Protein 4QYS (pdb70)

Foldseek 3Di:
DWKFADDLVRQDFKFFFCQLLAPDHFDDFDDLCCLFFQPVLVVCLPDNDGIDGHDPLLSVVCVVFQPPAIWGWQVLVCVVLPVLATEIELQQLRGNLFFLQLLLLLVRLVSQVVVVFQAEEEEDELQSNLLSNLQSCLSVVGAYEYEYQQLNVPVQPPSVVSSVVSPYHYAHPPHPLAPLSVVVCVVPVSPRGDSLRSRVNRSRNCSVPRHHYRDDFLRSSSLRSSLSSQVVVVVRCVVVPHDAQEEEFECLQCSLRCSNCVVVVSVQSVVVHQRHAAEYEFAPLQPLQPPFDFQWAQRAPNSPDTTGGWGFPHRPDAGDPLDLLPSGGGTYRSSVRSCVVVVNHHYYHYHLLVLLVQQVVCCVRRVFRAASRGSRGRVVVSVVSVVSVVVVHHGYYYYHRGGGHPSSVVSSCSNPVD/DQKFADDLVRQDFKFFFCQQLAPDHFDDFADDVPQFPVLQCQFAQPVLVVCLNPNDGIGGDDPLLSVVCVVQPPPAIKGWQVLVCVVLPVLATEIELQQLRGNLFFLQLLCLLVRVVSQVVVVFQAEEEEDELLSNVLSNLQSCLSVVHAYEYEYQQVNVVLQVVSVVSSVVSPYHYAYPVGVLNLSRRVSRSSPCVPDVHHYGDRDQTSSNLRSSLSSQVVVVVRCVVVPHDAQEEEFEFLQCSLSCSNCVVVQSVQSVVPHDRHAYEYEYAPQLPLQPPFDQQWAAQGNVRSHTTGGFSFDHSPDDGDPLDLQPSNRGTHRSSVRSCCVVVRHPYYHYHLLVLLVLQVVSCVRRVFGAASRGSRRRVVVSVVSVVSVVVVHHGYYYYHRGGGCPSSVSSSCSRPVD

CATH classification: 3.40.50.1100 (+1 more: 3.40.50.1100)

Radius of gyration: 26.66 Å; Cα contacts (8 Å, |Δi|>4): 1950; chains: 2; bounding box: 66×71×75 Å

Organism: Saccharolobus solfataricus (strain ATCC 35092 / DSM 1617 / JCM 11322 / P2) (NCBI:txid273057)

InterPro domains:
  IPR001926 Tryptophan synthase beta chain-like, PALP domain [PF00291] (75-413)
  IPR006316 Tryptophan synthase, beta chain-like [PIRSF500824] (4-428)
  IPR006316 Tryptophan synthase, beta chain-like [TIGR01415] (14-426)
  IPR006653 Tryptophan synthase, beta chain, conserved site [PS00168] (104-118)
  IPR006654 Tryptophan synthase, beta chain [cd06446] (47-422)
  IPR023026 Tryptophan synthase beta chain/beta chain-like [MF_00133] (22-426)
  IPR023026 Tryptophan synthase beta chain/beta chain-like [PIRSF001413] (11-426)
  IPR023026 Tryptophan synthase beta chain/beta chain-like [PTHR48077] (57-426)
  IPR036052 Tryptophan synthase beta chain-like, PALP domain superfamily [G3DSA:3.40.50.1100] (29-237)
  IPR036052 Tryptophan synthase beta chain-like, PALP domain superfamily [G3DSA:3.40.50.1100] (77-419)
  IPR036052 Tryptophan synthase beta chain-like, PALP domain superfamily [SSF53686] (45-424)

Secondary structure (DSSP, 8-state):
--EEPPPGGG---EEE--GGGSSSPPPPPB-SSTTTTHHHHHHS-HHHHHHTT--SSEEEPPHHHHHHHHHTTPSPPEEE-HHHHHHTTT-EEEEEEEGGGSTTSBTTHHHHHHHHHHHHTTT-S-EEEEESSSHHHHHHHHHHHHTT--EEEEE-SHHHHH-HHHHHHHHHTT-EEEESS-----HHHHHHHHHHBTTB-EE---SSSHHHHHHHTHHHHHHHHHHHHTT---SEEEEE-SSSHHHHHHHHHHHHHHHHHS---SEEEEEEETTS-HHHH-EEEEE-SSTTS-S-BEEEEES-TT----TT--S----SB--HHHHHHHHTTSEEEEEE-HHHHHHHHHHHHHHHS--B-TTGGGGHHHHHHHHHHHHHH---EEEEEEE-BB-TT-HHHHHHHH--/--EE---GGG---EEE--GGGSSS--------TTTSS-HHHHHHHT--SSEEEPPHHHHHHHHHTTPSPPEEE-HHHHHHTTSSEEEEEEEGGGSTTSBTTHHHHHHHHHHHHHTT-S-EEEEESSSHHHHHHHHHHHHTT--EEEEEEHHHHHHSHHHHHHHHHTT-EEEEES-TTSHHHHHHHTT-TT----HHHHHHHHHHHHHHHT-EE---SS-HHHHHHHTHHHHHHHHHHHHTT---SEEEEE-SSSHHHHHHHHHHHHHHHHHT---SEEEEEEETTS-HHHH-EEEEE-SSTT--SPPEEEEES-TT----TT--SS----B--HHHHHHHHTTSEEEEEE-HHHHHHHHHHHHHHT---B-HHHHTTHHHHHHHHHHHHTTSS-EEEEEEE-BB-GGGHHHHHHHH--

Nearest PDB structures (foldseek):
  4qys-assembly1_B  TM=1.002E+00  e=3.780E-90  Saccharolobus solfataricus P2
  6hte-assembly1_D  TM=1.001E+00  e=3.797E-85  Saccharolobus solfataricus
  6hte-assembly1_B  TM=9.957E-01  e=2.259E-80  Saccharolobus solfataricus
  4qys-assembly1_A  TM=9.626E-01  e=3.650E-77  Saccharolobus solfataricus P2
  6hul-assembly1_B  TM=9.329E-01  e=7.144E-54  Saccharolobus solfataricus

Sequence (826 aa):
RIRIDLPQDEIPAQWYNILPDLPEELPPPQELLKEVLPSKVLELEFAKERYVKIPDEVLERYLQVGRPTPIIRAKRLEEYLGNNIKIYLKMESYTYTGSHKINSALAHVYYAKLDNAKFVTTETGAGQWGSSVALASALFRMKAHIFMVRTSYYAKPYRKYMMQMYGAEVHPSPSDLTEFGRQLLAKDSNHPGSLGIAISDAVEYAHKNGGKYVVGSVVNSDIMFKTIAGMEAKKQMELIGEDPDYIIGVVGGGSNYAALAYPFLGDELRSGKVRRKYIASGSSEVPKMTKGVYKYDYPDTAKLLPMLKMYTIGSDFVPPPVYAGGLRYHGVAPTLSLLISKGIVQARDYSQEESFKWAKLFSELEGYIPAPETSHALPILAEIAEEAKKSGERKTVLVSFSGHGLLDLGNYASVLFKRIRIDLPQDEIPAQWYNILPDLPEELPPPQDPTGKSLELLKEVLPSKVLELEFAKERYVKIPDEVLERYLQVGRPTPIIRAKRLEEYLGNNIKIYLKMESYTYTGSHKINSALAHVYYAKLDNAKFVTTETGAGQWGSSVALASALFRMKAHIFMVRTSYYAKPYRKYMMQMYGAEVHPSPSDLLGIAISDAVEYAHKNGGKYVVGSVVNSDIMFKTIAGMEAKKQMELIGEDPDYIIGVVGGGSNYAALAYPFLGDELRSGKVRRKYIASGSSEVPKMTKGVYKYDYPDTAKLLPMLKMYTIGSDFVPPPVYAGGLRYHGVAPTLSLLISKGIVQARDYSQEESFKWAKLFSELEGYIPAPETSHALPILAEIAEEAKKSGERKTVLVSFSGHGLLDLGNYASVLFK

B-factor: mean 34.58, std 10.53, range [14.91, 83.0]

Structure (mmCIF, N/CA/C/O backbone):
data_4QYS
#
_entry.id   4QYS
#
_cell.length_a   55.564
_cell.length_b   61.903
_cell.length_c   109.574
_cell.angle_alpha   90.00
_cell.angle_beta   98.23
_cell.angle_gamma   90.00
#
_symmetry.space_group_name_H-M   'P 1 21 1'
#
loop_
_entity.id
_entity.type
_entity.pdbx_description
1 polymer 'Tryptophan synthase beta chain 2'
2 non-polymer '(5-HYDROXY-4,6-DIMETHYLPYRIDIN-3-YL)METHYL DIHYDROGEN PHOSPHATE'
3 non-polymer "PYRIDOXAL-5'-PHOSPHATE"
4 non-polymer PHOSPHOSERINE
5 water water
#
loop_
_atom_site.group_PDB
_atom_site.id
_atom_site.type_symbol
_atom_site.label_atom_id
_atom_site.label_alt_id
_atom_site.label_comp_id
_atom_site.label_asym_id
_atom_site.label_entity_id
_atom_site.label_seq_id
_atom_site.pdbx_PDB_ins_code
_atom_site.Cartn_x
_atom_site.Cartn_y
_atom_site.Cartn_z
_atom_site.occupancy
_atom_site.B_iso_or_equiv
_atom_site.auth_seq_id
_atom_site.auth_comp_id
_atom_site.auth_asym_id
_atom_site.auth_atom_id
_atom_site.pdbx_PDB_model_num
ATOM 1 N N . ARG A 1 4 ? 13.015 10.359 -40.510 1.00 50.87 4 ARG B N 1
ATOM 2 C CA . ARG A 1 4 ? 12.474 10.086 -41.835 1.00 53.17 4 ARG B CA 1
ATOM 3 C C . ARG A 1 4 ? 11.772 8.744 -42.041 1.00 38.02 4 ARG B C 1
ATOM 4 O O . ARG A 1 4 ? 11.623 8.341 -43.137 1.00 46.58 4 ARG B O 1
ATOM 6 N N . ILE A 1 5 ? 11.375 8.043 -41.003 1.00 37.79 5 ILE B N 1
ATOM 7 C CA . ILE A 1 5 ? 10.990 6.650 -41.196 1.00 35.38 5 ILE B CA 1
ATOM 8 C C . ILE A 1 5 ? 9.491 6.334 -41.058 1.00 30.53 5 ILE B C 1
ATOM 9 O O . ILE A 1 5 ? 9.081 5.239 -41.408 1.00 30.34 5 ILE B O 1
ATOM 14 N N . ARG A 1 6 ? 8.679 7.268 -40.574 1.00 32.32 6 ARG B N 1
ATOM 15 C CA . ARG A 1 6 ? 7.249 7.010 -40.492 1.00 27.46 6 ARG B CA 1
ATOM 16 C C . ARG A 1 6 ? 6.464 7.943 -41.389 1.00 29.21 6 ARG B C 1
ATOM 17 O O . ARG A 1 6 ? 6.652 9.150 -41.354 1.00 32.90 6 ARG B O 1
ATOM 25 N N . ILE A 1 7 ? 5.565 7.369 -42.180 1.00 28.19 7 ILE B N 1
ATOM 26 C CA . ILE A 1 7 ? 4.710 8.121 -43.082 1.00 26.67 7 ILE B CA 1
ATOM 27 C C . ILE A 1 7 ? 3.271 8.069 -42.568 1.00 29.85 7 ILE B C 1
ATOM 28 O O . ILE A 1 7 ? 2.625 7.019 -42.605 1.00 24.05 7 ILE B O 1
ATOM 33 N N . ASP A 1 8 ? 2.798 9.206 -42.060 1.00 25.91 8 ASP B N 1
ATOM 34 C CA . ASP A 1 8 ? 1.461 9.332 -41.490 1.00 31.58 8 ASP B CA 1
ATOM 35 C C . ASP A 1 8 ? 0.494 9.880 -42.532 1.00 34.28 8 ASP B C 1
ATOM 36 O O . ASP A 1 8 ? 0.820 10.791 -43.285 1.00 34.81 8 ASP B O 1
ATOM 41 N N . LEU A 1 9 ? -0.699 9.320 -42.574 1.00 31.34 9 LEU B N 1
ATOM 42 C CA . LEU A 1 9 ? -1.753 9.884 -43.398 1.00 28.41 9 LEU B CA 1
ATOM 43 C C . LEU A 1 9 ? -2.717 10.566 -42.447 1.00 28.55 9 LEU B C 1
ATOM 44 O O . LEU A 1 9 ? -3.294 9.899 -41.582 1.00 24.77 9 LEU B O 1
ATOM 49 N N . PRO A 1 10 ? -2.861 11.898 -42.562 1.00 28.61 10 PRO B N 1
ATOM 50 C CA . PRO A 1 10 ? -3.783 12.637 -41.686 1.00 31.34 10 PRO B CA 1
ATOM 51 C C . PRO A 1 10 ? -5.157 11.998 -41.665 1.00 30.56 10 PRO B C 1
ATOM 52 O O . PRO A 1 10 ? -5.561 11.416 -42.674 1.00 29.61 10 PRO B O 1
ATOM 56 N N . GLN A 1 11 ? -5.860 12.090 -40.541 1.00 29.07 11 GLN B N 1
ATOM 57 C CA . GLN A 1 11 ? -7.156 11.450 -40.435 1.00 30.26 11 GLN B CA 1
ATOM 58 C C . GLN A 1 11 ? -8.173 12.103 -41.376 1.00 34.92 11 GLN B C 1
ATOM 59 O O . GLN A 1 11 ? -9.116 11.455 -41.830 1.00 29.50 11 GLN B O 1
ATOM 65 N N . ASP A 1 12 ? -7.977 13.380 -41.687 1.00 33.40 12 ASP B N 1
ATOM 66 C CA . ASP A 1 12 ? -8.891 14.055 -42.602 1.00 36.57 12 ASP B CA 1
ATOM 67 C C . ASP A 1 12 ? -8.664 13.616 -44.058 1.00 39.86 12 ASP B C 1
ATOM 68 O O . ASP A 1 12 ? -9.363 14.075 -44.961 1.00 42.84 12 ASP B O 1
ATOM 73 N N . GLU A 1 13 ? -7.698 12.726 -44.279 1.00 31.13 13 GLU B N 1
ATOM 74 C CA . GLU A 1 13 ? -7.394 12.244 -45.631 1.00 31.80 13 GLU B CA 1
ATOM 75 C C . GLU A 1 13 ? -7.575 10.730 -45.785 1.00 29.03 13 GLU B C 1
ATOM 76 O O . GLU A 1 13 ? -7.149 10.160 -46.768 1.00 29.09 13 GLU B O 1
ATOM 82 N N . ILE A 1 14 ? -8.199 10.088 -44.802 1.00 26.20 14 ILE B N 1
ATOM 83 C CA . ILE A 1 14 ? -8.509 8.665 -44.884 1.00 23.47 14 ILE B CA 1
ATOM 84 C C . ILE A 1 14 ? -9.418 8.388 -46.086 1.00 28.58 14 ILE B C 1
ATOM 85 O O . ILE A 1 14 ? -10.359 9.147 -46.335 1.00 24.58 14 ILE B O 1
ATOM 90 N N . PRO A 1 15 ? -9.143 7.301 -46.828 1.00 25.20 15 PRO B N 1
ATOM 91 C CA . PRO A 1 15 ? -9.999 6.884 -47.950 1.00 27.55 15 PRO B CA 1
ATOM 92 C C . PRO A 1 15 ? -11.450 6.681 -47.514 1.00 25.39 15 PRO B C 1
ATOM 93 O O . PRO A 1 15 ? -11.685 6.336 -46.355 1.00 27.41 15 PRO B O 1
ATOM 97 N N . ALA A 1 16 ? -12.395 6.857 -48.429 1.00 28.53 16 ALA B N 1
ATOM 98 C CA . ALA A 1 16 ? -13.813 6.783 -48.063 1.00 27.39 16 ALA B CA 1
ATOM 99 C C . ALA A 1 16 ? -14.577 5.682 -48.807 1.00 27.41 16 ALA B C 1
ATOM 100 O O . ALA A 1 16 ? -15.828 5.617 -48.753 1.00 28.79 16 ALA B O 1
ATOM 102 N N . GLN A 1 17 ? -13.844 4.819 -49.501 1.00 23.58 17 GLN B N 1
ATOM 103 C CA . GLN A 1 17 ? -14.466 3.651 -50.104 1.00 24.75 17 GLN B CA 1
ATOM 104 C C . GLN A 1 17 ? -13.564 2.424 -50.006 1.00 26.18 17 GLN B C 1
ATOM 105 O O . GLN A 1 17 ? -12.343 2.536 -49.921 1.00 22.66 17 GLN B O 1
ATOM 111 N N . TRP A 1 18 ? -14.211 1.266 -49.989 1.00 23.14 18 TRP B N 1
ATOM 112 C CA . TRP A 1 18 ? -13.583 -0.047 -50.007 1.00 22.82 18 TRP B CA 1
ATOM 113 C C . TRP A 1 18 ? -13.433 -0.489 -51.450 1.00 25.32 18 TRP B C 1
ATOM 114 O O . TRP A 1 18 ? -14.183 -0.042 -52.313 1.00 26.06 18 TRP B O 1
ATOM 125 N N . TYR A 1 19 ? -12.501 -1.396 -51.694 1.00 25.92 19 TYR B N 1
ATOM 126 C CA . TYR A 1 19 ? -12.234 -1.892 -53.041 1.00 28.37 19 TYR B CA 1
ATOM 127 C C . TYR A 1 19 ? -12.712 -3.329 -53.205 1.00 29.73 19 TYR B C 1
ATOM 128 O O . TYR A 1 19 ? -12.426 -4.200 -52.382 1.00 27.73 19 TYR B O 1
ATOM 137 N N . ASN A 1 20 ? -13.434 -3.551 -54.295 1.00 29.49 20 ASN B N 1
ATOM 138 C CA . ASN A 1 20 ? -13.955 -4.852 -54.661 1.00 26.77 20 ASN B CA 1
ATOM 139 C C . ASN A 1 20 ? -13.281 -5.313 -55.945 1.00 29.06 20 ASN B C 1
ATOM 140 O O . ASN A 1 20 ? -13.550 -4.789 -57.020 1.00 28.74 20 ASN B O 1
ATOM 145 N N . ILE A 1 21 ? -12.385 -6.282 -55.829 1.00 29.83 21 ILE B N 1
ATOM 146 C CA . ILE A 1 21 ? -11.589 -6.721 -56.967 1.00 27.41 21 ILE B CA 1
ATOM 147 C C . ILE A 1 21 ? -12.409 -7.538 -57.977 1.00 30.14 21 ILE B C 1
ATOM 148 O O . ILE A 1 21 ? -11.995 -7.708 -59.115 1.00 28.00 21 ILE B O 1
ATOM 153 N N . LEU A 1 22 ? -13.561 -8.052 -57.552 1.00 32.08 22 LEU B N 1
ATOM 154 C CA . LEU A 1 22 ? -14.344 -8.979 -58.380 1.00 33.72 22 LEU B CA 1
ATOM 155 C C . LEU A 1 22 ? -14.463 -8.528 -59.840 1.00 30.16 22 LEU B C 1
ATOM 156 O O . LEU A 1 22 ? -14.049 -9.252 -60.749 1.00 29.35 22 LEU B O 1
ATOM 161 N N . PRO A 1 23 ? -14.981 -7.313 -60.080 1.00 32.63 23 PRO B N 1
ATOM 162 C CA . PRO A 1 23 ? -15.051 -6.845 -61.476 1.00 34.49 23 PRO B CA 1
ATOM 163 C C . PRO A 1 23 ? -13.701 -6.789 -62.212 1.00 38.80 23 PRO B C 1
ATOM 164 O O . PRO A 1 23 ? -13.676 -6.757 -63.449 1.00 39.84 23 PRO B O 1
ATOM 168 N N . ASP A 1 24 ? -12.589 -6.790 -61.482 1.00 33.70 24 ASP B N 1
ATOM 169 C CA . ASP A 1 24 ? -11.299 -6.628 -62.140 1.00 32.77 24 ASP B CA 1
ATOM 170 C C . ASP A 1 24 ? -10.503 -7.929 -62.247 1.00 35.09 24 ASP B C 1
ATOM 171 O O . ASP A 1 24 ? -9.432 -7.946 -62.839 1.00 34.36 24 ASP B O 1
ATOM 176 N N . LEU A 1 25 ? -11.022 -9.021 -61.699 1.00 31.81 25 LEU B N 1
ATOM 177 C CA . LEU A 1 25 ? -10.336 -10.307 -61.829 1.00 36.45 25 LEU B CA 1
ATOM 178 C C . LEU A 1 25 ? -10.193 -10.689 -63.305 1.00 43.20 25 LEU B C 1
ATOM 179 O O . LEU A 1 25 ? -11.036 -10.319 -64.129 1.00 38.79 25 LEU B O 1
ATOM 184 N N . PRO A 1 26 ? -9.120 -11.427 -63.639 1.00 42.10 26 PRO B N 1
ATOM 185 C CA . PRO A 1 26 ? -8.815 -11.848 -65.012 1.00 44.28 26 PRO B CA 1
ATOM 186 C C . PRO A 1 26 ? -9.960 -12.654 -65.620 1.00 48.68 26 PRO B C 1
ATOM 187 O O . PRO A 1 26 ? -10.371 -12.416 -66.763 1.00 50.04 26 PRO B O 1
ATOM 191 N N . GLU A 1 27 ? -10.462 -13.617 -64.859 1.00 46.00 27 GLU B N 1
ATOM 192 C CA . GLU A 1 27 ? -11.684 -14.309 -65.240 1.00 50.95 27 GLU B CA 1
ATOM 193 C C . GLU A 1 27 ? -12.643 -14.246 -64.066 1.00 48.30 27 GLU B C 1
ATOM 194 O O . GLU A 1 27 ? -12.249 -13.860 -62.966 1.00 45.49 27 GLU B O 1
ATOM 200 N N . GLU A 1 28 ? -13.901 -14.608 -64.296 1.00 48.16 28 GLU B N 1
ATOM 201 C CA . GLU A 1 28 ? -14.898 -14.521 -63.243 1.00 47.29 28 GLU B CA 1
ATOM 202 C C . GLU A 1 28 ? -14.532 -15.446 -62.092 1.00 46.24 28 GLU B C 1
ATOM 203 O O . GLU A 1 28 ? -13.944 -16.506 -62.294 1.00 47.24 28 GLU B O 1
ATOM 209 N N . LEU A 1 29 ? -14.864 -15.018 -60.883 1.00 46.12 29 LEU B N 1
ATOM 210 C CA . LEU A 1 29 ? -14.679 -15.841 -59.697 1.00 44.37 29 LEU B CA 1
ATOM 211 C C . LEU A 1 29 ? -15.622 -17.034 -59.728 1.00 44.75 29 LEU B C 1
ATOM 212 O O . LEU A 1 29 ? -16.826 -16.858 -59.899 1.00 43.13 29 LEU B O 1
ATOM 217 N N . PRO A 1 30 ? -15.082 -18.253 -59.561 1.00 42.61 30 PRO B N 1
ATOM 218 C CA . PRO A 1 30 ? -15.923 -19.453 -59.449 1.00 46.09 30 PRO B CA 1
ATOM 219 C C . PRO A 1 30 ? -16.960 -19.300 -58.352 1.00 41.08 30 PRO B C 1
ATOM 220 O O . PRO A 1 30 ? -16.599 -19.346 -57.180 1.00 45.64 30 PRO B O 1
ATOM 224 N N . PRO A 1 31 ? -18.234 -19.113 -58.733 1.00 44.84 31 PRO B N 1
ATOM 225 C CA . PRO A 1 31 ? -19.326 -18.848 -57.789 1.00 42.29 31 PRO B CA 1
ATOM 226 C C . PRO A 1 31 ? -19.326 -19.796 -56.599 1.00 36.72 31 PRO B C 1
ATOM 227 O O . PRO A 1 31 ? -18.992 -20.971 -56.760 1.00 38.66 31 PRO B O 1
ATOM 231 N N . PRO A 1 32 ? -19.693 -19.288 -55.413 1.00 38.70 32 PRO B N 1
ATOM 232 C CA . PRO A 1 32 ? -19.928 -20.168 -54.261 1.00 37.72 32 PRO B CA 1
ATOM 233 C C . PRO A 1 32 ? -21.077 -21.123 -54.542 1.00 35.55 32 PRO B C 1
ATOM 234 O O . PRO A 1 32 ? -21.913 -20.827 -55.391 1.00 39.68 32 PRO B O 1
ATOM 238 N N . GLN A 1 33 ? -21.117 -22.253 -53.852 1.00 34.32 33 GLN B N 1
ATOM 239 C CA . GLN A 1 33 ? -22.283 -23.127 -53.922 1.00 34.19 33 GLN B CA 1
ATOM 240 C C . GLN A 1 33 ? -23.448 -22.498 -53.168 1.00 39.70 33 GLN B C 1
ATOM 241 O O . GLN A 1 33 ? -23.324 -21.380 -52.655 1.00 37.62 33 GLN B O 1
ATOM 247 N N . GLU A 1 41 ? -29.733 -21.349 -44.482 1.00 43.75 41 GLU B N 1
ATOM 248 C CA . GLU A 1 41 ? -30.469 -20.199 -44.977 1.00 51.39 41 GLU B CA 1
ATOM 249 C C . GLU A 1 41 ? -31.837 -19.792 -44.333 1.00 54.64 41 GLU B C 1
ATOM 250 O O . GLU A 1 41 ? -32.777 -19.710 -45.098 1.00 53.22 41 GLU B O 1
ATOM 252 N N . LEU A 1 42 ? -32.034 -19.505 -43.017 1.00 45.77 42 LEU B N 1
ATOM 253 C CA . LEU A 1 42 ? -31.142 -19.484 -41.824 1.00 45.55 42 LEU B CA 1
ATOM 254 C C . LEU A 1 42 ? -29.997 -18.481 -41.836 1.00 44.27 42 LEU B C 1
ATOM 255 O O . LEU A 1 42 ? -29.880 -17.608 -41.002 1.00 38.59 42 LEU B O 1
ATOM 260 N N . LEU A 1 43 ? -29.145 -18.749 -42.787 1.00 39.75 43 LEU B N 1
ATOM 261 C CA . LEU A 1 43 ? -28.021 -17.952 -43.249 1.00 41.09 43 LEU B CA 1
ATOM 262 C C . LEU A 1 43 ? -28.515 -16.724 -43.961 1.00 47.68 43 LEU B C 1
ATOM 263 O O . LEU A 1 43 ? -28.246 -16.541 -45.150 1.00 56.58 43 LEU B O 1
ATOM 268 N N . LYS A 1 44 ? -29.224 -15.878 -43.235 1.00 45.65 44 LYS B N 1
ATOM 269 C CA . LYS A 1 44 ? -30.075 -14.871 -43.838 1.00 44.11 44 LYS B CA 1
ATOM 270 C C . LYS A 1 44 ? -30.927 -14.294 -42.724 1.00 44.30 44 LYS B C 1
ATOM 271 O O . LYS A 1 44 ? -31.209 -13.096 -42.691 1.00 44.73 44 LYS B O 1
ATOM 277 N N . GLU A 1 45 ? -31.326 -15.164 -41.800 1.00 40.75 45 GLU B N 1
ATOM 278 C CA . GLU A 1 45 ? -31.899 -14.729 -40.535 1.00 39.83 45 GLU B CA 1
ATOM 279 C C . GLU A 1 45 ? -30.803 -14.207 -39.606 1.00 41.61 45 GLU B C 1
ATOM 280 O O . GLU A 1 45 ? -30.979 -13.194 -38.935 1.00 43.88 45 GLU B O 1
ATOM 286 N N . VAL A 1 46 ? -29.674 -14.910 -39.563 1.00 35.16 46 VAL B N 1
ATOM 287 C CA . VAL A 1 46 ? -28.634 -14.586 -38.597 1.00 33.08 46 VAL B CA 1
ATOM 288 C C . VAL A 1 46 ? -27.567 -13.653 -39.155 1.00 34.11 46 VAL B C 1
ATOM 289 O O . VAL A 1 46 ? -26.881 -12.994 -38.379 1.00 35.76 46 VAL B O 1
ATOM 293 N N . LEU A 1 47 ? -27.426 -13.594 -40.482 1.00 32.55 47 LEU B N 1
ATOM 294 C CA . LEU A 1 47 ? -26.434 -12.715 -41.127 1.00 34.62 47 LEU B CA 1
ATOM 295 C C . LEU A 1 47 ? -26.982 -11.336 -41.471 1.00 37.37 47 LEU B C 1
ATOM 296 O O . LEU A 1 47 ? -28.135 -11.215 -41.894 1.00 36.36 47 LEU B O 1
ATOM 301 N N . PRO A 1 48 ? -26.149 -10.291 -41.308 1.00 34.24 48 PRO B N 1
ATOM 302 C CA . PRO A 1 48 ? -26.604 -8.943 -41.673 1.00 38.89 48 PRO B CA 1
ATOM 303 C C . PRO A 1 48 ? -26.998 -8.888 -43.150 1.00 37.61 48 PRO B C 1
ATOM 304 O O . PRO A 1 48 ? -26.268 -9.413 -43.986 1.00 36.82 48 PRO B O 1
ATOM 308 N N . SER A 1 49 ? -28.141 -8.276 -43.450 1.00 38.07 49 SER B N 1
ATOM 309 C CA . SER A 1 49 ? -28.647 -8.206 -44.819 1.00 40.24 49 SER B CA 1
ATOM 310 C C . SER A 1 49 ? -27.643 -7.611 -45.811 1.00 39.77 49 SER B C 1
ATOM 311 O O . SER A 1 49 ? -27.456 -8.147 -46.893 1.00 39.92 49 SER B O 1
ATOM 314 N N . LYS A 1 50 ? -26.993 -6.508 -45.450 1.00 41.72 50 LYS B N 1
ATOM 315 C CA . LYS A 1 50 ? -26.057 -5.881 -46.379 1.00 39.03 50 LYS B CA 1
ATOM 316 C C . LYS A 1 50 ? -24.809 -6.733 -46.563 1.00 41.03 50 LYS B C 1
ATOM 317 O O . LYS A 1 50 ? -24.199 -6.732 -47.629 1.00 43.74 50 LYS B O 1
ATOM 323 N N . VAL A 1 51 ? -24.433 -7.469 -45.527 1.00 40.40 51 VAL B N 1
ATOM 324 C CA . VAL A 1 51 ? -23.285 -8.356 -45.633 1.00 37.08 51 VAL B CA 1
ATOM 325 C C . VAL A 1 51 ? -23.540 -9.404 -46.720 1.00 41.24 51 VAL B C 1
ATOM 326 O O . VAL A 1 51 ? -22.668 -9.672 -47.553 1.00 40.80 51 VAL B O 1
ATOM 330 N N . LEU A 1 52 ? -24.748 -9.963 -46.736 1.00 42.38 52 LEU B N 1
ATOM 331 C CA . LEU A 1 52 ? -25.152 -10.898 -47.786 1.00 42.19 52 LEU B CA 1
ATOM 332 C C . LEU A 1 52 ? -25.121 -10.245 -49.169 1.00 44.72 52 LEU B C 1
ATOM 333 O O . LEU A 1 52 ? -24.668 -10.847 -50.142 1.00 45.07 52 LEU B O 1
ATOM 338 N N . GLU A 1 53 ? -25.615 -9.013 -49.248 1.00 49.19 53 GLU B N 1
ATOM 339 C CA . GLU A 1 53 ? -25.669 -8.287 -50.514 1.00 47.23 53 GLU B CA 1
ATOM 340 C C . GLU A 1 53 ? -24.292 -8.038 -51.109 1.00 48.37 53 GLU B C 1
ATOM 341 O O . GLU A 1 53 ? -24.112 -8.136 -52.320 1.00 49.89 53 GLU B O 1
ATOM 347 N N . LEU A 1 54 ? -23.327 -7.706 -50.255 1.00 48.14 54 LEU B N 1
ATOM 348 C CA . LEU A 1 54 ? -22.015 -7.268 -50.719 1.00 45.06 54 LEU B CA 1
ATOM 349 C C . LEU A 1 54 ? -21.147 -8.409 -51.227 1.00 47.77 54 LEU B C 1
ATOM 350 O O . LEU A 1 54 ? -20.118 -8.182 -51.860 1.00 46.16 54 LEU B O 1
ATOM 355 N N . GLU A 1 55 ? -21.563 -9.638 -50.960 1.00 47.09 55 GLU B N 1
ATOM 356 C CA . GLU A 1 55 ? -20.809 -10.789 -51.433 1.00 52.04 55 GLU B CA 1
ATOM 357 C C . GLU A 1 55 ? -20.774 -10.822 -52.953 1.00 51.41 55 GLU B C 1
ATOM 358 O O . GLU A 1 55 ? -19.708 -10.954 -53.553 1.00 57.06 55 GLU B O 1
ATOM 364 N N . PHE A 1 56 ? -21.948 -10.692 -53.568 1.00 56.77 56 PHE B N 1
ATOM 365 C CA . PHE A 1 56 ? -22.083 -10.754 -55.023 1.00 56.84 56 PHE B CA 1
ATOM 366 C C . PHE A 1 56 ? -21.818 -9.413 -55.694 1.00 52.97 56 PHE B C 1
ATOM 367 O O . PHE A 1 56 ? -22.048 -9.273 -56.890 1.00 55.80 56 PHE B O 1
ATOM 375 N N . ALA A 1 57 ? -21.352 -8.434 -54.924 1.00 49.81 57 ALA B N 1
ATOM 376 C CA . ALA A 1 57 ? -21.233 -7.058 -55.402 1.00 48.05 57 ALA B CA 1
ATOM 377 C C . ALA A 1 57 ? -20.488 -6.978 -56.725 1.00 50.76 57 ALA B C 1
ATOM 378 O O . ALA A 1 57 ? -19.475 -7.643 -56.918 1.00 42.91 57 ALA B O 1
ATOM 380 N N . LYS A 1 58 ? -21.009 -6.169 -57.640 1.00 49.09 58 LYS B N 1
ATOM 381 C CA . LYS A 1 58 ? -20.422 -6.048 -58.965 1.00 47.44 58 LYS B CA 1
ATOM 382 C C . LYS A 1 58 ? -19.785 -4.680 -59.147 1.00 41.92 58 LYS B C 1
ATOM 383 O O . LYS A 1 58 ? -19.059 -4.454 -60.101 1.00 39.21 58 LYS B O 1
ATOM 389 N N . GLU A 1 59 ? -20.060 -3.769 -58.222 1.00 39.91 59 GLU B N 1
ATOM 390 C CA . GLU A 1 59 ? -19.435 -2.457 -58.252 1.00 42.94 59 GLU B CA 1
ATOM 391 C C . GLU A 1 59 ? -17.992 -2.542 -57.780 1.00 37.86 59 GLU B C 1
ATOM 392 O O . GLU A 1 59 ? -17.684 -3.269 -56.833 1.00 34.88 59 GLU B O 1
ATOM 398 N N . ARG A 1 60 ? -17.128 -1.772 -58.425 1.00 30.09 60 ARG B N 1
ATOM 399 C CA . ARG A 1 60 ? -15.713 -1.719 -58.065 1.00 34.87 60 ARG B CA 1
ATOM 400 C C . ARG A 1 60 ? -15.454 -1.160 -56.661 1.00 31.82 60 ARG B C 1
ATOM 401 O O . ARG A 1 60 ? -14.496 -1.578 -55.995 1.00 27.69 60 ARG B O 1
ATOM 409 N N . TYR A 1 61 ? -16.294 -0.220 -56.220 1.00 33.86 61 TYR B N 1
ATOM 410 C CA . TYR A 1 61 ? -16.151 0.381 -54.891 1.00 28.64 61 TYR B CA 1
ATOM 411 C C . TYR A 1 61 ? -17.447 0.442 -54.110 1.00 37.31 61 TYR B C 1
ATOM 412 O O . TYR A 1 61 ? -18.529 0.640 -54.674 1.00 36.53 61 TYR B O 1
ATOM 421 N N . VAL A 1 62 ? -17.314 0.291 -52.799 1.00 25.69 62 VAL B N 1
ATOM 422 C CA . VAL A 1 62 ? -18.415 0.460 -51.884 1.00 30.33 62 VAL B CA 1
ATOM 423 C C . VAL A 1 62 ? -18.053 1.618 -50.970 1.00 29.68 62 VAL B C 1
ATOM 424 O O . VAL A 1 62 ? -16.999 1.597 -50.322 1.00 25.05 62 VAL B O 1
ATOM 428 N N . LYS A 1 63 ? -18.898 2.649 -50.964 1.00 24.71 63 LYS B N 1
ATOM 429 C CA . LYS A 1 63 ? -18.707 3.783 -50.077 1.00 23.90 63 LYS B CA 1
ATOM 430 C C . LYS A 1 63 ? -18.707 3.273 -48.649 1.00 27.34 63 LYS B C 1
ATOM 431 O O . LYS A 1 63 ? -19.566 2.490 -48.267 1.00 21.55 63 LYS B O 1
ATOM 437 N N . ILE A 1 64 ? -17.720 3.692 -47.873 1.00 25.74 64 ILE B N 1
ATOM 438 C CA . ILE A 1 64 ? -17.701 3.405 -46.453 1.00 21.92 64 ILE B CA 1
ATOM 439 C C . ILE A 1 64 ? -18.692 4.328 -45.738 1.00 26.41 64 ILE B C 1
ATOM 440 O O . ILE A 1 64 ? -18.609 5.545 -45.869 1.00 30.01 64 ILE B O 1
ATOM 445 N N . PRO A 1 65 ? -19.641 3.752 -44.991 1.00 25.79 65 PRO B N 1
ATOM 446 C CA . PRO A 1 65 ? -20.598 4.576 -44.245 1.00 29.31 65 PRO B CA 1
ATOM 447 C C . PRO A 1 65 ? -19.896 5.560 -43.318 1.00 32.64 65 PRO B C 1
ATOM 448 O O . PRO A 1 65 ? -18.828 5.245 -42.768 1.00 28.21 65 PRO B O 1
ATOM 452 N N . ASP A 1 66 ? -20.473 6.746 -43.161 1.00 28.69 66 ASP B N 1
ATOM 453 C CA . ASP A 1 66 ? -19.848 7.770 -42.340 1.00 29.88 66 ASP B CA 1
ATOM 454 C C . ASP A 1 66 ? -19.714 7.291 -40.889 1.00 34.28 66 ASP B C 1
ATOM 455 O O . ASP A 1 66 ? -18.742 7.633 -40.207 1.00 28.08 66 ASP B O 1
ATOM 460 N N . GLU A 1 67 ? -20.673 6.485 -40.427 1.00 28.07 67 GLU B N 1
ATOM 461 C CA . GLU A 1 67 ? -20.618 5.915 -39.074 1.00 31.53 67 GLU B CA 1
ATOM 462 C C . GLU A 1 67 ? -19.404 4.986 -38.900 1.00 28.79 67 GLU B C 1
ATOM 463 O O . GLU A 1 67 ? -18.757 4.986 -37.850 1.00 26.10 67 GLU B O 1
ATOM 469 N N . VAL A 1 68 ? -19.109 4.213 -39.946 1.00 22.48 68 VAL B N 1
ATOM 470 C CA . VAL A 1 68 ? -17.989 3.262 -39.954 1.00 23.14 68 VAL B CA 1
ATOM 471 C C . VAL A 1 68 ? -16.690 4.047 -40.000 1.00 23.21 68 VAL B C 1
ATOM 472 O O . VAL A 1 68 ? -15.744 3.748 -39.270 1.00 25.14 68 VAL B O 1
ATOM 476 N N . LEU A 1 69 ? -16.651 5.051 -40.877 1.00 23.83 69 LEU B N 1
ATOM 477 C CA . LEU A 1 69 ? -15.448 5.859 -41.076 1.00 25.21 69 LEU B CA 1
ATOM 478 C C . LEU A 1 69 ? -15.040 6.519 -39.770 1.00 24.57 69 LEU B C 1
ATOM 479 O O . LEU A 1 69 ? -13.859 6.534 -39.419 1.00 21.81 69 LEU B O 1
ATOM 484 N N . GLU A 1 70 ? -16.033 7.025 -39.033 1.00 24.53 70 GLU B N 1
ATOM 485 C CA . GLU A 1 70 ? -15.816 7.622 -37.719 1.00 28.92 70 GLU B CA 1
ATOM 486 C C . GLU A 1 70 ? -15.177 6.654 -36.695 1.00 26.33 70 GLU B C 1
ATOM 487 O O . GLU A 1 70 ? -14.326 7.061 -35.889 1.00 25.05 70 GLU B O 1
ATOM 493 N N . ARG A 1 71 ? -15.571 5.385 -36.719 1.00 22.04 71 ARG B N 1
ATOM 494 C CA . ARG A 1 71 ? -14.965 4.404 -35.807 1.00 23.92 71 ARG B CA 1
ATOM 495 C C . ARG A 1 71 ? -13.586 3.959 -36.297 1.00 20.26 71 ARG B C 1
ATOM 496 O O . ARG A 1 71 ? -12.723 3.620 -35.497 1.00 22.16 71 ARG B O 1
ATOM 504 N N . TYR A 1 72 ? -13.390 3.940 -37.614 1.00 19.71 72 TYR B N 1
ATOM 505 C CA . TYR A 1 72 ? -12.052 3.702 -38.162 1.00 20.99 72 TYR B CA 1
ATOM 506 C C . TYR A 1 72 ? -11.073 4.702 -37.541 1.00 22.22 72 TYR B C 1
ATOM 507 O O . TYR A 1 72 ? -10.025 4.310 -37.065 1.00 18.25 72 TYR B O 1
ATOM 516 N N . LEU A 1 73 ? -11.456 5.978 -37.502 1.00 21.55 73 LEU B N 1
ATOM 517 C CA . LEU A 1 73 ? -10.643 7.022 -36.861 1.00 23.66 73 LEU B CA 1
ATOM 518 C C . LEU A 1 73 ? -10.510 6.776 -35.365 1.00 23.81 73 LEU B C 1
ATOM 519 O O . LEU A 1 73 ? -9.433 6.962 -34.778 1.00 23.51 73 LEU B O 1
ATOM 524 N N . GLN A 1 74 ? -11.610 6.372 -34.738 1.00 19.69 74 GLN B N 1
ATOM 525 C CA . GLN A 1 74 ? -11.587 6.084 -33.305 1.00 21.91 74 GLN B CA 1
ATOM 526 C C . GLN A 1 74 ? -10.550 5.030 -32.913 1.00 24.77 74 GLN B C 1
ATOM 527 O O . GLN A 1 74 ? -9.926 5.163 -31.869 1.00 28.94 74 GLN B O 1
ATOM 533 N N . VAL A 1 75 ? -10.354 4.001 -33.750 1.00 21.91 75 VAL B N 1
ATOM 534 C CA . VAL A 1 75 ? -9.489 2.878 -33.391 1.00 25.10 75 VAL B CA 1
ATOM 535 C C . VAL A 1 75 ? -8.065 2.995 -33.937 1.00 25.32 75 VAL B C 1
ATOM 536 O O . VAL A 1 75 ? -7.307 2.046 -33.889 1.00 24.04 75 VAL B O 1
ATOM 540 N N . GLY A 1 76 ? -7.713 4.153 -34.465 1.00 25.52 76 GLY B N 1
ATOM 541 C CA . GLY A 1 76 ? -6.324 4.442 -34.730 1.00 27.44 76 GLY B CA 1
ATOM 542 C C . GLY A 1 76 ? -5.990 4.620 -36.197 1.00 27.02 76 GLY B C 1
ATOM 543 O O . GLY A 1 76 ? -4.852 4.884 -36.516 1.00 25.15 76 GLY B O 1
ATOM 544 N N . ARG A 1 77 ? -6.975 4.477 -37.083 1.00 22.37 77 ARG B N 1
ATOM 545 C CA . ARG A 1 77 ? -6.730 4.692 -38.507 1.00 17.24 77 ARG B CA 1
ATOM 546 C C . ARG A 1 77 ? -6.630 6.182 -38.847 1.00 22.09 77 ARG B C 1
ATOM 547 O O . ARG A 1 77 ? -7.154 7.035 -38.124 1.00 26.15 77 ARG B O 1
ATOM 555 N N . PRO A 1 78 ? -5.933 6.511 -39.942 1.00 20.29 78 PRO B N 1
ATOM 556 C CA . PRO A 1 78 ? -5.136 5.575 -40.732 1.00 16.94 78 PRO B CA 1
ATOM 557 C C . PRO A 1 78 ? -3.869 5.184 -39.966 1.00 24.01 78 PRO B C 1
ATOM 558 O O . PRO A 1 78 ? -3.303 6.019 -39.251 1.00 22.63 78 PRO B O 1
ATOM 562 N N . THR A 1 79 ? -3.454 3.935 -40.112 1.00 18.78 79 THR B N 1
ATOM 563 C CA . THR A 1 79 ? -2.215 3.423 -39.532 1.00 22.31 79 THR B CA 1
ATOM 564 C C . THR A 1 79 ? -0.996 3.902 -40.335 1.00 21.71 79 THR B C 1
ATOM 565 O O . THR A 1 79 ? -1.061 4.052 -41.541 1.00 21.86 79 THR B O 1
ATOM 569 N N . PRO A 1 80 ? 0.135 4.111 -39.664 1.00 21.08 80 PRO B N 1
ATOM 570 C CA . PRO A 1 80 ? 1.295 4.588 -40.405 1.00 19.07 80 PRO B CA 1
ATOM 571 C C . PRO A 1 80 ? 1.961 3.511 -41.278 1.00 22.56 80 PRO B C 1
ATOM 572 O O . PRO A 1 80 ? 1.770 2.306 -41.100 1.00 19.45 80 PRO B O 1
ATOM 576 N N . ILE A 1 81 ? 2.731 3.969 -42.251 1.00 17.69 81 ILE B N 1
ATOM 577 C CA . ILE A 1 81 ? 3.705 3.101 -42.892 1.00 19.40 81 ILE B CA 1
ATOM 578 C C . ILE A 1 81 ? 5.025 3.400 -42.179 1.00 20.79 81 ILE B C 1
ATOM 579 O O . ILE A 1 81 ? 5.341 4.548 -41.961 1.00 19.96 81 ILE B O 1
ATOM 584 N N . ILE A 1 82 ? 5.758 2.370 -41.772 1.00 20.13 82 ILE B N 1
ATOM 585 C CA . ILE A 1 82 ? 7.081 2.577 -41.183 1.00 18.56 82 ILE B CA 1
ATOM 586 C C . ILE A 1 82 ? 8.145 1.990 -42.107 1.00 24.61 82 ILE B C 1
ATOM 587 O O . ILE A 1 82 ? 7.962 0.903 -42.685 1.00 16.86 82 ILE B O 1
ATOM 592 N N . ARG A 1 83 ? 9.251 2.713 -42.278 1.00 20.08 83 ARG B N 1
ATOM 593 C CA . ARG A 1 83 ? 10.358 2.181 -43.034 1.00 21.59 83 ARG B CA 1
ATOM 594 C C . ARG A 1 83 ? 11.330 1.505 -42.096 1.00 25.22 83 ARG B C 1
ATOM 595 O O . ARG A 1 83 ? 11.802 2.120 -41.142 1.00 28.45 83 ARG B O 1
ATOM 603 N N . ALA A 1 84 ? 11.648 0.251 -42.371 1.00 20.62 84 ALA B N 1
ATOM 604 C CA . ALA A 1 84 ? 12.522 -0.490 -41.479 1.00 24.93 84 ALA B CA 1
ATOM 605 C C . ALA A 1 84 ? 13.974 -0.353 -41.938 1.00 25.83 84 ALA B C 1
ATOM 606 O O . ALA A 1 84 ? 14.552 -1.284 -42.498 1.00 24.35 84 ALA B O 1
ATOM 608 N N . LYS A 1 85 ? 14.552 0.818 -41.692 1.00 27.16 85 LYS B N 1
ATOM 609 C CA . LYS A 1 85 ? 15.908 1.137 -42.141 1.00 27.99 85 LYS B CA 1
ATOM 610 C C . LYS A 1 85 ? 16.990 0.256 -41.523 1.00 29.46 85 LYS B C 1
ATOM 611 O O . LYS A 1 85 ? 18.020 0.000 -42.143 1.00 32.40 85 LYS B O 1
ATOM 617 N N . ARG A 1 86 ? 16.781 -0.199 -40.300 1.00 30.21 86 ARG B N 1
ATOM 618 C CA . ARG A 1 86 ? 17.800 -1.023 -39.648 1.00 29.80 86 ARG B CA 1
ATOM 619 C C . ARG A 1 86 ? 17.773 -2.427 -40.238 1.00 34.34 86 ARG B C 1
ATOM 620 O O . ARG A 1 86 ? 18.805 -3.091 -40.337 1.00 31.08 86 ARG B O 1
ATOM 628 N N . LEU A 1 87 ? 16.593 -2.864 -40.670 1.00 26.63 87 LEU B N 1
ATOM 629 C CA . LEU A 1 87 ? 16.469 -4.176 -41.280 1.00 29.15 87 LEU B CA 1
ATOM 630 C C . LEU A 1 87 ? 17.085 -4.138 -42.679 1.00 26.83 87 LEU B C 1
ATOM 631 O O . LEU A 1 87 ? 17.771 -5.077 -43.091 1.00 30.42 87 LEU B O 1
ATOM 636 N N . GLU A 1 88 ? 16.838 -3.044 -43.391 1.00 28.73 88 GLU B N 1
ATOM 637 C CA . GLU A 1 88 ? 17.451 -2.781 -44.699 1.00 26.96 88 GLU B CA 1
ATOM 638 C C . GLU A 1 88 ? 18.977 -2.895 -44.648 1.00 32.90 88 GLU B C 1
ATOM 639 O O . GLU A 1 88 ? 19.589 -3.484 -45.538 1.00 28.15 88 GLU B O 1
ATOM 645 N N . GLU A 1 89 ? 19.580 -2.306 -43.617 1.00 33.60 89 GLU B N 1
ATOM 646 C CA . GLU A 1 89 ? 21.039 -2.294 -43.478 1.00 37.00 89 GLU B CA 1
ATOM 647 C C . GLU A 1 89 ? 21.538 -3.713 -43.237 1.00 34.94 89 GLU B C 1
ATOM 648 O O . GLU A 1 89 ? 22.521 -4.150 -43.836 1.00 34.85 89 GLU B O 1
ATOM 654 N N . TYR A 1 90 ? 20.844 -4.427 -42.358 1.00 31.25 90 TYR B N 1
ATOM 655 C CA . TYR A 1 90 ? 21.146 -5.820 -42.073 1.00 34.47 90 TYR B CA 1
ATOM 656 C C . TYR A 1 90 ? 21.136 -6.674 -43.348 1.00 32.84 90 TYR B C 1
ATOM 657 O O . TYR A 1 90 ? 21.919 -7.616 -43.487 1.00 33.91 90 TYR B O 1
ATOM 666 N N . LEU A 1 91 ? 20.257 -6.312 -44.276 1.00 26.45 91 LEU B N 1
ATOM 667 C CA . LEU A 1 91 ? 20.022 -7.059 -45.498 1.00 30.03 91 LEU B CA 1
ATOM 668 C C . LEU A 1 91 ? 20.872 -6.526 -46.658 1.00 33.54 91 LEU B C 1
ATOM 669 O O . LEU A 1 91 ? 20.744 -6.981 -47.793 1.00 35.57 91 LEU B O 1
ATOM 674 N N . GLY A 1 92 ? 21.725 -5.550 -46.361 1.00 32.86 92 GLY B N 1
ATOM 675 C CA . GLY A 1 92 ? 22.690 -5.055 -47.315 1.00 35.79 92 GLY B CA 1
ATOM 676 C C . GLY A 1 92 ? 22.264 -3.843 -48.116 1.00 39.20 92 GLY B C 1
ATOM 677 O O . GLY A 1 92 ? 22.867 -3.551 -49.136 1.00 43.26 92 GLY B O 1
ATOM 678 N N . ASN A 1 93 ? 21.234 -3.134 -47.665 1.00 36.08 93 ASN B N 1
ATOM 679 C CA . ASN A 1 93 ? 20.772 -1.951 -48.380 1.00 37.47 93 ASN B CA 1
ATOM 680 C C . ASN A 1 93 ? 20.553 -2.242 -49.865 1.00 41.93 93 ASN B C 1
ATOM 681 O O . ASN A 1 93 ? 20.884 -1.433 -50.728 1.00 45.31 93 ASN B O 1
ATOM 686 N N . ASN A 1 94 ? 20.018 -3.419 -50.155 1.00 41.27 94 ASN B N 1
ATOM 687 C CA . ASN A 1 94 ? 19.711 -3.802 -51.523 1.00 34.63 94 ASN B CA 1
ATOM 688 C C . ASN A 1 94 ? 18.228 -3.538 -51.839 1.00 31.61 94 ASN B C 1
ATOM 689 O O . ASN A 1 94 ? 17.813 -3.465 -52.990 1.00 27.29 94 ASN B O 1
ATOM 694 N N . ILE A 1 95 ? 17.430 -3.396 -50.794 1.00 26.72 95 ILE B N 1
ATOM 695 C CA . ILE A 1 95 ? 16.008 -3.097 -50.973 1.00 25.61 95 ILE B CA 1
ATOM 696 C C . ILE A 1 95 ? 15.605 -2.006 -49.984 1.00 28.09 95 ILE B C 1
ATOM 697 O O . ILE A 1 95 ? 16.372 -1.680 -49.072 1.00 27.38 95 ILE B O 1
ATOM 702 N N . LYS A 1 96 ? 14.423 -1.429 -50.198 1.00 24.05 96 LYS B N 1
ATOM 703 C CA . LYS A 1 96 ? 13.764 -0.577 -49.220 1.00 24.67 96 LYS B CA 1
ATOM 704 C C . LYS A 1 96 ? 12.532 -1.299 -48.702 1.00 23.42 96 LYS B C 1
ATOM 705 O O . LYS A 1 96 ? 11.774 -1.873 -49.484 1.00 22.41 96 LYS B O 1
ATOM 711 N N . ILE A 1 97 ? 12.326 -1.238 -47.393 1.00 22.24 97 ILE B N 1
ATOM 712 C CA . ILE A 1 97 ? 11.284 -2.026 -46.743 1.00 20.02 97 ILE B CA 1
ATOM 713 C C . ILE A 1 97 ? 10.269 -1.096 -46.085 1.00 21.64 97 ILE B C 1
ATOM 714 O O . ILE A 1 97 ? 10.598 -0.365 -45.156 1.00 21.80 97 ILE B O 1
ATOM 719 N N . TYR A 1 98 ? 9.049 -1.096 -46.596 1.00 16.65 98 TYR B N 1
ATOM 720 C CA . TYR A 1 98 ? 7.982 -0.292 -45.998 1.00 20.03 98 TYR B CA 1
ATOM 721 C C . TYR A 1 98 ? 6.948 -1.189 -45.334 1.00 20.12 98 TYR B C 1
ATOM 722 O O . TYR A 1 98 ? 6.420 -2.128 -45.959 1.00 18.66 98 TYR B O 1
ATOM 731 N N . LEU A 1 99 ? 6.670 -0.905 -44.063 1.00 19.56 99 LEU B N 1
ATOM 732 C CA . LEU A 1 99 ? 5.753 -1.717 -43.278 1.00 18.47 99 LEU B CA 1
ATOM 733 C C . LEU A 1 99 ? 4.409 -1.021 -43.105 1.00 17.25 99 LEU B C 1
ATOM 734 O O . LEU A 1 99 ? 4.315 0.018 -42.465 1.00 17.01 99 LEU B O 1
ATOM 739 N N . LYS A 1 100 ? 3.361 -1.591 -43.665 1.00 18.02 100 LYS B N 1
ATOM 740 C CA . LYS A 1 100 ? 2.049 -1.041 -43.414 1.00 16.52 100 LYS B CA 1
ATOM 741 C C . LYS A 1 100 ? 1.624 -1.552 -42.036 1.00 19.23 100 LYS B C 1
ATOM 742 O O . LYS A 1 100 ? 1.348 -2.737 -41.882 1.00 19.50 100 LYS B O 1
ATOM 748 N N . MET A 1 101 ? 1.616 -0.668 -41.033 1.00 17.10 101 MET B N 1
ATOM 749 C CA . MET A 1 101 ? 1.406 -1.083 -39.638 1.00 24.64 101 MET B CA 1
ATOM 750 C C . MET A 1 101 ? -0.058 -1.211 -39.193 1.00 25.90 101 MET B C 1
ATOM 751 O O . MET A 1 101 ? -0.583 -0.370 -38.467 1.00 21.18 101 MET B O 1
ATOM 756 N N . GLU A 1 102 ? -0.691 -2.295 -39.611 1.00 26.41 102 GLU B N 1
ATOM 757 C CA . GLU A 1 102 ? -2.022 -2.625 -39.145 1.00 24.86 102 GLU B CA 1
ATOM 758 C C . GLU A 1 102 ? -2.013 -2.992 -37.666 1.00 25.89 102 GLU B C 1
ATOM 759 O O . GLU A 1 102 ? -3.035 -2.916 -36.997 1.00 22.82 102 GLU B O 1
ATOM 765 N N . SER A 1 103 ? -0.850 -3.361 -37.148 1.00 22.40 103 SER B N 1
ATOM 766 C CA . SER A 1 103 ? -0.703 -3.563 -35.706 1.00 26.10 103 SER B CA 1
ATOM 767 C C . SER A 1 103 ? -1.000 -2.318 -34.860 1.00 25.81 103 SER B C 1
ATOM 768 O O . SER A 1 103 ? -1.101 -2.410 -33.636 1.00 24.19 103 SER B O 1
ATOM 771 N N . TYR A 1 104 ? -1.087 -1.155 -35.498 1.00 21.87 104 TYR B N 1
ATOM 772 C CA . TYR A 1 104 ? -1.250 0.111 -34.778 1.00 20.28 104 TYR B CA 1
ATOM 773 C C . TYR A 1 104 ? -2.708 0.399 -34.402 1.00 25.23 104 TYR B C 1
ATOM 774 O O . TYR A 1 104 ? -2.982 1.308 -33.628 1.00 26.21 104 TYR B O 1
ATOM 783 N N . THR A 1 105 ? -3.648 -0.369 -34.936 1.00 22.92 105 THR B N 1
ATOM 784 C CA . THR A 1 105 ? -5.015 -0.249 -34.469 1.00 25.13 105 THR B CA 1
ATOM 785 C C . THR A 1 105 ? -5.027 -0.639 -32.992 1.00 27.10 105 THR B C 1
ATOM 786 O O . THR A 1 105 ? -4.098 -1.273 -32.491 1.00 23.60 105 THR B O 1
ATOM 790 N N . TYR A 1 106 ? -6.073 -0.234 -32.299 1.00 22.12 106 TYR B N 1
ATOM 791 C CA . TYR A 1 106 ? -6.173 -0.460 -30.860 1.00 25.08 106 TYR B CA 1
ATOM 792 C C . TYR A 1 106 ? -6.235 -1.945 -30.465 1.00 24.39 106 TYR B C 1
ATOM 793 O O . TYR A 1 106 ? -5.745 -2.310 -29.408 1.00 30.76 106 TYR B O 1
ATOM 802 N N . THR A 1 107 ? -6.792 -2.814 -31.302 1.00 22.65 107 THR B N 1
ATOM 803 C CA . THR A 1 107 ? -6.771 -4.237 -30.969 1.00 23.43 107 THR B CA 1
ATOM 804 C C . THR A 1 107 ? -5.515 -4.953 -31.487 1.00 31.30 107 THR B C 1
ATOM 805 O O . THR A 1 107 ? -5.346 -6.151 -31.265 1.00 26.65 107 THR B O 1
ATOM 809 N N . GLY A 1 108 ? -4.649 -4.206 -32.167 1.00 24.31 108 GLY B N 1
ATOM 810 C CA . GLY A 1 108 ? -3.339 -4.693 -32.583 1.00 26.48 108 GLY B CA 1
ATOM 811 C C . GLY A 1 108 ? -3.333 -5.565 -33.820 1.00 20.45 108 GLY B C 1
ATOM 812 O O . GLY A 1 108 ? -2.449 -6.407 -33.995 1.00 23.06 108 GLY B O 1
ATOM 813 N N . SER A 1 109 ? -4.328 -5.392 -34.677 1.00 23.44 109 SER B N 1
ATOM 814 C CA . SER A 1 109 ? -4.383 -6.186 -35.885 1.00 23.23 109 SER B CA 1
ATOM 815 C C . SER A 1 109 ? -5.410 -5.640 -36.863 1.00 23.23 109 SER B C 1
ATOM 816 O O . SER A 1 109 ? -6.218 -4.784 -36.529 1.00 22.12 109 SER B O 1
ATOM 819 N N . HIS A 1 110 ? -5.342 -6.143 -38.087 1.00 20.76 110 HIS B N 1
ATOM 820 C CA . HIS A 1 110 ? -6.198 -5.708 -39.177 1.00 20.25 110 HIS B CA 1
ATOM 821 C C . HIS A 1 110 ? -7.655 -6.153 -39.040 1.00 21.05 110 HIS B C 1
ATOM 822 O O . HIS A 1 110 ? -8.501 -5.700 -39.797 1.00 24.90 110 HIS B O 1
ATOM 829 N N . LYS A 1 111 ? -7.945 -7.063 -38.115 1.00 22.37 111 LYS B N 1
ATOM 830 C CA . LYS A 1 111 ? -9.275 -7.688 -38.054 1.00 22.73 111 LYS B CA 1
ATOM 831 C C . LYS A 1 111 ? -10.393 -6.707 -37.679 1.00 22.09 111 LYS B C 1
ATOM 832 O O . LYS A 1 111 ? -11.526 -6.881 -38.102 1.00 22.07 111 LYS B O 1
ATOM 838 N N . ILE A 1 112 ? -10.057 -5.673 -36.920 1.00 19.62 112 ILE B N 1
ATOM 839 C CA . ILE A 1 112 ? -11.044 -4.657 -36.539 1.00 21.73 112 ILE B CA 1
ATOM 840 C C . ILE A 1 112 ? -11.606 -3.959 -37.780 1.00 22.66 112 ILE B C 1
ATOM 841 O O . ILE A 1 112 ? -12.741 -3.498 -37.757 1.00 21.67 112 ILE B O 1
ATOM 846 N N . ASN A 1 113 ? -10.826 -3.892 -38.864 1.00 20.12 113 ASN B N 1
ATOM 847 C CA . ASN A 1 113 ? -11.294 -3.259 -40.096 1.00 21.18 113 ASN B CA 1
ATOM 848 C C . ASN A 1 113 ? -12.576 -3.888 -40.641 1.00 21.99 113 ASN B C 1
ATOM 849 O O . ASN A 1 113 ? -13.469 -3.176 -41.100 1.00 25.35 113 ASN B O 1
ATOM 854 N N . SER A 1 114 ? -12.698 -5.209 -40.586 1.00 19.62 114 SER B N 1
ATOM 855 C CA . SER A 1 114 ? -13.978 -5.803 -41.001 1.00 23.69 114 SER B CA 1
ATOM 856 C C . SER A 1 114 ? -14.971 -5.966 -39.844 1.00 23.52 114 SER B C 1
ATOM 857 O O . SER A 1 114 ? -16.173 -5.884 -40.075 1.00 22.55 114 SER B O 1
ATOM 860 N N . ALA A 1 115 ? -14.490 -6.200 -38.621 1.00 18.79 115 ALA B N 1
ATOM 861 C CA . ALA A 1 115 ? -15.378 -6.269 -37.450 1.00 20.52 115 ALA B CA 1
ATOM 862 C C . ALA A 1 115 ? -16.269 -5.030 -37.316 1.00 21.11 115 ALA B C 1
ATOM 863 O O . ALA A 1 115 ? -17.461 -5.150 -37.026 1.00 21.29 115 ALA B O 1
ATOM 865 N N . LEU A 1 116 ? -15.703 -3.844 -37.531 1.00 17.98 116 LEU B N 1
ATOM 866 C CA . LEU A 1 116 ? -16.492 -2.624 -37.434 1.00 17.90 116 LEU B CA 1
ATOM 867 C C . LEU A 1 116 ? -17.618 -2.607 -38.450 1.00 20.49 116 LEU B C 1
ATOM 868 O O . LEU A 1 116 ? -18.737 -2.230 -38.131 1.00 23.21 116 LEU B O 1
ATOM 873 N N . ALA A 1 117 ? -17.310 -2.999 -39.678 1.00 20.64 117 ALA B N 1
ATOM 874 C CA . ALA A 1 117 ? -18.313 -3.026 -40.724 1.00 23.91 117 ALA B CA 1
ATOM 875 C C . ALA A 1 117 ? -19.403 -4.070 -40.462 1.00 23.73 117 ALA B C 1
ATOM 876 O O . ALA A 1 117 ? -20.583 -3.787 -40.668 1.00 22.84 117 ALA B O 1
ATOM 878 N N . HIS A 1 118 ? -19.021 -5.276 -40.044 1.00 19.39 118 HIS B N 1
ATOM 879 C CA . HIS A 1 118 ? -20.025 -6.299 -39.752 1.00 23.90 118 HIS B CA 1
ATOM 880 C C . HIS A 1 118 ? -20.972 -5.847 -38.640 1.00 26.21 118 HIS B C 1
ATOM 881 O O . HIS A 1 118 ? -22.178 -6.060 -38.753 1.00 21.06 118 HIS B O 1
ATOM 888 N N . VAL A 1 119 ? -20.431 -5.254 -37.571 1.00 18.59 119 VAL B N 1
ATOM 889 C CA . VAL A 1 119 ? -21.264 -4.806 -36.468 1.00 23.43 119 VAL B CA 1
ATOM 890 C C . VAL A 1 119 ? -22.172 -3.665 -36.931 1.00 25.31 119 VAL B C 1
ATOM 891 O O . VAL A 1 119 ? -23.360 -3.681 -36.646 1.00 25.77 119 VAL B O 1
ATOM 895 N N . TYR A 1 120 ? -21.607 -2.693 -37.648 1.00 26.33 120 TYR B N 1
ATOM 896 C CA . TYR A 1 120 ? -22.399 -1.600 -38.201 1.00 23.06 120 TYR B CA 1
ATOM 897 C C . TYR A 1 120 ? -23.627 -2.127 -38.931 1.00 26.05 120 TYR B C 1
ATOM 898 O O . TYR A 1 120 ? -24.742 -1.690 -38.657 1.00 29.16 120 TYR B O 1
ATOM 907 N N . TYR A 1 121 ? -23.415 -3.083 -39.836 1.00 25.21 121 TYR B N 1
ATOM 908 C CA . TYR A 1 121 ? -24.490 -3.566 -40.679 1.00 28.71 121 TYR B CA 1
ATOM 909 C C . TYR A 1 121 ? -25.450 -4.441 -39.877 1.00 31.39 121 TYR B C 1
ATOM 910 O O . TYR A 1 121 ? -26.630 -4.509 -40.202 1.00 33.36 121 TYR B O 1
ATOM 919 N N . ALA A 1 122 ? -24.961 -5.084 -38.820 1.00 26.49 122 ALA B N 1
ATOM 920 C CA . ALA A 1 122 ? -25.861 -5.737 -37.873 1.00 30.22 122 ALA B CA 1
ATOM 921 C C . ALA A 1 122 ? -26.782 -4.717 -37.216 1.00 35.30 122 ALA B C 1
ATOM 922 O O . ALA A 1 122 ? -27.995 -4.930 -37.120 1.00 33.10 122 ALA B O 1
ATOM 924 N N . LYS A 1 123 ? -26.198 -3.623 -36.742 1.00 29.67 123 LYS B N 1
ATOM 925 C CA . LYS A 1 123 ? -26.966 -2.577 -36.063 1.00 31.58 123 LYS B CA 1
ATOM 926 C C . LYS A 1 123 ? -28.007 -1.969 -37.012 1.00 34.43 123 LYS B C 1
ATOM 927 O O . LYS A 1 123 ? -29.113 -1.619 -36.588 1.00 32.41 123 LYS B O 1
ATOM 933 N N . LEU A 1 124 ? -27.649 -1.844 -38.285 1.00 29.32 124 LEU B N 1
ATOM 934 C CA . LEU A 1 124 ? -28.588 -1.377 -39.314 1.00 34.83 124 LEU B CA 1
ATOM 935 C C . LEU A 1 124 ? -29.765 -2.330 -39.456 1.00 39.48 124 LEU B C 1
ATOM 936 O O . LEU A 1 124 ? -30.887 -1.905 -39.749 1.00 43.72 124 LEU B O 1
ATOM 941 N N . ASP A 1 125 ? -29.498 -3.622 -39.280 1.00 37.80 125 ASP B N 1
ATOM 942 C CA . ASP A 1 125 ? -30.547 -4.632 -39.363 1.00 39.98 125 ASP B CA 1
ATOM 943 C C . ASP A 1 125 ? -31.371 -4.642 -38.104 1.00 41.83 125 ASP B C 1
ATOM 944 O O . ASP A 1 125 ? -32.282 -5.455 -37.968 1.00 47.79 125 ASP B O 1
ATOM 949 N N . ASN A 1 126 ? -31.030 -3.749 -37.178 1.00 38.91 126 ASN B N 1
ATOM 950 C CA . ASN A 1 126 ? -31.772 -3.592 -35.944 1.00 37.30 126 ASN B CA 1
ATOM 951 C C . ASN A 1 126 ? -31.550 -4.778 -35.012 1.00 43.35 126 ASN B C 1
ATOM 952 O O . ASN A 1 126 ? -32.445 -5.160 -34.270 1.00 39.03 126 ASN B O 1
ATOM 957 N N . ALA A 1 127 ? -30.346 -5.348 -35.046 1.00 38.30 127 ALA B N 1
ATOM 958 C CA . ALA A 1 127 ? -30.015 -6.517 -34.229 1.00 32.87 127 ALA B CA 1
ATOM 959 C C . ALA A 1 127 ? -29.945 -6.215 -32.730 1.00 35.84 127 ALA B C 1
ATOM 960 O O . ALA A 1 127 ? -29.308 -5.246 -32.300 1.00 36.43 127 ALA B O 1
ATOM 962 N N . LYS A 1 128 ? -30.579 -7.069 -31.931 1.00 32.03 128 LYS B N 1
ATOM 963 C CA . LYS A 1 128 ? -30.566 -6.918 -30.484 1.00 32.27 128 LYS B CA 1
ATOM 964 C C . LYS A 1 128 ? -29.179 -7.108 -29.873 1.00 32.57 128 LYS B C 1
ATOM 965 O O . LYS A 1 128 ? -28.892 -6.580 -28.800 1.00 29.54 128 LYS B O 1
ATOM 971 N N . PHE A 1 129 ? -28.351 -7.897 -30.551 1.00 29.53 129 PHE B N 1
ATOM 972 C CA . PHE A 1 129 ? -26.970 -8.154 -30.155 1.00 30.19 129 PHE B CA 1
ATOM 973 C C . PHE A 1 129 ? -26.240 -8.832 -31.311 1.00 28.97 129 PHE B C 1
ATOM 974 O O . PHE A 1 129 ? -26.866 -9.220 -32.302 1.00 25.76 129 PHE B O 1
ATOM 982 N N . VAL A 1 130 ? -24.920 -8.974 -31.202 1.00 28.72 130 VAL B N 1
ATOM 983 C CA . VAL A 1 130 ? -24.191 -9.773 -32.187 1.00 25.65 130 VAL B CA 1
ATOM 984 C C . VAL A 1 130 ? -23.476 -10.926 -31.492 1.00 26.67 130 VAL B C 1
ATOM 985 O O . VAL A 1 130 ? -23.165 -10.859 -30.307 1.00 22.02 130 VAL B O 1
ATOM 989 N N . THR A 1 131 ? -23.275 -12.017 -32.220 1.00 25.76 131 THR B N 1
ATOM 990 C CA . THR A 1 131 ? -22.532 -13.134 -31.675 1.00 26.61 131 THR B CA 1
ATOM 991 C C . THR A 1 131 ? -21.431 -13.475 -32.654 1.00 22.39 131 THR B C 1
ATOM 992 O O . THR A 1 131 ? -21.507 -13.136 -33.828 1.00 25.37 131 THR B O 1
ATOM 996 N N . THR A 1 132 ? -20.414 -14.156 -32.165 1.00 24.66 132 THR B N 1
ATOM 997 C CA . THR A 1 132 ? -19.357 -14.648 -33.038 1.00 25.14 132 THR B CA 1
ATOM 998 C C . THR A 1 132 ? -18.624 -15.733 -32.293 1.00 24.19 132 THR B C 1
ATOM 999 O O . THR A 1 132 ? -18.752 -15.845 -31.075 1.00 24.65 132 THR B O 1
ATOM 1003 N N . GLU A 1 133 ? -17.894 -16.548 -33.037 1.00 28.18 133 GLU B N 1
ATOM 1004 C CA . GLU A 1 133 ? -17.075 -17.603 -32.472 1.00 29.54 133 GLU B CA 1
ATOM 1005 C C . GLU A 1 133 ? -15.645 -17.097 -32.390 1.00 28.86 133 GLU B C 1
ATOM 1006 O O . GLU A 1 133 ? -15.256 -16.216 -33.146 1.00 31.53 133 GLU B O 1
ATOM 1012 N N . THR A 1 134 ? -14.856 -17.664 -31.491 1.00 26.66 134 THR B N 1
ATOM 1013 C CA . THR A 1 134 ? -13.436 -17.344 -31.449 1.00 28.43 134 THR B CA 1
ATOM 1014 C C . THR A 1 134 ? -12.707 -18.486 -30.772 1.00 29.24 134 THR B C 1
ATOM 1015 O O . THR A 1 134 ? -13.277 -19.181 -29.936 1.00 30.13 134 THR B O 1
ATOM 1019 N N . GLY A 1 135 ? -11.453 -18.686 -31.156 1.00 33.72 135 GLY B N 1
ATOM 1020 C CA . GLY A 1 135 ? -10.624 -19.712 -30.555 1.00 37.33 135 GLY B CA 1
ATOM 1021 C C . GLY A 1 135 ? -9.475 -19.082 -29.788 1.00 36.63 135 GLY B C 1
ATOM 1022 O O . GLY A 1 135 ? -9.506 -19.020 -28.567 1.00 40.15 135 GLY B O 1
ATOM 1023 N N . ALA A 1 136 ? -8.473 -18.588 -30.505 1.00 33.09 136 ALA B N 1
ATOM 1024 C CA . ALA A 1 136 ? -7.332 -17.925 -29.868 1.00 33.83 136 ALA B CA 1
ATOM 1025 C C . ALA A 1 136 ? -7.726 -16.540 -29.333 1.00 36.37 136 ALA B C 1
ATOM 1026 O O . ALA A 1 136 ? -7.100 -16.009 -28.412 1.00 33.62 136 ALA B O 1
ATOM 1028 N N . GLY A 1 137 ? -8.782 -15.965 -29.904 1.00 33.26 137 GLY B N 1
ATOM 1029 C CA . GLY A 1 137 ? -9.346 -14.735 -29.382 1.00 27.75 137 GLY B CA 1
ATOM 1030 C C . GLY A 1 137 ? -9.087 -13.479 -30.197 1.00 26.47 137 GLY B C 1
ATOM 1031 O O . GLY A 1 137 ? -9.551 -12.414 -29.818 1.00 26.56 137 GLY B O 1
ATOM 1032 N N . GLN A 1 138 ? -8.356 -13.595 -31.306 1.00 26.48 138 GLN B N 1
ATOM 1033 C CA . GLN A 1 138 ? -8.084 -12.445 -32.190 1.00 26.90 138 GLN B CA 1
ATOM 1034 C C . GLN A 1 138 ? -9.351 -11.830 -32.745 1.00 26.95 138 GLN B C 1
ATOM 1035 O O . GLN A 1 138 ? -9.515 -10.612 -32.778 1.00 26.21 138 GLN B O 1
ATOM 1041 N N . TRP A 1 139 ? -10.228 -12.693 -33.234 1.00 24.42 139 TRP B N 1
ATOM 1042 C CA . TRP A 1 139 ? -11.463 -12.232 -33.843 1.00 27.50 139 TRP B CA 1
ATOM 1043 C C . TRP A 1 139 ? -12.418 -11.747 -32.754 1.00 22.53 139 TRP B C 1
ATOM 1044 O O . TRP A 1 139 ? -13.021 -10.687 -32.873 1.00 21.30 139 TRP B O 1
ATOM 1055 N N . GLY A 1 140 ? -12.531 -12.531 -31.691 1.00 24.26 140 GLY B N 1
ATOM 1056 C CA . GLY A 1 140 ? -13.341 -12.178 -30.541 1.00 23.85 140 GLY B CA 1
ATOM 1057 C C . GLY A 1 140 ? -13.055 -10.800 -29.959 1.00 23.88 140 GLY B C 1
ATOM 1058 O O . GLY A 1 140 ? -13.974 -10.017 -29.721 1.00 20.43 140 GLY B O 1
ATOM 1059 N N . SER A 1 141 ? -11.784 -10.505 -29.707 1.00 21.04 141 SER B N 1
ATOM 1060 C CA . SER A 1 141 ? -11.418 -9.210 -29.162 1.00 17.37 141 SER B CA 1
ATOM 1061 C C . SER A 1 141 ? -11.715 -8.067 -30.152 1.00 19.53 141 SER B C 1
ATOM 1062 O O . SER A 1 141 ? -12.122 -6.991 -29.744 1.00 18.55 141 SER B O 1
ATOM 1065 N N . SER A 1 142 ? -11.520 -8.294 -31.454 1.00 19.24 142 SER B N 1
ATOM 1066 C CA . SER A 1 142 ? -11.881 -7.283 -32.450 1.00 21.77 142 SER B CA 1
ATOM 1067 C C . SER A 1 142 ? -13.396 -7.006 -32.540 1.00 19.66 142 SER B C 1
ATOM 1068 O O . SER A 1 142 ? -13.819 -5.865 -32.703 1.00 16.77 142 SER B O 1
ATOM 1071 N N . VAL A 1 143 ? -14.203 -8.057 -32.482 1.00 17.61 143 VAL B N 1
ATOM 1072 C CA . VAL A 1 143 ? -15.657 -7.878 -32.513 1.00 18.16 143 VAL B CA 1
ATOM 1073 C C . VAL A 1 143 ? -16.113 -7.192 -31.209 1.00 20.31 143 VAL B C 1
ATOM 1074 O O . VAL A 1 143 ? -17.056 -6.388 -31.194 1.00 19.61 143 VAL B O 1
ATOM 1078 N N . ALA A 1 144 ? -15.410 -7.485 -30.125 1.00 18.39 144 ALA B N 1
ATOM 1079 C CA . ALA A 1 144 ? -15.728 -6.902 -28.821 1.00 20.08 144 ALA B CA 1
ATOM 1080 C C . ALA A 1 144 ? -15.541 -5.382 -28.826 1.00 21.10 144 ALA B C 1
ATOM 1081 O O . ALA A 1 144 ? -16.396 -4.641 -28.347 1.00 19.74 144 ALA B O 1
ATOM 1083 N N . LEU A 1 145 ? -14.424 -4.930 -29.385 1.00 23.20 145 LEU B N 1
ATOM 1084 C CA . LEU A 1 145 ? -14.172 -3.505 -29.534 1.00 22.11 145 LEU B CA 1
ATOM 1085 C C . LEU A 1 145 ? -15.194 -2.847 -30.461 1.00 19.45 145 LEU B C 1
ATOM 1086 O O . LEU A 1 145 ? -15.736 -1.799 -30.145 1.00 18.89 145 LEU B O 1
ATOM 1091 N N . ALA A 1 146 ? -15.417 -3.448 -31.619 1.00 21.39 146 ALA B N 1
ATOM 1092 C CA . ALA A 1 146 ? -16.370 -2.895 -32.586 1.00 20.69 146 ALA B CA 1
ATOM 1093 C C . ALA A 1 146 ? -17.766 -2.806 -31.972 1.00 18.32 146 ALA B C 1
ATOM 1094 O O . ALA A 1 146 ? -18.508 -1.861 -32.224 1.00 19.54 146 ALA B O 1
ATOM 1096 N N . SER A 1 147 ? -18.112 -3.801 -31.177 1.00 23.53 147 SER B N 1
ATOM 1097 C CA . SER A 1 147 ? -19.415 -3.838 -30.527 1.00 21.94 147 SER B CA 1
ATOM 1098 C C . SER A 1 147 ? -19.521 -2.712 -29.519 1.00 23.79 147 SER B C 1
ATOM 1099 O O . SER A 1 147 ? -20.531 -2.024 -29.472 1.00 20.74 147 SER B O 1
ATOM 1102 N N . ALA A 1 148 ? -18.477 -2.528 -28.714 1.00 19.86 148 ALA B N 1
ATOM 1103 C CA . ALA A 1 148 ? -18.469 -1.452 -27.734 1.00 21.69 148 ALA B CA 1
ATOM 1104 C C . ALA A 1 148 ? -18.605 -0.085 -28.394 1.00 23.05 148 ALA B C 1
ATOM 1105 O O . ALA A 1 148 ? -19.313 0.783 -27.885 1.00 23.17 148 ALA B O 1
ATOM 1107 N N . LEU A 1 149 ? -17.969 0.097 -29.550 1.00 21.37 149 LEU B N 1
ATOM 1108 C CA . LEU A 1 149 ? -17.944 1.408 -30.161 1.00 18.87 149 LEU B CA 1
ATOM 1109 C C . LEU A 1 149 ? -19.285 1.716 -30.826 1.00 22.41 149 LEU B C 1
ATOM 1110 O O . LEU A 1 149 ? -19.577 2.871 -31.144 1.00 20.44 149 LEU B O 1
ATOM 1115 N N . PHE A 1 150 ? -20.094 0.682 -31.044 1.00 21.78 150 PHE B N 1
ATOM 1116 C CA . PHE A 1 150 ? -21.430 0.889 -31.609 1.00 25.90 150 PHE B CA 1
ATOM 1117 C C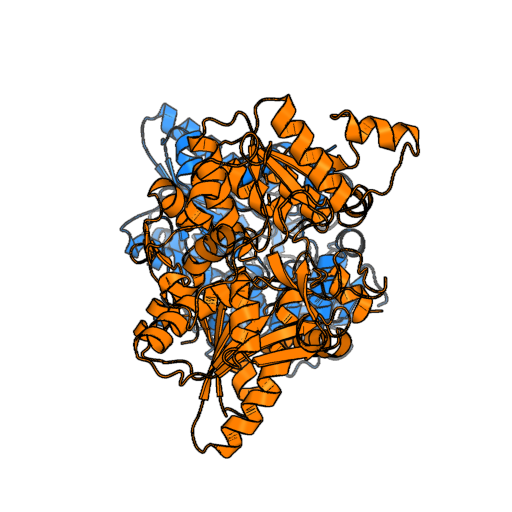 . PHE A 1 150 ? -22.518 0.713 -30.558 1.00 24.60 150 PHE B C 1
ATOM 1118 O O . PHE A 1 150 ? -23.724 0.700 -30.874 1.00 27.38 150 PHE B O 1
ATOM 1126 N N . ARG A 1 151 ? -22.082 0.570 -29.313 1.00 21.72 151 ARG B N 1
ATOM 1127 C CA . ARG A 1 151 ? -22.986 0.309 -28.197 1.00 28.41 151 ARG B CA 1
ATOM 1128 C C . ARG A 1 151 ? -23.851 -0.890 -28.514 1.00 32.38 151 ARG B C 1
ATOM 1129 O O . ARG A 1 151 ? -25.072 -0.873 -28.313 1.00 27.19 151 ARG B O 1
ATOM 1137 N N . MET A 1 152 ? -23.216 -1.924 -29.040 1.00 24.22 152 MET B N 1
ATOM 1138 C CA . MET A 1 152 ? -23.921 -3.147 -29.378 1.00 25.59 152 MET B CA 1
ATOM 1139 C C . MET A 1 152 ? -23.535 -4.247 -28.385 1.00 29.87 152 MET B C 1
ATOM 1140 O O . MET A 1 152 ? -22.358 -4.469 -28.089 1.00 24.46 152 MET B O 1
ATOM 1145 N N . LYS A 1 153 ? -24.540 -4.910 -27.833 1.00 26.43 153 LYS B N 1
ATOM 1146 C CA . LYS A 1 153 ? -24.316 -6.072 -26.986 1.00 25.99 153 LYS B CA 1
ATOM 1147 C C . LYS A 1 153 ? -23.577 -7.164 -27.799 1.00 25.75 153 LYS B C 1
ATOM 1148 O O . LYS A 1 153 ? -23.983 -7.499 -28.904 1.00 25.43 153 LYS B O 1
ATOM 1154 N N . ALA A 1 154 ? -22.463 -7.670 -27.275 1.00 26.05 154 ALA B N 1
ATOM 1155 C CA . ALA A 1 154 ? -21.759 -8.768 -27.943 1.00 28.60 154 ALA B CA 1
ATOM 1156 C C . ALA A 1 154 ? -21.722 -10.019 -27.075 1.00 29.62 154 ALA B C 1
ATOM 1157 O O . ALA A 1 154 ? -21.328 -9.951 -25.914 1.00 27.69 154 ALA B O 1
ATOM 1159 N N . HIS A 1 155 ? -22.142 -11.151 -27.650 1.00 26.47 155 HIS B N 1
ATOM 1160 C CA . HIS A 1 155 ? -22.001 -12.455 -27.017 1.00 25.52 155 HIS B CA 1
ATOM 1161 C C . HIS A 1 155 ? -20.965 -13.250 -27.788 1.00 25.79 155 HIS B C 1
ATOM 1162 O O . HIS A 1 155 ? -21.200 -13.633 -28.926 1.00 26.26 155 HIS B O 1
ATOM 1169 N N . ILE A 1 156 ? -19.811 -13.487 -27.175 1.00 25.02 156 ILE B N 1
ATOM 1170 C CA . ILE A 1 156 ? -18.729 -14.175 -27.868 1.00 26.45 156 ILE B CA 1
ATOM 1171 C C . ILE A 1 156 ? -18.607 -15.618 -27.361 1.00 26.25 156 ILE B C 1
ATOM 1172 O O . ILE A 1 156 ? -18.529 -15.875 -26.156 1.00 25.14 156 ILE B O 1
ATOM 1177 N N . PHE A 1 157 ? -18.643 -16.560 -28.293 1.00 25.07 157 PHE B N 1
ATOM 1178 C CA . PHE A 1 157 ? -18.580 -17.967 -27.945 1.00 24.11 157 PHE B CA 1
ATOM 1179 C C . PHE A 1 157 ? -17.171 -18.484 -28.179 1.00 25.89 157 PHE B C 1
ATOM 1180 O O . PHE A 1 157 ? -16.728 -18.619 -29.307 1.00 24.06 157 PHE B O 1
ATOM 1188 N N . MET A 1 158 ? -16.467 -18.739 -27.088 1.00 25.14 158 MET B N 1
ATOM 1189 C CA . MET A 1 158 ? -15.044 -19.065 -27.154 1.00 25.36 158 MET B CA 1
ATOM 1190 C C . MET A 1 158 ? -14.814 -20.546 -26.850 1.00 24.90 158 MET B C 1
ATOM 1191 O O . MET A 1 158 ? -15.275 -21.041 -25.824 1.00 29.68 158 MET B O 1
ATOM 1196 N N . VAL A 1 159 ? -14.118 -21.248 -27.748 1.00 32.48 159 VAL B N 1
ATOM 1197 C CA . VAL A 1 159 ? -13.762 -22.648 -27.513 1.00 31.62 159 VAL B CA 1
ATOM 1198 C C . VAL A 1 159 ? -13.278 -22.828 -26.087 1.00 31.57 159 VAL B C 1
ATOM 1199 O O . VAL A 1 159 ? -12.287 -22.213 -25.692 1.00 31.62 159 VAL B O 1
ATOM 1203 N N . ARG A 1 160 ? -13.988 -23.658 -25.325 1.00 32.19 160 ARG B N 1
ATOM 1204 C CA . ARG A 1 160 ? -13.769 -23.779 -23.880 1.00 33.13 160 ARG B CA 1
ATOM 1205 C C . ARG A 1 160 ? -12.304 -24.004 -23.523 1.00 35.82 160 ARG B C 1
ATOM 1206 O O . ARG A 1 160 ? -11.790 -23.405 -22.579 1.00 37.22 160 ARG B O 1
ATOM 1214 N N . THR A 1 161 ? -11.637 -24.867 -24.279 1.00 33.46 161 THR B N 1
ATOM 1215 C CA . THR A 1 161 ? -10.213 -25.098 -24.094 1.00 36.56 161 THR B CA 1
ATOM 1216 C C . THR A 1 161 ? -9.429 -23.774 -24.100 1.00 40.45 161 THR B C 1
ATOM 1217 O O . THR A 1 161 ? -8.749 -23.452 -23.129 1.00 41.07 161 THR B O 1
ATOM 1221 N N . SER A 1 162 ? -9.548 -23.008 -25.187 1.00 34.97 162 SER B N 1
ATOM 1222 C CA . SER A 1 162 ? -8.883 -21.708 -25.319 1.00 37.36 162 SER B CA 1
ATOM 1223 C C . SER A 1 162 ? -9.320 -20.697 -24.259 1.00 38.03 162 SER B C 1
ATOM 1224 O O . SER A 1 162 ? -8.518 -19.877 -23.791 1.00 33.55 162 SER B O 1
ATOM 1227 N N . TYR A 1 163 ? -10.599 -20.760 -23.901 1.00 32.34 163 TYR B N 1
ATOM 1228 C CA . TYR A 1 163 ? -11.175 -19.919 -22.856 1.00 33.65 163 TYR B CA 1
ATOM 1229 C C . TYR A 1 163 ? -10.303 -19.920 -21.593 1.00 38.69 163 TYR B C 1
ATOM 1230 O O . TYR A 1 163 ? -10.088 -18.881 -20.974 1.00 38.35 163 TYR B O 1
ATOM 1239 N N . TYR A 1 164 ? -9.775 -21.085 -21.232 1.00 42.81 164 TYR B N 1
ATOM 1240 C CA . TYR A 1 164 ? -8.940 -21.201 -20.036 1.00 42.05 164 TYR B CA 1
ATOM 1241 C C . TYR A 1 164 ? -7.466 -21.098 -20.363 1.00 39.19 164 TYR B C 1
ATOM 1242 O O . TYR A 1 164 ? -6.693 -20.532 -19.596 1.00 46.73 164 TYR B O 1
ATOM 1251 N N . ALA A 1 165 ? -7.093 -21.652 -21.510 1.00 39.78 165 ALA B N 1
ATOM 1252 C CA . ALA A 1 165 ? -5.709 -21.716 -21.956 1.00 40.72 165 ALA B CA 1
ATOM 1253 C C . ALA A 1 165 ? -5.125 -20.352 -22.331 1.00 43.53 165 ALA B C 1
ATOM 1254 O O . ALA A 1 165 ? -3.995 -20.039 -21.956 1.00 46.68 165 ALA B O 1
ATOM 1256 N N . LYS A 1 166 ? -5.886 -19.549 -23.076 1.00 40.62 166 LYS B N 1
ATOM 1257 C CA . LYS A 1 166 ? -5.396 -18.260 -23.573 1.00 40.33 166 LYS B CA 1
ATOM 1258 C C . LYS A 1 166 ? -6.235 -17.100 -23.054 1.00 39.28 166 LYS B C 1
ATOM 1259 O O . LYS A 1 166 ? -6.904 -16.412 -23.834 1.00 38.45 166 LYS B O 1
ATOM 1265 N N . PRO A 1 167 ? -6.173 -16.862 -21.734 1.00 37.33 167 PRO B N 1
ATOM 1266 C CA . PRO A 1 167 ? -7.029 -15.946 -20.966 1.00 34.75 167 PRO B CA 1
ATOM 1267 C C . PRO A 1 167 ? -6.902 -14.446 -21.281 1.00 34.42 167 PRO B C 1
ATOM 1268 O O . PRO A 1 167 ? -7.899 -13.725 -21.163 1.00 30.31 167 PRO B O 1
ATOM 1272 N N . TYR A 1 168 ? -5.717 -13.967 -21.650 1.00 31.92 168 TYR B N 1
ATOM 1273 C CA . TYR A 1 168 ? -5.533 -12.517 -21.772 1.00 33.50 168 TYR B CA 1
ATOM 1274 C C . TYR A 1 168 ? -6.467 -11.898 -22.801 1.00 29.33 168 TYR B C 1
ATOM 1275 O O . TYR A 1 168 ? -6.991 -10.797 -22.600 1.00 20.89 168 TYR B O 1
ATOM 1284 N N . ARG A 1 169 ? -6.692 -12.605 -23.900 1.00 28.28 169 ARG B N 1
ATOM 1285 C CA . ARG A 1 169 ? -7.586 -12.070 -24.913 1.00 32.18 169 ARG B CA 1
ATOM 1286 C C . ARG A 1 169 ? -9.039 -12.193 -24.467 1.00 24.83 169 ARG B C 1
ATOM 1287 O O . ARG A 1 169 ? -9.879 -11.360 -24.837 1.00 27.47 169 ARG B O 1
ATOM 1295 N N . LYS A 1 170 ? -9.338 -13.209 -23.665 1.00 25.62 170 LYS B N 1
ATOM 1296 C CA . LYS A 1 170 ? -10.644 -13.233 -22.993 1.00 27.82 170 LYS B CA 1
ATOM 1297 C C . LYS A 1 170 ? -10.787 -11.985 -22.123 1.00 25.15 170 LYS B C 1
ATOM 1298 O O . LYS A 1 170 ? -11.809 -11.301 -22.172 1.00 26.85 170 LYS B O 1
ATOM 1304 N N . TYR A 1 171 ? -9.756 -11.675 -21.339 1.00 23.06 171 TYR B N 1
ATOM 1305 C CA . TYR A 1 171 ? -9.779 -10.490 -20.478 1.00 25.10 171 TYR B CA 1
ATOM 1306 C C . TYR A 1 171 ? -9.956 -9.220 -21.300 1.00 21.83 171 TYR B C 1
ATOM 1307 O O . TYR A 1 171 ? -10.602 -8.280 -20.879 1.00 19.44 171 TYR B O 1
ATOM 1316 N N . MET A 1 172 ? -9.348 -9.186 -22.479 1.00 24.71 172 MET B N 1
ATOM 1317 C CA . MET A 1 172 ? -9.461 -8.021 -23.337 1.00 20.10 172 MET B CA 1
ATOM 1318 C C . MET A 1 172 ? -10.909 -7.836 -23.803 1.00 21.79 172 MET B C 1
ATOM 1319 O O . MET A 1 172 ? -11.420 -6.725 -23.801 1.00 23.23 172 MET B O 1
ATOM 1324 N N . MET A 1 173 ? -11.533 -8.922 -24.249 1.00 18.44 173 MET B N 1
ATOM 1325 C CA . MET A 1 173 ? -12.942 -8.919 -24.650 1.00 22.56 173 MET B CA 1
ATOM 1326 C C . MET A 1 173 ? -13.828 -8.425 -23.514 1.00 21.01 173 MET B C 1
ATOM 1327 O O . MET A 1 173 ? -1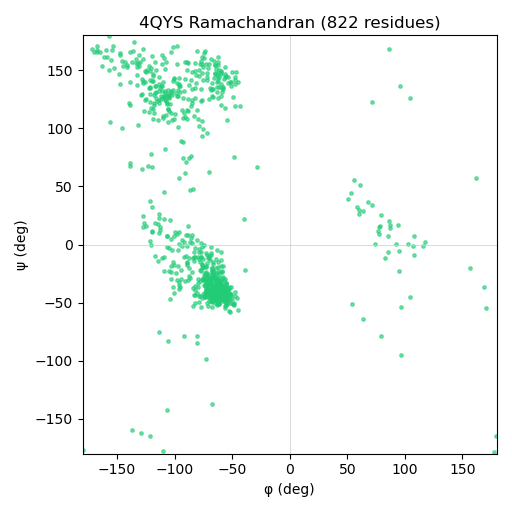4.782 -7.668 -23.728 1.00 21.29 173 MET B O 1
ATOM 1332 N N . GLN A 1 174 ? -13.494 -8.844 -22.299 1.00 21.16 174 GLN B N 1
ATOM 1333 C CA . GLN A 1 174 ? -14.263 -8.453 -21.125 1.00 27.24 174 GLN B CA 1
ATOM 1334 C C . GLN A 1 174 ? -14.063 -6.980 -20.755 1.00 24.07 174 GLN B C 1
ATOM 1335 O O . GLN A 1 174 ? -15.012 -6.336 -20.310 1.00 27.28 174 GLN B O 1
ATOM 1341 N N . MET A 1 175 ? -12.860 -6.430 -20.951 1.00 25.78 175 MET B N 1
ATOM 1342 C CA . MET A 1 175 ? -12.652 -4.990 -20.735 1.00 26.03 175 MET B CA 1
ATOM 1343 C C . MET A 1 175 ? -13.491 -4.166 -21.697 1.00 21.62 175 MET B C 1
ATOM 1344 O O . MET A 1 175 ? -13.957 -3.072 -21.364 1.00 24.98 175 MET B O 1
ATOM 1349 N N . TYR A 1 176 ? -13.686 -4.695 -22.894 1.00 20.37 176 TYR B N 1
ATOM 1350 C CA . TYR A 1 176 ? -14.506 -4.033 -23.900 1.00 24.09 176 TYR B CA 1
ATOM 1351 C C . TYR A 1 176 ? -15.992 -4.240 -23.639 1.00 25.77 176 TYR B C 1
ATOM 1352 O O . TYR A 1 176 ? -16.843 -3.706 -24.353 1.00 25.94 176 TYR B O 1
ATOM 1361 N N . GLY A 1 177 ? -16.301 -5.025 -22.616 1.00 28.62 177 GLY B N 1
ATOM 1362 C CA . GLY A 1 177 ? -17.675 -5.196 -22.188 1.00 25.04 177 GLY B CA 1
ATOM 1363 C C . GLY A 1 177 ? -18.466 -6.290 -22.881 1.00 29.31 177 GLY B C 1
ATOM 1364 O O . GLY A 1 177 ? -19.702 -6.326 -22.777 1.00 25.26 177 GLY B O 1
ATOM 1365 N N . ALA A 1 178 ? -17.772 -7.177 -23.592 1.00 25.23 178 ALA B N 1
ATOM 1366 C CA . ALA A 1 178 ? -18.412 -8.304 -24.272 1.00 23.99 178 ALA B CA 1
ATOM 1367 C C . ALA A 1 178 ? -18.731 -9.421 -23.283 1.00 30.93 178 ALA B C 1
ATOM 1368 O O . ALA A 1 178 ? -17.972 -9.640 -22.347 1.00 28.17 178 ALA B O 1
ATOM 1370 N N . GLU A 1 179 ? -19.837 -10.138 -23.477 1.00 24.75 179 GLU B N 1
ATOM 1371 C CA . GLU A 1 179 ? -20.058 -11.341 -22.688 1.00 27.70 179 GLU B CA 1
ATOM 1372 C C . GLU A 1 179 ? -19.326 -12.507 -23.380 1.00 28.49 179 GLU B C 1
ATOM 1373 O O . GLU A 1 179 ? -19.541 -12.764 -24.557 1.00 30.92 179 GLU B O 1
ATOM 1379 N N . VAL A 1 180 ? -18.441 -13.184 -22.656 1.00 23.83 180 VAL B N 1
ATOM 1380 C CA . VAL A 1 180 ? -17.688 -14.312 -23.220 1.00 25.80 180 VAL B CA 1
ATOM 1381 C C . VAL A 1 180 ? -18.187 -15.652 -22.663 1.00 28.50 180 VAL B C 1
ATOM 1382 O O . VAL A 1 180 ? -18.206 -15.860 -21.452 1.00 29.49 180 VAL B O 1
ATOM 1386 N N . HIS A 1 181 ? -18.590 -16.551 -23.554 1.00 28.82 181 HIS B N 1
ATOM 1387 C CA . HIS A 1 181 ? -19.161 -17.846 -23.167 1.00 30.36 181 HIS B CA 1
ATOM 1388 C C . HIS A 1 181 ? -18.261 -19.012 -23.578 1.00 26.60 181 HIS B C 1
ATOM 1389 O O . HIS A 1 181 ? -17.967 -19.173 -24.755 1.00 27.77 181 HIS B O 1
ATOM 1396 N N . PRO A 1 182 ? -17.832 -19.831 -22.609 1.00 30.60 182 PRO B N 1
ATOM 1397 C CA . PRO A 1 182 ? -17.118 -21.061 -22.980 1.00 32.09 182 PRO B CA 1
ATOM 1398 C C . PRO A 1 182 ? -18.049 -21.974 -23.774 1.00 32.14 182 PRO B C 1
ATOM 1399 O O . PRO A 1 182 ? -19.224 -22.110 -23.424 1.00 33.39 182 PRO B O 1
ATOM 1403 N N . SER A 1 183 ? -17.536 -22.549 -24.857 1.00 31.88 183 SER B N 1
ATOM 1404 C CA . SER A 1 183 ? -18.344 -23.332 -25.784 1.00 31.73 183 SER B CA 1
ATOM 1405 C C . SER A 1 183 ? -17.791 -24.751 -25.888 1.00 34.72 183 SER B C 1
ATOM 1406 O O . SER A 1 183 ? -16.569 -24.936 -25.913 1.00 33.96 183 SER B O 1
ATOM 1409 N N . PRO A 1 184 ? -18.683 -25.759 -25.975 1.00 32.02 184 PRO B N 1
ATOM 1410 C CA . PRO A 1 184 ? -20.149 -25.654 -26.039 1.00 31.44 184 PRO B CA 1
ATOM 1411 C C . PRO A 1 184 ? -20.773 -25.033 -24.798 1.00 32.88 184 PRO B C 1
ATOM 1412 O O . PRO A 1 184 ? -20.346 -25.342 -23.689 1.00 30.77 184 PRO B O 1
ATOM 1416 N N . SER A 1 185 ? -21.778 -24.180 -24.982 1.00 34.07 185 SER B N 1
ATOM 1417 C CA . SER A 1 185 ? -22.378 -23.467 -23.855 1.00 36.18 185 SER B CA 1
ATOM 1418 C C . SER A 1 185 ? -23.767 -24.010 -23.515 1.00 41.36 185 SER B C 1
ATOM 1419 O O . SER A 1 185 ? -24.436 -24.591 -24.362 1.00 43.35 185 SER B O 1
ATOM 1422 N N . ASP A 1 186 ? -24.200 -23.799 -22.275 1.00 36.66 186 ASP B N 1
ATOM 1423 C CA . ASP A 1 186 ? -25.521 -24.241 -21.864 1.00 44.40 186 ASP B CA 1
ATOM 1424 C C . ASP A 1 186 ? -26.597 -23.259 -22.321 1.00 47.75 186 ASP B C 1
ATOM 1425 O O . ASP A 1 186 ? -27.767 -23.441 -22.013 1.00 42.05 186 ASP B O 1
ATOM 1430 N N . LEU A 1 187 ? -26.201 -22.226 -23.066 1.00 43.19 187 LEU B N 1
ATOM 1431 C CA . LEU A 1 187 ? -27.153 -21.208 -23.506 1.00 42.97 187 LEU B CA 1
ATOM 1432 C C . LEU A 1 187 ? -27.917 -21.608 -24.767 1.00 42.16 187 LEU B C 1
ATOM 1433 O O . LEU A 1 187 ? -28.833 -20.903 -25.198 1.00 42.32 187 LEU B O 1
ATOM 1438 N N . THR A 1 188 ? -27.536 -22.734 -25.361 1.00 40.33 188 THR B N 1
ATOM 1439 C CA . THR A 1 188 ? -28.183 -23.213 -26.581 1.00 42.76 188 THR B CA 1
ATOM 1440 C C . THR A 1 188 ? -28.506 -24.705 -26.491 1.00 43.60 188 THR B C 1
ATOM 1441 O O . THR A 1 188 ? -27.861 -25.439 -25.742 1.00 43.23 188 THR B O 1
ATOM 1445 N N . GLU A 1 189 ? -29.490 -25.156 -27.266 1.00 45.23 189 GLU B N 1
ATOM 1446 C CA . GLU A 1 189 ? -29.832 -26.580 -27.309 1.00 47.71 189 GLU B CA 1
ATOM 1447 C C . GLU A 1 189 ? -28.668 -27.421 -27.818 1.00 45.33 189 GLU B C 1
ATOM 1448 O O . GLU A 1 189 ? -28.368 -28.477 -27.266 1.00 47.04 189 GLU B O 1
ATOM 1454 N N . PHE A 1 190 ? -28.007 -26.948 -28.869 1.00 45.72 190 PHE B N 1
ATOM 1455 C CA . PHE A 1 190 ? -26.899 -27.689 -29.458 1.00 44.82 190 PHE B CA 1
ATOM 1456 C C . PHE A 1 190 ? -25.744 -27.793 -28.475 1.00 47.45 190 PHE B C 1
ATOM 1457 O O . PHE A 1 190 ? -24.955 -28.748 -28.520 1.00 43.07 190 PHE B O 1
ATOM 1465 N N . GLY A 1 191 ? -25.648 -26.798 -27.595 1.00 45.02 191 GLY B N 1
ATOM 1466 C CA . GLY A 1 191 ? -24.568 -26.732 -26.627 1.00 43.69 191 GLY B CA 1
ATOM 1467 C C . GLY A 1 191 ? -24.880 -27.604 -25.430 1.00 40.21 191 GLY B C 1
ATOM 1468 O O . GLY A 1 191 ? -24.028 -28.338 -24.938 1.00 41.34 191 GLY B O 1
ATOM 1469 N N . ARG A 1 192 ? -26.116 -27.527 -24.964 1.00 42.88 192 ARG B N 1
ATOM 1470 C CA . ARG A 1 192 ? -26.533 -28.343 -23.833 1.00 47.41 192 ARG B CA 1
ATOM 1471 C C . ARG A 1 192 ? -26.443 -29.829 -24.180 1.00 46.91 192 ARG B C 1
ATOM 1472 O O . ARG A 1 192 ? -26.080 -30.646 -23.337 1.00 45.77 192 ARG B O 1
ATOM 1480 N N . GLN A 1 193 ? -26.747 -30.173 -25.427 1.00 45.60 193 GLN B N 1
ATOM 1481 C CA . GLN A 1 193 ? -26.707 -31.566 -25.849 1.00 45.75 193 GLN B CA 1
ATOM 1482 C C . GLN A 1 193 ? -25.283 -32.124 -25.827 1.00 47.82 193 GLN B C 1
ATOM 1483 O O . GLN A 1 193 ? -25.087 -33.323 -25.640 1.00 48.06 193 GLN B O 1
ATOM 1489 N N . LEU A 1 194 ? -24.285 -31.266 -26.014 1.00 46.69 194 LEU B N 1
ATOM 1490 C CA . LEU A 1 194 ? -22.893 -31.717 -25.952 1.00 44.11 194 LEU B CA 1
ATOM 1491 C C . LEU A 1 194 ? -22.412 -31.789 -24.508 1.00 42.16 194 LEU B C 1
ATOM 1492 O O . LEU A 1 194 ? -21.623 -32.666 -24.149 1.00 43.98 194 LEU B O 1
ATOM 1497 N N . LEU A 1 195 ? -22.881 -30.855 -23.684 1.00 42.52 195 LEU B N 1
ATOM 1498 C CA . LEU A 1 195 ? -22.509 -30.811 -22.271 1.00 45.00 195 LEU B CA 1
ATOM 1499 C C . LEU A 1 195 ? -23.070 -32.008 -21.495 1.00 48.54 195 LEU B C 1
ATOM 1500 O O . LEU A 1 195 ? -22.528 -32.398 -20.458 1.00 45.83 195 LEU B O 1
ATOM 1505 N N . ALA A 1 196 ? -24.158 -32.575 -22.006 1.00 42.21 196 ALA B N 1
ATOM 1506 C CA . ALA A 1 196 ? -24.719 -33.807 -21.464 1.00 44.87 196 ALA B CA 1
ATOM 1507 C C . ALA A 1 196 ? -23.850 -35.027 -21.810 1.00 42.31 196 ALA B C 1
ATOM 1508 O O . ALA A 1 196 ? -23.961 -36.068 -21.171 1.00 41.79 196 ALA B O 1
ATOM 1510 N N . LYS A 1 197 ? -23.000 -34.890 -22.830 1.00 45.76 197 LYS B N 1
ATOM 1511 C CA . LYS A 1 197 ? -21.991 -35.899 -23.168 1.00 45.11 197 LYS B CA 1
ATOM 1512 C C . LYS A 1 197 ? -20.719 -35.722 -22.331 1.00 50.03 197 LYS B C 1
ATOM 1513 O O . LYS A 1 197 ? -20.067 -36.698 -21.944 1.00 47.62 197 LYS B O 1
ATOM 1519 N N . ASP A 1 198 ? -20.358 -34.463 -22.090 1.00 47.55 198 ASP B N 1
ATOM 1520 C CA . ASP A 1 198 ? -19.142 -34.101 -21.363 1.00 43.11 198 ASP B CA 1
ATOM 1521 C C . ASP A 1 198 ? -19.336 -32.714 -20.764 1.00 44.93 198 ASP B C 1
ATOM 1522 O O . ASP A 1 198 ? -19.296 -31.709 -21.478 1.00 44.67 198 ASP B O 1
ATOM 1527 N N . SER A 1 199 ? -19.553 -32.674 -19.452 1.00 46.66 199 SER B N 1
ATOM 1528 C CA . SER A 1 199 ? -19.827 -31.435 -18.730 1.00 46.00 199 SER B CA 1
ATOM 1529 C C . SER A 1 199 ? -18.693 -30.418 -18.860 1.00 50.51 199 SER B C 1
ATOM 1530 O O . SER A 1 199 ? -18.886 -29.225 -18.612 1.00 45.23 199 SER B O 1
ATOM 1533 N N . ASN A 1 200 ? -17.513 -30.898 -19.244 1.00 46.99 200 ASN B N 1
ATOM 1534 C CA . ASN A 1 200 ? -16.380 -30.023 -19.498 1.00 46.18 200 ASN B CA 1
ATOM 1535 C C . ASN A 1 200 ? -15.888 -30.188 -20.922 1.00 42.90 200 ASN B C 1
ATOM 1536 O O . ASN A 1 200 ? -14.688 -30.160 -21.176 1.00 44.10 200 ASN B O 1
ATOM 1541 N N . HIS A 1 201 ? -16.828 -30.373 -21.842 1.00 44.57 201 HIS B N 1
ATOM 1542 C CA . HIS A 1 201 ? -16.530 -30.577 -23.254 1.00 39.78 201 HIS B CA 1
ATOM 1543 C C . HIS A 1 201 ? -15.520 -29.545 -23.777 1.00 39.62 201 HIS B C 1
ATOM 1544 O O . HIS A 1 201 ? -15.787 -28.348 -23.753 1.00 38.41 201 HIS B O 1
ATOM 1551 N N . PRO A 1 202 ? -14.358 -30.019 -24.252 1.00 40.58 202 PRO B N 1
ATOM 1552 C CA . PRO A 1 202 ? -13.241 -29.165 -24.684 1.00 41.05 202 PRO B CA 1
ATOM 1553 C C . PRO A 1 202 ? -13.649 -28.146 -25.741 1.00 39.97 202 PRO B C 1
ATOM 1554 O O . PRO A 1 202 ? -13.131 -27.032 -25.756 1.00 38.26 202 PRO B O 1
ATOM 1558 N N . GLY A 1 203 ? -14.559 -28.544 -26.622 1.00 38.41 203 GLY B N 1
ATOM 1559 C CA . GLY A 1 203 ? -15.073 -27.661 -27.647 1.00 34.71 203 GLY B CA 1
ATOM 1560 C C . GLY A 1 203 ? -14.212 -27.639 -28.887 1.00 38.12 203 GLY B C 1
ATOM 1561 O O . GLY A 1 203 ? -13.078 -28.133 -28.897 1.00 35.32 203 GLY B O 1
ATOM 1562 N N . SER A 1 204 ? -14.768 -27.050 -29.939 1.00 37.89 204 SER B N 1
ATOM 1563 C CA . SER A 1 204 ? -14.055 -26.820 -31.185 1.00 38.96 204 SER B CA 1
ATOM 1564 C C . SER A 1 204 ? -14.553 -25.535 -31.834 1.00 35.89 204 SER B C 1
ATOM 1565 O O . SER A 1 204 ? -15.621 -25.024 -31.481 1.00 35.89 204 SER B O 1
ATOM 1568 N N . LEU A 1 205 ? -13.788 -25.038 -32.798 1.00 35.92 205 LEU B N 1
ATOM 1569 C CA . LEU A 1 205 ? -14.153 -23.856 -33.560 1.00 35.78 205 LEU B CA 1
ATOM 1570 C C . LEU A 1 205 ? -15.499 -24.086 -34.254 1.00 36.81 205 LEU B C 1
ATOM 1571 O O . LEU A 1 205 ? -16.382 -23.219 -34.232 1.00 35.05 205 LEU B O 1
ATOM 1576 N N . GLY A 1 206 ? -15.663 -25.267 -34.841 1.00 34.93 206 GLY B N 1
ATOM 1577 C CA . GLY A 1 206 ? -16.932 -25.656 -35.435 1.00 37.05 206 GLY B CA 1
ATOM 1578 C C . GLY A 1 206 ? -18.076 -25.611 -34.435 1.00 35.24 206 GLY B C 1
ATOM 1579 O O . GLY A 1 206 ? -19.141 -25.053 -34.709 1.00 39.52 206 GLY B O 1
ATOM 1580 N N . 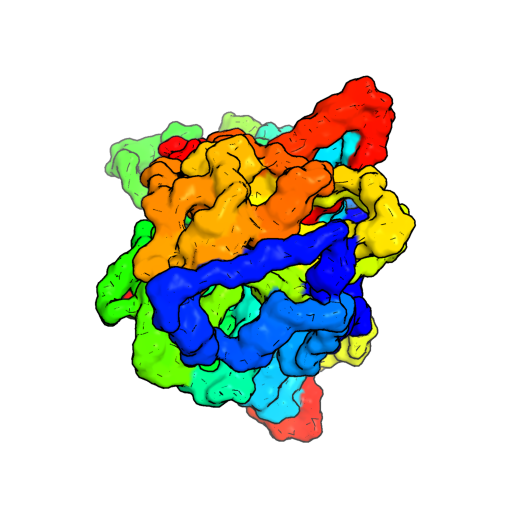ILE A 1 207 ? -17.861 -26.200 -33.269 1.00 32.26 207 ILE B N 1
ATOM 1581 C CA . ILE A 1 207 ? -18.879 -26.194 -32.212 1.00 34.45 207 ILE B CA 1
ATOM 1582 C C . ILE A 1 207 ? -19.255 -24.765 -31.799 1.00 34.23 207 ILE B C 1
ATOM 1583 O O . ILE A 1 207 ? -20.432 -24.468 -31.567 1.00 35.45 207 ILE B O 1
ATOM 1588 N N . ALA A 1 208 ? -18.267 -23.879 -31.723 1.00 30.27 208 ALA B N 1
ATOM 1589 C CA . ALA A 1 208 ? -18.524 -22.497 -31.313 1.00 31.98 208 ALA B CA 1
ATOM 1590 C C . ALA A 1 208 ? -19.269 -21.714 -32.395 1.00 28.59 208 ALA B C 1
ATOM 1591 O O . ALA A 1 208 ? -20.026 -20.803 -32.095 1.00 31.32 208 ALA B O 1
ATOM 1593 N N . ILE A 1 209 ? -19.062 -22.066 -33.653 1.00 32.26 209 ILE B N 1
ATOM 1594 C CA . ILE A 1 209 ? -19.809 -21.427 -34.721 1.00 31.93 209 ILE B CA 1
ATOM 1595 C C . ILE A 1 209 ? -21.275 -21.815 -34.592 1.00 33.63 209 ILE B C 1
ATOM 1596 O O . ILE A 1 209 ? -22.179 -20.962 -34.665 1.00 32.49 209 ILE B O 1
ATOM 1601 N N . SER A 1 210 ? -21.511 -23.104 -34.371 1.00 31.19 210 SER B N 1
ATOM 1602 C CA . SER A 1 210 ? -22.871 -23.592 -34.210 1.00 35.06 210 SER B CA 1
ATOM 1603 C C . SER A 1 210 ? -23.531 -22.961 -32.992 1.00 35.34 210 SER B C 1
ATOM 1604 O O . SER A 1 210 ? -24.685 -22.555 -33.061 1.00 31.27 210 SER B O 1
ATOM 1607 N N . ASP A 1 211 ? -22.790 -22.882 -31.888 1.00 28.69 211 ASP B N 1
ATOM 1608 C CA . ASP A 1 211 ? -23.259 -22.202 -30.687 1.00 34.85 211 ASP B CA 1
ATOM 1609 C C . ASP A 1 211 ? -23.674 -20.752 -30.956 1.00 31.42 211 ASP B C 1
ATOM 1610 O O . ASP A 1 211 ? -24.777 -20.339 -30.595 1.00 32.11 211 ASP B O 1
ATOM 1615 N N . ALA A 1 212 ? -22.794 -19.987 -31.596 1.00 27.03 212 ALA B N 1
ATOM 1616 C CA . ALA A 1 212 ? -23.040 -18.555 -31.786 1.00 29.45 212 ALA B CA 1
ATOM 1617 C C . ALA A 1 212 ? -24.226 -18.315 -32.720 1.00 30.13 212 ALA B C 1
ATOM 1618 O O . ALA A 1 212 ? -25.026 -17.394 -32.527 1.00 28.32 212 ALA B O 1
ATOM 1620 N N . VAL A 1 213 ? -24.324 -19.166 -33.730 1.00 31.49 213 VAL B N 1
ATOM 1621 C CA . VAL A 1 213 ? -25.371 -19.083 -34.731 1.00 32.90 213 VAL B CA 1
ATOM 1622 C C . VAL A 1 213 ? -26.732 -19.387 -34.127 1.00 34.31 213 VAL B C 1
ATOM 1623 O O . VAL A 1 213 ? -27.681 -18.629 -34.329 1.00 34.96 213 VAL B O 1
ATOM 1627 N N . GLU A 1 214 ? -26.818 -20.483 -33.373 1.00 34.30 214 GLU B N 1
ATOM 1628 C CA . GLU A 1 214 ? -28.075 -20.868 -32.737 1.00 38.13 214 GLU B CA 1
ATOM 1629 C C . GLU A 1 214 ? -28.563 -19.786 -31.781 1.00 37.59 214 GLU B C 1
ATOM 1630 O O . GLU A 1 214 ? -29.773 -19.538 -31.676 1.00 34.24 214 GLU B O 1
ATOM 1636 N N . TYR A 1 215 ? -27.622 -19.143 -31.089 1.00 29.48 215 TYR B N 1
ATOM 1637 C CA . TYR A 1 215 ? -27.986 -18.169 -30.071 1.00 34.69 215 TYR B CA 1
ATOM 1638 C C . TYR A 1 215 ? -28.548 -16.894 -30.715 1.00 35.19 215 TYR B C 1
ATOM 1639 O O . TYR A 1 215 ? -29.494 -16.298 -30.195 1.00 34.77 215 TYR B O 1
ATOM 1648 N N . ALA A 1 216 ? -27.974 -16.484 -31.842 1.00 33.25 216 ALA B N 1
ATOM 1649 C CA . ALA A 1 216 ? -28.476 -15.334 -32.596 1.00 34.78 216 ALA B CA 1
ATOM 1650 C C . ALA A 1 216 ? -29.853 -15.638 -33.203 1.00 38.68 216 ALA B C 1
ATOM 1651 O O . ALA A 1 216 ? -30.818 -14.893 -33.015 1.00 37.62 216 ALA B O 1
ATOM 1653 N N . HIS A 1 217 ? -29.908 -16.745 -33.934 1.00 34.16 217 HIS B N 1
ATOM 1654 C CA . HIS A 1 217 ? -31.130 -17.302 -34.512 1.00 38.54 217 HIS B CA 1
ATOM 1655 C C . HIS A 1 217 ? -32.311 -17.345 -33.531 1.00 41.46 217 HIS B C 1
ATOM 1656 O O . HIS A 1 217 ? -33.425 -16.940 -33.875 1.00 43.17 217 HIS B O 1
ATOM 1663 N N . LYS A 1 218 ? -32.059 -17.817 -32.310 1.00 40.58 218 LYS B N 1
ATOM 1664 C CA . LYS A 1 218 ? -33.115 -18.056 -31.318 1.00 42.06 218 LYS B CA 1
ATOM 1665 C C . LYS A 1 218 ? -33.468 -16.845 -30.463 1.00 44.08 218 LYS B C 1
ATOM 1666 O O . LYS A 1 218 ? -34.463 -16.861 -29.734 1.00 38.46 218 LYS B O 1
ATOM 1672 N N . ASN A 1 219 ? -32.649 -15.803 -30.522 1.00 39.24 219 ASN B N 1
ATOM 1673 C CA . ASN A 1 219 ? -32.836 -14.691 -29.610 1.00 37.23 219 ASN B CA 1
ATOM 1674 C C . ASN A 1 219 ? -32.915 -13.345 -30.316 1.00 39.83 219 ASN B C 1
ATOM 1675 O O . ASN A 1 219 ? -32.802 -12.300 -29.681 1.00 40.03 219 ASN B O 1
ATOM 1680 N N . GLY A 1 220 ? -33.110 -13.376 -31.632 1.00 40.44 220 GLY B N 1
ATOM 1681 C CA . GLY A 1 220 ? -33.222 -12.159 -32.414 1.00 42.10 220 GLY B CA 1
ATOM 1682 C C . GLY A 1 220 ? -31.928 -11.369 -32.497 1.00 41.32 220 GLY B C 1
ATOM 1683 O O . GLY A 1 220 ? -31.933 -10.135 -32.475 1.00 38.29 220 GLY B O 1
ATOM 1684 N N . GLY A 1 221 ? -30.810 -12.077 -32.583 1.00 37.67 221 GLY B N 1
ATOM 1685 C CA . GLY A 1 221 ? -29.523 -11.423 -32.731 1.00 30.87 221 GLY B CA 1
ATOM 1686 C C . GLY A 1 221 ? -28.975 -11.674 -34.119 1.00 32.86 221 GLY B C 1
ATOM 1687 O O . GLY A 1 221 ? -29.635 -12.304 -34.944 1.00 31.14 221 GLY B O 1
ATOM 1688 N N . LYS A 1 222 ? -27.772 -11.168 -34.390 1.00 28.85 222 LYS B N 1
ATOM 1689 C CA . LYS A 1 222 ? -27.118 -11.417 -35.666 1.00 25.36 222 LYS B CA 1
ATOM 1690 C C . LYS A 1 222 ? -25.748 -12.028 -35.420 1.00 31.57 222 LYS B C 1
ATOM 1691 O O . LYS A 1 222 ? -25.123 -11.764 -34.390 1.00 29.48 222 LYS B O 1
ATOM 1697 N N . TYR A 1 223 ? -25.311 -12.848 -36.371 1.00 31.01 223 TYR B N 1
ATOM 1698 C CA . TYR A 1 223 ? -24.012 -13.506 -36.329 1.00 30.17 223 TYR B CA 1
ATOM 1699 C C . TYR A 1 223 ? -22.992 -12.754 -37.178 1.00 29.35 223 TYR B C 1
ATOM 1700 O O . TYR A 1 223 ? -23.259 -12.406 -38.321 1.00 28.75 223 TYR B O 1
ATOM 1709 N N . VAL A 1 224 ? -21.831 -12.489 -36.598 1.00 24.61 224 VAL B N 1
ATOM 1710 C CA . VAL A 1 224 ? -20.783 -11.745 -37.273 1.00 29.99 224 VAL B CA 1
ATOM 1711 C C . VAL A 1 224 ? -19.781 -12.749 -37.809 1.00 30.76 224 VAL B C 1
ATOM 1712 O O . VAL A 1 224 ? -19.094 -13.405 -37.031 1.00 30.81 224 VAL B O 1
ATOM 1716 N N . VAL A 1 225 ? -19.705 -12.876 -39.130 1.00 37.69 225 VAL B N 1
ATOM 1717 C CA . VAL A 1 225 ? -18.827 -13.870 -39.751 1.00 37.85 225 VAL B CA 1
ATOM 1718 C C . VAL A 1 225 ? -17.396 -13.365 -39.926 1.00 36.81 225 VAL B C 1
ATOM 1719 O O . VAL A 1 225 ? -17.139 -12.351 -40.585 1.00 38.05 225 VAL B O 1
ATOM 1723 N N . GLY A 1 226 ? -16.460 -14.093 -39.333 1.00 42.65 226 GLY B N 1
ATOM 1724 C CA . GLY A 1 226 ? -15.055 -13.815 -39.524 1.00 37.36 226 GLY B CA 1
ATOM 1725 C C . GLY A 1 226 ? -14.455 -14.914 -40.384 1.00 51.27 226 GLY B C 1
ATOM 1726 O O . GLY A 1 226 ? -13.859 -15.861 -39.865 1.00 58.05 226 GLY B O 1
ATOM 1727 N N . SER A 1 227 ? -14.622 -14.795 -41.698 1.00 44.86 227 SER B N 1
ATOM 1728 C CA . SER A 1 227 ? -14.183 -15.832 -42.624 1.00 47.75 227 SER B CA 1
ATOM 1729 C C . SER A 1 227 ? -13.498 -15.244 -43.856 1.00 50.80 227 SER B C 1
ATOM 1730 O O . SER A 1 227 ? 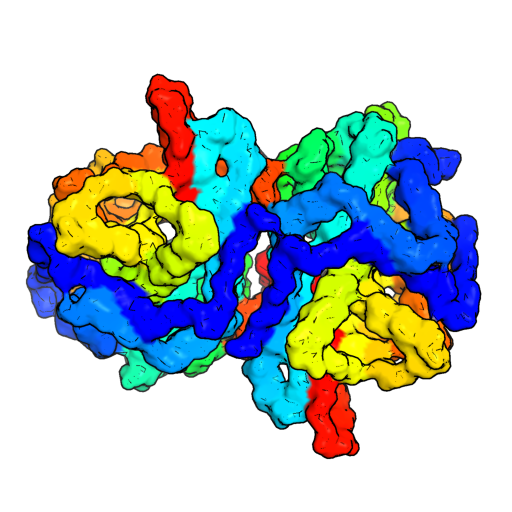-13.022 -14.102 -43.843 1.00 52.13 227 SER B O 1
ATOM 1733 N N . VAL A 1 228 ? -13.450 -16.032 -44.924 1.00 44.93 228 VAL B N 1
ATOM 1734 C CA . VAL A 1 228 ? -12.754 -15.618 -46.130 1.00 39.76 228 VAL B CA 1
ATOM 1735 C C . VAL A 1 228 ? -13.755 -15.199 -47.189 1.00 45.20 228 VAL B C 1
ATOM 1736 O O . VAL A 1 228 ? -13.444 -15.181 -48.388 1.00 46.97 228 VAL B O 1
ATOM 1740 N N . VAL A 1 229 ? -14.964 -14.863 -46.743 1.00 42.16 229 VAL B N 1
ATOM 1741 C CA . VAL A 1 229 ? -15.998 -14.387 -47.648 1.00 42.75 229 VAL B CA 1
ATOM 1742 C C . VAL A 1 229 ? -15.575 -13.052 -48.245 1.00 42.53 229 VAL B C 1
ATOM 1743 O O . VAL A 1 229 ? -14.781 -12.321 -47.649 1.00 37.57 229 VAL B O 1
ATOM 1747 N N . ASN A 1 230 ? -16.098 -12.750 -49.429 1.00 42.65 230 ASN B N 1
ATOM 1748 C CA . ASN A 1 230 ? -15.621 -11.619 -50.220 1.00 43.25 230 ASN B CA 1
ATOM 1749 C C . ASN A 1 230 ? -15.893 -10.284 -49.528 1.00 38.30 230 ASN B C 1
ATOM 1750 O O . ASN A 1 230 ? -15.146 -9.327 -49.714 1.00 36.71 230 ASN B O 1
ATOM 1755 N N . SER A 1 231 ? -16.958 -10.223 -48.730 1.00 36.34 231 SER B N 1
ATOM 1756 C CA . SER A 1 231 ? -17.297 -8.990 -48.014 1.00 35.98 231 SER B CA 1
ATOM 1757 C C . SER A 1 231 ? -16.209 -8.638 -46.994 1.00 36.49 231 SER B C 1
ATOM 1758 O O . SER A 1 231 ? -15.784 -7.487 -46.878 1.00 26.75 231 SER B O 1
ATOM 1761 N N . ASP A 1 232 ? -15.754 -9.654 -46.271 1.00 41.07 232 ASP B N 1
ATOM 1762 C CA . ASP A 1 232 ? -14.773 -9.468 -45.212 1.00 40.06 232 ASP B CA 1
ATOM 1763 C C . ASP A 1 232 ? -13.482 -8.893 -45.790 1.00 31.48 232 ASP B C 1
ATOM 1764 O O . ASP A 1 232 ? -12.962 -7.898 -45.294 1.00 30.71 232 ASP B O 1
ATOM 1769 N N . ILE A 1 233 ? -12.973 -9.513 -46.848 1.00 29.50 233 ILE B N 1
ATOM 1770 C CA . ILE A 1 233 ? -11.812 -8.979 -47.544 1.00 28.99 233 ILE B CA 1
ATOM 1771 C C . ILE A 1 233 ? -12.045 -7.549 -48.033 1.00 26.62 233 ILE B C 1
ATOM 1772 O O . ILE A 1 233 ? -11.162 -6.701 -47.926 1.00 20.28 233 ILE B O 1
ATOM 1777 N N . MET A 1 234 ? -13.220 -7.286 -48.597 1.00 20.27 234 MET B N 1
ATOM 1778 C CA . MET A 1 234 ? -13.519 -5.938 -49.048 1.00 21.90 234 MET B CA 1
ATOM 1779 C C . MET A 1 234 ? -13.407 -4.913 -47.921 1.00 22.72 234 MET B C 1
ATOM 1780 O O . MET A 1 234 ? -12.811 -3.852 -48.121 1.00 23.57 234 MET B O 1
ATOM 1785 N N . PHE A 1 235 ? -13.954 -5.224 -46.739 1.00 19.73 235 PHE B N 1
ATOM 1786 C CA . PHE A 1 235 ? -13.920 -4.274 -45.633 1.00 22.06 235 PHE B CA 1
ATOM 1787 C C . PHE A 1 235 ? -12.482 -3.983 -45.195 1.00 23.86 235 PHE B C 1
ATOM 1788 O O . PHE A 1 235 ? -12.167 -2.866 -44.789 1.00 22.61 235 PHE B O 1
ATOM 1796 N N . LYS A 1 236 ? -11.602 -4.973 -45.307 1.00 19.68 236 LYS B N 1
ATOM 1797 C CA . LYS A 1 236 ? -10.236 -4.786 -44.816 1.00 21.73 236 LYS B CA 1
ATOM 1798 C C . LYS A 1 236 ? -9.366 -3.973 -45.779 1.00 20.11 236 LYS B C 1
ATOM 1799 O O . LYS A 1 236 ? -8.305 -3.487 -45.402 1.00 20.67 236 LYS B O 1
ATOM 1805 N N . THR A 1 237 ? -9.850 -3.779 -47.004 1.00 24.27 237 THR B N 1
ATOM 1806 C CA . THR A 1 237 ? -9.057 -3.098 -48.030 1.00 18.28 237 THR B CA 1
ATOM 1807 C C . THR A 1 237 ? -8.844 -1.630 -47.716 1.00 18.33 237 THR B C 1
ATOM 1808 O O . THR A 1 237 ? -8.167 -0.938 -48.466 1.00 19.48 237 THR B O 1
ATOM 1812 N N . ILE A 1 238 ? -9.423 -1.142 -46.614 1.00 18.16 238 ILE B N 1
ATOM 1813 C CA . ILE A 1 238 ? -9.126 0.210 -46.174 1.00 19.96 238 ILE B CA 1
ATOM 1814 C C . ILE A 1 238 ? -7.612 0.347 -45.905 1.00 21.94 238 ILE B C 1
ATOM 1815 O O . ILE A 1 238 ? -7.029 1.419 -46.061 1.00 20.62 238 ILE B O 1
ATOM 1820 N N . ALA A 1 239 ? -6.983 -0.759 -45.535 1.00 19.57 239 ALA B N 1
ATOM 1821 C CA . ALA A 1 239 ? -5.539 -0.764 -45.314 1.00 20.69 239 ALA B CA 1
ATOM 1822 C C . ALA A 1 239 ? -4.821 -0.499 -46.634 1.00 19.70 239 ALA B C 1
ATOM 1823 O O . ALA A 1 239 ? -3.901 0.312 -46.694 1.00 24.06 239 ALA B O 1
ATOM 1825 N N . GLY A 1 240 ? -5.263 -1.160 -47.698 1.00 17.65 240 GLY B N 1
ATOM 1826 C CA . GLY A 1 240 ? -4.612 -0.996 -48.997 1.00 19.53 240 GLY B CA 1
ATOM 1827 C C . GLY A 1 240 ? -4.915 0.356 -49.621 1.00 20.05 240 GLY B C 1
ATOM 1828 O O . GLY A 1 240 ? -4.059 0.974 -50.270 1.00 21.33 240 GLY B O 1
ATOM 1829 N N . MET A 1 241 ? -6.153 0.816 -49.450 1.00 22.94 241 MET B N 1
ATOM 1830 C CA . MET A 1 241 ? -6.527 2.150 -49.906 1.00 20.69 241 MET B CA 1
ATOM 1831 C C . MET A 1 241 ? -5.631 3.213 -49.246 1.00 20.24 241 MET B C 1
ATOM 1832 O O . MET A 1 241 ? -5.105 4.107 -49.910 1.00 23.02 241 MET B O 1
ATOM 1837 N N . GLU A 1 242 ? -5.443 3.110 -47.939 1.00 17.30 242 GLU B N 1
ATOM 1838 C CA . GLU A 1 242 ? -4.574 4.045 -47.236 1.00 19.84 242 GLU B CA 1
ATOM 1839 C C . GLU A 1 242 ? -3.140 3.938 -47.770 1.00 18.52 242 GLU B C 1
ATOM 1840 O O . GLU A 1 242 ? -2.506 4.947 -48.057 1.00 23.02 242 GLU B O 1
ATOM 1846 N N . ALA A 1 243 ? -2.649 2.707 -47.881 1.00 18.33 243 ALA B N 1
ATOM 1847 C CA . ALA A 1 243 ? -1.240 2.459 -48.203 1.00 19.07 243 ALA B CA 1
ATOM 1848 C C . ALA A 1 243 ? -0.887 2.990 -49.610 1.00 22.75 243 ALA B C 1
ATOM 1849 O O . ALA A 1 243 ? 0.220 3.482 -49.865 1.00 18.41 243 ALA B O 1
ATOM 1851 N N . LYS A 1 244 ? -1.855 2.901 -50.508 1.00 21.93 244 LYS B N 1
ATOM 1852 C CA . LYS A 1 244 ? -1.669 3.387 -51.857 1.00 26.16 244 LYS B CA 1
ATOM 1853 C C . LYS A 1 244 ? -1.432 4.882 -51.811 1.00 27.43 244 LYS B C 1
ATOM 1854 O O . LYS A 1 244 ? -0.502 5.390 -52.419 1.00 26.51 244 LYS B O 1
ATOM 1860 N N . LYS A 1 245 ? -2.260 5.572 -51.036 1.00 23.28 245 LYS B N 1
ATOM 1861 C CA . LYS A 1 245 ? -2.154 7.007 -50.830 1.00 23.14 245 LYS B CA 1
ATOM 1862 C C . LYS A 1 245 ? -0.833 7.405 -50.148 1.00 24.69 245 LYS B C 1
ATOM 1863 O O . LYS A 1 245 ? -0.185 8.358 -50.562 1.00 24.90 245 LYS B O 1
ATOM 1869 N N . GLN A 1 246 ? -0.453 6.697 -49.088 1.00 23.34 246 GLN B N 1
ATOM 1870 C CA . GLN A 1 246 ? 0.825 6.964 -48.415 1.00 22.97 246 GLN B CA 1
ATOM 1871 C C . GLN A 1 246 ? 2.044 6.812 -49.324 1.00 27.51 246 GLN B C 1
ATOM 1872 O O . GLN A 1 246 ? 2.933 7.661 -49.317 1.00 28.18 246 GLN B O 1
ATOM 1878 N N . MET A 1 247 ? 2.085 5.731 -50.093 1.00 26.50 247 MET B N 1
ATOM 1879 C CA . MET A 1 247 ? 3.225 5.463 -50.936 1.00 25.44 247 MET B CA 1
ATOM 1880 C C . MET A 1 247 ? 3.296 6.522 -52.039 1.00 28.75 247 MET B C 1
ATOM 1881 O O . MET A 1 247 ? 4.363 7.032 -52.338 1.00 28.98 247 MET B O 1
ATOM 1886 N N . GLU A 1 248 ? 2.152 6.878 -52.620 1.00 31.44 248 GLU B N 1
ATOM 1887 C CA . GLU A 1 248 ? 2.142 7.890 -53.679 1.00 38.35 248 GLU B CA 1
ATOM 1888 C C . GLU A 1 248 ? 2.534 9.247 -53.099 1.00 37.30 248 GLU B C 1
ATOM 1889 O O . GLU A 1 248 ? 3.092 10.085 -53.797 1.00 42.43 248 GLU B O 1
ATOM 1895 N N . LEU A 1 249 ? 2.254 9.443 -51.812 1.00 33.82 249 LEU B N 1
ATOM 1896 C CA . LEU A 1 249 ? 2.681 10.637 -51.088 1.00 34.30 249 LEU B CA 1
ATOM 1897 C C . LEU A 1 249 ? 4.207 10.845 -51.050 1.00 35.21 249 LEU B C 1
ATOM 1898 O O . LEU A 1 249 ? 4.686 11.969 -51.176 1.00 37.32 249 LEU B O 1
ATOM 1903 N N . ILE A 1 250 ? 4.962 9.772 -50.840 1.00 29.09 250 ILE B N 1
ATOM 1904 C CA . ILE A 1 250 ? 6.430 9.852 -50.780 1.00 29.90 250 ILE B CA 1
ATOM 1905 C C . ILE A 1 250 ? 7.035 9.418 -52.112 1.00 33.24 250 ILE B C 1
ATOM 1906 O O . ILE A 1 250 ? 8.258 9.188 -52.229 1.00 31.09 250 ILE B O 1
ATOM 1911 N N . GLY A 1 251 ? 6.161 9.284 -53.107 1.00 29.28 251 GLY B N 1
ATOM 1912 C CA . GLY A 1 251 ? 6.551 8.926 -54.461 1.00 31.68 251 GLY B CA 1
ATOM 1913 C C . GLY A 1 251 ? 7.256 7.588 -54.627 1.00 37.95 251 GLY B C 1
ATOM 1914 O O . GLY A 1 251 ? 8.060 7.440 -55.542 1.00 33.13 251 GLY B O 1
ATOM 1915 N N . GLU A 1 252 ? 6.967 6.613 -53.764 1.00 32.35 252 GLU B N 1
ATOM 1916 C CA . GLU A 1 252 ? 7.545 5.289 -53.943 1.00 29.52 252 GLU B CA 1
ATOM 1917 C C . GLU A 1 252 ? 6.522 4.294 -54.466 1.00 34.78 252 GLU B C 1
ATOM 1918 O O . GLU A 1 252 ? 5.438 4.151 -53.908 1.00 37.46 252 GLU B O 1
ATOM 1924 N N . ASP A 1 253 ? 6.863 3.612 -55.552 1.00 35.70 253 ASP B N 1
ATOM 1925 C CA . ASP A 1 253 ? 6.019 2.547 -56.091 1.00 30.64 253 ASP B CA 1
ATOM 1926 C C . ASP A 1 253 ? 6.655 1.201 -55.767 1.00 31.86 253 ASP B C 1
ATOM 1927 O O . ASP A 1 253 ? 7.760 0.915 -56.235 1.00 29.56 253 ASP B O 1
ATOM 1932 N N . PRO A 1 254 ? 5.963 0.369 -54.965 1.00 26.64 254 PRO B N 1
ATOM 1933 C CA . PRO A 1 254 ? 6.541 -0.923 -54.561 1.00 23.22 254 PRO B CA 1
ATOM 1934 C C . PRO A 1 254 ? 6.717 -1.869 -55.750 1.00 26.31 254 PRO B C 1
ATOM 1935 O O . PRO A 1 254 ? 5.914 -1.887 -56.686 1.00 25.99 254 PRO B O 1
ATOM 1939 N N . ASP A 1 255 ? 7.803 -2.627 -55.702 1.00 24.99 255 ASP B N 1
ATOM 1940 C CA . ASP A 1 255 ? 8.127 -3.629 -56.697 1.00 27.74 255 ASP B CA 1
ATOM 1941 C C . ASP A 1 255 ? 7.611 -4.992 -56.226 1.00 25.32 255 ASP B C 1
ATOM 1942 O O . ASP A 1 255 ? 7.248 -5.857 -57.035 1.00 23.13 255 ASP B O 1
ATOM 1947 N N . TYR A 1 256 ? 7.572 -5.150 -54.905 1.00 23.12 256 TYR B N 1
ATOM 1948 C CA . TYR A 1 256 ? 7.021 -6.334 -54.247 1.00 19.29 256 TYR B CA 1
ATOM 1949 C C . TYR A 1 256 ? 5.977 -5.918 -53.243 1.00 25.61 256 TYR B C 1
ATOM 1950 O O . TYR A 1 256 ? 6.155 -4.926 -52.521 1.00 23.87 256 TYR B O 1
ATOM 1959 N N . ILE A 1 257 ? 4.895 -6.684 -53.186 1.00 16.78 257 ILE B N 1
ATOM 1960 C CA . ILE A 1 257 ? 3.994 -6.601 -52.054 1.00 18.93 257 ILE B CA 1
ATOM 1961 C C . ILE A 1 257 ? 3.827 -7.980 -51.442 1.00 19.67 257 ILE B C 1
ATOM 1962 O O . ILE A 1 257 ? 3.435 -8.933 -52.124 1.00 18.90 257 ILE B O 1
ATOM 1967 N N . ILE A 1 258 ? 4.102 -8.077 -50.145 1.00 18.76 258 ILE B N 1
ATOM 1968 C CA . ILE A 1 258 ? 4.148 -9.356 -49.477 1.00 17.92 258 ILE B CA 1
ATOM 1969 C C . ILE A 1 258 ? 3.373 -9.348 -48.152 1.00 17.25 258 ILE B C 1
ATOM 1970 O O . ILE A 1 258 ? 3.103 -8.295 -47.566 1.00 18.84 258 ILE B O 1
ATOM 1975 N N . GLY A 1 259 ? 3.012 -10.537 -47.695 1.00 18.39 259 GLY B N 1
ATOM 1976 C CA . GLY A 1 259 ? 2.306 -10.666 -46.434 1.00 17.06 259 GLY B CA 1
ATOM 1977 C C . GLY A 1 259 ? 2.029 -12.122 -46.156 1.00 18.97 259 GLY B C 1
ATOM 1978 O O . GLY A 1 259 ? 2.454 -12.985 -46.909 1.00 20.68 259 GLY B O 1
ATOM 1979 N N . VAL A 1 260 ? 1.326 -12.408 -45.068 1.00 18.01 260 VAL B N 1
ATOM 1980 C CA . VAL A 1 260 ? 1.029 -13.787 -44.732 1.00 19.59 260 VAL B CA 1
ATOM 1981 C C . VAL A 1 260 ? -0.449 -14.145 -44.930 1.00 21.60 260 VAL B C 1
ATOM 1982 O O . VAL A 1 260 ? -1.323 -13.271 -44.975 1.00 22.86 260 VAL B O 1
ATOM 1986 N N . VAL A 1 261 ? -0.716 -15.443 -45.037 1.00 24.19 261 VAL B N 1
ATOM 1987 C CA . VAL A 1 261 ? -2.069 -15.940 -45.262 1.00 23.49 261 VAL B CA 1
ATOM 1988 C C . VAL A 1 261 ? -2.543 -16.844 -44.127 1.00 26.49 261 VAL B C 1
ATOM 1989 O O . VAL A 1 261 ? -2.058 -17.976 -43.969 1.00 27.37 261 VAL B O 1
ATOM 1993 N N . GLY A 1 262 ? -3.464 -16.325 -43.319 1.00 23.60 262 GLY B N 1
ATOM 1994 C CA . GLY A 1 262 ? -4.249 -17.162 -42.433 1.00 22.79 262 GLY B CA 1
ATOM 1995 C C . GLY A 1 262 ? -5.315 -17.704 -43.361 1.00 25.75 262 GLY B C 1
ATOM 1996 O O . GLY A 1 262 ? -5.224 -18.835 -43.828 1.00 29.35 262 GLY B O 1
ATOM 1997 N N . GLY A 1 263 ? -6.310 -16.874 -43.641 1.00 25.92 263 GLY B N 1
ATOM 1998 C CA . GLY A 1 263 ? -7.265 -17.119 -44.709 1.00 25.91 263 GLY B CA 1
ATOM 1999 C C . GLY A 1 263 ? -6.894 -16.256 -45.910 1.00 27.83 263 GLY B C 1
ATOM 2000 O O . GLY A 1 263 ? -7.363 -16.480 -47.024 1.00 28.75 263 GLY B O 1
ATOM 2001 N N . GLY A 1 264 ? -6.034 -15.261 -45.691 1.00 21.90 264 GLY B N 1
ATOM 2002 C CA . GLY A 1 264 ? -5.606 -14.411 -46.787 1.00 22.22 264 GLY B CA 1
ATOM 2003 C C . GLY A 1 264 ? -6.159 -12.985 -46.778 1.00 24.20 264 GLY B C 1
ATOM 2004 O O . GLY A 1 264 ? -5.703 -12.141 -47.545 1.00 24.93 264 GLY B O 1
ATOM 2005 N N . SER A 1 265 ? -7.105 -12.705 -45.887 1.00 24.68 265 SER B N 1
ATOM 2006 C CA . SER A 1 265 ? -7.782 -11.403 -45.872 1.00 25.24 265 SER B CA 1
ATOM 2007 C C . SER A 1 265 ? -6.833 -10.228 -45.616 1.00 25.32 265 SER B C 1
ATOM 2008 O O . SER A 1 265 ? -6.970 -9.173 -46.245 1.00 22.42 265 SER B O 1
ATOM 2011 N N . ASN A 1 266 ? -5.878 -10.383 -44.706 1.00 22.44 266 ASN B N 1
ATOM 2012 C CA . ASN A 1 266 ? -4.974 -9.268 -44.454 1.00 25.92 266 ASN B CA 1
ATOM 2013 C C . ASN A 1 266 ? -4.096 -8.972 -45.646 1.00 21.82 266 ASN B C 1
ATOM 2014 O O . ASN A 1 266 ? -3.787 -7.803 -45.911 1.00 26.24 266 ASN B O 1
ATOM 2019 N N . TYR A 1 267 ? -3.640 -10.018 -46.340 1.00 20.42 267 TYR B N 1
ATOM 2020 C CA . TYR A 1 267 ? -2.761 -9.814 -47.490 1.00 19.19 267 TYR B CA 1
ATOM 2021 C C . TYR A 1 267 ? -3.523 -9.204 -48.657 1.00 18.23 267 TYR B C 1
ATOM 2022 O O . TYR A 1 267 ? -3.112 -8.212 -49.245 1.00 20.59 267 TYR B O 1
ATOM 2031 N N . ALA A 1 268 ? -4.622 -9.838 -49.020 1.00 16.66 268 ALA B N 1
ATOM 2032 C CA . ALA A 1 268 ? -5.462 -9.294 -50.061 1.00 21.24 268 ALA B CA 1
ATOM 2033 C C . ALA A 1 268 ? -5.777 -7.837 -49.751 1.00 21.37 268 ALA B C 1
ATOM 2034 O O . ALA A 1 268 ? -5.667 -6.972 -50.617 1.00 25.25 268 ALA B O 1
ATOM 2036 N N . ALA A 1 269 ? -6.107 -7.561 -48.492 1.00 18.60 269 ALA B N 1
ATOM 2037 C CA . ALA A 1 269 ? -6.537 -6.228 -48.102 1.00 21.86 269 ALA B CA 1
ATOM 2038 C C . ALA A 1 269 ? -5.510 -5.179 -48.450 1.00 22.43 269 ALA B C 1
ATOM 2039 O O . ALA A 1 269 ? -5.868 -4.069 -48.821 1.00 18.92 269 ALA B O 1
ATOM 2041 N N . LEU A 1 270 ? -4.234 -5.537 -48.321 1.00 19.29 270 LEU B N 1
ATOM 2042 C CA . LEU A 1 270 ? -3.153 -4.638 -48.661 1.00 19.85 270 LEU B CA 1
ATOM 2043 C C . LEU A 1 270 ? -2.942 -4.597 -50.162 1.00 16.93 270 LEU B C 1
ATOM 2044 O O . LEU A 1 270 ? -2.829 -3.523 -50.775 1.00 20.69 270 LEU B O 1
ATOM 2049 N N . ALA A 1 271 ? -2.857 -5.784 -50.755 1.00 19.36 271 ALA B N 1
ATOM 2050 C CA . ALA A 1 271 ? -2.399 -5.910 -52.126 1.00 18.00 271 ALA B CA 1
ATOM 2051 C C . ALA A 1 271 ? -3.460 -5.596 -53.175 1.00 20.50 271 ALA B C 1
ATOM 2052 O O . ALA A 1 271 ? -3.130 -5.108 -54.256 1.00 22.15 271 ALA B O 1
ATOM 2054 N N . TYR A 1 272 ? -4.718 -5.894 -52.893 1.00 20.29 272 TYR B N 1
ATOM 2055 C CA . TYR A 1 272 ? -5.693 -5.821 -53.975 1.00 25.29 272 TYR B CA 1
ATOM 2056 C C . TYR A 1 272 ? -5.820 -4.438 -54.628 1.00 21.83 272 TYR B C 1
ATOM 2057 O O . TYR A 1 272 ? -5.933 -4.365 -55.840 1.00 22.96 272 TYR B O 1
ATOM 2066 N N . PRO A 1 273 ? -5.822 -3.346 -53.836 1.00 25.62 273 PRO B N 1
ATOM 2067 C CA . PRO A 1 273 ? -5.948 -2.033 -54.482 1.00 27.55 273 PRO B CA 1
ATOM 2068 C C . PRO A 1 273 ? -4.791 -1.734 -55.428 1.00 26.44 273 PRO B C 1
ATOM 2069 O O . PRO A 1 273 ? -4.972 -1.053 -56.438 1.00 31.03 273 PRO B O 1
ATOM 2073 N N . PHE A 1 274 ? -3.611 -2.255 -55.109 1.00 22.10 274 PHE B N 1
ATOM 2074 C CA . PHE A 1 274 ? -2.480 -2.113 -56.012 1.00 25.13 274 PHE B CA 1
ATOM 2075 C C . PHE A 1 274 ? -2.670 -3.027 -57.212 1.00 24.22 274 PHE B C 1
ATOM 2076 O O . PHE A 1 274 ? -2.434 -2.633 -58.351 1.00 27.19 274 PHE B O 1
ATOM 2084 N N . LEU A 1 275 ? -3.103 -4.255 -56.953 1.00 27.03 275 LEU B N 1
ATOM 2085 C CA . LEU A 1 275 ? -3.231 -5.245 -58.015 1.00 27.36 275 LEU B CA 1
ATOM 2086 C C . LEU A 1 275 ? -4.351 -4.850 -58.974 1.00 29.03 275 LEU B C 1
ATOM 2087 O O . LEU A 1 275 ? -4.258 -5.058 -60.194 1.00 31.09 275 LEU B O 1
ATOM 2092 N N . GLY A 1 276 ? -5.383 -4.236 -58.425 1.00 27.40 276 GLY B N 1
ATOM 2093 C CA . GLY A 1 276 ? -6.492 -3.742 -59.224 1.00 27.97 276 GLY B CA 1
ATOM 2094 C C . GLY A 1 276 ? -6.051 -2.774 -60.312 1.00 32.96 276 GLY B C 1
ATOM 2095 O O . GLY A 1 276 ? -6.468 -2.916 -61.459 1.00 32.52 276 GLY B O 1
ATOM 2096 N N . ASP A 1 277 ? -5.208 -1.802 -59.958 1.00 33.71 277 ASP B N 1
ATOM 2097 C CA . ASP A 1 277 ? -4.697 -0.843 -60.930 1.00 33.93 277 ASP B CA 1
ATOM 2098 C C . ASP A 1 277 ? -4.058 -1.589 -62.088 1.00 37.35 277 ASP B C 1
ATOM 2099 O O . ASP A 1 277 ? -4.337 -1.300 -63.253 1.00 37.44 277 ASP B O 1
ATOM 2104 N N . GLU A 1 278 ? -3.212 -2.563 -61.753 1.00 35.17 278 GLU B N 1
ATOM 2105 C CA . GLU A 1 278 ? -2.439 -3.300 -62.750 1.00 35.46 278 GLU B CA 1
ATOM 2106 C C . GLU A 1 278 ? -3.333 -4.122 -63.668 1.00 36.38 278 GLU B C 1
ATOM 2107 O O . GLU A 1 278 ? -3.203 -4.053 -64.888 1.00 37.81 278 GLU B O 1
ATOM 2113 N N . LEU A 1 279 ? -4.230 -4.902 -63.076 1.00 31.25 279 LEU B N 1
ATOM 2114 C CA . LEU A 1 279 ? -5.155 -5.727 -63.848 1.00 37.50 279 LEU B CA 1
ATOM 2115 C C . LEU A 1 279 ? -5.965 -4.880 -64.827 1.00 37.40 279 LEU B C 1
ATOM 2116 O O . LEU A 1 279 ? -6.201 -5.305 -65.955 1.00 43.15 279 LEU B O 1
ATOM 2121 N N . ARG A 1 280 ? -6.372 -3.683 -64.407 1.00 34.69 280 ARG B N 1
ATOM 2122 C CA . ARG A 1 280 ? -7.123 -2.796 -65.294 1.00 37.96 280 ARG B CA 1
ATOM 2123 C C . ARG A 1 280 ? -6.233 -2.232 -66.420 1.00 37.35 280 ARG B C 1
ATOM 2124 O O . ARG A 1 280 ? -6.728 -1.948 -67.509 1.00 40.85 280 ARG B O 1
ATOM 2132 N N . SER A 1 281 ? -4.932 -2.078 -66.173 1.00 38.41 281 SER B N 1
ATOM 2133 C CA . SER A 1 281 ? -4.002 -1.683 -67.239 1.00 39.30 281 SER B CA 1
ATOM 2134 C C . SER A 1 281 ? -3.654 -2.863 -68.162 1.00 41.95 281 SER B C 1
ATOM 2135 O O . SER A 1 281 ? -3.127 -2.670 -69.256 1.00 46.02 281 SER B O 1
ATOM 2138 N N . GLY A 1 282 ? -3.960 -4.083 -67.725 1.00 42.57 282 GLY B N 1
ATOM 2139 C CA . GLY A 1 282 ? -3.778 -5.262 -68.555 1.00 43.36 282 GLY B CA 1
ATOM 2140 C C . GLY A 1 282 ? -2.469 -6.001 -68.363 1.00 48.34 282 GLY B C 1
ATOM 2141 O O . GLY A 1 282 ? -2.262 -7.074 -68.930 1.00 43.70 282 GLY B O 1
ATOM 2142 N N . LYS A 1 283 ? -1.587 -5.434 -67.547 1.00 45.16 283 LYS B N 1
ATOM 2143 C CA . LYS A 1 283 ? -0.228 -5.949 -67.409 1.00 44.51 283 LYS B CA 1
ATOM 2144 C C . LYS A 1 283 ? 0.218 -5.927 -65.950 1.00 40.92 283 LYS B C 1
ATOM 2145 O O . LYS A 1 283 ? 0.275 -4.863 -65.342 1.00 43.21 283 LYS B O 1
ATOM 2151 N N . VAL A 1 284 ? 0.540 -7.091 -65.397 1.00 39.37 284 VAL B N 1
ATOM 2152 C CA . VAL A 1 284 ? 0.989 -7.169 -64.012 1.00 35.49 284 VAL B CA 1
ATOM 2153 C C . VAL A 1 284 ? 2.506 -7.086 -63.922 1.00 40.28 284 VAL B C 1
ATOM 2154 O O . VAL A 1 284 ? 3.215 -8.023 -64.291 1.00 36.77 284 VAL B O 1
ATOM 2158 N N . ARG A 1 285 ? 2.986 -5.952 -63.417 1.00 37.49 285 ARG B N 1
ATOM 2159 C CA . ARG A 1 285 ? 4.411 -5.661 -63.310 1.00 37.99 285 ARG B CA 1
ATOM 2160 C C . ARG A 1 285 ? 5.014 -5.984 -61.937 1.00 37.82 285 ARG B C 1
ATOM 2161 O O . ARG A 1 285 ? 6.152 -6.453 -61.845 1.00 34.68 285 ARG B O 1
ATOM 2169 N N . ARG A 1 286 ? 4.264 -5.714 -60.873 1.00 29.26 286 ARG B N 1
ATOM 2170 C CA . ARG A 1 286 ? 4.736 -6.010 -59.516 1.00 28.18 286 ARG B CA 1
ATOM 2171 C C . ARG A 1 286 ? 4.798 -7.499 -59.229 1.00 25.32 286 ARG B C 1
ATOM 2172 O O . ARG A 1 286 ? 4.100 -8.289 -59.847 1.00 24.79 286 ARG B O 1
ATOM 2180 N N . LYS A 1 287 ? 5.653 -7.867 -58.282 1.00 23.80 287 LYS B N 1
ATOM 2181 C CA . LYS A 1 287 ? 5.707 -9.221 -57.767 1.00 21.99 287 LYS B CA 1
ATOM 2182 C C . LYS A 1 287 ? 4.878 -9.246 -56.473 1.00 24.22 287 LYS B C 1
ATOM 2183 O O . LYS A 1 287 ? 5.062 -8.392 -55.620 1.00 20.07 287 LYS B O 1
ATOM 2189 N N . TYR A 1 288 ? 3.944 -10.195 -56.392 1.00 22.93 288 TYR B N 1
ATOM 2190 C CA . TYR A 1 288 ? 3.071 -10.407 -55.258 1.00 20.32 288 TYR B CA 1
ATOM 2191 C C . TYR A 1 288 ? 3.435 -11.762 -54.633 1.00 23.68 288 TYR B C 1
ATOM 2192 O O . TYR A 1 288 ? 3.460 -12.794 -55.314 1.00 22.10 288 TYR B O 1
ATOM 2201 N N . ILE A 1 289 ? 3.753 -11.757 -53.346 1.00 18.73 289 ILE B N 1
ATOM 2202 C CA . ILE A 1 289 ? 4.231 -12.968 -52.691 1.00 21.48 289 ILE B CA 1
ATOM 2203 C C . ILE A 1 289 ? 3.604 -13.053 -51.309 1.00 20.96 289 ILE B C 1
ATOM 2204 O O . ILE A 1 289 ? 3.716 -12.135 -50.513 1.00 20.41 289 ILE B O 1
ATOM 2209 N N . ALA A 1 290 ? 2.892 -14.139 -51.067 1.00 21.18 290 ALA B N 1
ATOM 2210 C CA . ALA A 1 290 ? 2.265 -14.362 -49.771 1.00 25.92 290 ALA B CA 1
ATOM 2211 C C . ALA A 1 290 ? 2.719 -15.697 -49.210 1.00 23.58 290 ALA B C 1
ATOM 2212 O O . ALA A 1 290 ? 2.961 -16.634 -49.962 1.00 24.61 290 ALA B O 1
ATOM 2214 N N . SER A 1 291 ? 2.817 -15.808 -47.890 1.00 21.07 291 SER B N 1
ATOM 2215 C CA . SER A 1 291 ? 3.342 -17.039 -47.319 1.00 23.01 291 SER B CA 1
ATOM 2216 C C . SER A 1 291 ? 2.443 -17.517 -46.210 1.00 23.32 291 SER B C 1
ATOM 2217 O O . SER A 1 291 ? 1.730 -16.722 -45.624 1.00 25.44 291 SER B O 1
ATOM 2220 N N . GLY A 1 292 ? 2.498 -18.812 -45.926 1.00 27.70 292 GLY B N 1
ATOM 2221 C CA . GLY A 1 292 ? 1.851 -19.385 -44.752 1.00 27.12 292 GLY B CA 1
ATOM 2222 C C . GLY A 1 292 ? 2.872 -20.233 -44.017 1.00 32.14 292 GLY B C 1
ATOM 2223 O O . GLY A 1 292 ? 4.088 -20.100 -44.239 1.00 27.58 292 GLY B O 1
ATOM 2224 N N . SER A 1 293 ? 2.380 -21.109 -43.149 1.00 28.14 293 SER B N 1
ATOM 2225 C CA . SER A 1 293 ? 3.228 -22.022 -42.407 1.00 27.54 293 SER B CA 1
ATOM 2226 C C . SER A 1 293 ? 3.301 -23.390 -43.087 1.00 28.98 293 SER B C 1
ATOM 2227 O O . SER A 1 293 ? 2.287 -23.935 -43.553 1.00 25.65 293 SER B O 1
ATOM 2230 N N . SER A 1 294 ? 4.502 -23.948 -43.169 1.00 27.09 294 SER B N 1
ATOM 2231 C CA . SER A 1 294 ? 4.656 -25.270 -43.771 1.00 26.03 294 SER B CA 1
ATOM 2232 C C . SER A 1 294 ? 4.030 -26.345 -42.875 1.00 29.18 294 SER B C 1
ATOM 2233 O O . SER A 1 294 ? 3.801 -27.474 -43.315 1.00 30.20 294 SER B O 1
ATOM 2236 N N . GLU A 1 295 ? 3.716 -25.994 -41.628 1.00 27.70 295 GLU B N 1
ATOM 2237 C CA . GLU A 1 295 ? 3.020 -26.929 -40.738 1.00 30.97 295 GLU B CA 1
ATOM 2238 C C . GLU A 1 295 ? 1.542 -27.024 -41.123 1.00 30.69 295 GLU B C 1
ATOM 2239 O O . GLU A 1 295 ? 0.847 -27.986 -40.765 1.00 26.88 295 GLU B O 1
ATOM 2245 N N . VAL A 1 296 ? 1.073 -26.023 -41.861 1.00 26.77 296 VAL B N 1
ATOM 2246 C CA . VAL A 1 296 ? -0.311 -25.989 -42.346 1.00 29.50 296 VAL B CA 1
ATOM 2247 C C . VAL A 1 296 ? -0.291 -25.486 -43.794 1.00 27.86 296 VAL B C 1
ATOM 2248 O O . VAL A 1 296 ? -0.725 -24.374 -44.071 1.00 30.54 296 VAL B O 1
ATOM 2252 N N . PRO A 1 297 ? 0.221 -26.319 -44.722 1.00 28.13 297 PRO B N 1
ATOM 2253 C CA . PRO A 1 297 ? 0.699 -25.878 -46.032 1.00 26.73 297 PRO B CA 1
ATOM 2254 C C . PRO A 1 297 ? -0.362 -25.733 -47.120 1.00 27.06 297 PRO B C 1
ATOM 2255 O O . PRO A 1 297 ? -0.113 -26.199 -48.234 1.00 30.40 297 PRO B O 1
ATOM 2259 N N . LYS A 1 298 ? -1.487 -25.076 -46.838 1.00 27.48 298 LYS B N 1
ATOM 2260 C CA . LYS A 1 298 ? -2.504 -24.911 -47.875 1.00 26.76 298 LYS B CA 1
ATOM 2261 C C . LYS A 1 298 ? -1.989 -24.021 -48.998 1.00 31.82 298 LYS B C 1
ATOM 2262 O O . LYS A 1 298 ? -2.484 -24.104 -50.111 1.00 32.13 298 LYS B O 1
ATOM 2268 N N . MET A 1 299 ? -0.995 -23.174 -48.716 1.00 27.51 299 MET B N 1
ATOM 2269 C CA . MET A 1 299 ? -0.471 -22.266 -49.738 1.00 29.86 299 MET B CA 1
ATOM 2270 C C . MET A 1 299 ? 0.290 -23.021 -50.835 1.00 27.77 299 MET B C 1
ATOM 2271 O O . MET A 1 299 ? 0.088 -22.795 -52.040 1.00 25.23 299 MET B O 1
ATOM 2276 N N . THR A 1 300 ? 1.149 -23.937 -50.410 1.00 28.17 300 THR B N 1
ATOM 2277 C CA . THR A 1 300 ? 2.051 -24.602 -51.328 1.00 29.99 300 THR B CA 1
ATOM 2278 C C . THR A 1 300 ? 1.606 -26.030 -51.628 1.00 34.37 300 THR B C 1
ATOM 2279 O O . THR A 1 300 ? 1.965 -26.597 -52.663 1.00 39.21 300 THR B O 1
ATOM 2283 N N . LYS A 1 301 ? 0.816 -26.606 -50.732 1.00 28.48 301 LYS B N 1
ATOM 2284 C CA . LYS A 1 301 ? 0.374 -27.982 -50.895 1.00 31.67 301 LYS B CA 1
ATOM 2285 C C . LYS A 1 301 ? -1.151 -28.120 -50.784 1.00 31.31 301 LYS B C 1
ATOM 2286 O O . LYS A 1 301 ? -1.670 -29.196 -50.474 1.00 30.79 301 LYS B O 1
ATOM 2292 N N . GLY A 1 302 ? -1.862 -27.030 -51.066 1.00 29.18 302 GLY B N 1
ATOM 2293 C CA . GLY A 1 302 ? -3.314 -27.060 -51.093 1.00 26.66 302 GLY B CA 1
ATOM 2294 C C . GLY A 1 302 ? -3.892 -27.654 -52.366 1.00 30.76 302 GLY B C 1
ATOM 2295 O O . GLY A 1 302 ? -3.299 -27.569 -53.447 1.00 30.22 302 GLY B O 1
ATOM 2296 N N . VAL A 1 303 ? -5.062 -28.268 -52.231 1.00 32.86 303 VAL B N 1
ATOM 2297 C CA . VAL A 1 303 ? -5.817 -28.741 -53.382 1.00 32.98 303 VAL B CA 1
ATOM 2298 C C . VAL A 1 303 ? -6.764 -27.616 -53.769 1.00 28.34 303 VAL B C 1
ATOM 2299 O O . VAL A 1 303 ? -7.416 -27.043 -52.913 1.00 29.80 303 VAL B O 1
ATOM 2303 N N . TYR A 1 304 ? -6.826 -27.267 -55.044 1.00 29.27 304 TYR B N 1
ATOM 2304 C CA . TYR A 1 304 ? -7.726 -26.206 -55.451 1.00 29.26 304 TYR B CA 1
ATOM 2305 C C . TYR A 1 304 ? -9.088 -26.809 -55.785 1.00 32.85 304 TYR B C 1
ATOM 2306 O O . TYR A 1 304 ? -9.236 -27.499 -56.791 1.00 31.48 304 TYR B O 1
ATOM 2315 N N . LYS A 1 305 ? -10.070 -26.572 -54.926 1.00 29.45 305 LYS B N 1
ATOM 2316 C CA . LYS A 1 305 ? -11.375 -27.212 -55.074 1.00 30.36 305 LYS B CA 1
ATOM 2317 C C . LYS A 1 305 ? -12.424 -26.577 -54.188 1.00 28.14 305 LYS B C 1
ATOM 2318 O O . LYS A 1 305 ? -12.099 -25.802 -53.271 1.00 22.87 305 LYS B O 1
ATOM 2324 N N . TYR A 1 306 ? -13.691 -26.895 -54.464 1.00 29.07 306 TYR B N 1
ATOM 2325 C CA . TYR A 1 306 ? -14.775 -26.461 -53.596 1.00 29.05 306 TYR B CA 1
ATOM 2326 C C . TYR A 1 306 ? -14.630 -27.158 -52.261 1.00 28.34 306 TYR B C 1
ATOM 2327 O O . TYR A 1 306 ? -14.389 -28.366 -52.198 1.00 27.40 306 TYR B O 1
ATOM 2336 N N . ASP A 1 307 ? -14.770 -26.377 -51.195 1.00 28.96 307 ASP B N 1
ATOM 2337 C CA . ASP A 1 307 ? -14.631 -26.886 -49.843 1.00 30.28 307 ASP B CA 1
ATOM 2338 C C . ASP A 1 307 ? -15.330 -25.962 -48.844 1.00 30.57 307 ASP B C 1
ATOM 2339 O O . ASP A 1 307 ? -15.622 -24.803 -49.152 1.00 28.94 307 ASP B O 1
ATOM 2344 N N . TYR A 1 308 ? -15.609 -26.489 -47.654 1.00 28.94 308 TYR B N 1
ATOM 2345 C CA . TYR A 1 308 ? -16.260 -25.697 -46.613 1.00 32.65 308 TYR B CA 1
ATOM 2346 C C . TYR A 1 308 ? -15.342 -24.623 -46.062 1.00 33.71 308 TYR B C 1
ATOM 2347 O O . TYR A 1 308 ? -14.244 -24.924 -45.590 1.00 30.56 308 TYR B O 1
ATOM 2356 N N . PRO A 1 309 ? -15.804 -23.369 -46.085 1.00 35.75 309 PRO B N 1
ATOM 2357 C CA . PRO A 1 309 ? -15.011 -22.289 -45.494 1.00 41.20 309 PRO B CA 1
ATOM 2358 C C . PRO A 1 309 ? -14.981 -22.349 -43.964 1.00 38.78 309 PRO B C 1
ATOM 2359 O O . PRO A 1 309 ? -14.115 -21.712 -43.362 1.00 39.97 309 PRO B O 1
ATOM 2363 N N . ASP A 1 310 ? -15.886 -23.110 -43.348 1.00 40.81 310 ASP B N 1
ATOM 2364 C CA . ASP A 1 310 ? -15.862 -23.264 -41.891 1.00 42.65 310 ASP B CA 1
ATOM 2365 C C . ASP A 1 310 ? -16.100 -24.703 -41.451 1.00 44.97 310 ASP B C 1
ATOM 2366 O O . ASP A 1 310 ? -16.686 -25.501 -42.180 1.00 44.52 310 ASP B O 1
ATOM 2371 N N . THR A 1 311 ? -15.636 -25.012 -40.243 1.00 43.56 311 THR B N 1
ATOM 2372 C CA . THR A 1 311 ? -15.751 -26.339 -39.643 1.00 45.19 311 THR B CA 1
ATOM 2373 C C . THR A 1 311 ? -17.189 -26.733 -39.299 1.00 45.96 311 THR B C 1
ATOM 2374 O O . THR A 1 311 ? -17.508 -27.917 -39.185 1.00 48.27 311 THR B O 1
ATOM 2378 N N . ALA A 1 312 ? -18.053 -25.739 -39.128 1.00 43.50 312 ALA B N 1
ATOM 2379 C CA . ALA A 1 312 ? -19.447 -25.990 -38.778 1.00 39.69 312 ALA B CA 1
ATOM 2380 C C . ALA A 1 312 ? -20.239 -26.457 -39.984 1.00 42.68 312 ALA B C 1
ATOM 2381 O O . ALA A 1 312 ? -21.378 -26.906 -39.851 1.00 42.21 312 ALA B O 1
ATOM 2383 N N . LYS A 1 313 ? -19.629 -26.343 -41.161 1.00 43.16 313 LYS B N 1
ATOM 2384 C CA . LYS A 1 313 ? -20.315 -26.588 -42.424 1.00 42.77 313 LYS B CA 1
ATOM 2385 C C . LYS A 1 313 ? -21.507 -25.651 -42.537 1.00 44.42 313 LYS B C 1
ATOM 2386 O O . LYS A 1 313 ? -22.533 -25.992 -43.128 1.00 47.83 313 LYS B O 1
ATOM 2392 N N . LEU A 1 314 ? -21.359 -24.464 -41.958 1.00 41.30 314 LEU B N 1
ATOM 2393 C CA . LEU A 1 314 ? -22.440 -23.484 -41.909 1.00 42.66 314 LEU B CA 1
ATOM 2394 C C . LEU A 1 314 ? -22.614 -22.777 -43.241 1.00 43.54 314 LEU B C 1
ATOM 2395 O O . LEU A 1 314 ? -23.717 -22.722 -43.796 1.00 40.02 314 LEU B O 1
ATOM 2400 N N . LEU A 1 315 ? -21.518 -22.211 -43.737 1.00 37.39 315 LEU B N 1
ATOM 2401 C CA . LEU A 1 315 ? -21.537 -21.512 -45.009 1.00 40.93 315 LEU B CA 1
ATOM 2402 C C . LEU A 1 315 ? -21.416 -22.519 -46.136 1.00 36.69 315 LEU B C 1
ATOM 2403 O O . LEU A 1 315 ? -20.907 -23.628 -45.937 1.00 37.69 315 LEU B O 1
ATOM 2408 N N . PRO A 1 316 ? -21.901 -22.142 -47.322 1.00 37.33 316 PRO B N 1
ATOM 2409 C CA . PRO A 1 316 ? -21.802 -22.983 -48.518 1.00 32.37 316 PRO B CA 1
ATOM 2410 C C . PRO A 1 316 ? -20.345 -23.140 -48.933 1.00 35.71 316 PRO B C 1
ATOM 2411 O O . PRO A 1 316 ? -19.530 -22.294 -48.567 1.00 33.58 316 PRO B O 1
ATOM 2415 N N . MET A 1 317 ? -20.024 -24.191 -49.684 1.00 35.97 317 MET B N 1
ATOM 2416 C CA . MET A 1 317 ? -18.649 -24.407 -50.125 1.00 33.02 317 MET B CA 1
ATOM 2417 C C . MET A 1 317 ? -18.170 -23.295 -51.068 1.00 33.40 317 MET B C 1
ATOM 2418 O O . MET A 1 317 ? -18.949 -22.739 -51.847 1.00 30.96 317 MET B O 1
ATOM 2423 N N . LEU A 1 318 ? -16.876 -22.988 -50.982 1.00 29.94 318 LEU B N 1
ATOM 2424 C CA . LEU A 1 318 ? -16.218 -22.002 -51.844 1.00 30.95 318 LEU B CA 1
ATOM 2425 C C . LEU A 1 318 ? -15.066 -22.683 -52.571 1.00 26.34 318 LEU B C 1
ATOM 2426 O O . LEU A 1 318 ? -14.514 -23.667 -52.078 1.00 25.33 318 LEU B O 1
ATOM 2431 N N . LYS A 1 319 ? -14.693 -22.187 -53.742 1.00 27.16 319 LYS B N 1
ATOM 2432 C CA . LYS A 1 319 ? -13.589 -22.829 -54.436 1.00 25.89 319 LYS B CA 1
ATOM 2433 C C . LYS A 1 319 ? -12.267 -22.198 -54.002 1.00 26.55 319 LYS B C 1
ATOM 2434 O O . LYS A 1 319 ? -12.016 -21.024 -54.233 1.00 25.28 319 LYS B O 1
ATOM 2440 N N . MET A 1 320 ? -11.429 -22.992 -53.364 1.00 25.54 320 MET B N 1
ATOM 2441 C CA . MET A 1 320 ? -10.262 -22.440 -52.701 1.00 24.71 320 MET B CA 1
ATOM 2442 C C . MET A 1 320 ? -9.199 -23.482 -52.577 1.00 24.33 320 MET B C 1
ATOM 2443 O O . MET A 1 320 ? -9.491 -24.672 -52.635 1.00 21.65 320 MET B O 1
ATOM 2448 N N . TYR A 1 321 ? -7.963 -23.025 -52.410 1.00 21.55 321 TYR B N 1
ATOM 2449 C CA . TYR A 1 321 ? -6.885 -23.903 -51.987 1.00 25.58 321 TYR B CA 1
ATOM 2450 C C . TYR A 1 321 ? -7.159 -24.350 -50.569 1.00 25.55 321 TYR B C 1
ATOM 2451 O O . TYR A 1 321 ? -7.365 -23.520 -49.678 1.00 25.33 321 TYR B O 1
ATOM 2460 N N . THR A 1 322 ? -7.142 -25.660 -50.357 1.00 20.51 322 THR B N 1
ATOM 2461 C CA . THR A 1 322 ? -7.496 -26.230 -49.062 1.00 21.46 322 THR B CA 1
ATOM 2462 C C . THR A 1 322 ? -6.730 -27.505 -48.796 1.00 23.11 322 THR B C 1
ATOM 2463 O O . THR A 1 322 ? -6.423 -28.267 -49.713 1.00 27.17 322 THR B O 1
ATOM 2467 N N . ILE A 1 323 ? -6.419 -27.737 -47.533 1.00 25.10 323 ILE B N 1
ATOM 2468 C CA . ILE A 1 323 ? -5.914 -29.030 -47.111 1.00 27.46 323 ILE B CA 1
ATOM 2469 C C . ILE A 1 323 ? -6.993 -29.735 -46.266 1.00 32.44 323 ILE B C 1
ATOM 2470 O O . ILE A 1 323 ? -6.722 -30.639 -45.477 1.00 29.38 323 ILE B O 1
ATOM 2475 N N . GLY A 1 324 ? -8.233 -29.302 -46.454 1.00 27.97 324 GLY B N 1
ATOM 2476 C CA . GLY A 1 324 ? -9.363 -29.978 -45.848 1.00 31.47 324 GLY B CA 1
ATOM 2477 C C . GLY A 1 324 ? -9.792 -29.334 -44.549 1.00 36.92 324 GLY B C 1
ATOM 2478 O O . GLY A 1 324 ? -8.952 -28.998 -43.703 1.00 33.32 324 GLY B O 1
ATOM 2479 N N . SER A 1 325 ? -11.104 -29.177 -44.379 1.00 33.06 325 SER B N 1
ATOM 2480 C CA . SER A 1 325 ? -11.634 -28.479 -43.220 1.00 35.58 325 SER B CA 1
ATOM 2481 C C . SER A 1 325 ? -11.427 -29.249 -41.913 1.00 38.09 325 SER B C 1
ATOM 2482 O O . SER A 1 325 ? -11.653 -28.698 -40.837 1.00 39.73 325 SER B O 1
ATOM 2485 N N . ASP A 1 326 ? -10.973 -30.500 -41.995 1.00 39.64 326 ASP B N 1
ATOM 2486 C CA . ASP A 1 326 ? -10.748 -31.301 -40.786 1.00 45.07 326 ASP B CA 1
ATOM 2487 C C . ASP A 1 326 ? -9.274 -31.387 -40.390 1.00 49.63 326 ASP B C 1
ATOM 2488 O O . ASP A 1 326 ? -8.937 -31.968 -39.346 1.00 42.97 326 ASP B O 1
ATOM 2493 N N . PHE A 1 327 ? -8.405 -30.813 -41.227 1.00 42.93 327 PHE B N 1
ATOM 2494 C CA . PHE A 1 327 ? -6.987 -30.675 -40.912 1.00 40.66 327 PHE B CA 1
ATOM 2495 C C . PHE A 1 327 ? -6.769 -30.081 -39.521 1.00 41.97 327 PHE B C 1
ATOM 2496 O O . PHE A 1 327 ? -7.299 -29.021 -39.204 1.00 41.96 327 PHE B O 1
ATOM 2504 N N . VAL A 1 328 ? -5.983 -30.759 -38.696 1.00 45.01 328 VAL B N 1
ATOM 2505 C CA . VAL A 1 328 ? -5.547 -30.164 -37.439 1.00 48.45 328 VAL B CA 1
ATOM 2506 C C . VAL A 1 328 ? -4.022 -30.134 -37.403 1.00 46.40 328 VAL B C 1
ATOM 2507 O O . VAL A 1 328 ? -3.372 -31.113 -37.772 1.00 51.72 328 VAL B O 1
ATOM 2511 N N . PRO A 1 329 ? -3.442 -28.998 -36.984 1.00 46.42 329 PRO B N 1
ATOM 2512 C CA . PRO A 1 329 ? -1.981 -28.870 -36.884 1.00 48.15 329 PRO B CA 1
ATOM 2513 C C . PRO A 1 329 ? -1.401 -29.665 -35.712 1.00 48.31 329 PRO B C 1
ATOM 2514 O O . PRO A 1 329 ? -2.114 -29.942 -34.750 1.00 47.98 329 PRO B O 1
ATOM 2518 N N . PRO A 1 330 ? -0.116 -30.042 -35.802 1.00 51.20 330 PRO B N 1
ATOM 2519 C CA . PRO A 1 330 ? 0.584 -30.656 -34.668 1.00 50.45 330 PRO B CA 1
ATOM 2520 C C . PRO A 1 330 ? 0.507 -29.745 -33.454 1.00 51.18 330 PRO B C 1
ATOM 2521 O O . PRO A 1 330 ? 0.527 -28.530 -33.634 1.00 52.15 330 PRO B O 1
ATOM 2525 N N . PRO A 1 331 ? 0.398 -30.315 -32.241 1.00 56.12 331 PRO B N 1
ATOM 2526 C CA . PRO A 1 331 ? 0.266 -29.513 -31.014 1.00 50.78 331 PRO B CA 1
ATOM 2527 C C . PRO A 1 331 ? 1.490 -28.640 -30.720 1.00 50.07 331 PRO B C 1
ATOM 2528 O O . PRO A 1 331 ? 1.411 -27.751 -29.869 1.00 48.69 331 PRO B O 1
ATOM 2532 N N . VAL A 1 332 ? 2.597 -28.885 -31.415 1.00 46.10 332 VAL B N 1
ATOM 2533 C CA . VAL A 1 332 ? 3.781 -28.044 -31.274 1.00 48.63 332 VAL B CA 1
ATOM 2534 C C . VAL A 1 332 ? 3.587 -26.706 -31.982 1.00 46.42 332 VAL B C 1
ATOM 2535 O O . VAL A 1 332 ? 4.196 -25.704 -31.604 1.00 42.92 332 VAL B O 1
ATOM 2539 N N . TYR A 1 333 ? 2.731 -26.695 -33.003 1.00 43.39 333 TYR B N 1
ATOM 2540 C CA . TYR A 1 333 ? 2.526 -25.494 -33.805 1.00 41.74 333 TYR B CA 1
ATOM 2541 C C . TYR A 1 333 ? 2.019 -24.324 -32.978 1.00 40.10 333 TYR B C 1
ATOM 2542 O O . TYR A 1 333 ? 0.959 -24.397 -32.365 1.00 41.29 333 TYR B O 1
ATOM 2551 N N . ALA A 1 334 ? 2.792 -23.246 -32.972 1.00 37.12 334 ALA B N 1
ATOM 2552 C CA . ALA A 1 334 ? 2.437 -22.028 -32.255 1.00 36.04 334 ALA B CA 1
ATOM 2553 C C . ALA A 1 334 ? 2.454 -20.846 -33.217 1.00 37.56 334 ALA B C 1
ATOM 2554 O O . ALA A 1 334 ? 2.477 -19.689 -32.795 1.00 35.24 334 ALA B O 1
ATOM 2556 N N . GLY A 1 335 ? 2.453 -21.154 -34.514 1.00 36.47 335 GLY B N 1
ATOM 2557 C CA . GLY A 1 335 ? 2.650 -20.161 -35.552 1.00 32.08 335 GLY B CA 1
ATOM 2558 C C . GLY A 1 335 ? 1.416 -19.334 -35.835 1.00 31.57 335 GLY B C 1
ATOM 2559 O O . GLY A 1 335 ? 1.514 -18.247 -36.392 1.00 28.33 335 GLY B O 1
ATOM 2560 N N . GLY A 1 336 ? 0.251 -19.860 -35.476 1.00 30.86 336 GLY B N 1
ATOM 2561 C CA . GLY A 1 336 ? -0.977 -19.092 -35.544 1.00 30.86 336 GLY B CA 1
ATOM 2562 C C . GLY A 1 336 ? -1.710 -19.054 -36.879 1.00 33.39 336 GLY B C 1
ATOM 2563 O O . GLY A 1 336 ? -2.824 -18.519 -36.955 1.00 34.13 336 GLY B O 1
ATOM 2564 N N . LEU A 1 337 ? -1.117 -19.606 -37.936 1.00 26.62 337 LEU B N 1
ATOM 2565 C CA . LEU A 1 337 ? -1.799 -19.597 -39.231 1.00 27.97 337 LEU B CA 1
ATOM 2566 C C . LEU A 1 337 ? -2.544 -20.919 -39.477 1.00 29.41 337 LEU B C 1
ATOM 2567 O O . LEU A 1 337 ? -2.336 -21.587 -40.485 1.00 29.68 337 LEU B O 1
ATOM 2572 N N . ARG A 1 338 ? -3.448 -21.255 -38.559 1.00 24.38 338 ARG B N 1
ATOM 2573 C CA . ARG A 1 338 ? -4.019 -22.598 -38.471 1.00 28.02 338 ARG B CA 1
ATOM 2574 C C . ARG A 1 338 ? -5.073 -22.907 -39.525 1.00 28.01 338 ARG B C 1
ATOM 2575 O O . ARG A 1 338 ? -5.364 -24.071 -39.787 1.00 28.44 338 ARG B O 1
ATOM 2583 N N . TYR A 1 339 ? -5.660 -21.870 -40.111 1.00 26.56 339 TYR B N 1
ATOM 2584 C CA . TYR A 1 339 ? -6.786 -22.044 -41.023 1.00 29.43 339 TYR B CA 1
ATOM 2585 C C . TYR A 1 339 ? -6.442 -22.933 -42.255 1.00 28.36 339 TYR B C 1
ATOM 2586 O O . TYR A 1 339 ? -5.308 -22.928 -42.733 1.00 28.59 339 TYR B O 1
ATOM 2595 N N . HIS A 1 340 ? -7.421 -23.703 -42.754 1.00 28.61 340 HIS B N 1
ATOM 2596 C CA . HIS A 1 340 ? -7.158 -24.763 -43.746 1.00 26.93 340 HIS B CA 1
ATOM 2597 C C . HIS A 1 340 ? -7.243 -24.310 -45.190 1.00 30.72 340 HIS B C 1
ATOM 2598 O O . HIS A 1 340 ? -6.906 -25.060 -46.108 1.00 27.31 340 HIS B O 1
ATOM 2605 N N . GLY A 1 341 ? -7.731 -23.103 -45.415 1.00 31.31 341 GLY B N 1
ATOM 2606 C CA . GLY A 1 341 ? -7.975 -22.692 -46.781 1.00 28.35 341 GLY B CA 1
ATOM 2607 C C . GLY A 1 341 ? -7.506 -21.299 -47.105 1.00 28.55 341 GLY B C 1
ATOM 2608 O O . GLY A 1 341 ? -7.050 -20.559 -46.236 1.00 30.46 341 GLY B O 1
ATOM 2609 N N . VAL A 1 342 ? -7.615 -20.951 -48.381 1.00 25.69 342 VAL B N 1
ATOM 2610 C CA . VAL A 1 342 ? -7.285 -19.624 -48.845 1.00 24.85 342 VAL B CA 1
ATOM 2611 C C . VAL A 1 342 ? -8.534 -19.001 -49.446 1.00 30.03 342 VAL B C 1
ATOM 2612 O O . VAL A 1 342 ? -9.301 -19.687 -50.118 1.00 27.89 342 VAL B O 1
ATOM 2616 N N . ALA A 1 343 ? -8.736 -17.712 -49.201 1.00 26.16 343 ALA B N 1
ATOM 2617 C CA . ALA A 1 343 ? -9.848 -16.988 -49.813 1.00 27.53 343 ALA B CA 1
ATOM 2618 C C . ALA A 1 343 ? -9.924 -17.256 -51.311 1.00 27.03 343 ALA B C 1
ATOM 2619 O O . ALA A 1 343 ? -8.900 -17.254 -52.006 1.00 22.34 343 ALA B O 1
ATOM 2621 N N . PRO A 1 344 ? -11.147 -17.458 -51.821 1.00 24.55 344 PRO B N 1
ATOM 2622 C CA . PRO A 1 344 ? -11.405 -17.790 -53.223 1.00 25.70 344 PRO B CA 1
ATOM 2623 C C . PRO A 1 344 ? -10.770 -16.830 -54.229 1.00 22.36 344 PRO B C 1
ATOM 2624 O O . PRO A 1 344 ? -10.289 -17.285 -55.268 1.00 22.15 344 PRO B O 1
ATOM 2628 N N . THR A 1 345 ? -10.755 -15.532 -53.944 1.00 25.81 345 THR B N 1
ATOM 2629 C CA . THR A 1 345 ? -10.190 -14.603 -54.914 1.00 24.97 345 THR B CA 1
ATOM 2630 C C . THR A 1 345 ? -8.687 -14.758 -54.951 1.00 25.72 345 THR B C 1
ATOM 2631 O O . THR A 1 345 ? -8.056 -14.646 -56.019 1.00 22.22 345 THR B O 1
ATOM 2635 N N . LEU A 1 346 ? -8.110 -14.975 -53.777 1.00 21.95 346 LEU B N 1
ATOM 2636 C CA . LEU A 1 346 ? -6.650 -15.106 -53.683 1.00 24.93 346 LEU B CA 1
ATOM 2637 C C . LEU A 1 346 ? -6.225 -16.424 -54.320 1.00 22.67 346 LEU B C 1
ATOM 2638 O O . LEU A 1 346 ? -5.250 -16.480 -55.061 1.00 26.27 346 LEU B O 1
ATOM 2643 N N . SER A 1 347 ? -7.001 -17.476 -54.063 1.00 26.04 347 SER B N 1
ATOM 2644 C CA . SER A 1 347 ? -6.763 -18.776 -54.684 1.00 24.33 347 SER B CA 1
ATOM 2645 C C . SER A 1 347 ? -6.801 -18.701 -56.196 1.00 23.14 347 SER B C 1
ATOM 2646 O O . SER A 1 347 ? -6.017 -19.341 -56.869 1.00 24.10 347 SER B O 1
ATOM 2649 N N . LEU A 1 348 ? -7.735 -17.934 -56.734 1.00 26.17 348 LEU B N 1
ATOM 2650 C CA . LEU A 1 348 ? -7.816 -17.747 -58.176 1.00 27.51 348 LEU B CA 1
ATOM 2651 C C . LEU A 1 348 ? -6.560 -17.066 -58.692 1.00 29.79 348 LEU B C 1
ATOM 2652 O O . LEU A 1 348 ? -5.949 -17.491 -59.678 1.00 28.50 348 LEU B O 1
ATOM 2657 N N . LEU A 1 349 ? -6.172 -16.001 -58.007 1.00 26.98 349 LEU B N 1
ATOM 2658 C CA . LEU A 1 349 ? -4.950 -15.297 -58.340 1.00 25.10 349 LEU B CA 1
ATOM 2659 C C . LEU A 1 349 ? -3.706 -16.208 -58.260 1.00 25.32 349 LEU B C 1
ATOM 2660 O O . LEU A 1 349 ? -2.843 -16.170 -59.131 1.00 25.98 349 LEU B O 1
ATOM 2665 N N . ILE A 1 350 ? -3.611 -17.030 -57.230 1.00 23.49 350 ILE B N 1
ATOM 2666 C CA . ILE A 1 350 ? -2.472 -17.946 -57.137 1.00 22.51 350 ILE B CA 1
ATOM 2667 C C . ILE A 1 350 ? -2.443 -18.979 -58.289 1.00 27.94 350 ILE B C 1
ATOM 2668 O O . ILE A 1 350 ? -1.368 -19.319 -58.799 1.00 26.23 350 ILE B O 1
ATOM 2673 N N . SER A 1 351 ? -3.617 -19.451 -58.711 1.00 21.95 351 SER B N 1
ATOM 2674 C CA . SER A 1 351 ? -3.695 -20.475 -59.752 1.00 29.09 351 SER B CA 1
ATOM 2675 C C . SER A 1 351 ? -3.334 -19.887 -61.115 1.00 32.76 351 SER B C 1
ATOM 2676 O O . SER A 1 351 ? -2.858 -20.599 -61.992 1.00 32.23 351 SER B O 1
ATOM 2679 N N . LYS A 1 352 ? -3.554 -18.584 -61.277 1.00 31.13 352 LYS B N 1
ATOM 2680 C CA . LYS A 1 352 ? -3.176 -17.880 -62.494 1.00 31.46 352 LYS B CA 1
ATOM 2681 C C . LYS A 1 352 ? -1.714 -17.415 -62.498 1.00 33.41 352 LYS B C 1
ATOM 2682 O O . LYS A 1 352 ? -1.274 -16.770 -63.449 1.00 34.07 352 LYS B O 1
ATOM 2688 N N . GLY A 1 353 ? -0.967 -17.723 -61.443 1.00 31.86 353 GLY B N 1
ATOM 2689 C CA . GLY A 1 353 ? 0.435 -17.320 -61.362 1.00 30.12 353 GLY B CA 1
ATOM 2690 C C . GLY A 1 353 ? 0.647 -15.852 -61.005 1.00 31.80 353 GLY B C 1
ATOM 2691 O O . GLY A 1 353 ? 1.769 -15.339 -61.055 1.00 26.61 353 GLY B O 1
ATOM 2692 N N . ILE A 1 354 ? -0.424 -15.165 -60.623 1.00 27.06 354 ILE B N 1
ATOM 2693 C CA . ILE A 1 354 ? -0.337 -13.727 -60.365 1.00 25.65 354 ILE B CA 1
ATOM 2694 C C . ILE A 1 354 ? 0.228 -13.428 -58.980 1.00 24.33 354 ILE B C 1
ATOM 2695 O O . ILE A 1 354 ? 1.038 -12.516 -58.814 1.00 28.11 354 ILE B O 1
ATOM 2700 N N . VAL A 1 355 ? -0.218 -14.192 -57.988 1.00 21.52 355 VAL B N 1
ATOM 2701 C CA . VAL A 1 355 ? 0.359 -14.158 -56.655 1.00 21.47 355 VAL B CA 1
ATOM 2702 C C . VAL A 1 355 ? 1.180 -15.436 -56.449 1.00 23.99 355 VAL B C 1
ATOM 2703 O O . VAL A 1 355 ? 0.678 -16.540 -56.694 1.00 24.28 355 VAL B O 1
ATOM 2707 N N . GLN A 1 356 ? 2.434 -15.279 -56.013 1.00 22.13 356 GLN B N 1
ATOM 2708 C CA . GLN A 1 356 ? 3.325 -16.410 -55.721 1.00 20.15 356 GLN B CA 1
ATOM 2709 C C . GLN A 1 356 ? 3.173 -16.924 -54.283 1.00 23.71 356 GLN B C 1
ATOM 2710 O O . GLN A 1 356 ? 3.069 -16.139 -53.340 1.00 27.25 356 GLN B O 1
ATOM 2716 N N . ALA A 1 357 ? 3.153 -18.244 -54.107 1.00 28.35 357 ALA B N 1
ATOM 2717 C CA . ALA A 1 357 ? 3.000 -18.827 -52.778 1.00 27.78 357 ALA B CA 1
ATOM 2718 C C . ALA A 1 357 ? 4.316 -19.311 -52.142 1.00 26.92 357 ALA B C 1
ATOM 2719 O O . ALA A 1 357 ? 5.191 -19.843 -52.807 1.00 26.80 357 ALA B O 1
ATOM 2721 N N . ARG A 1 358 ? 4.434 -19.129 -50.830 1.00 22.85 358 ARG B N 1
ATOM 2722 C CA . ARG A 1 358 ? 5.598 -19.589 -50.084 1.00 25.82 358 ARG B CA 1
ATOM 2723 C C . ARG A 1 358 ? 5.120 -20.124 -48.735 1.00 28.19 358 ARG B C 1
ATOM 2724 O O . ARG A 1 358 ? 4.052 -19.739 -48.267 1.00 25.46 358 ARG B O 1
ATOM 2732 N N . ASP A 1 359 ? 5.884 -21.033 -48.134 1.00 24.05 359 ASP B N 1
ATOM 2733 C CA . ASP A 1 359 ? 5.562 -21.549 -46.808 1.00 25.69 359 ASP B CA 1
ATOM 2734 C C . ASP A 1 359 ? 6.856 -21.649 -46.015 1.00 26.26 359 ASP B C 1
ATOM 2735 O O . ASP A 1 359 ? 7.872 -22.059 -46.559 1.00 27.71 359 ASP B O 1
ATOM 2740 N N . TYR A 1 360 ? 6.821 -21.296 -44.736 1.00 22.46 360 TYR B N 1
ATOM 2741 C CA . TYR A 1 360 ? 7.998 -21.459 -43.895 1.00 28.11 360 TYR B CA 1
ATOM 2742 C C . TYR A 1 360 ? 7.639 -22.115 -42.574 1.00 27.14 360 TYR B C 1
ATOM 2743 O O . TYR A 1 360 ? 6.513 -21.993 -42.087 1.00 28.31 360 TYR B O 1
ATOM 2752 N N . SER A 1 361 ? 8.621 -22.809 -42.006 1.00 31.43 361 SER B N 1
ATOM 2753 C CA . SER A 1 361 ? 8.494 -23.448 -40.703 1.00 33.20 361 SER B CA 1
ATOM 2754 C C . SER A 1 361 ? 8.399 -22.402 -39.610 1.00 32.01 361 SER B C 1
ATOM 2755 O O . SER A 1 361 ? 8.825 -21.265 -39.806 1.00 30.18 361 SER B O 1
ATOM 2758 N N . GLN A 1 362 ? 7.870 -22.774 -38.450 1.00 28.40 362 GLN B N 1
ATOM 2759 C CA . GLN A 1 362 ? 7.783 -21.801 -37.372 1.00 30.94 362 GLN B CA 1
ATOM 2760 C C . GLN A 1 362 ? 9.161 -21.514 -36.769 1.00 30.15 362 GLN B C 1
ATOM 2761 O O . GLN A 1 362 ? 9.417 -20.404 -36.324 1.00 28.72 362 GLN B O 1
ATOM 2767 N N . GLU A 1 363 ? 10.049 -22.501 -36.776 1.00 31.76 363 GLU B N 1
ATOM 2768 C CA . GLU A 1 363 ? 11.426 -22.275 -36.341 1.00 33.09 363 GLU B CA 1
ATOM 2769 C C . GLU A 1 363 ? 12.099 -21.200 -37.200 1.00 34.01 363 GLU B C 1
ATOM 2770 O O . GLU A 1 363 ? 12.755 -20.295 -36.680 1.00 34.17 363 GLU B O 1
ATOM 2776 N N . GLU A 1 364 ? 11.943 -21.298 -38.518 1.00 29.30 364 GLU B N 1
ATOM 2777 C CA . GLU A 1 364 ? 12.507 -20.288 -39.408 1.00 31.71 364 GLU B CA 1
ATOM 2778 C C . GLU A 1 364 ? 11.849 -18.924 -39.191 1.00 29.18 364 GLU B C 1
ATOM 2779 O O . GLU A 1 364 ? 12.530 -17.916 -39.077 1.00 25.75 364 GLU B O 1
ATOM 2785 N N . SER A 1 365 ? 10.524 -18.899 -39.130 1.00 23.88 365 SER B N 1
ATOM 2786 C CA . SER A 1 365 ? 9.812 -17.631 -38.994 1.00 26.61 365 SER B CA 1
ATOM 2787 C C . SER A 1 365 ? 10.102 -16.933 -37.664 1.00 20.84 365 SER B C 1
ATOM 2788 O O . SER A 1 365 ? 10.310 -15.718 -37.631 1.00 21.08 365 SER B O 1
ATOM 2791 N N . PHE A 1 366 ? 10.125 -17.704 -36.580 1.00 24.67 366 PHE B N 1
ATOM 2792 C CA . PHE A 1 366 ? 10.336 -17.135 -35.247 1.00 27.68 366 PHE B CA 1
ATOM 2793 C C . PHE A 1 366 ? 11.766 -16.612 -35.088 1.00 29.92 366 PHE B C 1
ATOM 2794 O O . PHE A 1 366 ? 12.008 -15.652 -34.349 1.00 27.89 366 PHE B O 1
ATOM 2802 N N . LYS A 1 367 ? 12.711 -17.262 -35.759 1.00 26.80 367 LYS B N 1
ATOM 2803 C CA . LYS A 1 367 ? 14.081 -16.758 -35.790 1.00 32.75 367 LYS B CA 1
ATOM 2804 C C . LYS A 1 367 ? 14.062 -15.351 -36.369 1.00 29.11 367 LYS B C 1
ATOM 2805 O O . LYS A 1 367 ? 14.700 -14.447 -35.841 1.00 26.52 367 LYS B O 1
ATOM 2811 N N . TRP A 1 368 ? 13.331 -15.167 -37.466 1.00 25.37 368 TRP B N 1
ATOM 2812 C CA . TRP A 1 368 ? 13.238 -13.841 -38.070 1.00 26.95 368 TRP B CA 1
ATOM 2813 C C . TRP A 1 368 ? 12.495 -12.859 -37.158 1.00 26.57 368 TRP B C 1
ATOM 2814 O O . TRP A 1 368 ? 12.857 -11.683 -37.084 1.00 24.91 368 TRP B O 1
ATOM 2825 N N . ALA A 1 369 ? 11.456 -13.333 -36.473 1.00 23.37 369 ALA B N 1
ATOM 2826 C CA . ALA A 1 369 ? 10.751 -12.485 -35.500 1.00 23.07 369 ALA B CA 1
ATOM 2827 C C . ALA A 1 369 ? 11.724 -11.915 -34.465 1.00 26.58 369 ALA B C 1
ATOM 2828 O O . ALA A 1 369 ? 11.744 -10.717 -34.195 1.00 25.37 369 ALA B O 1
ATOM 2830 N N . LYS A 1 370 ? 12.515 -12.802 -33.875 1.00 26.44 370 LYS B N 1
ATOM 2831 C CA . LYS A 1 370 ? 13.510 -12.418 -32.887 1.00 27.14 370 LYS B CA 1
ATOM 2832 C C . LYS A 1 370 ? 14.479 -11.379 -33.459 1.00 24.31 370 LYS B C 1
ATOM 2833 O O . LYS A 1 370 ? 14.746 -10.360 -32.831 1.00 25.09 370 LYS B O 1
ATOM 2839 N N . LEU A 1 371 ? 14.994 -11.651 -34.656 1.00 23.79 371 LEU B N 1
ATOM 2840 C CA . LEU A 1 371 ? 15.891 -10.736 -35.344 1.00 27.10 371 LEU B CA 1
ATOM 2841 C C . LEU A 1 371 ? 15.223 -9.380 -35.526 1.00 25.84 371 LEU B C 1
ATOM 2842 O O . LEU A 1 371 ? 15.817 -8.346 -35.238 1.00 23.48 371 LEU B O 1
ATOM 2847 N N . PHE A 1 372 ? 13.975 -9.389 -35.982 1.00 21.46 372 PHE B N 1
ATOM 2848 C CA . PHE A 1 372 ? 13.255 -8.153 -36.214 1.00 21.96 372 PHE B CA 1
ATOM 2849 C C . PHE A 1 372 ? 13.049 -7.343 -34.908 1.00 21.95 372 PHE B C 1
ATOM 2850 O O . PHE A 1 372 ? 13.212 -6.119 -34.901 1.00 24.73 372 PHE B O 1
ATOM 2858 N N . SER A 1 373 ? 12.686 -8.026 -33.827 1.00 23.38 373 SER B N 1
ATOM 2859 C CA . SER A 1 373 ? 12.457 -7.375 -32.527 1.00 19.93 373 SER B CA 1
ATOM 2860 C C . SER A 1 373 ? 13.706 -6.642 -32.011 1.00 22.37 373 SER B C 1
ATOM 2861 O O . SER A 1 373 ? 13.595 -5.546 -31.471 1.00 27.62 373 SER B O 1
ATOM 2864 N N . GLU A 1 374 ? 14.880 -7.258 -32.167 1.00 21.62 374 GLU B N 1
ATOM 2865 C CA . GLU A 1 374 ? 16.148 -6.671 -31.707 1.00 28.02 374 GLU B CA 1
ATOM 2866 C C . GLU A 1 374 ? 16.659 -5.564 -32.626 1.00 27.99 374 GLU B C 1
ATOM 2867 O O . GLU A 1 374 ? 17.368 -4.653 -32.189 1.00 28.49 374 GLU B O 1
ATOM 2873 N N . LEU A 1 375 ? 16.333 -5.669 -33.908 1.00 24.20 375 LEU B N 1
ATOM 2874 C CA . LEU A 1 375 ? 16.793 -4.692 -34.888 1.00 25.78 375 LEU B CA 1
ATOM 2875 C C . LEU A 1 375 ? 15.910 -3.461 -34.961 1.00 29.38 375 LEU B C 1
ATOM 2876 O O . LEU A 1 375 ? 16.398 -2.336 -34.890 1.00 24.13 375 LEU B O 1
ATOM 2881 N N . GLU A 1 376 ? 14.611 -3.682 -35.142 1.00 24.03 376 GLU B N 1
ATOM 2882 C CA . GLU A 1 376 ? 13.682 -2.591 -35.402 1.00 25.18 376 GLU B CA 1
ATOM 2883 C C . GLU A 1 376 ? 12.963 -2.167 -34.111 1.00 29.70 376 GLU B C 1
ATOM 2884 O O . GLU A 1 376 ? 12.594 -1.004 -33.935 1.00 33.93 376 GLU B O 1
ATOM 2890 N N . GLY A 1 377 ? 12.776 -3.121 -33.207 1.00 28.81 377 GLY B N 1
ATOM 2891 C CA . GLY A 1 377 ? 12.325 -2.832 -31.857 1.00 27.07 377 GLY B CA 1
ATOM 2892 C C . GLY A 1 377 ? 10.871 -3.133 -31.592 1.00 25.02 377 GLY B C 1
ATOM 2893 O O . GLY A 1 377 ? 10.391 -2.911 -30.490 1.00 29.19 377 GLY B O 1
ATOM 2894 N N . TYR A 1 378 ? 10.178 -3.637 -32.604 1.00 24.78 378 TYR B N 1
ATOM 2895 C CA . TYR A 1 378 ? 8.746 -3.901 -32.521 1.00 26.90 378 TYR B CA 1
ATOM 2896 C C . TYR A 1 378 ? 8.480 -5.403 -32.631 1.00 22.62 378 TYR B C 1
ATOM 2897 O O . TYR A 1 378 ? 8.899 -6.043 -33.595 1.00 23.32 378 TYR B O 1
ATOM 2906 N N . ILE A 1 379 ? 7.802 -5.985 -31.651 1.00 22.43 379 ILE B N 1
ATOM 2907 C CA . ILE A 1 379 ? 7.576 -7.425 -31.693 1.00 23.79 379 ILE B CA 1
ATOM 2908 C C . ILE A 1 379 ? 6.404 -7.777 -32.624 1.00 21.28 379 ILE B C 1
ATOM 2909 O O . ILE A 1 379 ? 5.277 -7.363 -32.412 1.00 20.95 379 ILE B O 1
ATOM 2914 N N . PRO A 1 380 ? 6.691 -8.499 -33.705 1.00 21.24 380 PRO B N 1
ATOM 2915 C CA . PRO A 1 380 ? 5.598 -8.845 -34.628 1.00 21.60 380 PRO B CA 1
ATOM 2916 C C . PRO A 1 380 ? 4.752 -9.985 -34.102 1.00 19.19 380 PRO B C 1
ATOM 2917 O O . PRO A 1 380 ? 5.250 -10.783 -33.335 1.00 17.48 380 PRO B O 1
ATOM 2921 N N . ALA A 1 381 ? 3.500 -10.065 -34.539 1.00 16.56 381 ALA B N 1
ATOM 2922 C CA . ALA A 1 381 ? 2.694 -11.242 -34.274 1.00 18.96 381 ALA B CA 1
ATOM 2923 C C . ALA A 1 381 ? 3.371 -12.467 -34.881 1.00 20.24 381 ALA B C 1
ATOM 2924 O O . ALA A 1 381 ? 4.056 -12.361 -35.898 1.00 21.09 381 ALA B O 1
ATOM 2926 N N . PRO A 1 382 ? 3.197 -13.638 -34.253 1.00 19.65 382 PRO B N 1
ATOM 2927 C CA . PRO A 1 382 ? 3.745 -14.862 -34.832 1.00 21.51 382 PRO B CA 1
ATOM 2928 C C . PRO A 1 382 ? 3.192 -15.099 -36.228 1.00 27.60 382 PRO B C 1
ATOM 2929 O O . PRO A 1 382 ? 3.914 -15.579 -37.100 1.00 21.65 382 PRO B O 1
ATOM 2933 N N . GLU A 1 383 ? 1.921 -14.763 -36.447 1.00 20.23 383 GLU B N 1
ATOM 2934 C CA . GLU A 1 383 ? 1.370 -14.850 -37.789 1.00 23.19 383 GLU B CA 1
ATOM 2935 C C . GLU A 1 383 ? 2.207 -14.002 -38.754 1.00 22.42 383 GLU B C 1
ATOM 2936 O O . GLU A 1 383 ? 2.697 -14.492 -39.775 1.00 23.72 383 GLU B O 1
ATOM 2942 N N . THR A 1 384 ? 2.376 -12.732 -38.411 1.00 19.33 384 THR B N 1
ATOM 2943 C CA . THR A 1 384 ? 3.144 -11.792 -39.254 1.00 21.71 384 THR B CA 1
ATOM 2944 C C . THR A 1 384 ? 4.586 -12.257 -39.523 1.00 24.48 384 THR B C 1
ATOM 2945 O O . THR A 1 384 ? 5.156 -11.968 -40.577 1.00 20.21 384 THR B O 1
ATOM 2949 N N . SER A 1 385 ? 5.167 -12.988 -38.581 1.00 22.52 385 SER B N 1
ATOM 2950 C CA . SER A 1 385 ? 6.566 -13.368 -38.702 1.00 23.43 385 SER B CA 1
ATOM 2951 C C . SER A 1 385 ? 6.829 -14.213 -39.955 1.00 24.77 385 SER B C 1
ATOM 2952 O O . SER A 1 385 ? 7.944 -14.238 -40.494 1.00 20.98 385 SER B O 1
ATOM 2955 N N . HIS A 1 386 ? 5.798 -14.885 -40.448 1.00 23.11 386 HIS B N 1
ATOM 2956 C CA . HIS A 1 386 ? 5.969 -15.743 -41.621 1.00 21.17 386 HIS B CA 1
ATOM 2957 C C . HIS A 1 386 ? 6.220 -14.958 -42.914 1.00 21.14 386 HIS B C 1
ATOM 2958 O O . HIS A 1 386 ? 6.594 -15.545 -43.939 1.00 22.76 386 HIS B O 1
ATOM 2965 N N . ALA A 1 387 ? 6.024 -13.645 -42.899 1.00 18.08 387 ALA B N 1
ATOM 2966 C CA . ALA A 1 387 ? 6.362 -12.859 -44.095 1.00 20.99 387 ALA B CA 1
ATOM 2967 C C . ALA A 1 387 ? 7.870 -12.571 -44.197 1.00 25.69 387 ALA B C 1
ATOM 2968 O O . ALA A 1 387 ? 8.416 -12.417 -45.295 1.00 24.25 387 ALA B O 1
ATOM 2970 N N . LEU A 1 388 ? 8.527 -12.487 -43.046 1.00 24.67 388 LEU B N 1
ATOM 2971 C CA . LEU A 1 388 ? 9.917 -12.005 -42.977 1.00 23.52 388 LEU B CA 1
ATOM 2972 C C . LEU A 1 388 ? 10.923 -12.831 -43.783 1.00 24.64 388 LEU B C 1
ATOM 2973 O O . LEU A 1 388 ? 11.855 -12.260 -44.370 1.00 26.68 388 LEU B O 1
ATOM 2978 N N . PRO A 1 389 ? 10.765 -14.168 -43.803 1.00 23.97 389 PRO B N 1
ATOM 2979 C CA . PRO A 1 389 ? 11.712 -14.971 -44.600 1.00 26.13 389 PRO B CA 1
ATOM 2980 C C . PRO A 1 389 ? 11.679 -14.638 -46.098 1.00 26.70 389 PRO B C 1
ATOM 2981 O O . PRO A 1 389 ? 12.658 -14.869 -46.807 1.00 26.30 389 PRO B O 1
ATOM 2985 N N . ILE A 1 390 ? 10.574 -14.071 -46.573 1.00 26.22 390 ILE B N 1
ATOM 2986 C CA . ILE A 1 390 ? 10.474 -13.663 -47.968 1.00 20.79 390 ILE B CA 1
ATOM 2987 C C . ILE A 1 390 ? 11.505 -12.568 -48.292 1.00 28.35 390 ILE B C 1
ATOM 2988 O O . ILE A 1 390 ? 12.067 -12.519 -49.396 1.00 28.55 390 ILE B O 1
ATOM 2993 N N . LEU A 1 391 ? 11.778 -11.704 -47.326 1.00 25.01 391 LEU B N 1
ATOM 2994 C CA . LEU A 1 391 ? 12.704 -10.593 -47.549 1.00 29.82 391 LEU B CA 1
ATOM 2995 C C . LEU A 1 391 ? 14.119 -11.040 -47.938 1.00 31.70 391 LEU B C 1
ATOM 2996 O O . LEU A 1 391 ? 14.787 -10.380 -48.745 1.00 28.95 391 LEU B O 1
ATOM 3001 N N . ALA A 1 392 ? 14.577 -12.156 -47.379 1.00 34.23 392 ALA B N 1
ATOM 3002 C CA . ALA A 1 392 ? 15.880 -12.711 -47.758 1.00 36.55 392 ALA B CA 1
ATOM 3003 C C . ALA A 1 392 ? 15.903 -13.086 -49.237 1.00 36.12 392 ALA B C 1
ATOM 3004 O O . ALA A 1 392 ? 16.825 -12.736 -49.969 1.00 35.97 392 ALA B O 1
ATOM 3006 N N . GLU A 1 393 ? 14.865 -13.785 -49.679 1.00 32.14 393 GLU B N 1
ATOM 3007 C CA . GLU A 1 393 ? 14.716 -14.133 -51.083 1.00 31.42 393 GLU B CA 1
ATOM 3008 C C . GLU A 1 393 ? 14.689 -12.901 -51.998 1.00 36.94 393 GLU B C 1
ATOM 3009 O O . GLU A 1 393 ? 15.251 -12.907 -53.099 1.00 33.27 393 GLU B O 1
ATOM 3015 N N . ILE A 1 394 ? 14.022 -11.845 -51.553 1.00 28.59 394 ILE B N 1
ATOM 3016 C CA . ILE A 1 394 ? 13.907 -10.636 -52.362 1.00 33.32 394 ILE B CA 1
ATOM 3017 C C . ILE A 1 394 ? 15.250 -9.898 -52.425 1.00 31.58 394 ILE B C 1
ATOM 3018 O O . ILE A 1 394 ? 15.681 -9.466 -53.500 1.00 30.42 394 ILE B O 1
ATOM 3023 N N . ALA A 1 395 ? 15.917 -9.778 -51.282 1.00 30.97 395 ALA B N 1
ATOM 3024 C CA . ALA A 1 395 ? 17.251 -9.171 -51.235 1.00 36.70 395 ALA B CA 1
ATOM 3025 C C . ALA A 1 395 ? 18.199 -9.718 -52.317 1.00 38.76 395 ALA B C 1
ATOM 3026 O O . ALA A 1 395 ? 18.911 -8.954 -52.977 1.00 39.33 395 ALA B O 1
ATOM 3028 N N . GLU A 1 396 ? 18.200 -11.036 -52.503 1.00 42.39 396 GLU B N 1
ATOM 3029 C CA . GLU A 1 396 ? 19.081 -11.667 -53.489 1.00 40.65 396 GLU B CA 1
ATOM 3030 C C . GLU A 1 396 ? 18.691 -11.285 -54.919 1.00 42.10 396 GLU B C 1
ATOM 3031 O O . GLU A 1 396 ? 19.539 -10.891 -55.723 1.00 43.16 396 GLU B O 1
ATOM 3037 N N . GLU A 1 397 ? 17.430 -11.396 -55.262 1.00 39.92 397 GLU B N 1
ATOM 3038 C CA . GLU A 1 397 ? 17.019 -11.023 -56.582 1.00 42.55 397 GLU B CA 1
ATOM 3039 C C . GLU A 1 397 ? 17.295 -9.558 -56.879 1.00 43.65 397 GLU B C 1
ATOM 3040 O O . GLU A 1 397 ? 17.682 -9.217 -57.952 1.00 41.95 397 GLU B O 1
ATOM 3046 N N . ALA A 1 398 ? 17.087 -8.697 -55.905 1.00 38.04 398 ALA B N 1
ATOM 3047 C CA . ALA A 1 398 ? 17.369 -7.269 -56.058 1.00 41.52 398 ALA B CA 1
ATOM 3048 C C . ALA A 1 398 ? 18.846 -7.028 -56.326 1.00 37.24 398 ALA B C 1
ATOM 3049 O O . ALA A 1 398 ? 19.224 -6.146 -57.096 1.00 39.57 398 ALA B O 1
ATOM 3051 N N . LYS A 1 399 ? 19.671 -7.814 -55.652 1.00 40.31 399 LYS B N 1
ATOM 3052 C CA . LYS A 1 399 ? 21.116 -7.718 -55.757 1.00 42.43 399 LYS B CA 1
ATOM 3053 C C . LYS A 1 399 ? 21.545 -7.928 -57.206 1.00 43.76 399 LYS B C 1
ATOM 3054 O O . LYS A 1 399 ? 22.482 -7.298 -57.698 1.00 45.52 399 LYS B O 1
ATOM 3060 N N . LYS A 1 400 ? 20.822 -8.805 -57.888 1.00 44.11 400 LYS B N 1
ATOM 3061 C CA . LYS A 1 400 ? 21.102 -9.143 -59.267 1.00 42.47 400 LYS B CA 1
ATOM 3062 C C . LYS A 1 400 ? 20.371 -8.196 -60.224 1.00 43.69 400 LYS B C 1
ATOM 3063 O O . LYS A 1 400 ? 20.371 -8.391 -61.435 1.00 44.73 400 LYS B O 1
ATOM 3069 N N . SER A 1 401 ? 19.768 -7.151 -59.673 1.00 38.99 401 SER B N 1
ATOM 3070 C CA . SER A 1 401 ? 19.033 -6.182 -60.481 1.00 39.14 401 SER B CA 1
ATOM 3071 C C . SER A 1 401 ? 19.867 -4.957 -60.829 1.00 38.76 401 SER B C 1
ATOM 3072 O O . SER A 1 401 ? 19.682 -4.353 -61.881 1.00 42.04 401 SER B O 1
ATOM 3075 N N . GLY A 1 402 ? 20.770 -4.573 -59.937 1.00 36.34 402 GLY B N 1
ATOM 3076 C CA . GLY A 1 402 ? 21.498 -3.325 -60.113 1.00 35.60 402 GLY B CA 1
ATOM 3077 C C . GLY A 1 402 ? 20.669 -2.154 -59.619 1.00 39.99 402 GLY B C 1
ATOM 3078 O O . GLY A 1 402 ? 21.158 -1.032 -59.472 1.00 37.24 402 GLY B O 1
ATOM 3079 N N . GLU A 1 403 ? 19.396 -2.432 -59.353 1.00 36.69 403 GLU B N 1
ATOM 3080 C CA . GLU A 1 403 ? 18.472 -1.446 -58.841 1.00 34.37 403 GLU B CA 1
ATOM 3081 C C . GLU A 1 403 ? 18.085 -1.773 -57.394 1.00 33.89 403 GLU B C 1
ATOM 3082 O O . GLU A 1 403 ? 18.147 -2.929 -56.977 1.00 32.67 403 GLU B O 1
ATOM 3088 N N . ARG A 1 404 ? 17.682 -0.755 -56.639 1.00 30.17 404 ARG B N 1
ATOM 3089 C CA . ARG A 1 404 ? 17.135 -0.966 -55.300 1.00 31.24 404 ARG B CA 1
ATOM 3090 C C . ARG A 1 404 ? 15.631 -1.185 -55.429 1.00 32.35 404 ARG B C 1
ATOM 3091 O O . ARG A 1 404 ? 14.915 -0.287 -55.868 1.00 32.77 404 ARG B O 1
ATOM 3099 N N . LYS A 1 405 ? 15.168 -2.383 -55.079 1.00 29.39 405 LYS B N 1
ATOM 3100 C CA . LYS A 1 405 ? 13.745 -2.718 -55.145 1.00 26.12 405 LYS B CA 1
ATOM 3101 C C . LYS A 1 405 ? 12.973 -2.302 -53.876 1.00 24.42 405 LYS B C 1
ATOM 3102 O O . LYS A 1 405 ? 13.465 -2.434 -52.768 1.00 24.43 405 LYS B O 1
ATOM 3108 N N . THR A 1 406 ? 11.748 -1.828 -54.049 1.00 22.25 406 THR B N 1
ATOM 3109 C CA . THR A 1 406 ? 10.949 -1.435 -52.897 1.00 26.33 406 THR B CA 1
ATOM 3110 C C . THR A 1 406 ? 9.971 -2.543 -52.468 1.00 21.54 406 THR B C 1
ATOM 3111 O O . THR A 1 406 ? 9.217 -3.063 -53.291 1.00 22.86 406 THR B O 1
ATOM 3115 N N . VAL A 1 407 ? 9.994 -2.907 -51.192 1.00 20.56 407 VAL B N 1
ATOM 3116 C CA . VAL A 1 407 ? 9.067 -3.915 -50.672 1.00 18.36 407 VAL B CA 1
ATOM 3117 C C . VAL A 1 407 ? 8.060 -3.278 -49.715 1.00 19.66 407 VAL B C 1
ATOM 3118 O O . VAL A 1 407 ? 8.430 -2.562 -48.783 1.00 16.88 407 VAL B O 1
ATOM 3122 N N . LEU A 1 408 ? 6.785 -3.532 -49.991 1.00 20.14 408 LEU B N 1
ATOM 3123 C CA . LEU A 1 408 ? 5.701 -3.134 -49.122 1.00 15.35 408 LEU B CA 1
ATOM 3124 C C . LEU A 1 408 ? 5.142 -4.378 -48.412 1.00 15.80 408 LEU B C 1
ATOM 3125 O O . LEU A 1 408 ? 4.684 -5.300 -49.068 1.00 20.09 408 LEU B O 1
ATOM 3130 N N . VAL A 1 409 ? 5.157 -4.375 -47.082 1.00 16.81 409 VAL B N 1
ATOM 3131 C CA . VAL A 1 409 ? 4.762 -5.525 -46.262 1.00 20.78 409 VAL B CA 1
ATOM 3132 C C . VAL A 1 409 ? 3.498 -5.258 -45.474 1.00 18.89 409 VAL B C 1
ATOM 3133 O O . VAL A 1 409 ? 3.344 -4.192 -44.876 1.00 20.82 409 VAL B O 1
ATOM 3137 N N . SER A 1 410 ? 2.590 -6.225 -45.481 1.00 17.52 410 SER B N 1
ATOM 3138 C CA . SER A 1 410 ? 1.457 -6.184 -44.586 1.00 23.76 410 SER B CA 1
ATOM 3139 C C . SER A 1 410 ? 1.862 -6.619 -43.185 1.00 23.37 410 SER B C 1
ATOM 3140 O O . SER A 1 410 ? 1.999 -7.805 -42.913 1.00 23.61 410 SER B O 1
ATOM 3143 N N . PHE A 1 411 ? 2.045 -5.654 -42.293 1.00 20.22 411 PHE B N 1
ATOM 3144 C CA . PHE A 1 411 ? 2.508 -5.960 -40.957 1.00 20.48 411 PHE B CA 1
ATOM 3145 C C . PHE A 1 411 ? 1.244 -6.095 -40.101 1.00 20.21 411 PHE B C 1
ATOM 3146 O O . PHE A 1 411 ? 0.724 -5.121 -39.544 1.00 21.48 411 PHE B O 1
ATOM 3154 N N . SER A 1 412 ? 0.725 -7.313 -40.062 1.00 17.77 412 SER B N 1
ATOM 3155 C CA . SER A 1 412 ? -0.690 -7.526 -39.793 1.00 22.44 412 SER B CA 1
ATOM 3156 C C . SER A 1 412 ? -1.023 -7.365 -38.317 1.00 21.26 412 SER B C 1
ATOM 3157 O O . SER A 1 412 ? -2.144 -7.045 -37.971 1.00 22.29 412 SER B O 1
ATOM 3160 N N . GLY A 1 413 ? -0.033 -7.518 -37.447 1.00 18.99 413 GLY B N 1
ATOM 3161 C CA . GLY A 1 413 ? -0.289 -7.365 -36.022 1.00 17.79 413 GLY B CA 1
ATOM 3162 C C . GLY A 1 413 ? 0.965 -7.376 -35.160 1.00 20.80 413 GLY B C 1
ATOM 3163 O O . GLY A 1 413 ? 2.062 -7.732 -35.616 1.00 17.72 413 GLY B O 1
ATOM 3164 N N . HIS A 1 414 ? 0.823 -7.003 -33.893 1.00 19.89 414 HIS B N 1
ATOM 3165 C CA . HIS A 1 414 ? 1.969 -7.132 -33.003 1.00 23.34 414 HIS B CA 1
ATOM 3166 C C . HIS A 1 414 ? 1.790 -8.378 -32.164 1.00 22.01 414 HIS B C 1
ATOM 3167 O O . HIS A 1 414 ? 0.711 -8.989 -32.158 1.00 21.34 414 HIS B O 1
ATOM 3174 N N . GLY A 1 415 ? 2.838 -8.763 -31.448 1.00 16.26 415 GLY B N 1
ATOM 3175 C CA . GLY A 1 415 ? 2.816 -10.055 -30.793 1.00 19.12 415 GLY B CA 1
ATOM 3176 C C . GLY A 1 415 ? 2.792 -10.022 -29.277 1.00 27.87 415 GLY B C 1
ATOM 3177 O O . GLY A 1 415 ? 3.043 -11.038 -28.634 1.00 28.81 415 GLY B O 1
ATOM 3178 N N . LEU A 1 416 ? 2.487 -8.865 -28.706 1.00 24.65 416 LEU B N 1
ATOM 3179 C CA . LEU A 1 416 ? 2.465 -8.720 -27.242 1.00 27.78 416 LEU B CA 1
ATOM 3180 C C . LEU A 1 416 ? 1.566 -9.749 -26.545 1.00 31.74 416 LEU B C 1
ATOM 3181 O O . LEU A 1 416 ? 1.925 -10.281 -25.497 1.00 30.07 416 LEU B O 1
ATOM 3186 N N . LEU A 1 417 ? 0.404 -10.035 -27.121 1.00 26.94 417 LEU B N 1
ATOM 3187 C CA . LEU A 1 417 ? -0.477 -11.030 -26.535 1.00 30.59 417 LEU B CA 1
ATOM 3188 C C . LEU A 1 417 ? -0.147 -12.456 -27.014 1.00 32.08 417 LEU B C 1
ATOM 3189 O O . LEU A 1 417 ? -0.820 -13.421 -26.642 1.00 31.58 417 LEU B O 1
ATOM 3194 N N . ASP A 1 418 ? 0.885 -12.589 -27.838 1.00 28.43 418 ASP B N 1
ATOM 3195 C CA . ASP A 1 418 ? 1.323 -13.901 -28.314 1.00 31.75 418 ASP B CA 1
ATOM 3196 C C . ASP A 1 418 ? 2.719 -14.260 -27.803 1.00 31.09 418 ASP B C 1
ATOM 3197 O O . ASP A 1 418 ? 3.385 -15.143 -28.343 1.00 30.66 418 ASP B O 1
ATOM 3202 N N . LEU A 1 419 ? 3.166 -13.571 -26.765 1.00 28.98 419 LEU B N 1
ATOM 3203 C CA . LEU A 1 419 ? 4.528 -13.780 -26.282 1.00 33.40 419 LEU B CA 1
ATOM 3204 C C . LEU A 1 419 ? 4.706 -15.168 -25.702 1.00 34.17 419 LEU B C 1
ATOM 3205 O O . LEU A 1 419 ? 5.818 -15.668 -25.626 1.00 32.37 419 LEU B O 1
ATOM 3210 N N . GLY A 1 420 ? 3.601 -15.775 -25.281 1.00 33.95 420 GLY B N 1
ATOM 3211 C CA . GLY A 1 420 ? 3.626 -17.127 -24.767 1.00 33.82 420 GLY B CA 1
ATOM 3212 C C . GLY A 1 420 ? 3.921 -18.109 -25.879 1.00 38.26 420 GLY B C 1
ATOM 3213 O O . GLY A 1 420 ? 4.674 -19.067 -25.680 1.00 36.09 420 GLY B O 1
ATOM 3214 N N . ASN A 1 421 ? 3.332 -17.867 -27.053 1.00 36.03 421 ASN B N 1
ATOM 3215 C CA . ASN A 1 421 ? 3.647 -18.650 -28.245 1.00 36.57 421 ASN B CA 1
ATOM 3216 C C . ASN A 1 421 ? 5.127 -18.624 -28.590 1.00 33.95 421 ASN B C 1
ATOM 3217 O O . ASN A 1 421 ? 5.717 -19.666 -28.876 1.00 38.34 421 ASN B O 1
ATOM 3222 N N . TYR A 1 422 ? 5.717 -17.429 -28.602 1.00 29.72 422 TYR B N 1
ATOM 3223 C CA . TYR A 1 422 ? 7.139 -17.292 -28.923 1.00 30.84 422 TYR B CA 1
ATOM 3224 C C . TYR A 1 422 ? 7.965 -18.037 -27.894 1.00 32.74 422 TYR B C 1
ATOM 3225 O O . TYR A 1 422 ? 8.939 -18.712 -28.231 1.00 35.05 422 TYR B O 1
ATOM 3234 N N . ALA A 1 423 ? 7.582 -17.881 -26.631 1.00 30.41 423 ALA B N 1
ATOM 3235 C CA . ALA A 1 423 ? 8.288 -18.514 -25.529 1.00 37.69 423 ALA B CA 1
ATOM 3236 C C . ALA A 1 423 ? 8.338 -20.036 -25.707 1.00 38.48 423 ALA B C 1
ATOM 3237 O O . ALA A 1 423 ? 9.378 -20.661 -25.487 1.00 41.41 423 ALA B O 1
ATOM 3239 N N . SER A 1 424 ? 7.225 -20.624 -26.138 1.00 33.74 424 SER B N 1
ATOM 3240 C CA . SER A 1 424 ? 7.141 -22.077 -26.268 1.00 39.69 424 SER B CA 1
ATOM 3241 C C . SER A 1 424 ? 8.103 -22.624 -27.321 1.00 41.88 424 SER B C 1
ATOM 3242 O O . SER A 1 424 ? 8.431 -23.808 -27.321 1.00 46.56 424 SER B O 1
ATOM 3245 N N . VAL A 1 425 ? 8.545 -21.767 -28.228 1.00 39.10 425 VAL B N 1
ATOM 3246 C CA . VAL A 1 425 ? 9.486 -22.191 -29.256 1.00 40.20 425 VAL B CA 1
ATOM 3247 C C . VAL A 1 425 ? 10.883 -21.681 -28.929 1.00 38.54 425 VAL B C 1
ATOM 3248 O O . VAL A 1 425 ? 11.852 -22.432 -28.977 1.00 44.48 425 VAL B O 1
ATOM 3252 N N . LEU A 1 426 ? 10.971 -20.405 -28.567 1.00 38.79 426 LEU B N 1
ATOM 3253 C CA . LEU A 1 426 ? 12.253 -19.701 -28.479 1.00 39.24 426 LEU B CA 1
ATOM 3254 C C . LEU A 1 426 ? 12.957 -19.805 -27.137 1.00 42.20 426 LEU B C 1
ATOM 3255 O O . LEU A 1 426 ? 14.185 -19.738 -27.065 1.00 40.51 426 LEU B O 1
ATOM 3260 N N . PHE A 1 427 ? 12.171 -19.929 -26.075 1.00 43.89 427 PHE B N 1
ATOM 3261 C CA . PHE A 1 427 ? 12.695 -19.958 -24.721 1.00 43.76 427 PHE B CA 1
ATOM 3262 C C . PHE A 1 427 ? 12.314 -21.294 -24.085 1.00 50.38 427 PHE B C 1
ATOM 3263 O O . PHE A 1 427 ? 12.081 -21.386 -22.880 1.00 53.49 427 PHE B O 1
ATOM 3271 N N . LYS A 1 428 ? 12.248 -22.320 -24.935 1.00 56.89 428 LYS B N 1
ATOM 3272 C CA . LYS A 1 428 ? 11.974 -23.700 -24.531 1.00 57.78 428 LYS B CA 1
ATOM 3273 C C . LYS A 1 428 ? 10.804 -23.813 -23.547 1.00 60.66 428 LYS B C 1
ATOM 3274 O O . LYS A 1 428 ? 9.772 -24.421 -23.850 1.00 60.36 428 LYS B O 1
ATOM 3280 N N . ARG B 1 4 ? -10.266 14.281 -37.276 1.00 48.30 4 ARG A N 1
ATOM 3281 C CA . ARG B 1 4 ? -9.649 15.231 -36.357 1.00 51.68 4 ARG A CA 1
ATOM 3282 C C . ARG B 1 4 ? -9.912 14.807 -34.911 1.00 43.87 4 ARG A C 1
ATOM 3283 O O . ARG B 1 4 ? -10.444 15.570 -34.108 1.00 42.58 4 ARG A O 1
ATOM 3291 N N . ILE B 1 5 ? -9.552 13.576 -34.572 1.00 33.60 5 ILE A N 1
ATOM 3292 C CA . ILE B 1 5 ? -9.455 13.266 -33.155 1.00 33.06 5 ILE A CA 1
ATOM 3293 C C . ILE B 1 5 ? -7.989 13.103 -32.770 1.00 32.57 5 ILE A C 1
ATOM 3294 O O . ILE B 1 5 ? -7.636 13.292 -31.618 1.00 28.03 5 ILE A O 1
ATOM 3299 N N . ARG B 1 6 ? -7.140 12.799 -33.754 1.00 29.81 6 ARG A N 1
ATOM 3300 C CA . ARG B 1 6 ? -5.708 12.630 -33.510 1.00 28.84 6 ARG A CA 1
ATOM 3301 C C . ARG B 1 6 ? -4.887 13.824 -34.007 1.00 30.75 6 ARG A C 1
ATOM 3302 O O . ARG B 1 6 ? -5.043 14.269 -35.146 1.00 31.02 6 ARG A O 1
ATOM 3310 N N . ILE B 1 7 ? -4.022 14.345 -33.141 1.00 30.69 7 ILE A N 1
ATOM 3311 C CA . ILE B 1 7 ? -3.043 15.351 -33.548 1.00 29.36 7 ILE A CA 1
ATOM 3312 C C . ILE B 1 7 ? -1.686 14.695 -33.683 1.00 30.64 7 ILE A C 1
ATOM 3313 O O . ILE B 1 7 ? -1.101 14.273 -32.694 1.00 26.56 7 ILE A O 1
ATOM 3318 N N . ASP B 1 8 ? -1.176 14.629 -34.905 1.00 27.64 8 ASP A N 1
ATOM 3319 C CA . ASP B 1 8 ? 0.129 14.038 -35.138 1.00 32.73 8 ASP A CA 1
ATOM 3320 C C . ASP B 1 8 ? 1.168 15.141 -35.226 1.00 32.41 8 ASP A C 1
ATOM 3321 O O . ASP B 1 8 ? 0.914 16.194 -35.810 1.00 36.39 8 ASP A O 1
ATOM 3326 N N . LEU B 1 9 ? 2.330 14.913 -34.628 1.00 31.49 9 LEU A N 1
ATOM 3327 C CA . LEU B 1 9 ? 3.470 15.795 -34.837 1.00 27.00 9 LEU A CA 1
ATOM 3328 C C . LEU B 1 9 ? 4.446 15.099 -35.785 1.00 30.66 9 LEU A C 1
ATOM 3329 O O . LEU B 1 9 ? 4.929 13.999 -35.492 1.00 32.68 9 LEU A O 1
ATOM 3334 N N . PRO B 1 10 ? 4.734 15.724 -36.937 1.00 34.21 10 PRO A N 1
ATOM 3335 C CA . PRO B 1 10 ? 5.597 15.042 -37.908 1.00 31.78 10 PRO A CA 1
ATOM 3336 C C . PRO B 1 10 ? 6.979 14.791 -37.299 1.00 32.45 10 PRO A C 1
ATOM 3337 O O . PRO B 1 10 ? 7.456 15.624 -36.531 1.00 26.57 10 PRO A O 1
ATOM 3341 N N . GLN B 1 11 ? 7.596 13.657 -37.616 1.00 32.97 11 GLN A N 1
ATOM 3342 C CA . GLN B 1 11 ? 8.889 13.322 -37.032 1.00 33.16 11 GLN A CA 1
ATOM 3343 C C . GLN B 1 11 ? 9.955 14.401 -37.262 1.00 34.47 11 GLN A C 1
ATOM 3344 O O . GLN B 1 11 ? 10.810 14.621 -36.408 1.00 35.09 11 GLN A O 1
ATOM 3350 N N . ASP B 1 12 ? 9.895 15.086 -38.400 1.00 35.04 12 ASP A N 1
ATOM 3351 C CA . ASP B 1 12 ? 10.883 16.123 -38.692 1.00 42.00 12 ASP A CA 1
ATOM 3352 C C . ASP B 1 12 ? 10.599 17.391 -37.894 1.00 42.39 12 ASP A C 1
ATOM 3353 O O . ASP B 1 12 ? 11.358 18.361 -37.966 1.00 42.43 12 ASP A O 1
ATOM 3358 N N . GLU B 1 13 ? 9.509 17.367 -37.128 1.00 36.90 13 GLU A N 1
ATOM 3359 C CA . GLU B 1 13 ? 9.157 18.449 -36.221 1.00 36.56 13 GLU A CA 1
ATOM 3360 C C . GLU B 1 13 ? 9.476 18.110 -34.771 1.00 33.95 13 GLU A C 1
ATOM 3361 O O . GLU B 1 13 ? 9.128 18.866 -33.868 1.00 35.18 13 GLU A O 1
ATOM 3367 N N . ILE B 1 14 ? 10.104 16.965 -34.536 1.00 30.55 14 ILE A N 1
ATOM 3368 C CA . ILE B 1 14 ? 10.392 16.559 -33.167 1.00 32.08 14 ILE A CA 1
ATOM 3369 C C . ILE B 1 14 ? 11.328 17.573 -32.518 1.00 30.27 14 ILE A C 1
ATOM 3370 O O . ILE B 1 14 ? 12.222 18.092 -33.173 1.00 30.33 14 ILE A O 1
ATOM 3375 N N . PRO B 1 15 ? 11.091 17.887 -31.236 1.00 31.41 15 PRO A N 1
ATOM 3376 C CA . PRO B 1 15 ? 11.973 18.760 -30.456 1.00 30.66 15 PRO A CA 1
ATOM 3377 C C . PRO B 1 15 ? 13.386 18.224 -30.448 1.00 31.60 15 PRO A C 1
ATOM 3378 O O . PRO B 1 15 ? 13.569 17.009 -30.449 1.00 29.34 15 PRO A O 1
ATOM 3382 N N . ALA B 1 16 ? 14.373 19.111 -30.422 1.00 32.27 16 ALA A N 1
ATOM 3383 C CA . ALA B 1 16 ? 15.759 18.681 -30.417 1.00 32.14 16 ALA A CA 1
ATOM 3384 C C . ALA B 1 16 ? 16.418 18.874 -29.058 1.00 29.38 16 ALA A C 1
ATOM 3385 O O . ALA B 1 16 ? 17.621 18.672 -28.912 1.00 26.00 16 ALA A O 1
ATOM 3387 N N . GLN B 1 17 ? 15.641 19.248 -28.051 1.00 31.57 17 GLN A N 1
ATOM 3388 C CA . GLN B 1 17 ? 16.246 19.454 -26.743 1.00 27.99 17 GLN A CA 1
ATOM 3389 C C . GLN B 1 17 ? 15.352 19.059 -25.594 1.00 31.61 17 GLN A C 1
ATOM 3390 O O . GLN B 1 17 ? 14.123 19.051 -25.709 1.00 28.34 17 GLN A O 1
ATOM 3396 N N . TRP B 1 18 ? 16.003 18.702 -24.495 1.00 25.95 18 TRP A N 1
ATOM 3397 C CA . TRP B 1 18 ? 15.328 18.392 -23.243 1.00 26.85 18 TRP A CA 1
ATOM 3398 C C . TRP B 1 18 ? 15.137 19.667 -22.418 1.00 32.09 18 TRP A C 1
ATOM 3399 O O . TRP B 1 18 ? 15.870 20.653 -22.602 1.00 29.00 18 TRP A O 1
ATOM 3410 N N . TYR B 1 19 ? 14.155 19.653 -21.521 1.00 27.02 19 TYR A N 1
ATOM 3411 C CA . TYR B 1 19 ? 13.934 20.779 -20.624 1.00 29.85 19 TYR A CA 1
ATOM 3412 C C . TYR B 1 19 ? 14.423 20.444 -19.224 1.00 31.17 19 TYR A C 1
ATOM 3413 O O . TYR B 1 19 ? 14.054 19.421 -18.648 1.00 28.96 19 TYR A O 1
ATOM 3422 N N . ASN B 1 20 ? 15.268 21.317 -18.691 1.00 28.62 20 ASN A N 1
ATOM 3423 C CA . ASN B 1 20 ? 15.766 21.197 -17.327 1.00 34.24 20 ASN A CA 1
ATOM 3424 C C . ASN B 1 20 ? 15.119 22.251 -16.431 1.00 31.06 20 ASN A C 1
ATOM 3425 O O . ASN B 1 20 ? 15.392 23.441 -16.581 1.00 32.09 20 ASN A O 1
ATOM 3430 N N . ILE B 1 21 ? 14.272 21.833 -15.498 1.00 36.35 21 ILE A N 1
ATOM 3431 C CA . ILE B 1 21 ? 13.493 22.814 -14.744 1.00 33.49 21 ILE A CA 1
ATOM 3432 C C . ILE B 1 21 ? 14.271 23.429 -13.581 1.00 37.19 21 ILE A C 1
ATOM 3433 O O . ILE B 1 21 ? 13.816 24.407 -12.983 1.00 37.12 21 ILE A O 1
ATOM 3438 N N . LEU B 1 22 ? 15.434 22.861 -13.267 1.00 36.20 22 LEU A N 1
ATOM 3439 C CA . LEU B 1 22 ? 16.195 23.246 -12.071 1.00 35.86 22 LEU A CA 1
ATOM 3440 C C . LEU B 1 22 ? 16.442 24.755 -11.937 1.00 39.15 22 LEU A C 1
ATOM 3441 O O . LEU B 1 22 ? 16.218 25.326 -10.875 1.00 41.03 22 LEU A O 1
ATOM 3446 N N . PRO B 1 23 ? 16.903 25.410 -13.009 1.00 38.67 23 PRO A N 1
ATOM 3447 C CA . PRO B 1 23 ? 17.070 26.867 -12.895 1.00 40.96 23 PRO A CA 1
ATOM 3448 C C . PRO B 1 23 ? 15.761 27.622 -12.647 1.00 43.58 23 PRO A C 1
ATOM 3449 O O . PRO B 1 23 ? 15.798 28.721 -12.097 1.00 40.86 23 PRO A O 1
ATOM 3453 N N . ASP B 1 24 ? 14.629 27.044 -13.039 1.00 39.04 24 ASP A N 1
ATOM 3454 C CA . ASP B 1 24 ? 13.356 27.767 -13.002 1.00 42.42 24 ASP A CA 1
ATOM 3455 C C . ASP B 1 24 ? 12.506 27.494 -11.756 1.00 39.25 24 ASP A C 1
ATOM 3456 O O . ASP B 1 24 ? 11.452 28.105 -11.586 1.00 41.03 24 ASP A O 1
ATOM 3461 N N . LEU B 1 25 ? 12.951 26.583 -10.893 1.00 35.38 25 LEU A N 1
ATOM 3462 C CA . LEU B 1 25 ? 12.215 26.294 -9.661 1.00 44.60 25 LEU A CA 1
ATOM 3463 C C . LEU B 1 25 ? 12.139 27.538 -8.776 1.00 48.52 25 LEU A C 1
ATOM 3464 O O . LEU B 1 25 ? 13.000 28.413 -8.866 1.00 44.69 25 LEU A O 1
ATOM 3469 N N . PRO B 1 26 ? 11.102 27.620 -7.921 1.00 52.94 26 PRO A N 1
ATOM 3470 C CA . PRO B 1 26 ? 10.861 28.801 -7.081 1.00 48.93 26 PRO A CA 1
ATOM 3471 C C . PRO B 1 26 ? 11.946 28.979 -6.033 1.00 54.76 26 PRO A C 1
ATOM 3472 O O . PRO B 1 26 ? 12.164 30.094 -5.562 1.00 56.79 26 PRO A O 1
ATOM 3476 N N . GLU B 1 27 ? 12.608 27.883 -5.673 1.00 57.15 27 GLU A N 1
ATOM 3477 C CA . GLU B 1 27 ? 13.690 27.915 -4.695 1.00 58.48 27 GLU A CA 1
ATOM 3478 C C . GLU B 1 27 ? 14.520 26.639 -4.774 1.00 59.58 27 GLU A C 1
ATOM 3479 O O . GLU B 1 27 ? 14.018 25.593 -5.186 1.00 59.06 27 GLU A O 1
ATOM 3485 N N . GLU B 1 28 ? 15.786 26.735 -4.371 1.00 60.56 28 GLU A N 1
ATOM 3486 C CA . GLU B 1 28 ? 16.744 25.635 -4.486 1.00 59.12 28 GLU A CA 1
ATOM 3487 C C . GLU B 1 28 ? 16.214 24.293 -3.997 1.00 58.18 28 GLU A C 1
ATOM 3488 O O . GLU B 1 28 ? 15.497 24.210 -2.995 1.00 62.86 28 GLU A O 1
ATOM 3494 N N . LEU B 1 29 ? 16.584 23.246 -4.723 1.00 56.94 29 LEU A N 1
ATOM 3495 C CA . LEU B 1 29 ? 16.200 21.888 -4.385 1.00 58.15 29 LEU A CA 1
ATOM 3496 C C . LEU B 1 29 ? 17.056 21.370 -3.240 1.00 56.71 29 LEU A C 1
ATOM 3497 O O . LEU B 1 29 ? 18.273 21.552 -3.241 1.00 56.30 29 LEU A O 1
ATOM 3502 N N . PRO B 1 30 ? 16.418 20.740 -2.245 1.00 57.93 30 PRO A N 1
ATOM 3503 C CA . PRO B 1 30 ? 17.192 20.106 -1.179 1.00 58.72 30 PRO A CA 1
ATOM 3504 C C . PRO B 1 30 ? 18.187 19.100 -1.756 1.00 59.29 30 PRO A C 1
ATOM 3505 O O . PRO B 1 30 ? 17.781 18.125 -2.390 1.00 60.55 30 PRO A O 1
ATOM 3509 N N . PRO B 1 31 ? 19.489 19.354 -1.553 1.00 56.83 31 PRO A N 1
ATOM 3510 C CA . PRO B 1 31 ? 20.576 18.502 -2.045 1.00 60.23 31 PRO A CA 1
ATOM 3511 C C . PRO B 1 31 ? 20.576 17.121 -1.397 1.00 56.31 31 PRO A C 1
ATOM 3512 O O . PRO B 1 31 ? 20.189 16.987 -0.236 1.00 51.50 31 PRO A O 1
ATOM 3516 N N . PRO B 1 32 ? 21.012 16.098 -2.146 1.00 53.17 32 PRO A N 1
ATOM 3517 C CA . PRO B 1 32 ? 21.102 14.743 -1.598 1.00 55.84 32 PRO A CA 1
ATOM 3518 C C . PRO B 1 32 ? 21.920 14.714 -0.307 1.00 56.65 32 PRO A C 1
ATOM 3519 O O . PRO B 1 32 ? 22.874 15.476 -0.167 1.00 55.02 32 PRO A O 1
ATOM 3523 N N . GLN B 1 33 ? 21.521 13.862 0.631 1.00 54.88 33 GLN A N 1
ATOM 3524 C CA . GLN B 1 33 ? 22.259 13.681 1.877 1.00 56.13 33 GLN A CA 1
ATOM 3525 C C . GLN B 1 33 ? 22.970 12.332 1.903 1.00 59.45 33 GLN A C 1
ATOM 3526 O O . GLN B 1 33 ? 22.505 11.370 1.294 1.00 57.87 33 GLN A O 1
ATOM 3532 N N . ASP B 1 34 ? 24.095 12.257 2.611 1.00 67.59 34 ASP A N 1
ATOM 3533 C CA . ASP B 1 34 ? 24.876 11.023 2.664 1.00 66.17 34 ASP A CA 1
ATOM 3534 C C . ASP B 1 34 ? 25.551 10.794 4.014 1.00 71.23 34 ASP A C 1
ATOM 3535 O O . ASP B 1 34 ? 26.607 11.364 4.290 1.00 69.70 34 ASP A O 1
ATOM 3540 N N . PRO B 1 35 ? 24.951 9.931 4.852 1.00 75.93 35 PRO A N 1
ATOM 3541 C CA . PRO B 1 35 ? 25.559 9.554 6.133 1.00 72.71 35 PRO A CA 1
ATOM 3542 C C . PRO B 1 35 ? 26.638 8.490 5.955 1.00 74.24 35 PRO A C 1
ATOM 3543 O O . PRO B 1 35 ? 27.816 8.842 5.861 1.00 76.84 35 PRO A O 1
ATOM 3547 N N . THR B 1 36 ? 26.240 7.221 5.905 1.00 73.51 36 THR A N 1
ATOM 3548 C CA . THR B 1 36 ? 27.175 6.118 5.695 1.00 73.93 36 THR A CA 1
ATOM 3549 C C . THR B 1 36 ? 28.100 6.407 4.516 1.00 74.62 36 THR A C 1
ATOM 3550 O O . THR B 1 36 ? 27.946 5.825 3.442 1.00 75.92 36 THR A O 1
ATOM 3554 N N . GLY B 1 37 ? 29.068 7.294 4.743 1.00 71.08 37 GLY A N 1
ATOM 3555 C CA . GLY B 1 37 ? 29.885 7.901 3.700 1.00 71.95 37 GLY A CA 1
ATOM 3556 C C . GLY B 1 37 ? 30.385 7.100 2.506 1.00 69.56 37 GLY A C 1
ATOM 3557 O O . GLY B 1 37 ? 31.354 7.505 1.868 1.00 71.21 37 GLY A O 1
ATOM 3558 N N . LYS B 1 38 ? 29.729 5.988 2.183 1.00 69.06 38 LYS A N 1
ATOM 3559 C CA . LYS B 1 38 ? 30.114 5.176 1.032 1.00 66.45 38 LYS A CA 1
ATOM 3560 C C . LYS B 1 38 ? 29.212 5.426 -0.182 1.00 63.17 38 LYS A C 1
ATOM 3561 O O . LYS B 1 38 ? 29.691 5.522 -1.313 1.00 59.91 38 LYS A O 1
ATOM 3563 N N . SER B 1 39 ? 27.908 5.532 0.058 1.00 66.28 39 SER A N 1
ATOM 3564 C CA . SER B 1 39 ? 26.949 5.756 -1.021 1.00 63.94 39 SER A CA 1
ATOM 3565 C C . SER B 1 39 ? 26.980 7.210 -1.481 1.00 62.94 39 SER A C 1
ATOM 3566 O O . SER B 1 39 ? 26.293 8.067 -0.927 1.00 68.60 39 SER A O 1
ATOM 3569 N N . LEU B 1 40 ? 27.780 7.458 -2.508 1.00 59.74 40 LEU A N 1
ATOM 3570 C CA . LEU B 1 40 ? 28.019 8.784 -3.066 1.00 59.61 40 LEU A CA 1
ATOM 3571 C C . LEU B 1 40 ? 29.170 8.616 -4.040 1.00 55.14 40 LEU A C 1
ATOM 3572 O O . LEU B 1 40 ? 29.075 8.951 -5.215 1.00 52.22 40 LEU A O 1
ATOM 3574 N N . GLU B 1 41 ? 30.261 8.062 -3.532 1.00 57.21 41 GLU A N 1
ATOM 3575 C CA . GLU B 1 41 ? 31.315 7.558 -4.395 1.00 58.41 41 GLU A CA 1
ATOM 3576 C C . GLU B 1 41 ? 30.828 6.254 -5.027 1.00 51.75 41 GLU A C 1
ATOM 3577 O O . GLU B 1 41 ? 31.212 5.917 -6.140 1.00 52.88 41 GLU A O 1
ATOM 3579 N N . LEU B 1 42 ? 29.972 5.524 -4.316 1.00 54.40 42 LEU A N 1
ATOM 3580 C CA . LEU B 1 42 ? 29.372 4.324 -4.886 1.00 53.60 42 LEU A CA 1
ATOM 3581 C C . LEU B 1 42 ? 28.476 4.701 -6.053 1.00 51.82 42 LEU A C 1
ATOM 3582 O O . LEU B 1 42 ? 28.448 4.019 -7.080 1.00 49.91 42 LEU A O 1
ATOM 3587 N N . LEU B 1 43 ? 27.741 5.793 -5.884 1.00 52.90 43 LEU A N 1
ATOM 3588 C CA . LEU B 1 43 ? 26.871 6.300 -6.932 1.00 50.30 43 LEU A CA 1
ATOM 3589 C C . LEU B 1 43 ? 27.677 6.655 -8.182 1.00 50.60 43 LEU A C 1
ATOM 3590 O O . LEU B 1 43 ? 27.241 6.430 -9.311 1.00 47.93 43 LEU A O 1
ATOM 3595 N N . LYS B 1 44 ? 28.864 7.207 -7.969 1.00 53.95 44 LYS A N 1
ATOM 3596 C CA . LYS B 1 44 ? 29.736 7.588 -9.067 1.00 47.98 44 LYS A CA 1
ATOM 3597 C C . LYS B 1 44 ? 30.280 6.354 -9.765 1.00 48.83 44 LYS A C 1
ATOM 3598 O O . LYS B 1 44 ? 30.546 6.369 -10.966 1.00 47.27 44 LYS A O 1
ATOM 3604 N N . GLU B 1 45 ? 30.418 5.271 -9.013 1.00 47.02 45 GLU A N 1
ATOM 3605 C CA . GLU B 1 45 ? 30.947 4.035 -9.576 1.00 50.07 45 GLU A CA 1
ATOM 3606 C C . GLU B 1 45 ? 29.942 3.317 -10.489 1.00 44.98 45 GLU A C 1
ATOM 3607 O O . GLU B 1 45 ? 30.327 2.723 -11.496 1.00 45.38 45 GLU A O 1
ATOM 3613 N N . VAL B 1 46 ? 28.657 3.384 -10.156 1.00 43.25 46 VAL A N 1
ATOM 3614 C CA . VAL B 1 46 ? 27.660 2.612 -10.906 1.00 43.46 46 VAL A CA 1
ATOM 3615 C C . VAL B 1 46 ? 26.846 3.447 -11.894 1.00 36.96 46 VAL A C 1
ATOM 3616 O O . VAL B 1 46 ? 26.308 2.905 -12.857 1.00 36.25 46 VAL A O 1
ATOM 3620 N N . LEU B 1 47 ? 26.742 4.752 -11.658 1.00 37.90 47 LEU A N 1
ATOM 3621 C CA . LEU B 1 47 ? 25.996 5.630 -12.560 1.00 37.06 47 LEU A CA 1
ATOM 3622 C C . LEU B 1 47 ? 26.831 6.023 -13.779 1.00 39.49 47 LEU A C 1
ATOM 3623 O O . LEU B 1 47 ? 28.042 6.185 -13.678 1.00 35.43 47 LEU A O 1
ATOM 3628 N N . PRO B 1 48 ? 26.179 6.183 -14.938 1.00 34.46 48 PRO A N 1
ATOM 3629 C CA . PRO B 1 48 ? 26.882 6.728 -16.104 1.00 40.92 48 PRO A CA 1
ATOM 3630 C C . PRO B 1 48 ? 27.388 8.136 -15.811 1.00 37.90 48 PRO A C 1
ATOM 3631 O O . PRO B 1 48 ? 26.655 8.944 -15.245 1.00 34.31 48 PRO A O 1
ATOM 3635 N N . SER B 1 49 ? 28.630 8.422 -16.191 1.00 38.17 49 SER A N 1
ATOM 3636 C CA . SER B 1 49 ? 29.271 9.679 -15.817 1.00 35.92 49 SER A CA 1
ATOM 3637 C C . SER B 1 49 ? 28.477 10.903 -16.264 1.00 35.84 49 SER A C 1
ATOM 3638 O O . SER B 1 49 ? 28.260 11.832 -15.474 1.00 38.48 49 SER A O 1
ATOM 3641 N N . LYS B 1 50 ? 28.025 10.907 -17.514 1.00 35.76 50 LYS A N 1
ATOM 3642 C CA . LYS B 1 50 ? 27.344 12.088 -18.045 1.00 38.63 50 LYS A CA 1
ATOM 3643 C C . LYS B 1 50 ? 25.935 12.221 -17.487 1.00 37.42 50 LYS A C 1
ATOM 3644 O O . LYS B 1 50 ? 25.351 13.303 -17.535 1.00 37.58 50 LYS A O 1
ATOM 3650 N N . VAL B 1 51 ? 25.396 11.119 -16.973 1.00 35.47 51 VAL A N 1
ATOM 3651 C CA . VAL B 1 51 ? 24.101 11.147 -16.307 1.00 37.33 51 VAL A CA 1
ATOM 3652 C C . VAL B 1 51 ? 24.263 11.810 -14.948 1.00 39.68 51 VAL A C 1
ATOM 3653 O O . VAL B 1 51 ? 23.472 12.671 -14.561 1.00 36.80 51 VAL A O 1
ATOM 3657 N N . LEU B 1 52 ? 25.311 11.409 -14.236 1.00 38.61 52 LEU A N 1
ATOM 3658 C CA . LEU B 1 52 ? 25.645 12.003 -12.953 1.00 40.69 52 LEU A CA 1
ATOM 3659 C C . LEU B 1 52 ? 25.834 13.511 -13.121 1.00 41.94 52 LEU A C 1
ATOM 3660 O O . LEU B 1 52 ? 25.380 14.304 -12.297 1.00 45.42 52 LEU A O 1
ATOM 3665 N N . GLU B 1 53 ? 26.477 13.892 -14.220 1.00 41.75 53 GLU A N 1
ATOM 3666 C CA . GLU B 1 53 ? 26.802 15.281 -14.509 1.00 42.29 53 GLU A CA 1
ATOM 3667 C C . GLU B 1 53 ? 25.562 16.123 -14.794 1.00 46.41 53 GLU A C 1
ATOM 3668 O O . GLU B 1 53 ? 25.512 17.303 -14.456 1.00 41.91 53 GLU A O 1
ATOM 3674 N N . LEU B 1 54 ? 24.568 15.519 -15.437 1.00 42.77 54 LEU A N 1
ATOM 3675 C CA . LEU B 1 54 ? 23.369 16.256 -15.819 1.00 44.93 54 LEU A CA 1
ATOM 3676 C C . LEU B 1 54 ? 22.419 16.425 -14.640 1.00 43.68 54 LEU A C 1
ATOM 3677 O O . LEU B 1 54 ? 21.449 17.180 -14.718 1.00 49.39 54 LEU A O 1
ATOM 3682 N N . GLU B 1 55 ? 22.706 15.721 -13.551 1.00 41.74 55 GLU A N 1
ATOM 3683 C CA . GLU B 1 55 ? 21.797 15.691 -12.410 1.00 48.45 55 GLU A CA 1
ATOM 3684 C C . GLU B 1 55 ? 21.580 17.088 -11.828 1.00 49.98 55 GLU A C 1
ATOM 3685 O O . GLU B 1 55 ? 20.460 17.441 -11.462 1.00 52.58 55 GLU A O 1
ATOM 3691 N N . PHE B 1 56 ? 22.647 17.881 -11.754 1.00 52.15 56 PHE A N 1
ATOM 3692 C CA . PHE B 1 56 ? 22.538 19.266 -11.299 1.00 49.95 56 PHE A CA 1
ATOM 3693 C C . PHE B 1 56 ? 22.851 20.251 -12.426 1.00 55.38 56 PHE A C 1
ATOM 3694 O O . PHE B 1 56 ? 23.303 21.367 -12.166 1.00 57.20 56 PHE A O 1
ATOM 3702 N N . ALA B 1 57 ? 22.638 19.827 -13.671 1.00 51.72 57 ALA A N 1
ATOM 3703 C CA . ALA B 1 57 ? 22.822 20.691 -14.837 1.00 48.93 57 ALA A CA 1
ATOM 3704 C C . ALA B 1 57 ? 22.171 22.058 -14.625 1.00 49.60 57 ALA A C 1
ATOM 3705 O O . ALA B 1 57 ? 21.163 22.165 -13.931 1.00 45.28 57 ALA A O 1
ATOM 3707 N N . LYS B 1 58 ? 22.750 23.098 -15.219 1.00 49.17 58 LYS A N 1
ATOM 3708 C CA . LYS B 1 58 ? 22.293 24.462 -14.967 1.00 52.48 58 LYS A CA 1
ATOM 3709 C C . LYS B 1 58 ? 21.692 25.137 -16.195 1.00 48.22 58 LYS A C 1
ATOM 3710 O O . LYS B 1 58 ? 21.060 26.183 -16.085 1.00 49.07 58 LYS A O 1
ATOM 3716 N N . GLU B 1 59 ? 21.904 24.555 -17.368 1.00 54.53 59 GLU A N 1
ATOM 3717 C CA . GLU B 1 59 ? 21.332 25.121 -18.583 1.00 49.85 59 GLU A CA 1
ATOM 3718 C C . GLU B 1 59 ? 19.887 24.683 -18.703 1.00 39.98 59 GLU A C 1
ATOM 3719 O O . GLU B 1 59 ? 19.560 23.532 -18.412 1.00 41.56 59 GLU A O 1
ATOM 3725 N N . ARG B 1 60 ? 19.026 25.604 -19.117 1.00 39.59 60 ARG A N 1
ATOM 3726 C CA . ARG B 1 60 ? 17.596 25.347 -19.153 1.00 39.57 60 ARG A CA 1
ATOM 3727 C C . ARG B 1 60 ? 17.246 24.259 -20.151 1.00 37.22 60 ARG A C 1
ATOM 3728 O O . ARG B 1 60 ? 16.336 23.462 -19.917 1.00 39.96 60 ARG A O 1
ATOM 3736 N N . TYR B 1 61 ? 17.962 24.242 -21.269 1.00 37.46 61 TYR A N 1
ATOM 3737 C CA . TYR B 1 61 ? 17.740 23.257 -22.317 1.00 36.34 61 TYR A CA 1
ATOM 3738 C C . TYR B 1 61 ? 19.002 22.460 -22.586 1.00 35.74 61 TYR A C 1
ATOM 3739 O O . TYR B 1 61 ? 20.092 23.020 -22.654 1.00 35.86 61 TYR A O 1
ATOM 3748 N N . VAL B 1 62 ? 18.845 21.149 -22.721 1.00 31.99 62 VAL A N 1
ATOM 3749 C CA . VAL B 1 62 ? 19.956 20.259 -23.025 1.00 33.71 62 VAL A CA 1
ATOM 3750 C C . VAL B 1 62 ? 19.719 19.621 -24.383 1.00 33.17 62 VAL A C 1
ATOM 3751 O O . VAL B 1 62 ? 18.661 19.028 -24.619 1.00 27.59 62 VAL A O 1
ATOM 3755 N N . LYS B 1 63 ? 20.700 19.756 -25.276 1.00 32.38 63 LYS A N 1
ATOM 3756 C CA . LYS B 1 63 ? 20.593 19.208 -26.616 1.00 32.23 63 LYS A CA 1
ATOM 3757 C C . LYS B 1 63 ? 20.492 17.685 -26.569 1.00 33.00 63 LYS A C 1
ATOM 3758 O O . LYS B 1 63 ? 21.270 17.020 -25.887 1.00 27.76 63 LYS A O 1
ATOM 3764 N N . ILE B 1 64 ? 19.518 17.133 -27.282 1.00 30.73 64 ILE A N 1
ATOM 3765 C CA . ILE B 1 64 ? 19.403 15.690 -27.340 1.00 29.58 64 ILE A CA 1
ATOM 3766 C C . ILE B 1 64 ? 20.465 15.189 -28.311 1.00 29.16 64 ILE A C 1
ATOM 3767 O O . ILE B 1 64 ? 20.514 15.635 -29.450 1.00 26.22 64 ILE A O 1
ATOM 3772 N N . PRO B 1 65 ? 21.343 14.289 -27.845 1.00 27.35 65 PRO A N 1
ATOM 3773 C CA . PRO B 1 65 ? 22.374 13.668 -28.683 1.00 30.09 65 PRO A CA 1
ATOM 3774 C C . PRO B 1 65 ? 21.771 13.063 -29.963 1.00 33.14 65 PRO A C 1
ATOM 3775 O O . PRO B 1 65 ? 20.689 12.472 -29.898 1.00 28.19 65 PRO A O 1
ATOM 3779 N N . ASP B 1 66 ? 22.444 13.212 -31.103 1.00 29.66 66 ASP A N 1
ATOM 3780 C CA . ASP B 1 66 ? 21.905 12.708 -32.373 1.00 33.25 66 ASP A CA 1
ATOM 3781 C C . ASP B 1 66 ? 21.546 11.210 -32.320 1.00 32.43 66 ASP A C 1
ATOM 3782 O O . ASP B 1 66 ? 20.539 10.793 -32.897 1.00 29.40 66 ASP A O 1
ATOM 3787 N N . GLU B 1 67 ? 22.362 10.406 -31.644 1.00 25.73 67 GLU A N 1
ATOM 3788 C CA . GLU B 1 67 ? 22.086 8.967 -31.554 1.00 32.32 67 GLU A CA 1
ATOM 3789 C C . GLU B 1 67 ? 20.804 8.697 -30.764 1.00 29.83 67 GLU A C 1
ATOM 3790 O O . GLU B 1 67 ? 20.044 7.798 -31.104 1.00 32.51 67 GLU A O 1
ATOM 3796 N N . VAL B 1 68 ? 20.563 9.474 -29.716 1.00 23.20 68 VAL A N 1
ATOM 3797 C CA . VAL B 1 68 ? 19.343 9.295 -28.941 1.00 25.53 68 VAL A CA 1
ATOM 3798 C C . VAL B 1 68 ? 18.137 9.698 -29.799 1.00 26.18 68 VAL A C 1
ATOM 3799 O O . VAL B 1 68 ? 17.168 8.950 -29.908 1.00 25.11 68 VAL A O 1
ATOM 3803 N N . LEU B 1 69 ? 18.224 10.866 -30.427 1.00 25.29 69 LEU A N 1
ATOM 3804 C CA . LEU B 1 69 ? 17.146 11.404 -31.261 1.00 24.90 69 LEU A CA 1
ATOM 3805 C C . LEU B 1 69 ? 16.733 10.442 -32.367 1.00 28.71 69 LEU A C 1
ATOM 3806 O O . LEU B 1 69 ? 15.545 10.268 -32.660 1.00 29.29 69 LEU A O 1
ATOM 3811 N N . GLU B 1 70 ? 17.736 9.822 -32.974 1.00 28.19 70 GLU A N 1
ATOM 3812 C CA . GLU B 1 70 ? 17.555 8.784 -33.987 1.00 30.54 70 GLU A CA 1
ATOM 3813 C C . GLU B 1 70 ? 16.687 7.627 -33.467 1.00 27.75 70 GLU A C 1
ATOM 3814 O O . GLU B 1 70 ? 15.728 7.206 -34.122 1.00 26.57 70 GLU A O 1
ATOM 3820 N N . ARG B 1 71 ? 17.013 7.117 -32.284 1.00 25.48 71 ARG A N 1
ATOM 3821 C CA . ARG B 1 71 ? 16.229 6.027 -31.692 1.00 24.72 71 ARG A CA 1
ATOM 3822 C C . ARG B 1 71 ? 14.847 6.483 -31.215 1.00 27.59 71 ARG A C 1
ATOM 3823 O O . ARG B 1 71 ? 13.893 5.686 -31.206 1.00 25.53 71 ARG A O 1
ATOM 3831 N N . TYR B 1 72 ? 14.743 7.741 -30.784 1.00 25.24 72 TYR A N 1
ATOM 3832 C CA . TYR B 1 72 ? 13.437 8.310 -30.447 1.00 24.49 72 TYR A CA 1
ATOM 3833 C C . TYR B 1 72 ? 12.510 8.123 -31.638 1.00 23.87 72 TYR A C 1
ATOM 3834 O O . TYR B 1 72 ? 11.395 7.631 -31.508 1.00 24.09 72 TYR A O 1
ATOM 3843 N N . LEU B 1 73 ? 12.993 8.505 -32.813 1.00 22.26 73 LEU A N 1
ATOM 3844 C CA . LEU B 1 73 ? 12.178 8.414 -34.011 1.00 21.54 73 LEU A CA 1
ATOM 3845 C C . LEU B 1 73 ? 11.878 6.947 -34.336 1.00 25.66 73 LEU A C 1
ATOM 3846 O O . LEU B 1 73 ? 10.835 6.622 -34.902 1.00 25.73 73 LEU A O 1
ATOM 3851 N N . GLN B 1 74 ? 12.780 6.056 -33.949 1.00 23.03 74 GLN A N 1
ATOM 3852 C CA . GLN B 1 74 ? 12.618 4.646 -34.267 1.00 27.14 74 GLN A CA 1
ATOM 3853 C C . GLN B 1 74 ? 11.520 3.974 -33.454 1.00 26.30 74 GLN A C 1
ATOM 3854 O O . GLN B 1 74 ? 10.780 3.154 -33.997 1.00 28.37 74 GLN A O 1
ATOM 3860 N N . VAL B 1 75 ? 11.428 4.303 -32.164 1.00 25.13 75 VAL A N 1
ATOM 3861 C CA . VAL B 1 75 ? 10.493 3.624 -31.258 1.00 24.29 75 VAL A CA 1
ATOM 3862 C C . VAL B 1 75 ? 9.117 4.295 -31.202 1.00 24.39 75 VAL A C 1
ATOM 3863 O O . VAL B 1 75 ? 8.290 3.953 -30.367 1.00 23.60 75 VAL A O 1
ATOM 3867 N N . GLY B 1 76 ? 8.890 5.267 -32.071 1.00 26.92 76 GLY A N 1
ATOM 3868 C CA . GLY B 1 76 ? 7.575 5.840 -32.226 1.00 27.16 76 GLY A CA 1
ATOM 3869 C C . GLY B 1 76 ? 7.350 7.306 -31.904 1.00 27.76 76 GLY A C 1
ATOM 3870 O O . GLY B 1 76 ? 6.208 7.743 -31.969 1.00 29.38 76 GLY A O 1
ATOM 3871 N N . ARG B 1 77 ? 8.359 8.072 -31.523 1.00 21.45 77 ARG A N 1
ATOM 3872 C CA . ARG B 1 77 ? 8.174 9.504 -31.330 1.00 22.83 77 ARG A CA 1
ATOM 3873 C C . ARG B 1 77 ? 8.092 10.252 -32.672 1.00 23.18 77 ARG A C 1
ATOM 3874 O O . ARG B 1 77 ? 8.623 9.797 -33.619 1.00 28.88 77 ARG A O 1
ATOM 3882 N N . PRO B 1 78 ? 7.421 11.385 -32.740 1.00 23.46 78 PRO A N 1
ATOM 3883 C CA . PRO B 1 78 ? 6.606 11.894 -31.630 1.00 22.25 78 PRO A CA 1
ATOM 3884 C C . PRO B 1 78 ? 5.333 11.078 -31.447 1.00 22.36 78 PRO A C 1
ATOM 3885 O O . PRO B 1 78 ? 4.804 10.593 -32.429 1.00 26.24 78 PRO A O 1
ATOM 3889 N N . THR B 1 79 ? 4.848 10.931 -30.219 1.00 24.87 79 THR A N 1
ATOM 3890 C CA . THR B 1 79 ? 3.569 10.262 -29.997 1.00 21.93 79 THR A CA 1
ATOM 3891 C C . THR B 1 79 ? 2.410 11.243 -30.229 1.00 21.89 79 THR A C 1
ATOM 3892 O O . THR B 1 79 ? 2.558 12.439 -29.996 1.00 19.79 79 THR A O 1
ATOM 3896 N N . PRO B 1 80 ? 1.249 10.739 -30.686 1.00 19.33 80 PRO A N 1
ATOM 3897 C CA . PRO B 1 80 ? 0.122 11.638 -30.941 1.00 20.31 80 PRO A CA 1
ATOM 3898 C C . PRO B 1 80 ? -0.601 12.120 -29.672 1.00 24.73 80 PRO A C 1
ATOM 3899 O O . PRO B 1 80 ? -0.494 11.508 -28.607 1.00 19.09 80 PRO A O 1
ATOM 3903 N N . ILE B 1 81 ? -1.353 13.209 -29.820 1.00 22.61 81 ILE A N 1
ATOM 3904 C CA . ILE B 1 81 ? -2.326 13.629 -28.827 1.00 20.62 81 ILE A CA 1
ATOM 3905 C C . ILE B 1 81 ? -3.680 13.232 -29.377 1.00 23.47 81 ILE A C 1
ATOM 3906 O O . ILE B 1 81 ? -3.969 13.458 -30.547 1.00 23.45 81 ILE A O 1
ATOM 3911 N N . ILE B 1 82 ? -4.492 12.588 -28.552 1.00 19.33 82 ILE A N 1
ATOM 3912 C CA . ILE B 1 82 ? -5.807 12.172 -29.022 1.00 25.15 82 ILE A CA 1
ATOM 3913 C C . ILE B 1 82 ? -6.850 12.895 -28.195 1.00 22.85 82 ILE A C 1
ATOM 3914 O O . ILE B 1 82 ? -6.702 13.019 -26.980 1.00 23.92 82 ILE A O 1
ATOM 3919 N N . ARG B 1 83 ? -7.881 13.410 -28.853 1.00 24.40 83 ARG A N 1
ATOM 3920 C CA . ARG B 1 83 ? -9.009 13.990 -28.126 1.00 22.49 83 ARG A CA 1
ATOM 3921 C C . ARG B 1 83 ? -10.045 12.907 -27.817 1.00 25.76 83 ARG A C 1
ATOM 3922 O O . ARG B 1 83 ? -10.515 12.204 -28.715 1.00 29.40 83 ARG A O 1
ATOM 3930 N N . ALA B 1 84 ? -10.388 12.770 -26.542 1.00 26.58 84 ALA A N 1
ATOM 3931 C CA . ALA B 1 84 ? -11.294 11.721 -26.067 1.00 29.62 84 ALA A CA 1
ATOM 3932 C C . ALA B 1 84 ? -12.736 12.181 -26.085 1.00 26.94 84 ALA A C 1
ATOM 3933 O O . ALA B 1 84 ? -13.323 12.416 -25.023 1.00 23.54 84 ALA A O 1
ATOM 3935 N N . LYS B 1 85 ? -13.304 12.318 -27.277 1.00 25.25 85 LYS A N 1
ATOM 3936 C CA . LYS B 1 85 ? -14.641 12.896 -27.410 1.00 29.20 85 LYS A CA 1
ATOM 3937 C C . LYS B 1 85 ? -15.758 12.030 -26.819 1.00 29.90 85 LYS A C 1
ATOM 3938 O O . LYS B 1 85 ? -16.757 12.563 -26.356 1.00 25.82 85 LYS A O 1
ATOM 3944 N N . ARG B 1 86 ? -15.610 10.709 -26.842 1.00 30.62 86 ARG A N 1
ATOM 3945 C CA . ARG B 1 86 ? -16.685 9.850 -26.324 1.00 31.73 86 ARG A CA 1
ATOM 3946 C C . ARG B 1 86 ? -16.705 9.921 -24.801 1.00 30.03 86 ARG A C 1
ATOM 3947 O O . ARG B 1 86 ? -17.772 9.922 -24.167 1.00 23.67 86 ARG A O 1
ATOM 3955 N N . LEU B 1 87 ? -15.520 10.026 -24.219 1.00 22.89 87 LEU A N 1
ATOM 3956 C CA . LEU B 1 87 ? -15.402 10.256 -22.781 1.00 22.72 87 LEU A CA 1
ATOM 3957 C C . LEU B 1 87 ? -15.932 11.631 -22.394 1.00 22.77 87 LEU A C 1
ATOM 3958 O O . LEU B 1 87 ? -16.578 11.773 -21.353 1.00 26.49 87 LEU A O 1
ATOM 3963 N N . GLU B 1 88 ? -15.635 12.649 -23.206 1.00 20.85 88 GLU A N 1
ATOM 3964 C CA . GLU B 1 88 ? -16.195 13.977 -22.982 1.00 28.16 88 GLU A CA 1
ATOM 3965 C C . GLU B 1 88 ? -17.716 13.921 -22.919 1.00 30.08 88 GLU A C 1
ATOM 3966 O O . GLU B 1 88 ? -18.322 14.567 -22.068 1.00 28.02 88 GLU A O 1
ATOM 3972 N N . GLU B 1 89 ? -18.324 13.175 -23.839 1.00 27.41 89 GLU A N 1
ATOM 3973 C CA . GLU B 1 89 ? -19.792 13.061 -23.889 1.00 30.09 89 GLU A CA 1
ATOM 3974 C C . GLU B 1 89 ? -20.310 12.448 -22.601 1.00 31.99 89 GLU A C 1
ATOM 3975 O O . GLU B 1 89 ? -21.230 12.985 -21.958 1.00 32.61 89 GLU A O 1
ATOM 3981 N N . TYR B 1 90 ? -19.719 11.313 -22.230 1.00 29.17 90 TYR A N 1
ATOM 3982 C CA . TYR B 1 90 ? -20.090 10.628 -20.988 1.00 29.04 90 TYR A CA 1
ATOM 3983 C C . TYR B 1 90 ? -20.023 11.560 -19.781 1.00 31.55 90 TYR A C 1
ATOM 3984 O O . TYR B 1 90 ? -20.843 11.460 -18.863 1.00 25.58 90 TYR A O 1
ATOM 3993 N N . LEU B 1 91 ? -19.037 12.455 -19.779 1.00 30.09 91 LEU A N 1
ATOM 3994 C CA . LEU B 1 91 ? -18.877 13.441 -18.714 1.00 30.02 91 LEU A CA 1
ATOM 3995 C C . LEU B 1 91 ? -19.681 14.726 -18.994 1.00 34.83 91 LEU A C 1
ATOM 3996 O O . LEU B 1 91 ? -19.437 15.773 -18.391 1.00 34.34 91 LEU A O 1
ATOM 4001 N N . GLY B 1 92 ? -20.619 14.647 -19.932 1.00 33.55 92 GLY A N 1
ATOM 4002 C CA . GLY B 1 92 ? -21.541 15.740 -20.179 1.00 39.54 92 GLY A CA 1
ATOM 4003 C C . GLY B 1 92 ? -21.017 16.917 -20.975 1.00 38.40 92 GLY A C 1
ATOM 4004 O O . GLY B 1 92 ? -21.631 17.985 -20.975 1.00 39.57 92 GLY A O 1
ATOM 4005 N N . ASN B 1 93 ? -19.892 16.720 -21.655 1.00 34.31 93 ASN A N 1
ATOM 4006 C CA . ASN B 1 93 ? -19.278 17.740 -22.501 1.00 34.48 93 ASN A CA 1
ATOM 4007 C C . ASN B 1 93 ? -18.898 19.009 -21.744 1.00 38.97 93 ASN A C 1
ATOM 4008 O O . ASN B 1 93 ? -18.804 20.085 -22.329 1.00 40.96 93 ASN A O 1
ATOM 4013 N N . ASN B 1 94 ? -18.653 18.854 -20.445 1.00 37.37 94 ASN A N 1
ATOM 4014 C CA . ASN B 1 94 ? -18.268 19.953 -19.566 1.00 38.28 94 ASN A CA 1
ATOM 4015 C C . ASN B 1 94 ? -16.778 20.279 -19.617 1.00 38.54 94 ASN A C 1
ATOM 4016 O O . ASN B 1 94 ? -16.332 21.322 -19.123 1.00 36.36 94 ASN A O 1
ATOM 4021 N N . ILE B 1 95 ? -16.008 19.375 -20.203 1.00 30.70 95 ILE A N 1
ATOM 4022 C CA . ILE B 1 95 ? -14.585 19.601 -20.355 1.00 33.30 95 ILE A CA 1
ATOM 4023 C C . ILE B 1 95 ? -14.101 19.045 -21.691 1.00 33.92 95 ILE A C 1
ATOM 4024 O O . ILE B 1 95 ? -14.749 18.172 -22.267 1.00 29.71 95 ILE A O 1
ATOM 4029 N N . LYS B 1 96 ? -12.974 19.560 -22.183 1.00 27.75 96 LYS A N 1
ATOM 4030 C CA . LYS B 1 96 ? -12.348 19.006 -23.372 1.00 29.39 96 LYS A CA 1
ATOM 4031 C C . LYS B 1 96 ? -11.130 18.229 -22.908 1.00 28.55 96 LYS A C 1
ATOM 4032 O O . LYS B 1 96 ? -10.365 18.720 -22.081 1.00 29.35 96 LYS A O 1
ATOM 4038 N N . ILE B 1 97 ? -10.969 17.014 -23.416 1.00 23.85 97 ILE A N 1
ATOM 4039 C CA . ILE B 1 97 ? -9.967 16.093 -22.887 1.00 24.56 97 ILE A CA 1
ATOM 4040 C C . ILE B 1 97 ? -8.942 15.676 -23.946 1.00 24.13 97 ILE A C 1
ATOM 4041 O O . ILE B 1 97 ? -9.298 15.044 -24.931 1.00 25.20 97 ILE A O 1
ATOM 4046 N N . TYR B 1 98 ? -7.682 16.020 -23.730 1.00 19.96 98 TYR A N 1
ATOM 4047 C CA . TYR B 1 98 ? -6.620 15.633 -24.659 1.00 21.84 98 TYR A CA 1
ATOM 4048 C C . TYR B 1 98 ? -5.651 14.706 -23.933 1.00 26.76 98 TYR A C 1
ATOM 4049 O O . TYR B 1 98 ? -5.291 14.955 -22.781 1.00 26.00 98 TYR A O 1
ATOM 4058 N N . LEU B 1 99 ? -5.253 13.639 -24.620 1.00 23.84 99 LEU A N 1
ATOM 4059 C CA . LEU B 1 99 ? -4.387 12.618 -24.060 1.00 21.61 99 LEU A CA 1
ATOM 4060 C C . LEU B 1 99 ? -3.082 12.551 -24.825 1.00 23.77 99 LEU A C 1
ATOM 4061 O O . LEU B 1 99 ? -3.068 12.302 -26.028 1.00 22.88 99 LEU A O 1
ATOM 4066 N N . LYS B 1 100 ? -1.981 12.789 -24.129 1.00 23.73 100 LYS A N 1
ATOM 4067 C CA . LYS B 1 100 ? -0.680 12.626 -24.742 1.00 17.87 100 LYS A CA 1
ATOM 4068 C C . LYS B 1 100 ? -0.354 11.157 -24.630 1.00 19.85 100 LYS A C 1
ATOM 4069 O O . LYS B 1 100 ? -0.153 10.661 -23.525 1.00 21.31 100 LYS A O 1
ATOM 4075 N N . MET B 1 101 ? -0.344 10.464 -25.770 1.00 20.23 101 MET A N 1
ATOM 4076 C CA . MET B 1 101 ? -0.335 9.010 -25.801 1.00 22.03 101 MET A CA 1
ATOM 4077 C C . MET B 1 101 ? 1.060 8.447 -25.754 1.00 21.85 101 MET A C 1
ATOM 4078 O O . MET B 1 101 ? 1.561 7.974 -26.773 1.00 23.13 101 MET A O 1
ATOM 4083 N N . GLU B 1 102 ? 1.687 8.486 -24.587 1.00 23.01 102 GLU A N 1
ATOM 4084 C CA . GLU B 1 102 ? 3.010 7.890 -24.418 1.00 23.36 102 GLU A CA 1
ATOM 4085 C C . GLU B 1 102 ? 2.949 6.366 -24.551 1.00 26.36 102 GLU A C 1
ATOM 4086 O O . GLU B 1 102 ? 3.962 5.709 -24.764 1.00 29.45 102 GLU A O 1
ATOM 4092 N N . SER B 1 103 ? 1.752 5.812 -24.449 1.00 20.69 103 SER A N 1
ATOM 4093 C CA . SER B 1 103 ? 1.539 4.402 -24.712 1.00 25.72 103 SER A CA 1
ATOM 4094 C C . SER B 1 103 ? 1.870 4.006 -26.148 1.00 24.83 103 SER A C 1
ATOM 4095 O O . SER B 1 103 ? 1.963 2.822 -26.433 1.00 24.30 103 SER A O 1
ATOM 4098 N N . TYR B 1 104 ? 2.011 4.980 -27.050 1.00 28.58 104 TYR A N 1
ATOM 4099 C CA . TYR B 1 104 ? 2.227 4.686 -28.470 1.00 23.32 104 TYR A CA 1
ATOM 4100 C C . TYR B 1 104 ? 3.643 4.243 -28.808 1.00 30.59 104 TYR A C 1
ATOM 4101 O O . TYR B 1 104 ? 3.902 3.871 -29.939 1.00 29.16 104 TYR A O 1
ATOM 4110 N N . THR B 1 105 ? 4.568 4.284 -27.854 1.00 26.53 105 THR A N 1
ATOM 4111 C CA . THR B 1 105 ? 5.914 3.808 -28.168 1.00 29.05 105 THR A CA 1
ATOM 4112 C C . THR B 1 105 ? 5.929 2.273 -28.231 1.00 28.94 105 THR A C 1
ATOM 4113 O O . THR B 1 105 ? 5.002 1.608 -27.747 1.00 26.33 105 THR A O 1
ATOM 4117 N N . TYR B 1 106 ? 6.991 1.717 -28.811 1.00 25.64 106 TYR A N 1
ATOM 4118 C CA . TYR B 1 106 ? 7.059 0.276 -29.088 1.00 22.97 106 TYR A CA 1
ATOM 4119 C C . TYR B 1 106 ? 6.843 -0.600 -27.844 1.00 28.56 106 TYR A C 1
ATOM 4120 O O . TYR B 1 106 ? 6.258 -1.685 -27.942 1.00 29.30 106 TYR A O 1
ATOM 4129 N N . THR B 1 107 ? 7.281 -0.137 -26.672 1.00 24.95 107 THR A N 1
ATOM 4130 C CA . THR B 1 107 ? 7.115 -0.956 -25.459 1.00 25.98 107 THR A CA 1
ATOM 4131 C C . THR B 1 107 ? 5.866 -0.600 -24.639 1.00 25.65 107 THR A C 1
ATOM 4132 O O . THR B 1 107 ? 5.617 -1.192 -23.584 1.00 24.02 107 THR A O 1
ATOM 4136 N N . GLY B 1 108 ? 5.093 0.373 -25.114 1.00 28.61 108 GLY A N 1
ATOM 4137 C CA . GLY B 1 108 ? 3.813 0.693 -24.508 1.00 25.54 108 GLY A CA 1
ATOM 4138 C C . GLY B 1 108 ? 3.853 1.679 -23.346 1.00 27.49 108 GLY A C 1
ATOM 4139 O O . GLY B 1 108 ? 2.886 1.766 -22.584 1.00 25.09 108 GLY A O 1
ATOM 4140 N N . SER B 1 109 ? 4.953 2.418 -23.186 1.00 26.18 109 SER A N 1
ATOM 4141 C CA . SER B 1 109 ? 4.972 3.456 -22.157 1.00 29.34 109 SER A CA 1
ATOM 4142 C C . SER B 1 109 ? 5.999 4.555 -22.408 1.00 25.34 109 SER A C 1
ATOM 4143 O O . SER B 1 109 ? 6.721 4.537 -23.391 1.00 25.86 109 SER A O 1
ATOM 4146 N N . HIS B 1 110 ? 6.028 5.517 -21.497 1.00 19.99 110 HIS A N 1
ATOM 4147 C CA . HIS B 1 110 ? 6.915 6.665 -21.551 1.00 27.15 110 HIS A CA 1
ATOM 4148 C C . HIS B 1 110 ? 8.344 6.302 -21.124 1.00 23.77 110 HIS A C 1
ATOM 4149 O O . HIS B 1 110 ? 9.253 7.115 -21.262 1.00 23.93 110 HIS A O 1
ATOM 4156 N N . LYS B 1 111 ? 8.513 5.101 -20.566 1.00 21.78 111 LYS A N 1
ATOM 4157 C CA . LYS B 1 111 ? 9.797 4.662 -19.985 1.00 24.55 111 LYS A CA 1
ATOM 4158 C C . LYS B 1 111 ? 10.959 4.658 -20.966 1.00 27.15 111 LYS A C 1
ATOM 4159 O O . LYS B 1 111 ? 12.112 4.900 -20.594 1.00 24.21 111 LYS A O 1
ATOM 4165 N N . ILE B 1 112 ? 10.653 4.335 -22.213 1.00 22.06 112 ILE A N 1
ATOM 4166 C CA . ILE B 1 112 ? 11.682 4.258 -23.237 1.00 23.80 112 ILE A CA 1
ATOM 4167 C C . ILE B 1 112 ? 12.341 5.629 -23.433 1.00 25.40 112 ILE A C 1
ATOM 4168 O O . ILE B 1 112 ? 13.453 5.713 -23.947 1.00 27.10 112 ILE A O 1
ATOM 4173 N N . ASN B 1 113 ? 11.669 6.698 -23.004 1.00 24.92 113 ASN A N 1
ATOM 4174 C CA . ASN B 1 113 ? 12.189 8.047 -23.207 1.00 23.57 113 ASN A CA 1
ATOM 4175 C C . ASN B 1 113 ? 13.492 8.297 -22.454 1.00 23.63 113 ASN A C 1
ATOM 4176 O O . ASN B 1 113 ? 14.358 9.006 -22.948 1.00 26.71 113 ASN A O 1
ATOM 4181 N N . SER B 1 114 ? 13.636 7.741 -21.265 1.00 23.15 114 SER A N 1
ATOM 4182 C CA . SER B 1 114 ? 14.917 7.899 -20.564 1.00 25.41 114 SER A CA 1
ATOM 4183 C C . SER B 1 114 ? 15.810 6.679 -20.726 1.00 28.71 114 SER A C 1
ATOM 4184 O O . SER B 1 114 ? 17.030 6.793 -20.614 1.00 28.32 114 SER A O 1
ATOM 4187 N N . ALA B 1 115 ? 15.205 5.519 -20.990 1.00 25.14 115 ALA A N 1
ATOM 4188 C CA . ALA B 1 115 ? 15.968 4.282 -21.123 1.00 27.11 115 ALA A CA 1
ATOM 4189 C C . ALA B 1 115 ? 16.987 4.416 -22.252 1.00 24.02 115 ALA A C 1
ATOM 4190 O O . ALA B 1 115 ? 18.137 3.990 -22.106 1.00 22.61 115 ALA A O 1
ATOM 4192 N N . LEU B 1 116 ? 16.561 5.021 -23.362 1.00 23.46 116 LEU A N 1
ATOM 4193 C CA . LEU B 1 116 ? 17.454 5.279 -24.486 1.00 24.94 116 LEU A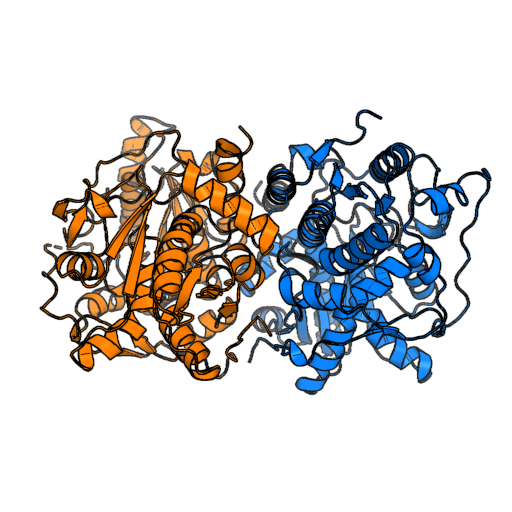 CA 1
ATOM 4194 C C . LEU B 1 116 ? 18.596 6.190 -24.069 1.00 26.07 116 LEU A C 1
ATOM 4195 O O . LEU B 1 116 ? 19.737 5.943 -24.437 1.00 25.09 116 LEU A O 1
ATOM 4200 N N . ALA B 1 117 ? 18.289 7.240 -23.310 1.00 19.27 117 ALA A N 1
ATOM 4201 C CA . ALA B 1 117 ? 19.316 8.194 -22.922 1.00 25.08 117 ALA A CA 1
ATOM 4202 C C . ALA B 1 117 ? 20.285 7.603 -21.884 1.00 25.44 117 ALA A C 1
ATOM 4203 O O . ALA B 1 117 ? 21.486 7.818 -21.962 1.00 26.76 117 ALA A O 1
ATOM 4205 N N . HIS B 1 118 ? 19.771 6.865 -20.909 1.00 29.25 118 HIS A N 1
ATOM 4206 C CA . HIS B 1 118 ? 20.643 6.231 -19.919 1.00 29.24 118 HIS A CA 1
ATOM 4207 C C . HIS B 1 118 ? 21.568 5.209 -20.569 1.00 26.07 118 HIS A C 1
ATOM 4208 O O . HIS B 1 118 ? 22.764 5.141 -20.250 1.00 24.96 118 HIS A O 1
ATOM 4215 N N . VAL B 1 119 ? 21.017 4.399 -21.465 1.00 20.55 119 VAL A N 1
ATOM 4216 C CA . VAL B 1 119 ? 21.810 3.322 -22.046 1.00 22.36 119 VAL A CA 1
ATOM 4217 C C . VAL B 1 119 ? 22.849 3.952 -22.960 1.00 27.93 119 VAL A C 1
ATOM 4218 O O . VAL B 1 119 ? 24.010 3.551 -22.939 1.00 27.39 119 VAL A O 1
ATOM 4222 N N . TYR B 1 120 ? 22.452 4.982 -23.706 1.00 26.00 120 TYR A N 1
ATOM 4223 C CA . TYR B 1 120 ? 23.394 5.708 -24.567 1.00 24.57 120 TYR A CA 1
ATOM 4224 C C . TYR B 1 120 ? 24.576 6.268 -23.774 1.00 27.49 120 TYR A C 1
ATOM 4225 O O . TYR B 1 120 ? 25.729 6.142 -24.186 1.00 26.91 120 TYR A O 1
ATOM 4234 N N . TYR B 1 121 ? 24.287 6.874 -22.627 1.00 22.85 121 TYR A N 1
ATOM 4235 C CA . TYR B 1 121 ? 25.339 7.431 -21.790 1.00 25.47 121 TYR A CA 1
ATOM 4236 C C . TYR B 1 121 ? 26.159 6.338 -21.097 1.00 27.06 121 TYR A C 1
ATOM 4237 O O . TYR B 1 121 ? 27.333 6.553 -20.780 1.00 25.94 121 TYR A O 1
ATOM 4246 N N . ALA B 1 122 ? 25.571 5.161 -20.883 1.00 24.16 122 ALA A N 1
ATOM 4247 C CA . ALA B 1 122 ? 26.338 4.033 -20.335 1.00 27.59 122 ALA A CA 1
ATOM 4248 C C . ALA B 1 122 ? 27.319 3.513 -21.374 1.00 29.48 122 ALA A C 1
ATOM 4249 O O . ALA B 1 122 ? 28.456 3.174 -21.059 1.00 32.21 122 ALA A O 1
ATOM 4251 N N . LYS B 1 123 ? 26.855 3.419 -22.612 1.00 25.83 123 LYS A N 1
ATOM 4252 C CA . LYS B 1 123 ? 27.718 3.082 -23.739 1.00 27.65 123 LYS A CA 1
ATOM 4253 C C . LYS B 1 123 ? 28.951 3.999 -23.825 1.00 34.52 123 LYS A C 1
ATOM 4254 O O . LYS B 1 123 ? 30.054 3.526 -24.099 1.00 34.75 123 LYS A O 1
ATOM 4260 N N . LEU B 1 124 ? 28.779 5.303 -23.606 1.00 28.89 124 LEU A N 1
ATOM 4261 C CA . LEU B 1 124 ? 29.922 6.221 -23.689 1.00 34.11 124 LEU A CA 1
ATOM 4262 C C . LEU B 1 124 ? 30.887 6.059 -22.517 1.00 35.28 124 LEU A C 1
ATOM 4263 O O . LEU B 1 124 ? 31.949 6.676 -22.503 1.00 34.88 124 LEU A O 1
ATOM 4268 N N . ASP B 1 125 ? 30.491 5.278 -21.517 1.00 31.50 125 ASP A N 1
ATOM 4269 C CA . ASP B 1 125 ? 31.363 4.958 -20.383 1.00 35.00 125 ASP A CA 1
ATOM 4270 C C . ASP B 1 125 ? 32.093 3.649 -20.636 1.00 35.55 125 ASP A C 1
ATOM 4271 O O . ASP B 1 125 ? 32.858 3.178 -19.792 1.00 36.29 125 ASP A O 1
ATOM 4276 N N . ASN B 1 126 ? 31.806 3.047 -21.785 1.00 30.93 126 ASN A N 1
ATOM 4277 C CA . ASN B 1 126 ? 32.343 1.742 -22.148 1.00 34.24 126 ASN A CA 1
ATOM 4278 C C . ASN B 1 126 ? 31.887 0.629 -21.237 1.00 35.73 126 ASN A C 1
ATOM 4279 O O . ASN B 1 126 ? 32.596 -0.371 -21.071 1.00 31.18 126 ASN A O 1
ATOM 4284 N N . ALA B 1 127 ? 30.690 0.798 -20.669 1.00 36.06 127 ALA A N 1
ATOM 4285 C CA . ALA B 1 127 ? 30.061 -0.226 -19.845 1.00 33.03 127 ALA A CA 1
ATOM 4286 C C . ALA B 1 127 ? 29.978 -1.554 -20.593 1.00 31.97 127 ALA A C 1
ATOM 4287 O O . ALA B 1 127 ? 29.674 -1.583 -21.780 1.00 32.40 127 ALA A O 1
ATOM 4289 N N . LYS B 1 128 ? 30.239 -2.652 -19.896 1.00 32.98 128 LYS A N 1
ATOM 4290 C CA . LYS B 1 128 ? 30.133 -3.978 -20.508 1.00 33.03 128 LYS A CA 1
ATOM 4291 C C . LYS B 1 128 ? 28.713 -4.503 -20.449 1.00 33.07 128 LYS A C 1
ATOM 4292 O O . LYS B 1 128 ? 28.323 -5.356 -21.239 1.00 36.78 128 LYS A O 1
ATOM 4298 N N . PHE B 1 129 ? 27.953 -3.991 -19.487 1.00 36.01 129 PHE A N 1
ATOM 4299 C CA . PHE B 1 129 ? 26.539 -4.302 -19.379 1.00 34.05 129 PHE A CA 1
ATOM 4300 C C . PHE B 1 129 ? 25.870 -3.227 -18.543 1.00 33.51 129 PHE A C 1
ATOM 4301 O O . PHE B 1 129 ? 26.539 -2.403 -17.909 1.00 29.96 129 PHE A O 1
ATOM 4309 N N . VAL B 1 130 ? 24.543 -3.228 -18.561 1.00 31.67 130 VAL A N 1
ATOM 4310 C CA . VAL B 1 130 ? 23.771 -2.383 -17.683 1.00 27.68 130 VAL A CA 1
ATOM 4311 C C . VAL B 1 130 ? 22.863 -3.267 -16.826 1.00 34.64 130 VAL A C 1
ATOM 4312 O O . VAL B 1 130 ? 22.459 -4.359 -17.231 1.00 33.04 130 VAL A O 1
ATOM 4316 N N . THR B 1 131 ? 22.592 -2.798 -15.623 1.00 32.43 131 THR A N 1
ATOM 4317 C CA . THR B 1 131 ? 21.642 -3.436 -14.729 1.00 34.28 131 THR A CA 1
ATOM 4318 C C . THR B 1 131 ? 20.525 -2.466 -14.500 1.00 29.08 131 THR A C 1
ATOM 4319 O O . THR B 1 131 ? 20.705 -1.252 -14.640 1.00 32.63 131 THR A O 1
ATOM 4323 N N . THR B 1 132 ? 19.372 -2.994 -14.131 1.00 30.29 132 THR A N 1
ATOM 4324 C CA . THR B 1 132 ? 18.321 -2.151 -13.620 1.00 31.03 132 THR A CA 1
ATOM 4325 C C . THR B 1 132 ? 17.319 -3.065 -12.941 1.00 35.25 132 THR A C 1
ATOM 4326 O O . THR B 1 132 ? 17.387 -4.287 -13.100 1.00 33.83 132 THR A O 1
ATOM 4330 N N . GLU B 1 133 ? 16.429 -2.476 -12.148 1.00 36.11 133 GLU A N 1
ATOM 4331 C CA . GLU B 1 133 ? 15.328 -3.216 -11.551 1.00 37.91 133 GLU A CA 1
ATOM 4332 C C . GLU B 1 133 ? 14.059 -2.893 -12.318 1.00 38.06 133 GLU A C 1
ATOM 4333 O O . GLU B 1 133 ? 14.035 -1.928 -13.086 1.00 39.04 133 GLU A O 1
ATOM 4339 N N . THR B 1 134 ? 13.002 -3.678 -12.115 1.00 35.61 134 THR A N 1
ATOM 4340 C CA . THR B 1 134 ? 11.699 -3.327 -12.684 1.00 33.99 134 THR A CA 1
ATOM 4341 C C . THR B 1 134 ? 10.539 -3.891 -11.858 1.00 36.83 134 THR A C 1
ATOM 4342 O O . THR B 1 134 ? 10.673 -4.931 -11.202 1.00 35.74 134 THR A O 1
ATOM 4346 N N . GLY B 1 135 ? 9.399 -3.203 -11.898 1.00 34.27 135 GLY A N 1
ATOM 4347 C CA . GLY B 1 135 ? 8.214 -3.686 -11.212 1.00 33.94 135 GLY A CA 1
ATOM 4348 C C . GLY B 1 135 ? 7.198 -4.241 -12.189 1.00 33.83 135 GLY A C 1
ATOM 4349 O O . GLY B 1 135 ? 7.127 -5.455 -12.418 1.00 35.80 135 GLY A O 1
ATOM 4350 N N . ALA B 1 136 ? 6.414 -3.335 -12.771 1.00 31.20 136 ALA A N 1
ATOM 4351 C CA . ALA B 1 136 ? 5.462 -3.668 -13.830 1.00 31.54 136 ALA A CA 1
ATOM 4352 C C . ALA B 1 136 ? 6.162 -4.288 -15.043 1.00 37.05 136 ALA A C 1
ATOM 4353 O O . ALA B 1 136 ? 5.555 -5.008 -15.843 1.00 37.39 136 ALA A O 1
ATOM 4355 N N . GLY B 1 137 ? 7.446 -3.994 -15.173 1.00 32.02 137 GLY A N 1
ATOM 4356 C CA . GLY B 1 137 ? 8.220 -4.493 -16.289 1.00 33.65 137 GLY A CA 1
ATOM 4357 C C . GLY B 1 137 ? 8.082 -3.582 -17.479 1.00 35.40 137 GLY A C 1
ATOM 4358 O O . GLY B 1 137 ? 8.580 -3.904 -18.565 1.00 31.07 137 GLY A O 1
ATOM 4359 N N . GLN B 1 138 ? 7.439 -2.445 -17.292 1.00 29.68 138 GLN A N 1
ATOM 4360 C CA . GLN B 1 138 ? 7.404 -1.470 -18.334 1.00 33.56 138 GLN A CA 1
ATOM 4361 C C . GLN B 1 138 ? 8.781 -0.883 -18.469 1.00 32.95 138 GLN A C 1
ATOM 4362 O O . GLN B 1 138 ? 9.238 -0.639 -19.541 1.00 34.53 138 GLN A O 1
ATOM 4368 N N . TRP B 1 139 ? 9.454 -0.725 -17.359 1.00 30.01 139 TRP A N 1
ATOM 4369 C CA . TRP B 1 139 ? 10.810 -0.173 -17.357 1.00 34.09 139 TRP A CA 1
ATOM 4370 C C . TRP B 1 139 ? 11.822 -1.214 -17.820 1.00 29.33 139 TRP A C 1
ATOM 4371 O O . TRP B 1 139 ? 12.700 -0.914 -18.618 1.00 26.53 139 TRP A O 1
ATOM 4382 N N . GLY B 1 140 ? 11.704 -2.421 -17.283 1.00 27.61 140 GLY A N 1
ATOM 4383 C CA . GLY B 1 140 ? 12.485 -3.559 -17.728 1.00 25.01 140 GLY A CA 1
ATOM 4384 C C . GLY B 1 140 ? 12.496 -3.740 -19.233 1.00 27.83 140 GLY A C 1
ATOM 4385 O O . GLY B 1 140 ? 13.564 -3.880 -19.849 1.00 23.61 140 GLY A O 1
ATOM 4386 N N . SER B 1 141 ? 11.337 -3.761 -19.841 1.00 24.71 141 SER A N 1
ATOM 4387 C CA . SER B 1 141 ? 11.276 -3.935 -21.256 1.00 26.05 141 SER A CA 1
ATOM 4388 C C . SER B 1 141 ? 11.772 -2.739 -22.040 1.00 23.35 141 SER A C 1
ATOM 4389 O O . SER B 1 141 ? 12.306 -2.920 -23.070 1.00 23.25 141 SER A O 1
ATOM 4392 N N . SER B 1 142 ? 11.588 -1.539 -21.519 1.00 22.68 142 SER A N 1
ATOM 4393 C CA . SER B 1 142 ? 12.133 -0.346 -22.166 1.00 23.59 142 SER A CA 1
ATOM 4394 C C . SER B 1 142 ? 13.666 -0.356 -22.135 1.00 17.86 142 SER A C 1
ATOM 4395 O O . SER B 1 142 ? 14.325 0.041 -23.092 1.00 20.26 142 SER A O 1
ATOM 4398 N N . VAL B 1 143 ? 14.237 -0.798 -21.025 1.00 22.08 143 VAL A N 1
ATOM 4399 C CA . VAL B 1 143 ? 15.701 -0.901 -20.960 1.00 19.02 143 VAL A CA 1
ATOM 4400 C C . VAL B 1 143 ? 16.208 -2.076 -21.805 1.00 19.87 143 VAL A C 1
ATOM 4401 O O . VAL B 1 143 ? 17.289 -2.008 -22.402 1.00 17.95 143 VAL A O 1
ATOM 4405 N N . ALA B 1 144 ? 15.425 -3.145 -21.879 1.00 20.84 144 ALA A N 1
ATOM 4406 C CA . ALA B 1 144 ? 15.790 -4.263 -22.745 1.00 21.39 144 ALA A CA 1
ATOM 4407 C C . ALA B 1 144 ? 15.788 -3.810 -24.195 1.00 21.16 144 ALA A C 1
ATOM 4408 O O . ALA B 1 144 ? 16.704 -4.130 -24.960 1.00 20.18 144 ALA A O 1
ATOM 4410 N N . LEU B 1 145 ? 14.776 -3.039 -24.578 1.00 21.06 145 LEU A N 1
ATOM 4411 C CA . LEU B 1 145 ? 14.724 -2.530 -25.953 1.00 22.10 145 LEU A CA 1
ATOM 4412 C C . LEU B 1 145 ? 15.843 -1.519 -26.222 1.00 18.46 145 LEU A C 1
ATOM 4413 O O . LEU B 1 145 ? 16.516 -1.582 -27.241 1.00 23.65 145 LEU A O 1
ATOM 4418 N N . ALA B 1 146 ? 16.017 -0.565 -25.314 1.00 23.99 146 ALA A N 1
ATOM 4419 C CA . ALA B 1 146 ? 17.065 0.448 -25.459 1.00 20.94 146 ALA A CA 1
ATOM 4420 C C . ALA B 1 146 ? 18.438 -0.213 -25.609 1.00 21.03 146 ALA A C 1
ATOM 4421 O O . ALA B 1 146 ? 19.263 0.211 -26.421 1.00 23.14 146 ALA A O 1
ATOM 4423 N N . SER B 1 147 ? 18.653 -1.279 -24.850 1.00 22.83 147 SER A N 1
ATOM 4424 C CA . SER B 1 147 ? 19.908 -2.043 -24.875 1.00 22.94 147 SER A CA 1
ATOM 4425 C C . SER B 1 147 ? 20.079 -2.817 -26.183 1.00 26.75 147 SER A C 1
ATOM 4426 O O . SER B 1 147 ? 21.196 -3.008 -26.670 1.00 27.83 147 SER A O 1
ATOM 4429 N N . ALA B 1 148 ? 18.973 -3.290 -26.740 1.00 25.13 148 ALA A N 1
ATOM 4430 C CA . ALA B 1 148 ? 19.034 -3.965 -28.018 1.00 26.24 148 ALA A CA 1
ATOM 4431 C C . ALA B 1 148 ? 19.451 -2.971 -29.091 1.00 24.73 148 ALA A C 1
ATOM 4432 O O . ALA B 1 148 ? 20.262 -3.288 -29.971 1.00 24.41 148 ALA A O 1
ATOM 4434 N N . LEU B 1 149 ? 18.901 -1.762 -29.006 1.00 25.33 149 LEU A N 1
ATOM 4435 C CA . LEU B 1 149 ? 19.122 -0.746 -30.032 1.00 26.45 149 LEU A CA 1
ATOM 4436 C C . LEU B 1 149 ? 20.517 -0.137 -29.952 1.00 30.25 149 LEU A C 1
ATOM 4437 O O . LEU B 1 149 ? 21.081 0.288 -30.965 1.00 26.61 149 LEU A O 1
ATOM 4442 N N . PHE B 1 150 ? 21.067 -0.082 -28.744 1.00 24.46 150 PHE A N 1
ATOM 4443 C CA . PHE B 1 150 ? 22.406 0.468 -28.566 1.00 27.19 150 PHE A CA 1
ATOM 4444 C C . PHE B 1 150 ? 23.445 -0.640 -28.432 1.00 30.89 150 PHE A C 1
ATOM 4445 O O . PHE B 1 150 ? 24.609 -0.375 -28.143 1.00 38.24 150 PHE A O 1
ATOM 4453 N N . ARG B 1 151 ? 23.005 -1.872 -28.650 1.00 33.13 151 ARG A N 1
ATOM 4454 C CA . ARG B 1 151 ? 23.873 -3.042 -28.635 1.00 28.21 151 ARG A CA 1
ATOM 4455 C C . ARG B 1 151 ? 24.617 -3.152 -27.320 1.00 34.28 151 ARG A C 1
ATOM 4456 O O . ARG B 1 151 ? 25.854 -3.222 -27.260 1.00 32.96 151 ARG A O 1
ATOM 4464 N N . MET B 1 152 ? 23.825 -3.172 -26.257 1.00 26.68 152 MET A N 1
ATOM 4465 C CA . MET B 1 152 ? 24.338 -3.301 -24.916 1.00 30.73 152 MET A CA 1
ATOM 4466 C C . MET B 1 152 ? 23.765 -4.572 -24.323 1.00 30.52 152 MET A C 1
ATOM 4467 O O . MET B 1 152 ? 22.633 -4.936 -24.633 1.00 31.05 152 MET A O 1
ATOM 4472 N N . LYS B 1 153 ? 24.538 -5.241 -23.474 1.00 28.75 153 LYS A N 1
ATOM 4473 C CA . LYS B 1 153 ? 24.045 -6.401 -22.736 1.00 30.48 153 LYS A CA 1
ATOM 4474 C C . LYS B 1 153 ? 23.279 -5.909 -21.513 1.00 32.33 153 LYS A C 1
ATOM 4475 O O . LYS B 1 153 ? 23.742 -5.007 -20.813 1.00 32.73 153 LYS A O 1
ATOM 4481 N N . ALA B 1 154 ? 22.107 -6.481 -21.251 1.00 27.46 154 ALA A N 1
ATOM 4482 C CA . ALA B 1 154 ? 21.288 -5.974 -20.159 1.00 27.01 154 ALA A CA 1
ATOM 4483 C C . ALA B 1 154 ? 20.847 -7.055 -19.176 1.00 36.70 154 ALA A C 1
ATOM 4484 O O . ALA B 1 154 ? 20.475 -8.163 -19.579 1.00 34.96 154 ALA A O 1
ATOM 4486 N N . HIS B 1 155 ? 20.896 -6.705 -17.887 1.00 33.09 155 HIS A N 1
ATOM 4487 C CA . HIS B 1 155 ? 20.521 -7.589 -16.786 1.00 31.87 155 HIS A CA 1
ATOM 4488 C C . HIS B 1 155 ? 19.429 -6.907 -16.006 1.00 35.03 155 HIS A C 1
ATOM 4489 O O . HIS B 1 155 ? 19.647 -5.857 -15.396 1.00 34.24 155 HIS A O 1
ATOM 4496 N N . ILE B 1 156 ? 18.249 -7.496 -16.029 1.00 30.04 156 ILE A N 1
ATOM 4497 C CA . ILE B 1 156 ? 17.105 -6.866 -15.395 1.00 33.90 156 ILE A CA 1
ATOM 4498 C C . ILE B 1 156 ? 16.683 -7.614 -14.122 1.00 36.22 156 ILE A C 1
ATOM 4499 O O . ILE B 1 156 ? 16.481 -8.830 -14.122 1.00 35.92 156 ILE A O 1
ATOM 4504 N N . PHE B 1 157 ? 16.571 -6.870 -13.029 1.00 34.76 157 PHE A N 1
ATOM 4505 C CA . PHE B 1 157 ? 16.136 -7.446 -11.764 1.00 36.44 157 PHE A CA 1
ATOM 4506 C C . PHE B 1 157 ? 14.676 -7.111 -11.490 1.00 35.26 157 PHE A C 1
ATOM 4507 O O . PHE B 1 157 ? 14.335 -5.969 -11.179 1.00 36.72 157 PHE A O 1
ATOM 4515 N N . MET B 1 158 ? 13.826 -8.126 -11.632 1.00 38.62 158 MET A N 1
ATOM 4516 C CA . MET B 1 158 ? 12.374 -7.974 -11.581 1.00 38.06 158 MET A CA 1
ATOM 4517 C C . MET B 1 158 ? 11.810 -8.443 -10.227 1.00 43.16 158 MET A C 1
ATOM 4518 O O . MET B 1 158 ? 12.123 -9.543 -9.771 1.00 40.68 158 MET A O 1
ATOM 4523 N N . VAL B 1 159 ? 10.973 -7.597 -9.621 1.00 41.05 159 VAL A N 1
ATOM 4524 C CA . VAL B 1 159 ? 10.461 -7.742 -8.247 1.00 48.69 159 VAL A CA 1
ATOM 4525 C C . VAL B 1 159 ? 10.105 -9.163 -7.767 1.00 49.05 159 VAL A C 1
ATOM 4526 O O . VAL B 1 159 ? 10.049 -9.408 -6.560 1.00 55.96 159 VAL A O 1
ATOM 4530 N N . ARG B 1 160 ? 9.857 -10.075 -8.703 1.00 47.66 160 ARG A N 1
ATOM 4531 C CA . ARG B 1 160 ? 9.672 -11.508 -8.424 1.00 52.69 160 ARG A CA 1
ATOM 4532 C C . ARG B 1 160 ? 8.201 -11.886 -8.313 1.00 46.99 160 ARG A C 1
ATOM 4533 O O . ARG B 1 160 ? 7.749 -12.807 -8.997 1.00 45.10 160 ARG A O 1
ATOM 4535 N N . THR B 1 161 ? 7.446 -11.196 -7.460 1.00 52.69 161 THR A N 1
ATOM 4536 C CA . THR B 1 161 ? 6.003 -11.388 -7.496 1.00 51.11 161 THR A CA 1
ATOM 4537 C C . THR B 1 161 ? 5.563 -11.005 -8.914 1.00 48.80 161 THR A C 1
ATOM 4538 O O . THR B 1 161 ? 4.800 -11.728 -9.558 1.00 47.02 161 THR A O 1
ATOM 4542 N N . SER B 1 162 ? 6.109 -9.906 -9.424 1.00 44.90 162 SER A N 1
ATOM 4543 C CA . SER B 1 162 ? 5.834 -9.487 -10.797 1.00 47.51 162 SER A CA 1
ATOM 4544 C C . SER B 1 162 ? 6.450 -10.448 -11.813 1.00 46.31 162 SER A C 1
ATOM 4545 O O . SER B 1 162 ? 5.857 -10.726 -12.859 1.00 41.95 162 SER A O 1
ATOM 4548 N N . TYR B 1 163 ? 7.637 -10.952 -11.488 1.00 44.31 163 TYR A N 1
ATOM 4549 C CA . TYR B 1 163 ? 8.347 -11.911 -12.325 1.00 44.62 163 TYR A CA 1
ATOM 4550 C C . TYR B 1 163 ? 7.455 -13.068 -12.768 1.00 47.23 163 TYR A C 1
ATOM 4551 O O . TYR B 1 163 ? 7.383 -13.403 -13.957 1.00 46.72 163 TYR A O 1
ATOM 4560 N N . TYR B 1 164 ? 6.780 -13.678 -11.800 1.00 48.42 164 TYR A N 1
ATOM 4561 C CA . TYR B 1 164 ? 5.983 -14.877 -12.050 1.00 49.82 164 TYR A CA 1
ATOM 4562 C C . TYR B 1 164 ? 4.554 -14.568 -12.478 1.00 44.14 164 TYR A C 1
ATOM 4563 O O . TYR B 1 164 ? 3.938 -15.361 -13.181 1.00 49.95 164 TYR A O 1
ATOM 4572 N N . ALA B 1 165 ? 4.028 -13.420 -12.065 1.00 46.38 165 ALA A N 1
ATOM 4573 C CA . ALA B 1 165 ? 2.663 -13.047 -12.422 1.00 49.55 165 ALA A CA 1
ATOM 4574 C C . ALA B 1 165 ? 2.599 -12.271 -13.732 1.00 51.13 165 ALA A C 1
ATOM 4575 O O . ALA B 1 165 ? 1.530 -12.135 -14.326 1.00 47.37 165 ALA A O 1
ATOM 4577 N N . LYS B 1 166 ? 3.772 -11.782 -14.128 1.00 47.39 166 LYS A N 1
ATOM 4578 C CA . LYS B 1 166 ? 3.937 -11.064 -15.364 1.00 45.91 166 LYS A CA 1
ATOM 4579 C C . LYS B 1 166 ? 4.995 -11.769 -16.174 1.00 39.50 166 LYS A C 1
ATOM 4580 O O . LYS B 1 166 ? 6.075 -11.222 -16.377 1.00 42.45 166 LYS A O 1
ATOM 4586 N N . PRO B 1 167 ? 4.697 -12.977 -16.640 1.00 39.48 167 PRO A N 1
ATOM 4587 C CA . PRO B 1 167 ? 5.653 -13.701 -17.483 1.00 38.96 167 PRO A CA 1
ATOM 4588 C C . PRO B 1 167 ? 5.774 -13.094 -18.872 1.00 35.70 167 PRO A C 1
ATOM 4589 O O . PRO B 1 167 ? 6.872 -13.094 -19.428 1.00 34.26 167 PRO A O 1
ATOM 4593 N N . TYR B 1 168 ? 4.680 -12.573 -19.427 1.00 33.06 168 TYR A N 1
ATOM 4594 C CA . TYR B 1 168 ? 4.753 -12.005 -20.767 1.00 33.75 168 TYR A CA 1
ATOM 4595 C C . TYR B 1 168 ? 5.709 -10.816 -20.817 1.00 31.07 168 TYR A C 1
ATOM 4596 O O . TYR B 1 168 ? 6.391 -10.620 -21.816 1.00 30.03 168 TYR A O 1
ATOM 4605 N N . ARG B 1 169 ? 5.811 -10.046 -19.752 1.00 30.31 169 ARG A N 1
ATOM 4606 C CA . ARG B 1 169 ? 6.752 -8.953 -19.732 1.00 30.39 169 ARG A CA 1
ATOM 4607 C C . ARG B 1 169 ? 8.157 -9.506 -19.653 1.00 27.04 169 ARG A C 1
ATOM 4608 O O . ARG B 1 169 ? 9.056 -8.972 -20.232 1.00 32.26 169 ARG A O 1
ATOM 4616 N N . LYS B 1 170 ? 8.310 -10.597 -18.949 1.00 29.45 170 LYS A N 1
ATOM 4617 C CA . LYS B 1 170 ? 9.597 -11.287 -18.910 1.00 32.94 170 LYS A CA 1
ATOM 4618 C C . LYS B 1 170 ? 9.937 -11.789 -20.309 1.00 31.00 170 LYS A C 1
ATOM 4619 O O . LYS B 1 170 ? 11.069 -11.623 -20.779 1.00 28.83 170 LYS A O 1
ATOM 4625 N N . TYR B 1 171 ? 8.947 -12.377 -20.980 1.00 24.89 171 TYR A N 1
ATOM 4626 C CA . TYR B 1 171 ? 9.141 -12.875 -22.342 1.00 32.74 171 TYR A CA 1
ATOM 4627 C C . TYR B 1 171 ? 9.550 -11.765 -23.300 1.00 26.51 171 TYR A C 1
ATOM 4628 O O . TYR B 1 171 ? 10.364 -11.976 -24.210 1.00 24.68 171 TYR A O 1
ATOM 4637 N N . MET B 1 172 ? 8.978 -10.585 -23.090 1.00 24.04 172 MET A N 1
ATOM 4638 C CA . MET B 1 172 ? 9.257 -9.422 -23.917 1.00 26.34 172 MET A CA 1
ATOM 4639 C C . MET B 1 172 ? 10.725 -8.992 -23.774 1.00 28.19 172 MET A C 1
ATOM 4640 O O . MET B 1 172 ? 11.401 -8.712 -24.759 1.00 19.92 172 MET A O 1
ATOM 4645 N N . MET B 1 173 ? 11.207 -8.942 -22.540 1.00 26.86 173 MET A N 1
ATOM 4646 C CA . MET B 1 173 ? 12.598 -8.593 -22.294 1.00 26.64 173 MET A CA 1
ATOM 4647 C C . MET B 1 173 ? 13.518 -9.583 -22.983 1.00 27.68 173 MET A C 1
ATOM 4648 O O . MET B 1 173 ? 14.531 -9.207 -23.579 1.00 29.47 173 MET A O 1
ATOM 4653 N N . GLN B 1 174 ? 13.139 -10.854 -22.931 1.00 28.36 174 GLN A N 1
ATOM 4654 C CA . GLN B 1 174 ? 13.968 -11.902 -23.506 1.00 30.22 174 GLN A CA 1
ATOM 4655 C C . GLN B 1 174 ? 13.927 -11.849 -25.030 1.00 27.83 174 GLN A C 1
ATOM 4656 O O . GLN B 1 174 ? 14.937 -12.111 -25.672 1.00 30.61 174 GLN A O 1
ATOM 4662 N N . MET B 1 175 ? 12.784 -11.482 -25.611 1.00 29.04 175 MET A N 1
ATOM 4663 C CA . MET B 1 175 ? 12.695 -11.273 -27.066 1.00 26.23 175 MET A CA 1
ATOM 4664 C C . MET B 1 175 ? 13.647 -10.177 -27.540 1.00 27.70 175 MET A C 1
ATOM 4665 O O . MET B 1 175 ? 14.137 -10.226 -28.672 1.00 26.32 175 MET A O 1
ATOM 4670 N N . TYR B 1 176 ? 13.879 -9.180 -26.688 1.00 26.15 176 TYR A N 1
ATOM 4671 C CA . TYR B 1 176 ? 14.867 -8.118 -26.962 1.00 27.03 176 TYR A CA 1
ATOM 4672 C C . TYR B 1 176 ? 16.321 -8.513 -26.629 1.00 29.66 176 TYR A C 1
ATOM 4673 O O . TYR B 1 176 ? 17.254 -7.728 -26.836 1.00 25.17 176 TYR A O 1
ATOM 4682 N N . GLY B 1 177 ? 16.504 -9.713 -26.088 1.00 29.45 177 GLY A N 1
ATOM 4683 C CA . GLY B 1 177 ? 17.825 -10.229 -25.777 1.00 35.23 177 GLY A CA 1
ATOM 4684 C C . GLY B 1 177 ? 18.402 -9.845 -24.427 1.00 33.86 177 GLY A C 1
ATOM 4685 O O . GLY B 1 177 ? 19.621 -9.908 -24.227 1.00 38.91 177 GLY A O 1
ATOM 4686 N N . ALA B 1 178 ? 17.543 -9.448 -23.500 1.00 29.09 178 ALA A N 1
ATOM 4687 C CA . ALA B 1 178 ? 17.971 -9.165 -22.139 1.00 36.60 178 ALA A CA 1
ATOM 4688 C C . ALA B 1 178 ? 17.915 -10.425 -21.281 1.00 38.00 178 ALA A C 1
ATOM 4689 O O . ALA B 1 178 ? 17.174 -11.353 -21.589 1.00 34.93 178 ALA A O 1
ATOM 4691 N N . GLU B 1 179 ? 18.694 -10.452 -20.202 1.00 36.93 179 GLU A N 1
ATOM 4692 C CA . GLU B 1 179 ? 18.571 -11.519 -19.213 1.00 35.98 179 GLU A CA 1
ATOM 4693 C C . GLU B 1 179 ? 17.799 -11.009 -18.021 1.00 38.94 179 GLU A C 1
ATOM 4694 O O . GLU B 1 179 ? 18.075 -9.919 -17.509 1.00 40.07 179 GLU A O 1
ATOM 4700 N N . VAL B 1 180 ? 16.822 -11.797 -17.582 1.00 38.31 180 VAL A N 1
ATOM 4701 C CA . VAL B 1 180 ? 15.921 -11.365 -16.533 1.00 38.29 180 VAL A CA 1
ATOM 4702 C C . VAL B 1 180 ? 16.151 -12.171 -15.259 1.00 42.48 180 VAL A C 1
ATOM 4703 O O . VAL B 1 180 ? 16.307 -13.392 -15.311 1.00 40.00 180 VAL A O 1
ATOM 4707 N N . HIS B 1 181 ? 16.179 -11.473 -14.125 1.00 41.60 181 HIS A N 1
ATOM 4708 C CA . HIS B 1 181 ? 16.489 -12.092 -12.838 1.00 41.27 181 HIS A CA 1
ATOM 4709 C C . HIS B 1 181 ? 15.444 -11.736 -11.792 1.00 44.19 181 HIS A C 1
ATOM 4710 O O . HIS B 1 181 ? 15.126 -10.556 -11.606 1.00 44.48 181 HIS A O 1
ATOM 4717 N N . PRO B 1 182 ? 14.897 -12.759 -11.110 1.00 46.93 182 PRO A N 1
ATOM 4718 C CA . PRO B 1 182 ? 13.986 -12.546 -9.978 1.00 44.06 182 PRO A CA 1
ATOM 4719 C C . PRO B 1 182 ? 14.719 -11.919 -8.791 1.00 44.82 182 PRO A C 1
ATOM 4720 O O . PRO B 1 182 ? 15.819 -12.366 -8.443 1.00 44.15 182 PRO A O 1
ATOM 4724 N N . SER B 1 183 ? 14.122 -10.893 -8.188 1.00 42.47 183 SER A N 1
ATOM 4725 C CA . SER B 1 183 ? 14.738 -10.169 -7.075 1.00 45.60 183 SER A CA 1
ATOM 4726 C C . SER B 1 183 ? 13.842 -10.228 -5.829 1.00 47.25 183 SER A C 1
ATOM 4727 O O . SER B 1 183 ? 12.636 -10.024 -5.935 1.00 46.33 183 SER A O 1
ATOM 4730 N N . PRO B 1 184 ? 14.422 -10.501 -4.645 1.00 48.93 184 PRO A N 1
ATOM 4731 C CA . PRO B 1 184 ? 15.843 -10.752 -4.359 1.00 50.08 184 PRO A CA 1
ATOM 4732 C C . PRO B 1 184 ? 16.427 -11.936 -5.140 1.00 50.12 184 PRO A C 1
ATOM 4733 O O . PRO B 1 184 ? 15.818 -13.004 -5.230 1.00 47.16 184 PRO A O 1
ATOM 4737 N N . SER B 1 185 ? 17.624 -11.737 -5.682 1.00 51.05 185 SER A N 1
ATOM 4738 C CA . SER B 1 185 ? 18.208 -12.669 -6.642 1.00 52.20 185 SER A CA 1
ATOM 4739 C C . SER B 1 185 ? 19.341 -13.524 -6.088 1.00 57.73 185 SER A C 1
ATOM 4740 O O . SER B 1 185 ? 19.320 -13.957 -4.940 1.00 62.04 185 SER A O 1
ATOM 4743 N N . ASP B 1 186 ? 20.336 -13.746 -6.945 1.00 61.04 186 ASP A N 1
ATOM 4744 C CA . ASP B 1 186 ? 21.571 -14.426 -6.581 1.00 58.49 186 ASP A CA 1
ATOM 4745 C C . ASP B 1 186 ? 22.767 -13.503 -6.830 1.00 59.73 186 ASP A C 1
ATOM 4746 O O . ASP B 1 186 ? 23.446 -13.626 -7.846 1.00 55.90 186 ASP A O 1
ATOM 4748 N N . LEU B 1 187 ? 22.964 -12.558 -5.908 1.00 61.10 187 LEU A N 1
ATOM 4749 C CA . LEU B 1 187 ? 24.162 -11.719 -5.783 1.00 54.44 187 LEU A CA 1
ATOM 4750 C C . LEU B 1 187 ? 23.812 -10.433 -5.038 1.00 58.20 187 LEU A C 1
ATOM 4751 O O . LEU B 1 187 ? 23.075 -9.587 -5.550 1.00 59.54 187 LEU A O 1
ATOM 4756 N N . LEU B 1 205 ? 10.860 -3.299 -2.505 1.00 55.74 205 LEU A N 1
ATOM 4757 C CA . LEU B 1 205 ? 11.298 -3.581 -3.906 1.00 48.23 205 LEU A CA 1
ATOM 4758 C C . LEU B 1 205 ? 11.299 -2.341 -4.844 1.00 54.86 205 LEU A C 1
ATOM 4759 O O . LEU B 1 205 ? 10.527 -2.276 -5.770 1.00 54.38 205 LEU A O 1
ATOM 4764 N N . GLY B 1 206 ? 12.170 -1.357 -4.556 1.00 53.22 206 GLY A N 1
ATOM 4765 C CA . GLY B 1 206 ? 12.921 -1.435 -3.317 1.00 43.60 206 GLY A CA 1
ATOM 4766 C C . GLY B 1 206 ? 14.145 -2.312 -3.150 1.00 43.95 206 GLY A C 1
ATOM 4767 O O . GLY B 1 206 ? 15.232 -1.812 -3.182 1.00 48.23 206 GLY A O 1
ATOM 4768 N N . ILE B 1 207 ? 13.971 -3.606 -2.956 1.00 41.47 207 ILE A N 1
ATOM 4769 C CA . ILE B 1 207 ? 15.055 -4.486 -2.848 1.00 40.54 207 ILE A CA 1
ATOM 4770 C C . ILE B 1 207 ? 15.702 -4.638 -4.217 1.00 43.10 207 ILE A C 1
ATOM 4771 O O . ILE B 1 207 ? 16.822 -5.026 -4.311 1.00 39.32 207 ILE A O 1
ATOM 4776 N N . ALA B 1 208 ? 14.927 -4.421 -5.257 1.00 38.85 208 ALA A N 1
ATOM 4777 C CA . ALA B 1 208 ? 15.339 -4.660 -6.636 1.00 43.60 208 ALA A CA 1
ATOM 4778 C C . ALA B 1 208 ? 16.412 -3.659 -7.039 1.00 39.16 208 ALA A C 1
ATOM 4779 O O . ALA B 1 208 ? 17.448 -4.045 -7.578 1.00 40.13 208 ALA A O 1
ATOM 4781 N N . ILE B 1 209 ? 16.149 -2.382 -6.766 1.00 31.57 209 ILE A N 1
ATOM 4782 C CA . ILE B 1 209 ? 17.126 -1.324 -6.957 1.00 37.43 209 ILE A CA 1
ATOM 4783 C C . ILE B 1 209 ? 18.432 -1.665 -6.256 1.00 43.82 209 ILE A C 1
ATOM 4784 O O . ILE B 1 209 ? 19.514 -1.453 -6.808 1.00 38.82 209 ILE A O 1
ATOM 4789 N N . SER B 1 210 ? 18.327 -2.187 -5.036 1.00 40.17 210 SER A N 1
ATOM 4790 C CA . SER B 1 210 ? 19.512 -2.607 -4.289 1.00 41.80 210 SER A CA 1
ATOM 4791 C C . SER B 1 210 ? 20.193 -3.787 -4.981 1.00 39.61 210 SER A C 1
ATOM 4792 O O . SER B 1 210 ? 21.417 -3.838 -5.100 1.00 39.37 210 SER A O 1
ATOM 4795 N N . ASP B 1 211 ? 19.381 -4.733 -5.434 1.00 37.91 211 ASP A N 1
ATOM 4796 C CA . ASP B 1 211 ? 19.883 -5.900 -6.133 1.00 38.62 211 ASP A CA 1
ATOM 4797 C C . ASP B 1 211 ? 20.703 -5.454 -7.340 1.00 40.62 211 ASP A C 1
ATOM 4798 O O . ASP B 1 211 ? 21.868 -5.845 -7.510 1.00 38.22 211 ASP A O 1
ATOM 4803 N N . ALA B 1 212 ? 20.081 -4.609 -8.157 1.00 36.37 212 ALA A N 1
ATOM 4804 C CA . ALA B 1 212 ? 20.666 -4.142 -9.409 1.00 40.59 212 ALA A CA 1
ATOM 4805 C C . ALA B 1 212 ? 21.940 -3.340 -9.150 1.00 42.51 212 ALA A C 1
ATOM 4806 O O . ALA B 1 212 ? 22.990 -3.619 -9.733 1.00 41.33 212 ALA A O 1
ATOM 4808 N N . VAL B 1 213 ? 21.826 -2.351 -8.266 1.00 40.16 213 VAL A N 1
ATOM 4809 C CA . VAL B 1 213 ? 22.953 -1.539 -7.836 1.00 41.37 213 VAL A CA 1
ATOM 4810 C C . VAL B 1 213 ? 24.143 -2.411 -7.421 1.00 42.44 213 VAL A C 1
ATOM 4811 O O . VAL B 1 213 ? 25.262 -2.212 -7.893 1.00 44.61 213 VAL A O 1
ATOM 4815 N N . GLU B 1 214 ? 23.881 -3.378 -6.545 1.00 38.66 214 GLU A N 1
ATOM 4816 C CA . GLU B 1 214 ? 24.881 -4.340 -6.098 1.00 45.87 214 GLU A CA 1
ATOM 4817 C C . GLU B 1 214 ? 25.528 -5.071 -7.271 1.00 46.94 214 GLU A C 1
ATOM 4818 O O . GLU B 1 214 ? 26.758 -5.119 -7.390 1.00 50.40 214 GLU A O 1
ATOM 4820 N N . TYR B 1 215 ? 24.692 -5.638 -8.134 1.00 43.89 215 TYR A N 1
ATOM 4821 C CA . TYR B 1 215 ? 25.176 -6.446 -9.243 1.00 46.16 215 TYR A CA 1
ATOM 4822 C C . TYR B 1 215 ? 26.094 -5.646 -10.158 1.00 49.56 215 TYR A C 1
ATOM 4823 O O . TYR B 1 215 ? 27.034 -6.192 -10.727 1.00 46.72 215 TYR A O 1
ATOM 4832 N N . ALA B 1 216 ? 25.813 -4.354 -10.300 1.00 46.09 216 ALA A N 1
ATOM 4833 C CA . ALA B 1 216 ? 26.616 -3.489 -11.154 1.00 44.40 216 ALA A CA 1
ATOM 4834 C C . ALA B 1 216 ? 28.001 -3.256 -10.550 1.00 49.66 216 ALA A C 1
ATOM 4835 O O . ALA B 1 216 ? 28.981 -3.127 -11.279 1.00 41.95 216 ALA A O 1
ATOM 4837 N N . HIS B 1 217 ? 28.075 -3.092 -9.250 1.00 53.19 217 HIS A N 1
ATOM 4838 C CA . HIS B 1 217 ? 29.372 -2.940 -8.616 1.00 53.58 217 HIS A CA 1
ATOM 4839 C C . HIS B 1 217 ? 29.908 -4.336 -8.624 1.00 57.72 217 HIS A C 1
ATOM 4840 O O . HIS B 1 217 ? 29.511 -5.144 -7.824 1.00 62.61 217 HIS A O 1
ATOM 4847 N N . LYS B 1 218 ? 30.773 -4.640 -9.574 1.00 60.18 218 LYS A N 1
ATOM 4848 C CA . LYS B 1 218 ? 31.075 -6.039 -9.939 1.00 57.45 218 LYS A CA 1
ATOM 4849 C C . LYS B 1 218 ? 29.915 -6.705 -10.684 1.00 59.20 218 LYS A C 1
ATOM 4850 O O . LYS B 1 218 ? 28.826 -6.743 -10.175 1.00 67.66 218 LYS A O 1
ATOM 4852 N N . ASN B 1 219 ? 30.129 -7.213 -11.888 1.00 58.92 219 ASN A N 1
ATOM 4853 C CA . ASN B 1 219 ? 31.350 -7.003 -12.615 1.00 55.18 219 ASN A CA 1
ATOM 4854 C C . ASN B 1 219 ? 31.475 -5.594 -13.002 1.00 54.18 219 ASN A C 1
ATOM 4855 O O . ASN B 1 219 ? 31.198 -4.695 -12.276 1.00 55.67 219 ASN A O 1
ATOM 4860 N N . GLY B 1 220 ? 31.895 -5.411 -14.218 1.00 58.16 220 GLY A N 1
ATOM 4861 C CA . GLY B 1 220 ? 32.163 -4.061 -14.701 1.00 56.75 220 GLY A CA 1
ATOM 4862 C C . GLY B 1 220 ? 30.994 -3.374 -15.370 1.00 52.00 220 GLY A C 1
ATOM 4863 O O . GLY B 1 220 ? 31.074 -3.044 -16.543 1.00 50.44 220 GLY A O 1
ATOM 4864 N N . GLY B 1 221 ? 29.914 -3.171 -14.625 1.00 48.93 221 GLY A N 1
ATOM 4865 C CA . GLY B 1 221 ? 28.632 -2.770 -15.174 1.00 41.26 221 GLY A CA 1
ATOM 4866 C C . GLY B 1 221 ? 28.115 -1.439 -14.662 1.00 39.57 221 GLY A C 1
ATOM 4867 O O . GLY B 1 221 ? 28.561 -0.920 -13.637 1.00 32.51 221 GLY A O 1
ATOM 4868 N N . LYS B 1 222 ? 27.162 -0.877 -15.393 1.00 34.74 222 LYS A N 1
ATOM 4869 C CA . LYS B 1 222 ? 26.577 0.392 -15.014 1.00 33.51 222 LYS A CA 1
ATOM 4870 C C . LYS B 1 222 ? 25.124 0.199 -14.643 1.00 36.24 222 LYS A C 1
ATOM 4871 O O . LYS B 1 222 ? 24.428 -0.634 -15.232 1.00 37.90 222 LYS A O 1
ATOM 4877 N N . TYR B 1 223 ? 24.676 0.957 -13.654 1.00 36.14 223 TYR A N 1
ATOM 4878 C CA . TYR B 1 223 ? 23.295 0.889 -13.212 1.00 36.35 223 TYR A CA 1
ATOM 4879 C C . TYR B 1 223 ? 22.481 1.973 -13.888 1.00 34.55 223 TYR A C 1
ATOM 4880 O O . TYR B 1 223 ? 22.877 3.136 -13.912 1.00 33.74 223 TYR A O 1
ATOM 4889 N N . VAL B 1 224 ? 21.344 1.578 -14.440 1.00 28.41 224 VAL A N 1
ATOM 4890 C CA . VAL B 1 224 ? 20.485 2.491 -15.163 1.00 33.68 224 VAL A CA 1
ATOM 4891 C C . VAL B 1 224 ? 19.242 2.791 -14.320 1.00 37.58 224 VAL A C 1
ATOM 4892 O O . VAL B 1 224 ? 18.504 1.875 -13.962 1.00 33.67 224 VAL A O 1
ATOM 4896 N N . VAL B 1 225 ? 19.028 4.064 -13.995 1.00 34.59 225 VAL A N 1
ATOM 4897 C CA . VAL B 1 225 ? 17.909 4.458 -13.127 1.00 37.45 225 VAL A CA 1
ATOM 4898 C C . VAL B 1 225 ? 16.704 4.894 -13.960 1.00 38.83 225 VAL A C 1
ATOM 4899 O O . VAL B 1 225 ? 16.854 5.517 -15.023 1.00 40.97 225 VAL A O 1
ATOM 4903 N N . GLY B 1 226 ? 15.509 4.565 -13.482 1.00 39.78 226 GLY A N 1
ATOM 4904 C CA . GLY B 1 226 ? 14.325 4.673 -14.313 1.00 37.24 226 GLY A CA 1
ATOM 4905 C C . GLY B 1 226 ? 13.308 5.717 -13.903 1.00 42.25 226 GLY A C 1
ATOM 4906 O O . GLY B 1 226 ? 12.201 5.750 -14.452 1.00 42.43 226 GLY A O 1
ATOM 4907 N N . SER B 1 227 ? 13.680 6.570 -12.956 1.00 38.78 227 SER A N 1
ATOM 4908 C CA . SER B 1 227 ? 12.779 7.601 -12.453 1.00 40.45 227 SER A CA 1
ATOM 4909 C C . SER B 1 227 ? 13.429 8.436 -11.357 1.00 39.59 227 SER A C 1
ATOM 4910 O O . SER B 1 227 ? 14.654 8.409 -11.181 1.00 41.25 227 SER A O 1
ATOM 4913 N N . VAL B 1 228 ? 12.576 9.167 -10.640 1.00 42.40 228 VAL A N 1
ATOM 4914 C CA . VAL B 1 228 ? 12.905 10.027 -9.491 1.00 42.23 228 VAL A CA 1
ATOM 4915 C C . VAL B 1 228 ? 14.006 11.084 -9.715 1.00 38.57 228 VAL A C 1
ATOM 4916 O O . VAL B 1 228 ? 13.796 12.263 -9.410 1.00 35.80 228 VAL A O 1
ATOM 4920 N N . VAL B 1 229 ? 15.165 10.697 -10.234 1.00 34.11 229 VAL A N 1
ATOM 4921 C CA . VAL B 1 229 ? 16.266 11.650 -10.299 1.00 36.67 229 VAL A CA 1
ATOM 4922 C C . VAL B 1 229 ? 16.032 12.696 -11.382 1.00 39.92 229 VAL A C 1
ATOM 4923 O O . VAL B 1 229 ? 15.149 12.531 -12.229 1.00 38.44 229 VAL A O 1
ATOM 4927 N N . ASN B 1 230 ? 16.827 13.764 -11.350 1.00 33.78 230 ASN A N 1
ATOM 4928 C CA . ASN B 1 230 ? 16.622 14.899 -12.239 1.00 39.29 230 ASN A CA 1
ATOM 4929 C C . ASN B 1 230 ? 16.916 14.575 -13.694 1.00 36.84 230 ASN A C 1
ATOM 4930 O O . ASN B 1 230 ? 16.173 14.993 -14.584 1.00 38.07 230 ASN A O 1
ATOM 4935 N N . SER B 1 231 ? 17.997 13.836 -13.931 1.00 33.60 231 SER A N 1
ATOM 4936 C CA . SER B 1 231 ? 18.410 13.497 -15.288 1.00 31.33 231 SER A CA 1
ATOM 4937 C C . SER B 1 231 ? 17.322 12.661 -15.962 1.00 33.90 231 SER A C 1
ATOM 4938 O O . SER B 1 231 ? 16.964 12.898 -17.119 1.00 32.21 231 SER A O 1
ATOM 4941 N N . ASP B 1 232 ? 16.781 11.704 -15.218 1.00 30.66 232 ASP A N 1
ATOM 4942 C CA . ASP B 1 232 ? 15.760 10.818 -15.746 1.00 33.37 232 ASP A CA 1
ATOM 4943 C C . ASP B 1 232 ? 14.503 11.579 -16.146 1.00 33.99 232 ASP A C 1
ATOM 4944 O O . ASP B 1 232 ? 14.010 11.414 -17.261 1.00 30.17 232 ASP A O 1
ATOM 4949 N N . ILE B 1 233 ? 13.980 12.398 -15.233 1.00 30.25 233 ILE A N 1
ATOM 4950 C CA . ILE B 1 233 ? 12.882 13.300 -15.574 1.00 30.59 233 ILE A CA 1
ATOM 4951 C C . ILE B 1 233 ? 13.228 14.172 -16.778 1.00 31.28 233 ILE A C 1
ATOM 4952 O O . ILE B 1 233 ? 12.401 14.340 -17.681 1.00 24.40 233 ILE A O 1
ATOM 4957 N N . MET B 1 234 ? 14.445 14.716 -16.800 1.00 25.64 234 MET A N 1
ATOM 4958 C CA . MET B 1 234 ? 14.851 15.587 -17.895 1.00 27.22 234 MET A CA 1
ATOM 4959 C C . MET B 1 234 ? 14.743 14.864 -19.236 1.00 21.70 234 MET A C 1
ATOM 4960 O O . MET B 1 234 ? 14.218 15.420 -20.193 1.00 24.98 234 MET A O 1
ATOM 4965 N N . PHE B 1 235 ? 15.230 13.628 -19.299 1.00 23.18 235 PHE A N 1
ATOM 4966 C CA . PHE B 1 235 ? 15.152 12.838 -20.526 1.00 24.58 235 PHE A CA 1
ATOM 4967 C C . PHE B 1 235 ? 13.697 12.614 -21.006 1.00 25.56 235 PHE A C 1
ATOM 4968 O O . PHE B 1 235 ? 13.439 12.531 -22.202 1.00 26.24 235 PHE A O 1
ATOM 4976 N N . LYS B 1 236 ? 12.752 12.542 -20.081 1.00 24.34 236 LYS A N 1
ATOM 4977 C CA . LYS B 1 236 ? 11.363 12.229 -20.447 1.00 23.67 236 LYS A CA 1
ATOM 4978 C C . LYS B 1 236 ? 10.569 13.438 -20.900 1.00 20.71 236 LYS A C 1
ATOM 4979 O O . LYS B 1 236 ? 9.477 13.286 -21.438 1.00 24.38 236 LYS A O 1
ATOM 4985 N N . THR B 1 237 ? 11.120 14.638 -20.695 1.00 23.94 237 THR A N 1
ATOM 4986 C CA . THR B 1 237 ? 10.440 15.877 -21.077 1.00 21.67 237 THR A CA 1
ATOM 4987 C C . THR B 1 237 ? 10.314 16.059 -22.589 1.00 25.16 237 THR A C 1
ATOM 4988 O O . THR B 1 237 ? 9.629 16.977 -23.052 1.00 25.82 237 THR A O 1
ATOM 4992 N N . ILE B 1 238 ? 10.950 15.185 -23.359 1.00 21.34 238 ILE A N 1
ATOM 4993 C CA . ILE B 1 238 ? 10.673 15.137 -24.792 1.00 21.30 238 ILE A CA 1
ATOM 4994 C C . ILE B 1 238 ? 9.158 15.040 -25.030 1.00 24.81 238 ILE A C 1
ATOM 4995 O O . ILE B 1 238 ? 8.636 15.648 -25.957 1.00 26.00 238 ILE A O 1
ATOM 5000 N N . ALA B 1 239 ? 8.454 14.314 -24.160 1.00 21.96 239 ALA A N 1
ATOM 5001 C CA . ALA B 1 239 ? 7.000 14.187 -24.281 1.00 24.76 239 ALA A CA 1
ATOM 5002 C C . ALA B 1 239 ? 6.324 15.540 -24.127 1.00 24.21 239 ALA A C 1
ATOM 5003 O O . ALA B 1 239 ? 5.441 15.889 -24.906 1.00 23.15 239 ALA A O 1
ATOM 5005 N N . GLY B 1 240 ? 6.742 16.284 -23.104 1.00 24.48 240 GLY A N 1
ATOM 5006 C CA . GLY B 1 240 ? 6.175 17.587 -22.798 1.00 24.35 240 GLY A CA 1
ATOM 5007 C C . GLY B 1 240 ? 6.511 18.625 -23.853 1.00 25.03 240 GLY A C 1
ATOM 5008 O O . GLY B 1 240 ? 5.659 19.438 -24.220 1.00 25.57 240 GLY A O 1
ATOM 5009 N N . MET B 1 241 ? 7.752 18.594 -24.340 1.00 25.87 241 MET A N 1
ATOM 5010 C CA . MET B 1 241 ? 8.181 19.451 -25.457 1.00 25.05 241 MET A CA 1
ATOM 5011 C C . MET B 1 241 ? 7.340 19.209 -26.703 1.00 23.66 241 MET A C 1
ATOM 5012 O O . MET B 1 241 ? 6.934 20.163 -27.380 1.00 24.23 241 MET A O 1
ATOM 5017 N N . GLU B 1 242 ? 7.092 17.938 -27.019 1.00 21.33 242 GLU A N 1
ATOM 5018 C CA . GLU B 1 242 ? 6.212 17.594 -28.146 1.00 23.79 242 GLU A CA 1
ATOM 5019 C C . GLU B 1 242 ? 4.784 18.079 -27.907 1.00 22.49 242 GLU A C 1
ATOM 5020 O O . GLU B 1 242 ? 4.168 18.654 -28.793 1.00 24.77 242 GLU A O 1
ATOM 5026 N N . ALA B 1 243 ? 4.259 17.834 -26.708 1.00 23.87 243 ALA A N 1
ATOM 5027 C CA . ALA B 1 243 ? 2.865 18.151 -26.407 1.00 26.78 243 ALA A CA 1
ATOM 5028 C C . ALA B 1 243 ? 2.581 19.654 -26.475 1.00 27.91 243 ALA A C 1
ATOM 5029 O O . ALA B 1 243 ? 1.507 20.078 -26.938 1.00 24.49 243 ALA A O 1
ATOM 5031 N N . LYS B 1 244 ? 3.540 20.450 -26.010 1.00 24.48 244 LYS A N 1
ATOM 5032 C CA . LYS B 1 244 ? 3.440 21.906 -26.105 1.00 25.75 244 LYS A CA 1
ATOM 5033 C C . LYS B 1 244 ? 3.273 22.341 -27.560 1.00 33.29 244 LYS A C 1
ATOM 5034 O O . LYS B 1 244 ? 2.372 23.129 -27.880 1.00 34.29 244 LYS A O 1
ATOM 5040 N N . LYS B 1 245 ? 4.115 21.806 -28.444 1.00 25.98 245 LYS A N 1
ATOM 5041 C CA . LYS B 1 245 ? 4.037 22.110 -29.872 1.00 28.32 245 LYS A CA 1
ATOM 5042 C C . LYS B 1 245 ? 2.736 21.610 -30.486 1.00 29.28 245 LYS A C 1
ATOM 5043 O O . LYS B 1 245 ? 2.145 22.285 -31.327 1.00 31.03 245 LYS A O 1
ATOM 5049 N N . GLN B 1 246 ? 2.269 20.440 -30.054 1.00 27.74 246 GLN A N 1
ATOM 5050 C CA . GLN B 1 246 ? 1.018 19.899 -30.591 1.00 29.69 246 GLN A CA 1
ATOM 5051 C C . GLN B 1 246 ? -0.215 20.717 -30.169 1.00 30.57 246 GLN A C 1
ATOM 5052 O O . GLN B 1 246 ? -1.082 20.994 -30.991 1.00 31.69 246 GLN A O 1
ATOM 5058 N N . MET B 1 247 ? -0.299 21.097 -28.898 1.00 30.12 247 MET A N 1
ATOM 5059 C CA . MET B 1 247 ? -1.426 21.896 -28.437 1.00 34.47 247 MET A CA 1
ATOM 5060 C C . MET B 1 247 ? -1.469 23.234 -29.179 1.00 33.53 247 MET A C 1
ATOM 5061 O O . MET B 1 247 ? -2.522 23.640 -29.660 1.00 32.79 247 MET A O 1
ATOM 5066 N N . GLU B 1 248 ? -0.328 23.908 -29.298 1.00 32.82 248 GLU A N 1
ATOM 5067 C CA . GLU B 1 248 ? -0.272 25.135 -30.096 1.00 39.30 248 GLU A CA 1
ATOM 5068 C C . GLU B 1 248 ? -0.758 24.906 -31.532 1.00 38.55 248 GLU A C 1
ATOM 5069 O O . GLU B 1 248 ? -1.429 25.761 -32.107 1.00 45.82 248 GLU A O 1
ATOM 5075 N N . LEU B 1 249 ? -0.441 23.742 -32.095 1.00 35.78 249 LEU A N 1
ATOM 5076 C CA . LEU B 1 249 ? -0.856 23.384 -33.448 1.00 34.10 249 LEU A CA 1
ATOM 5077 C C . LEU B 1 249 ? -2.377 23.456 -33.641 1.00 39.69 249 LEU A C 1
ATOM 5078 O O . LEU B 1 249 ? -2.862 23.727 -34.736 1.00 41.37 249 LEU A O 1
ATOM 5083 N N . ILE B 1 250 ? -3.134 23.216 -32.578 1.00 40.90 250 ILE A N 1
ATOM 5084 C CA . ILE B 1 250 ? -4.587 23.298 -32.675 1.00 40.68 250 ILE A CA 1
ATOM 5085 C C . ILE B 1 250 ? -5.132 24.465 -31.862 1.00 40.90 250 ILE A C 1
ATOM 5086 O O . ILE B 1 250 ? -6.345 24.562 -31.640 1.00 41.78 250 ILE A O 1
ATOM 5091 N N . GLY B 1 251 ? -4.237 25.349 -31.423 1.00 35.38 251 GLY A N 1
ATOM 5092 C CA . GLY B 1 251 ? -4.639 26.553 -30.714 1.00 36.12 251 GLY A CA 1
ATOM 5093 C C . GLY B 1 251 ? -5.379 26.230 -29.430 1.00 46.92 251 GLY A C 1
ATOM 5094 O O . GLY B 1 251 ? -6.477 26.737 -29.177 1.00 46.43 251 GLY A O 1
ATOM 5095 N N . GLU B 1 252 ? -4.768 25.376 -28.616 1.00 41.70 252 GLU A N 1
ATOM 5096 C CA . GLU B 1 252 ? -5.425 24.828 -27.444 1.00 40.84 252 GLU A CA 1
ATOM 5097 C C . GLU B 1 252 ? -4.542 24.932 -26.208 1.00 45.10 252 GLU A C 1
ATOM 5098 O O . GLU B 1 252 ? -3.614 24.150 -26.032 1.00 41.28 252 GLU A O 1
ATOM 5104 N N . ASP B 1 253 ? -4.835 25.896 -25.346 1.00 44.60 253 ASP A N 1
ATOM 5105 C CA . ASP B 1 253 ? -4.069 26.063 -24.118 1.00 41.68 253 ASP A CA 1
ATOM 5106 C C . ASP B 1 253 ? -4.767 25.306 -22.995 1.00 40.05 253 ASP A C 1
ATOM 5107 O O . ASP B 1 253 ? -5.896 25.645 -22.639 1.00 39.37 253 ASP A O 1
ATOM 5112 N N . PRO B 1 254 ? -4.114 24.267 -22.443 1.00 35.09 254 PRO A N 1
ATOM 5113 C CA . PRO B 1 254 ? -4.738 23.501 -21.350 1.00 33.69 254 PRO A CA 1
ATOM 5114 C C . PRO B 1 254 ? -4.911 24.281 -20.044 1.00 31.54 254 PRO A C 1
ATOM 5115 O O . PRO B 1 254 ? -4.019 25.022 -19.620 1.00 33.58 254 PRO A O 1
ATOM 5119 N N . ASP B 1 255 ? -6.059 24.079 -19.404 1.00 37.08 255 ASP A N 1
ATOM 5120 C CA . ASP B 1 255 ? -6.347 24.649 -18.095 1.00 32.54 255 ASP A CA 1
ATOM 5121 C C . ASP B 1 255 ? -5.833 23.754 -16.975 1.00 33.45 255 ASP A C 1
ATOM 5122 O O . ASP B 1 255 ? -5.509 24.225 -15.881 1.00 34.78 255 ASP A O 1
ATOM 5127 N N . TYR B 1 256 ? -5.791 22.454 -17.256 1.00 29.20 256 TYR A N 1
ATOM 5128 C CA . TYR B 1 256 ? -5.338 21.446 -16.301 1.00 27.22 256 TYR A CA 1
ATOM 5129 C C . TYR B 1 256 ? -4.352 20.503 -16.959 1.00 26.03 256 TYR A C 1
ATOM 5130 O O . TYR B 1 256 ? -4.587 20.046 -18.058 1.00 22.49 256 TYR A O 1
ATOM 5139 N N . ILE B 1 257 ? -3.275 20.171 -16.269 1.00 25.97 257 ILE A N 1
ATOM 5140 C CA . ILE B 1 257 ? -2.400 19.108 -16.748 1.00 26.84 257 ILE A CA 1
ATOM 5141 C C . ILE B 1 257 ? -2.356 18.059 -15.649 1.00 26.90 257 ILE A C 1
ATOM 5142 O O . ILE B 1 257 ? -2.018 18.369 -14.506 1.00 29.47 257 ILE A O 1
ATOM 5147 N N . ILE B 1 258 ? -2.723 16.829 -15.986 1.00 22.25 258 ILE A N 1
ATOM 5148 C CA . ILE B 1 258 ? -2.880 15.792 -14.972 1.00 23.48 258 ILE A CA 1
ATOM 5149 C C . ILE B 1 258 ? -2.154 14.514 -15.366 1.00 24.86 258 ILE A C 1
ATOM 5150 O O . ILE B 1 258 ? -1.769 14.320 -16.527 1.00 22.83 258 ILE A O 1
ATOM 5155 N N . GLY B 1 259 ? -1.944 13.651 -14.385 1.00 24.88 259 GLY A N 1
ATOM 5156 C CA . GLY B 1 259 ? -1.207 12.426 -14.617 1.00 23.62 259 GLY A CA 1
ATOM 5157 C C . GLY B 1 259 ? -1.076 11.671 -13.327 1.00 25.34 259 GLY A C 1
ATOM 5158 O O . GLY B 1 259 ? -1.595 12.110 -12.289 1.00 24.42 259 GLY A O 1
ATOM 5159 N N . VAL B 1 260 ? -0.393 10.537 -13.380 1.00 22.77 260 VAL A N 1
ATOM 5160 C CA . VAL B 1 260 ? -0.246 9.704 -12.196 1.00 25.88 260 VAL A CA 1
ATOM 5161 C C . VAL B 1 260 ? 1.201 9.744 -11.752 1.00 24.38 260 VAL A C 1
ATOM 5162 O O . VAL B 1 260 ? 2.074 10.146 -12.509 1.00 25.23 260 VAL A O 1
ATOM 5166 N N . VAL B 1 261 ? 1.452 9.336 -10.517 1.00 27.32 261 VAL A N 1
ATOM 5167 C CA . VAL B 1 261 ? 2.797 9.404 -9.969 1.00 26.93 261 VAL A CA 1
ATOM 5168 C C . VAL B 1 261 ? 3.232 8.057 -9.425 1.00 32.38 261 VAL A C 1
ATOM 5169 O O . VAL B 1 261 ? 2.657 7.558 -8.458 1.00 30.34 261 VAL A O 1
ATOM 5173 N N . GLY B 1 262 ? 4.250 7.479 -10.051 1.00 28.51 262 GLY A N 1
ATOM 5174 C CA . GLY B 1 262 ? 4.935 6.327 -9.503 1.00 32.37 262 GLY A CA 1
ATOM 5175 C C . GLY B 1 262 ? 6.080 6.900 -8.701 1.00 35.67 262 GLY A C 1
ATOM 5176 O O . GLY B 1 262 ? 5.997 7.014 -7.476 1.00 36.93 262 GLY A O 1
ATOM 5177 N N . GLY B 1 263 ? 7.137 7.290 -9.408 1.00 33.38 263 GLY A N 1
ATOM 5178 C CA . GLY B 1 263 ? 8.216 8.081 -8.852 1.00 32.47 263 GLY A CA 1
ATOM 5179 C C . GLY B 1 263 ? 7.997 9.521 -9.264 1.00 36.09 263 GLY A C 1
ATOM 5180 O O . GLY B 1 263 ? 8.572 10.439 -8.686 1.00 41.19 263 GLY A O 1
ATOM 5181 N N . GLY B 1 264 ? 7.157 9.717 -10.275 1.00 31.38 264 GLY A N 1
ATOM 5182 C CA . GLY B 1 264 ? 6.744 11.046 -10.682 1.00 29.51 264 GLY A CA 1
ATOM 5183 C C . GLY B 1 264 ? 7.338 11.522 -12.000 1.00 31.73 264 GLY A C 1
ATOM 5184 O O . GLY B 1 264 ? 7.153 12.681 -12.372 1.00 30.63 264 GLY A O 1
ATOM 5185 N N . SER B 1 265 ? 8.034 10.637 -12.711 1.00 26.47 265 SER A N 1
ATOM 5186 C CA . SER B 1 265 ? 8.748 11.042 -13.929 1.00 33.42 265 SER A CA 1
ATOM 5187 C C . SER B 1 265 ? 7.808 11.276 -15.104 1.00 29.14 265 SER A C 1
ATOM 5188 O O . SER B 1 265 ? 7.948 12.259 -15.833 1.00 26.60 265 SER A O 1
ATOM 5191 N N . ASN B 1 266 ? 6.852 10.381 -15.312 1.00 27.55 266 ASN A N 1
ATOM 5192 C CA . ASN B 1 266 ? 5.974 10.577 -16.461 1.00 27.63 266 ASN A CA 1
ATOM 5193 C C . ASN B 1 266 ? 5.142 11.844 -16.294 1.00 25.71 266 ASN A C 1
ATOM 5194 O O . ASN B 1 266 ? 4.908 12.543 -17.265 1.00 26.15 266 ASN A O 1
ATOM 5199 N N . TYR B 1 267 ? 4.712 12.164 -15.072 1.00 24.45 267 TYR A N 1
ATOM 5200 C CA . TYR B 1 267 ? 3.931 13.389 -14.886 1.00 24.75 267 TYR A CA 1
ATOM 5201 C C . TYR B 1 267 ? 4.803 14.630 -15.062 1.00 25.95 267 TYR A C 1
ATOM 5202 O O . TYR B 1 267 ? 4.439 15.545 -15.777 1.00 23.92 267 TYR A O 1
ATOM 5211 N N . ALA B 1 268 ? 5.964 14.654 -14.405 1.00 24.95 268 ALA A N 1
ATOM 5212 C CA . ALA B 1 268 ? 6.867 15.785 -14.510 1.00 24.15 268 ALA A CA 1
ATOM 5213 C C . ALA B 1 268 ? 7.249 16.020 -15.969 1.00 27.12 268 ALA A C 1
ATOM 5214 O O . ALA B 1 268 ? 7.337 17.154 -16.427 1.00 28.07 268 ALA A O 1
ATOM 5216 N N . ALA B 1 269 ? 7.441 14.929 -16.695 1.00 25.35 269 ALA A N 1
ATOM 5217 C CA . ALA B 1 269 ? 7.909 14.991 -18.072 1.00 27.48 269 ALA A CA 1
ATOM 5218 C C . ALA B 1 269 ? 6.944 15.750 -18.966 1.00 24.41 269 ALA A C 1
ATOM 5219 O O . ALA B 1 269 ? 7.363 16.465 -19.871 1.00 27.63 269 ALA A O 1
ATOM 5221 N N . LEU B 1 270 ? 5.657 15.609 -18.700 1.00 24.99 270 LEU A N 1
ATOM 5222 C CA . LEU B 1 270 ? 4.645 16.282 -19.497 1.00 21.73 270 LEU A CA 1
ATOM 5223 C C . LEU B 1 270 ? 4.435 17.710 -19.022 1.00 21.81 270 LEU A C 1
ATOM 5224 O O . LEU B 1 270 ? 4.290 18.637 -19.824 1.00 22.80 270 LEU A O 1
ATOM 5229 N N . ALA B 1 271 ? 4.381 17.867 -17.704 1.00 25.47 271 ALA A N 1
ATOM 5230 C CA . ALA B 1 271 ? 4.031 19.138 -17.084 1.00 23.22 271 ALA A CA 1
ATOM 5231 C C . ALA B 1 271 ? 5.175 20.142 -17.089 1.00 20.72 271 ALA A C 1
ATOM 5232 O O . ALA B 1 271 ? 4.954 21.310 -17.344 1.00 24.61 271 ALA A O 1
ATOM 5234 N N . TYR B 1 272 ? 6.381 19.699 -16.763 1.00 23.75 272 TYR A N 1
ATOM 5235 C CA . TYR B 1 272 ? 7.467 20.648 -16.517 1.00 23.11 272 TYR A CA 1
ATOM 5236 C C . TYR B 1 272 ? 7.696 21.625 -17.673 1.00 26.71 272 TYR A C 1
ATOM 5237 O O . TYR B 1 272 ? 7.932 22.808 -17.444 1.00 27.52 272 TYR A O 1
ATOM 5246 N N . PRO B 1 273 ? 7.629 21.144 -18.924 1.00 26.85 273 PRO A N 1
ATOM 5247 C CA . PRO B 1 273 ? 7.819 22.117 -20.003 1.00 26.83 273 PRO A CA 1
ATOM 5248 C C . PRO B 1 273 ? 6.731 23.204 -20.036 1.00 33.80 273 PRO A C 1
ATOM 5249 O O . PRO B 1 273 ? 7.031 24.321 -20.442 1.00 33.96 273 PRO A O 1
ATOM 5253 N N . PHE B 1 274 ? 5.511 22.897 -19.595 1.00 25.83 274 PHE A N 1
ATOM 5254 C CA . PHE B 1 274 ? 4.453 23.911 -19.513 1.00 30.99 274 PHE A CA 1
ATOM 5255 C C . PHE B 1 274 ? 4.614 24.793 -18.265 1.00 34.66 274 PHE A C 1
ATOM 5256 O O . PHE B 1 274 ? 4.444 26.015 -18.307 1.00 33.30 274 PHE A O 1
ATOM 5264 N N . LEU B 1 275 ? 4.894 24.142 -17.143 1.00 32.73 275 LEU A N 1
ATOM 5265 C CA . LEU B 1 275 ? 5.024 24.820 -15.860 1.00 32.53 275 LEU A CA 1
ATOM 5266 C C . LEU B 1 275 ? 6.220 25.773 -15.820 1.00 39.58 275 LEU A C 1
ATOM 5267 O O . LEU B 1 275 ? 6.207 26.775 -15.097 1.00 40.57 275 LEU A O 1
ATOM 5272 N N . GLY B 1 276 ? 7.247 25.449 -16.601 1.00 37.26 276 GLY A N 1
ATOM 5273 C CA . GLY B 1 276 ? 8.440 26.270 -16.706 1.00 41.80 276 GLY A CA 1
ATOM 5274 C C . GLY B 1 276 ? 8.124 27.642 -17.265 1.00 42.54 276 GLY A C 1
ATOM 5275 O O . GLY B 1 276 ? 8.555 28.645 -16.711 1.00 41.87 276 GLY A O 1
ATOM 5276 N N . ASP B 1 277 ? 7.367 27.678 -18.358 1.00 42.73 277 ASP A N 1
ATOM 5277 C CA . ASP B 1 277 ? 6.933 28.932 -18.961 1.00 45.31 277 ASP A CA 1
ATOM 5278 C C . ASP B 1 277 ? 6.282 29.827 -17.930 1.00 46.49 277 ASP A C 1
ATOM 5279 O O . ASP B 1 277 ? 6.520 31.033 -17.902 1.00 52.06 277 ASP A O 1
ATOM 5284 N N . GLU B 1 278 ? 5.447 29.231 -17.089 1.00 42.16 278 GLU A N 1
ATOM 5285 C CA . GLU B 1 278 ? 4.694 30.001 -16.113 1.00 45.89 278 GLU A CA 1
ATOM 5286 C C . GLU B 1 278 ? 5.602 30.512 -15.006 1.00 44.51 278 GLU A C 1
ATOM 5287 O O . GLU B 1 278 ? 5.598 31.700 -14.707 1.00 48.91 278 GLU A O 1
ATOM 5293 N N . LEU B 1 279 ? 6.401 29.631 -14.419 1.00 40.70 279 LEU A N 1
ATOM 5294 C CA . LEU B 1 279 ? 7.336 30.051 -13.379 1.00 41.46 279 LEU A CA 1
ATOM 5295 C C . LEU B 1 279 ? 8.234 31.203 -13.838 1.00 44.22 279 LEU A C 1
ATOM 5296 O O . LEU B 1 279 ? 8.503 32.119 -13.072 1.00 42.66 279 LEU A O 1
ATOM 5301 N N . ARG B 1 280 ? 8.689 31.173 -15.089 1.00 48.61 280 ARG A N 1
ATOM 5302 C CA . ARG B 1 280 ? 9.580 32.230 -15.573 1.00 45.54 280 ARG A CA 1
ATOM 5303 C C . ARG B 1 280 ? 8.823 33.537 -15.796 1.00 50.60 280 ARG A C 1
ATOM 5304 O O . ARG B 1 280 ? 9.330 34.617 -15.488 1.00 49.20 280 ARG A O 1
ATOM 5312 N N . SER B 1 281 ? 7.607 33.433 -16.323 1.00 50.89 281 SER A N 1
ATOM 5313 C CA . SER B 1 281 ? 6.772 34.604 -16.578 1.00 51.28 281 SER A CA 1
ATOM 5314 C C . SER B 1 281 ? 6.211 35.201 -15.284 1.00 52.80 281 SER A C 1
ATOM 5315 O O . SER B 1 281 ? 5.582 36.256 -15.300 1.00 52.89 281 SER A O 1
ATOM 5318 N N . GLY B 1 282 ? 6.430 34.517 -14.168 1.00 50.63 282 GLY A N 1
ATOM 5319 C CA . GLY B 1 282 ? 5.978 35.009 -12.880 1.00 53.75 282 GLY A CA 1
ATOM 5320 C C . GLY B 1 282 ? 4.745 34.326 -12.302 1.00 57.74 282 GLY A C 1
ATOM 5321 O O . GLY B 1 282 ? 4.718 34.000 -11.114 1.00 58.94 282 GLY A O 1
ATOM 5322 N N . LYS B 1 283 ? 3.725 34.114 -13.132 1.00 55.51 283 LYS A N 1
ATOM 5323 C CA . LYS B 1 283 ? 2.447 33.594 -12.644 1.00 56.90 283 LYS A CA 1
ATOM 5324 C C . LYS B 1 283 ? 2.164 32.165 -13.089 1.00 52.76 283 LYS A C 1
ATOM 5325 O O . LYS B 1 283 ? 2.432 31.800 -14.231 1.00 53.75 283 LYS A O 1
ATOM 5331 N N . VAL B 1 284 ? 1.604 31.368 -12.183 1.00 49.30 284 VAL A N 1
ATOM 5332 C CA . VAL B 1 284 ? 1.124 30.037 -12.521 1.00 48.68 284 VAL A CA 1
ATOM 5333 C C . VAL B 1 284 ? -0.399 30.045 -12.564 1.00 48.52 284 VAL A C 1
ATOM 5334 O O . VAL B 1 284 ? -1.048 30.080 -11.524 1.00 50.69 284 VAL A O 1
ATOM 5338 N N . ARG B 1 285 ? -0.965 30.013 -13.765 1.00 47.69 285 ARG A N 1
ATOM 5339 C CA . ARG B 1 285 ? -2.415 30.073 -13.930 1.00 46.33 285 ARG A CA 1
ATOM 5340 C C . ARG B 1 285 ? -3.046 28.687 -14.076 1.00 46.31 285 ARG A C 1
ATOM 5341 O O . ARG B 1 285 ? -4.165 28.453 -13.614 1.00 46.69 285 ARG A O 1
ATOM 5349 N N . ARG B 1 286 ? -2.334 27.771 -14.727 1.00 46.12 286 ARG A N 1
ATOM 5350 C CA . ARG B 1 286 ? -2.847 26.421 -14.938 1.00 42.87 286 ARG A CA 1
ATOM 5351 C C . ARG B 1 286 ? -3.012 25.682 -13.622 1.00 35.31 286 ARG A C 1
ATOM 5352 O O . ARG B 1 286 ? -2.331 25.985 -12.637 1.00 38.90 286 ARG A O 1
ATOM 5360 N N . LYS B 1 287 ? -3.912 24.706 -13.602 1.00 33.77 287 LYS A N 1
ATOM 5361 C CA . LYS B 1 287 ? -3.976 23.783 -12.476 1.00 31.88 287 LYS A CA 1
ATOM 5362 C C . LYS B 1 287 ? -3.163 22.527 -12.810 1.00 32.72 287 LYS A C 1
ATOM 5363 O O . LYS B 1 287 ? -3.243 22.007 -13.927 1.00 34.47 287 LYS A O 1
ATOM 5369 N N . TYR B 1 288 ? -2.383 22.056 -11.840 1.00 30.48 288 TYR A N 1
ATOM 5370 C CA . TYR B 1 288 ? -1.596 20.833 -11.973 1.00 31.62 288 TYR A CA 1
ATOM 5371 C C . TYR B 1 288 ? -2.034 19.815 -10.931 1.00 29.87 288 TYR A C 1
ATOM 5372 O O . TYR B 1 288 ? -1.886 20.045 -9.744 1.00 31.91 288 TYR A O 1
ATOM 5381 N N . ILE B 1 289 ? -2.567 18.690 -11.385 1.00 27.71 289 ILE A N 1
ATOM 5382 C CA . ILE B 1 289 ? -3.025 17.647 -10.479 1.00 29.52 289 ILE A CA 1
ATOM 5383 C C . ILE B 1 289 ? -2.433 16.288 -10.841 1.00 32.41 289 ILE A C 1
ATOM 5384 O O . ILE B 1 289 ? -2.467 15.857 -12.000 1.00 30.31 289 ILE A O 1
ATOM 5389 N N . ALA B 1 290 ? -1.862 15.628 -9.845 1.00 25.01 290 ALA A N 1
ATOM 5390 C CA . ALA B 1 290 ? -1.290 14.312 -10.035 1.00 29.51 290 ALA A CA 1
ATOM 5391 C C . ALA B 1 290 ? -1.865 13.361 -8.986 1.00 30.40 290 ALA A C 1
ATOM 5392 O O . ALA B 1 290 ? -2.072 13.742 -7.831 1.00 29.90 290 ALA A O 1
ATOM 5394 N N . SER B 1 291 ? -2.137 12.131 -9.398 1.00 27.62 291 SER A N 1
ATOM 5395 C CA . SER B 1 291 ? -2.691 11.125 -8.514 1.00 26.36 291 SER A CA 1
ATOM 5396 C C . SER B 1 291 ? -1.752 9.941 -8.296 1.00 29.10 291 SER A C 1
ATOM 5397 O O . SER B 1 291 ? -0.937 9.614 -9.158 1.00 30.19 291 SER A O 1
ATOM 5400 N N . GLY B 1 292 ? -1.849 9.320 -7.124 1.00 30.78 292 GLY A N 1
ATOM 5401 C CA . GLY B 1 292 ? -1.154 8.079 -6.848 1.00 29.35 292 GLY A CA 1
ATOM 5402 C C . GLY B 1 292 ? -2.199 7.046 -6.495 1.00 29.71 292 GLY A C 1
ATOM 5403 O O . GLY B 1 292 ? -3.380 7.273 -6.734 1.00 31.13 292 GLY A O 1
ATOM 5404 N N . SER B 1 293 ? -1.790 5.923 -5.914 1.00 33.07 293 SER A N 1
ATOM 5405 C CA . SER B 1 293 ? -2.775 4.975 -5.383 1.00 34.07 293 SER A CA 1
ATOM 5406 C C . SER B 1 293 ? -2.920 5.103 -3.872 1.00 33.12 293 SER A C 1
ATOM 5407 O O . SER B 1 293 ? -1.942 5.308 -3.146 1.00 31.07 293 SER A O 1
ATOM 5410 N N . SER B 1 294 ? -4.151 4.961 -3.404 1.00 36.46 294 SER A N 1
ATOM 5411 C CA . SER B 1 294 ? -4.431 5.01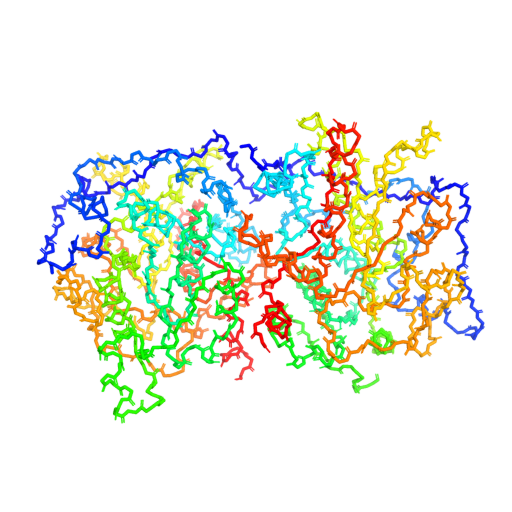1 -1.975 1.00 36.94 294 SER A CA 1
ATOM 5412 C C . SER B 1 294 ? -3.826 3.809 -1.244 1.00 37.93 294 SER A C 1
ATOM 5413 O O . SER B 1 294 ? -3.609 3.863 -0.035 1.00 35.88 294 SER A O 1
ATOM 5416 N N . GLU B 1 295 ? -3.535 2.735 -1.981 1.00 37.15 295 GLU A N 1
ATOM 5417 C CA . GLU B 1 295 ? -2.905 1.547 -1.391 1.00 37.18 295 GLU A CA 1
ATOM 5418 C C . GLU B 1 295 ? -1.409 1.762 -1.143 1.00 37.10 295 GLU A C 1
ATOM 5419 O O . GLU B 1 295 ? -0.782 1.020 -0.384 1.00 35.68 295 GLU A O 1
ATOM 5425 N N . VAL B 1 296 ? -0.845 2.775 -1.800 1.00 36.26 296 VAL A N 1
ATOM 5426 C CA . VAL B 1 296 ? 0.557 3.158 -1.640 1.00 32.55 296 VAL A CA 1
ATOM 5427 C C . VAL B 1 296 ? 0.586 4.679 -1.619 1.00 35.33 296 VAL A C 1
ATOM 5428 O O . VAL B 1 296 ? 1.095 5.318 -2.536 1.00 36.04 296 VAL A O 1
ATOM 5432 N N . PRO B 1 297 ? 0.024 5.260 -0.555 1.00 37.55 297 PRO A N 1
ATOM 5433 C CA . PRO B 1 297 ? -0.462 6.641 -0.555 1.00 35.34 297 PRO A CA 1
ATOM 5434 C C . PRO B 1 297 ? 0.571 7.699 -0.216 1.00 37.85 297 PRO A C 1
ATOM 5435 O O . PRO B 1 297 ? 0.267 8.563 0.597 1.00 42.48 297 PRO A O 1
ATOM 5439 N N . LYS B 1 298 ? 1.747 7.665 -0.787 1.00 33.09 298 LYS A N 1
ATOM 5440 C CA . LYS B 1 298 ? 2.707 8.674 -0.466 1.00 35.50 298 LYS A CA 1
ATOM 5441 C C . LYS B 1 298 ? 2.292 10.040 -0.974 1.00 39.69 298 LYS A C 1
ATOM 5442 O O . LYS B 1 298 ? 2.746 11.019 -0.497 1.00 36.26 298 LYS A O 1
ATOM 5448 N N . MET B 1 299 ? 1.436 10.079 -1.977 1.00 38.23 299 MET A N 1
ATOM 5449 C CA . MET B 1 299 ? 0.974 11.364 -2.505 1.00 39.40 299 MET A CA 1
ATOM 5450 C C . MET B 1 299 ? 0.204 12.186 -1.461 1.00 40.85 299 MET A C 1
ATOM 5451 O O . MET B 1 299 ? 0.445 13.385 -1.315 1.00 46.17 299 MET A O 1
ATOM 5456 N N . THR B 1 300 ? -0.700 11.552 -0.721 1.00 37.18 300 THR A N 1
ATOM 5457 C CA . THR B 1 300 ? -1.510 12.310 0.228 1.00 43.08 300 THR A CA 1
ATOM 5458 C C . THR B 1 300 ? -1.328 11.929 1.716 1.00 41.33 300 THR A C 1
ATOM 5459 O O . THR B 1 300 ? -1.817 12.633 2.599 1.00 39.51 300 THR A O 1
ATOM 5463 N N . LYS B 1 301 ? -0.624 10.834 1.983 1.00 39.04 301 LYS A N 1
ATOM 5464 C CA . LYS B 1 301 ? -0.362 10.384 3.350 1.00 42.52 301 LYS A CA 1
ATOM 5465 C C . LYS B 1 301 ? 1.137 10.318 3.650 1.00 39.79 301 LYS A C 1
ATOM 5466 O O . LYS B 1 301 ? 1.547 9.964 4.756 1.00 38.22 301 LYS A O 1
ATOM 5472 N N . GLY B 1 302 ? 1.957 10.651 2.663 1.00 36.73 302 GLY A N 1
ATOM 5473 C CA . GLY B 1 302 ? 3.395 10.635 2.864 1.00 39.99 302 GLY A CA 1
ATOM 5474 C C . GLY B 1 302 ? 3.905 11.875 3.574 1.00 35.30 302 GLY A C 1
ATOM 5475 O O . GLY B 1 302 ? 3.195 12.870 3.692 1.00 36.57 302 GLY A O 1
ATOM 5476 N N . VAL B 1 303 ? 5.148 11.814 4.039 1.00 38.59 303 VAL A N 1
ATOM 5477 C CA . VAL B 1 303 ? 5.793 12.968 4.651 1.00 37.06 303 VAL A CA 1
ATOM 5478 C C . VAL B 1 303 ? 6.953 13.461 3.794 1.00 37.76 303 VAL A C 1
ATOM 5479 O O . VAL B 1 303 ? 7.783 12.668 3.351 1.00 38.64 303 VAL A O 1
ATOM 5483 N N . TYR B 1 304 ? 6.995 14.772 3.561 1.00 34.71 304 TYR A N 1
ATOM 5484 C CA . TYR B 1 304 ? 8.109 15.415 2.862 1.00 35.27 304 TYR A CA 1
ATOM 5485 C C . TYR B 1 304 ? 9.339 15.429 3.753 1.00 38.63 304 TYR A C 1
ATOM 5486 O O . TYR B 1 304 ? 9.477 16.315 4.587 1.00 40.43 304 TYR A O 1
ATOM 5495 N N . LYS B 1 305 ? 10.221 14.450 3.583 1.00 36.67 305 LYS A N 1
ATOM 5496 C CA . LYS B 1 305 ? 11.439 14.361 4.386 1.00 39.15 305 LYS A CA 1
ATOM 5497 C C . LYS B 1 305 ? 12.535 13.625 3.629 1.00 40.57 305 LYS A C 1
ATOM 5498 O O . LYS B 1 305 ? 12.279 13.047 2.578 1.00 37.83 305 LYS A O 1
ATOM 5504 N N . TYR B 1 306 ? 13.751 13.635 4.174 1.00 39.32 306 TYR A N 1
ATOM 5505 C CA . TYR B 1 306 ? 14.839 12.838 3.625 1.00 40.99 306 TYR A CA 1
ATOM 5506 C C . TYR B 1 306 ? 14.592 11.357 3.862 1.00 41.05 306 TYR A C 1
ATOM 5507 O O . TYR B 1 306 ? 14.215 10.950 4.962 1.00 36.06 306 TYR A O 1
ATOM 5516 N N . ASP B 1 307 ? 14.817 10.553 2.825 1.00 37.93 307 ASP A N 1
ATOM 5517 C CA . ASP B 1 307 ? 14.643 9.113 2.931 1.00 42.44 307 ASP A CA 1
ATOM 5518 C C . ASP B 1 307 ? 15.515 8.387 1.911 1.00 40.50 307 ASP A C 1
ATOM 5519 O O . ASP B 1 307 ? 16.069 9.002 0.996 1.00 42.39 307 ASP A O 1
ATOM 5524 N N . TYR B 1 308 ? 15.645 7.076 2.081 1.00 41.42 308 TYR A N 1
ATOM 5525 C CA . TYR B 1 308 ? 16.489 6.276 1.204 1.00 45.84 308 TYR A CA 1
ATOM 5526 C C . TYR B 1 308 ? 15.767 5.912 -0.079 1.00 42.13 308 TYR A C 1
ATOM 5527 O O . TYR B 1 308 ? 14.671 5.366 -0.036 1.00 44.92 308 TYR A O 1
ATOM 5536 N N . PRO B 1 309 ? 16.382 6.220 -1.227 1.00 45.14 309 PRO A N 1
ATOM 5537 C CA . PRO B 1 309 ? 15.846 5.805 -2.525 1.00 45.76 309 PRO A CA 1
ATOM 5538 C C . PRO B 1 309 ? 15.767 4.289 -2.644 1.00 43.25 309 PRO A C 1
ATOM 5539 O O . PRO B 1 309 ? 14.877 3.756 -3.301 1.00 46.37 309 PRO A O 1
ATOM 5543 N N . ASP B 1 310 ? 16.704 3.596 -2.014 1.00 45.50 310 ASP A N 1
ATOM 5544 C CA . ASP B 1 310 ? 16.735 2.150 -2.104 1.00 46.58 310 ASP A CA 1
ATOM 5545 C C . ASP B 1 310 ? 16.575 1.496 -0.743 1.00 53.16 310 ASP A C 1
ATOM 5546 O O . ASP B 1 310 ? 17.050 2.004 0.275 1.00 52.98 310 ASP A O 1
ATOM 5551 N N . THR B 1 311 ? 15.892 0.362 -0.736 1.00 47.58 311 THR A N 1
ATOM 5552 C CA . THR B 1 311 ? 15.905 -0.503 0.418 1.00 46.71 311 THR A CA 1
ATOM 5553 C C . THR B 1 311 ? 17.352 -0.934 0.615 1.00 56.58 311 THR A C 1
ATOM 5554 O O . THR B 1 311 ? 18.095 -1.048 -0.351 1.00 55.83 311 THR A O 1
ATOM 5558 N N . ALA B 1 312 ? 17.869 -1.101 1.814 1.00 56.35 312 ALA A N 1
ATOM 5559 C CA . ALA B 1 312 ? 19.282 -1.456 1.822 1.00 61.48 312 ALA A CA 1
ATOM 5560 C C . ALA B 1 312 ? 20.260 -0.333 1.989 1.00 57.41 312 ALA A C 1
ATOM 5561 O O . ALA B 1 312 ? 21.368 -0.545 2.388 1.00 66.13 312 ALA A O 1
ATOM 5563 N N . LYS B 1 313 ? 19.859 0.869 1.667 1.00 61.24 313 LYS A N 1
ATOM 5564 C CA . LYS B 1 313 ? 20.567 2.062 2.072 1.00 64.05 313 LYS A CA 1
ATOM 5565 C C . LYS B 1 313 ? 21.812 2.432 1.317 1.00 62.12 313 LYS A C 1
ATOM 5566 O O . LYS B 1 313 ? 22.569 3.254 1.792 1.00 65.72 313 LYS A O 1
ATOM 5568 N N . LEU B 1 314 ? 22.032 1.846 0.159 1.00 61.74 314 LEU A N 1
ATOM 5569 C CA . LEU B 1 314 ? 23.305 2.029 -0.497 1.00 61.78 314 LEU A CA 1
ATOM 5570 C C . LEU B 1 314 ? 23.379 3.249 -1.348 1.00 60.00 314 LEU A C 1
ATOM 5571 O O . LEU B 1 314 ? 24.365 3.463 -1.983 1.00 63.75 314 LEU A O 1
ATOM 5576 N N . LEU B 1 315 ? 22.342 4.058 -1.322 1.00 58.04 315 LEU A N 1
ATOM 5577 C CA . LEU B 1 315 ? 22.195 5.181 -2.242 1.00 56.07 315 LEU A CA 1
ATOM 5578 C C . LEU B 1 315 ? 21.917 6.445 -1.441 1.00 56.01 315 LEU A C 1
ATOM 5579 O O . LEU B 1 315 ? 21.211 6.395 -0.431 1.00 55.05 315 LEU A O 1
ATOM 5584 N N . PRO B 1 316 ? 22.487 7.578 -1.880 1.00 53.96 316 PRO A N 1
ATOM 5585 C CA . PRO B 1 316 ? 22.330 8.853 -1.171 1.00 53.56 316 PRO A CA 1
ATOM 5586 C C . PRO B 1 316 ? 20.868 9.183 -0.881 1.00 51.90 316 PRO A C 1
ATOM 5587 O O . PRO B 1 316 ? 20.001 8.933 -1.720 1.00 48.59 316 PRO A O 1
ATOM 5591 N N . MET B 1 317 ? 20.610 9.717 0.310 1.00 50.05 317 MET A N 1
ATOM 5592 C CA . MET B 1 317 ? 19.259 10.082 0.731 1.00 46.03 317 MET A CA 1
ATOM 5593 C C . MET B 1 317 ? 18.746 11.311 -0.003 1.00 47.23 317 MET A C 1
ATOM 5594 O O . MET B 1 317 ? 19.498 12.258 -0.246 1.00 50.56 317 MET A O 1
ATOM 5599 N N . LEU B 1 318 ? 17.460 11.298 -0.343 1.00 42.89 318 LEU A N 1
ATOM 5600 C CA . LEU B 1 318 ? 16.844 12.405 -1.067 1.00 42.77 318 LEU A CA 1
ATOM 5601 C C . LEU B 1 318 ? 15.618 12.914 -0.336 1.00 41.11 318 LEU A C 1
ATOM 5602 O O . LEU B 1 318 ? 14.942 12.151 0.352 1.00 40.30 318 LEU A O 1
ATOM 5607 N N . LYS B 1 319 ? 15.331 14.204 -0.479 1.00 38.83 319 LYS A N 1
ATOM 5608 C CA . LYS B 1 319 ? 14.181 14.770 0.195 1.00 42.60 319 LYS A CA 1
ATOM 5609 C C . LYS B 1 319 ? 12.951 14.704 -0.697 1.00 38.65 319 LYS A C 1
ATOM 5610 O O . LYS B 1 319 ? 12.851 15.424 -1.686 1.00 34.28 319 LYS A O 1
ATOM 5616 N N . MET B 1 320 ? 12.018 13.839 -0.319 1.00 36.87 320 MET A N 1
ATOM 5617 C CA . MET B 1 320 ? 10.791 13.640 -1.069 1.00 31.70 320 MET A CA 1
ATOM 5618 C C . MET B 1 320 ? 9.628 13.295 -0.156 1.00 38.20 320 MET A C 1
ATOM 5619 O O . MET B 1 320 ? 9.827 12.913 1.000 1.00 34.60 320 MET A O 1
ATOM 5624 N N . TYR B 1 321 ? 8.409 13.432 -0.671 1.00 34.45 321 TYR A N 1
ATOM 5625 C CA . TYR B 1 321 ? 7.268 12.822 -0.017 1.00 33.39 321 TYR A CA 1
ATOM 5626 C C . TYR B 1 321 ? 7.501 11.318 -0.042 1.00 35.24 321 TYR A C 1
ATOM 5627 O O . TYR B 1 321 ? 7.773 10.737 -1.087 1.00 36.54 321 TYR A O 1
ATOM 5636 N N . THR B 1 322 ? 7.432 10.693 1.122 1.00 35.35 322 THR A N 1
ATOM 5637 C CA . THR B 1 322 ? 7.789 9.291 1.238 1.00 35.03 322 THR A CA 1
ATOM 5638 C C . THR B 1 322 ? 6.912 8.612 2.262 1.00 34.79 322 THR A C 1
ATOM 5639 O O . THR B 1 322 ? 6.335 9.271 3.131 1.00 38.68 322 THR A O 1
ATOM 5643 N N . ILE B 1 323 ? 6.806 7.296 2.153 1.00 34.60 323 ILE A N 1
ATOM 5644 C CA . ILE B 1 323 ? 6.146 6.507 3.181 1.00 38.47 323 ILE A CA 1
ATOM 5645 C C . ILE B 1 323 ? 7.069 5.395 3.629 1.00 35.77 323 ILE A C 1
ATOM 5646 O O . ILE B 1 323 ? 6.626 4.409 4.211 1.00 41.75 323 ILE A O 1
ATOM 5651 N N . GLY B 1 324 ? 8.354 5.555 3.336 1.00 40.13 324 GLY A N 1
ATOM 5652 C CA . GLY B 1 324 ? 9.363 4.661 3.862 1.00 41.71 324 GLY A CA 1
ATOM 5653 C C . GLY B 1 324 ? 9.893 3.669 2.856 1.00 41.08 324 GLY A C 1
ATOM 5654 O O . GLY B 1 324 ? 9.138 2.925 2.246 1.00 40.85 324 GLY A O 1
ATOM 5655 N N . SER B 1 325 ? 11.210 3.639 2.703 1.00 43.44 325 SER A N 1
ATOM 5656 C CA . SER B 1 325 ? 11.843 2.738 1.751 1.00 43.10 325 SER A CA 1
ATOM 5657 C C . SER B 1 325 ? 11.546 1.270 2.043 1.00 46.94 325 SER A C 1
ATOM 5658 O O . SER B 1 325 ? 11.900 0.392 1.259 1.00 47.73 325 SER A O 1
ATOM 5661 N N . ASP B 1 326 ? 10.895 0.990 3.164 1.00 44.94 326 ASP A N 1
ATOM 5662 C CA . ASP B 1 326 ? 10.629 -0.400 3.515 1.00 45.81 326 ASP A CA 1
ATOM 5663 C C . ASP B 1 326 ? 9.168 -0.776 3.314 1.00 44.06 326 ASP A C 1
ATOM 5664 O O . ASP B 1 326 ? 8.785 -1.926 3.524 1.00 49.77 326 ASP A O 1
ATOM 5669 N N . PHE B 1 327 ? 8.355 0.191 2.907 1.00 43.35 327 PHE A N 1
ATOM 5670 C CA . PHE B 1 327 ? 6.940 -0.058 2.647 1.00 42.03 327 PHE A CA 1
ATOM 5671 C C . PHE B 1 327 ? 6.745 -1.144 1.594 1.00 44.21 327 PHE A C 1
ATOM 5672 O O . PHE B 1 327 ? 7.398 -1.123 0.554 1.00 44.71 327 PHE A O 1
ATOM 5680 N N . VAL B 1 328 ? 5.844 -2.089 1.853 1.00 41.49 328 VAL A N 1
ATOM 5681 C CA . VAL B 1 328 ? 5.549 -3.138 0.877 1.00 43.45 328 VAL A CA 1
ATOM 5682 C C . VAL B 1 328 ? 4.049 -3.191 0.577 1.00 45.24 328 VAL A C 1
ATOM 5683 O O . VAL B 1 328 ? 3.237 -3.323 1.486 1.00 49.60 328 VAL A O 1
ATOM 5687 N N . PRO B 1 329 ? 3.675 -3.074 -0.707 1.00 45.58 329 PRO A N 1
ATOM 5688 C CA . PRO B 1 329 ? 2.261 -3.004 -1.097 1.00 39.96 329 PRO A CA 1
ATOM 5689 C C . PRO B 1 329 ? 1.480 -4.275 -0.781 1.00 36.71 329 PRO A C 1
ATOM 5690 O O . PRO B 1 329 ? 2.048 -5.362 -0.783 1.00 38.02 329 PRO A O 1
ATOM 5694 N N . PRO B 1 330 ? 0.172 -4.132 -0.526 1.00 42.80 330 PRO A N 1
ATOM 5695 C CA . PRO B 1 330 ? -0.718 -5.271 -0.280 1.00 39.67 330 PRO A CA 1
ATOM 5696 C C . PRO B 1 330 ? -0.723 -6.266 -1.432 1.00 44.65 330 PRO A C 1
ATOM 5697 O O . PRO B 1 330 ? -0.658 -5.855 -2.594 1.00 46.31 330 PRO A O 1
ATOM 5701 N N . PRO B 1 331 ? -0.800 -7.567 -1.116 1.00 41.73 331 PRO A N 1
ATOM 5702 C CA . PRO B 1 331 ? -0.886 -8.650 -2.108 1.00 44.40 331 PRO A CA 1
ATOM 5703 C C . PRO B 1 331 ? -1.976 -8.408 -3.160 1.00 47.86 331 PRO A C 1
ATOM 5704 O O . PRO B 1 331 ? -1.749 -8.545 -4.375 1.00 43.83 331 PRO A O 1
ATOM 5708 N N . VAL B 1 332 ? -3.150 -8.025 -2.668 1.00 42.71 332 VAL A N 1
ATOM 5709 C CA . VAL B 1 332 ? -4.318 -7.730 -3.490 1.00 47.92 332 VAL A CA 1
ATOM 5710 C C . VAL B 1 332 ? -4.104 -6.537 -4.437 1.00 49.81 332 VAL A C 1
ATOM 5711 O O . VAL B 1 332 ? -4.972 -6.230 -5.264 1.00 45.21 332 VAL A O 1
ATOM 5715 N N . TYR B 1 333 ? -2.955 -5.869 -4.321 1.00 46.47 333 TYR A N 1
ATOM 5716 C CA . TYR B 1 333 ? -2.712 -4.658 -5.093 1.00 44.06 333 TYR A CA 1
ATOM 5717 C C . TYR B 1 333 ? -2.153 -4.957 -6.489 1.00 40.75 333 TYR A C 1
ATOM 5718 O O . TYR B 1 333 ? -1.082 -5.537 -6.636 1.00 40.23 333 TYR A O 1
ATOM 5727 N N . ALA B 1 334 ? -2.900 -4.544 -7.507 1.00 41.02 334 ALA A N 1
ATOM 5728 C CA . ALA B 1 334 ? -2.538 -4.795 -8.899 1.00 33.08 334 ALA A CA 1
ATOM 5729 C C . ALA B 1 334 ? -2.395 -3.489 -9.670 1.00 33.90 334 ALA A C 1
ATOM 5730 O O . ALA B 1 334 ? -2.152 -3.497 -10.877 1.00 34.09 334 ALA A O 1
ATOM 5732 N N . GLY B 1 335 ? -2.544 -2.368 -8.970 1.00 31.85 335 GLY A N 1
ATOM 5733 C CA . GLY B 1 335 ? -2.592 -1.060 -9.596 1.00 29.82 335 GLY A CA 1
ATOM 5734 C C . GLY B 1 335 ? -1.281 -0.418 -10.032 1.00 31.14 335 GLY A C 1
ATOM 5735 O O . GLY B 1 335 ? -1.295 0.633 -10.662 1.00 31.44 335 GLY A O 1
ATOM 5736 N N . GLY B 1 336 ? -0.146 -1.019 -9.704 1.00 27.52 336 GLY A N 1
ATOM 5737 C CA . GLY B 1 336 ? 1.112 -0.498 -10.208 1.00 33.11 336 GLY A CA 1
ATOM 5738 C C . GLY B 1 336 ? 1.905 0.422 -9.292 1.00 38.85 336 GLY A C 1
ATOM 5739 O O . GLY B 1 336 ? 2.681 -0.064 -8.470 1.00 49.94 336 GLY A O 1
ATOM 5740 N N . LEU B 1 337 ? 1.722 1.732 -9.452 1.00 36.79 337 LEU A N 1
ATOM 5741 C CA . LEU B 1 337 ? 2.469 2.792 -8.745 1.00 31.54 337 LEU A CA 1
ATOM 5742 C C . LEU B 1 337 ? 3.001 2.414 -7.354 1.00 36.71 337 LEU A C 1
ATOM 5743 O O . LEU B 1 337 ? 2.561 2.968 -6.340 1.00 39.63 337 LEU A O 1
ATOM 5748 N N . ARG B 1 338 ? 3.953 1.484 -7.312 1.00 28.81 338 ARG A N 1
ATOM 5749 C CA . ARG B 1 338 ? 4.382 0.877 -6.046 1.00 34.46 338 ARG A CA 1
ATOM 5750 C C . ARG B 1 338 ? 5.515 1.609 -5.329 1.00 35.31 338 ARG A C 1
ATOM 5751 O O . ARG B 1 338 ? 5.721 1.386 -4.132 1.00 36.15 338 ARG A O 1
ATOM 5759 N N . TYR B 1 339 ? 6.252 2.472 -6.033 1.00 33.57 339 TYR A N 1
ATOM 5760 C CA . TYR B 1 339 ? 7.411 3.115 -5.414 1.00 35.24 339 TYR A CA 1
ATOM 5761 C C . TYR B 1 339 ? 6.991 3.954 -4.205 1.00 36.11 339 TYR A C 1
ATOM 5762 O O . TYR B 1 339 ? 5.878 4.474 -4.141 1.00 32.95 339 TYR A O 1
ATOM 5771 N N . HIS B 1 340 ? 7.894 4.072 -3.238 1.00 36.17 340 HIS A N 1
ATOM 5772 C CA . HIS B 1 340 ? 7.557 4.662 -1.950 1.00 31.37 340 HIS A CA 1
ATOM 5773 C C . HIS B 1 340 ? 7.809 6.162 -1.866 1.00 35.27 340 HIS A C 1
ATOM 5774 O O . HIS B 1 340 ? 7.403 6.802 -0.898 1.00 38.36 340 HIS A O 1
ATOM 5781 N N . GLY B 1 341 ? 8.494 6.725 -2.855 1.00 33.23 341 GLY A N 1
ATOM 5782 C CA . GLY B 1 341 ? 8.874 8.122 -2.790 1.00 34.66 341 GLY A CA 1
ATOM 5783 C C . GLY B 1 341 ? 8.540 8.881 -4.053 1.00 38.28 341 GLY A C 1
ATOM 5784 O O . GLY B 1 341 ? 8.458 8.289 -5.122 1.00 43.07 341 GLY A O 1
ATOM 5785 N N . VAL B 1 342 ? 8.334 10.189 -3.920 1.00 36.23 342 VAL A N 1
ATOM 5786 C CA . VAL B 1 342 ? 8.042 11.065 -5.049 1.00 37.99 342 VAL A CA 1
ATOM 5787 C C . VAL B 1 342 ? 9.306 11.828 -5.427 1.00 36.45 342 VAL A C 1
ATOM 5788 O O . VAL B 1 342 ? 10.035 12.232 -4.546 1.00 36.83 342 VAL A O 1
ATOM 5792 N N . ALA B 1 343 ? 9.574 12.017 -6.720 1.00 34.46 343 ALA A N 1
ATOM 5793 C CA . ALA B 1 343 ? 10.744 12.782 -7.165 1.00 33.10 343 ALA A CA 1
ATOM 5794 C C . ALA B 1 343 ? 10.913 14.076 -6.377 1.00 35.38 343 ALA A C 1
ATOM 5795 O O . ALA B 1 343 ? 9.928 14.756 -6.083 1.00 34.38 343 ALA A O 1
ATOM 5797 N N . PRO B 1 344 ? 12.162 14.423 -6.031 1.00 34.77 344 PRO A N 1
ATOM 5798 C CA . PRO B 1 344 ? 12.447 15.618 -5.226 1.00 33.09 344 PRO A CA 1
ATOM 5799 C C . PRO B 1 344 ? 11.900 16.913 -5.822 1.00 31.34 344 PRO A C 1
ATOM 5800 O O . PRO B 1 344 ? 11.405 17.735 -5.072 1.00 35.79 344 PRO A O 1
ATOM 5804 N N . THR B 1 345 ? 12.001 17.099 -7.135 1.00 31.25 345 THR A N 1
ATOM 5805 C CA . THR B 1 345 ? 11.538 18.332 -7.767 1.00 31.00 345 THR A CA 1
ATOM 5806 C C . THR B 1 345 ? 10.030 18.422 -7.721 1.00 31.44 345 THR A C 1
ATOM 5807 O O . THR B 1 345 ? 9.451 19.489 -7.472 1.00 32.26 345 THR A O 1
ATOM 5811 N N . LEU B 1 346 ? 9.390 17.290 -7.961 1.00 29.69 346 LEU A N 1
ATOM 5812 C CA . LEU B 1 346 ? 7.942 17.230 -7.907 1.00 31.42 346 LEU A CA 1
ATOM 5813 C C . LEU B 1 346 ? 7.467 17.378 -6.447 1.00 28.80 346 LEU A C 1
ATOM 5814 O O . LEU B 1 346 ? 6.416 17.950 -6.183 1.00 31.20 346 LEU A O 1
ATOM 5819 N N . SER B 1 347 ? 8.240 16.849 -5.505 1.00 29.63 347 SER A N 1
ATOM 5820 C CA . SER B 1 347 ? 7.895 16.978 -4.099 1.00 32.49 347 SER A CA 1
ATOM 5821 C C . SER B 1 347 ? 8.016 18.425 -3.674 1.00 32.59 347 SER A C 1
ATOM 5822 O O . SER B 1 347 ? 7.200 18.903 -2.909 1.00 34.86 347 SER A O 1
ATOM 5825 N N . LEU B 1 348 ? 9.033 19.121 -4.173 1.00 32.85 348 LEU A N 1
ATOM 5826 C CA . LEU B 1 348 ? 9.177 20.548 -3.895 1.00 32.61 348 LEU A CA 1
ATOM 5827 C C . LEU B 1 348 ? 7.954 21.314 -4.379 1.00 34.66 348 LEU A C 1
ATOM 5828 O O . LEU B 1 348 ? 7.394 22.143 -3.666 1.00 33.36 348 LEU A O 1
ATOM 5833 N N . LEU B 1 349 ? 7.527 21.009 -5.592 1.00 31.17 349 LEU A N 1
ATOM 5834 C CA . LEU B 1 349 ? 6.379 21.676 -6.185 1.00 32.38 349 LEU A CA 1
ATOM 5835 C C . LEU B 1 349 ? 5.073 21.362 -5.450 1.00 28.21 349 LEU A C 1
ATOM 5836 O O . LEU B 1 349 ? 4.203 22.212 -5.318 1.00 36.19 349 LEU A O 1
ATOM 5841 N N . ILE B 1 350 ? 4.924 20.133 -4.985 1.00 28.14 350 ILE A N 1
ATOM 5842 C CA . ILE B 1 350 ? 3.743 19.785 -4.205 1.00 31.45 350 ILE A CA 1
ATOM 5843 C C . ILE B 1 350 ? 3.737 20.526 -2.863 1.00 36.89 350 ILE A C 1
ATOM 5844 O O . ILE B 1 350 ? 2.688 21.003 -2.410 1.00 32.43 350 ILE A O 1
ATOM 5849 N N . SER B 1 351 ? 4.909 20.614 -2.236 1.00 31.22 351 SER A N 1
ATOM 5850 C CA . SER B 1 351 ? 5.053 21.323 -0.974 1.00 34.65 351 SER A CA 1
ATOM 5851 C C . SER B 1 351 ? 4.746 22.817 -1.136 1.00 35.09 351 SER A C 1
ATOM 5852 O O . SER B 1 351 ? 4.304 23.470 -0.198 1.00 41.04 351 SER A O 1
ATOM 5855 N N . LYS B 1 352 ? 4.956 23.351 -2.328 1.00 34.12 352 LYS A N 1
ATOM 5856 C CA . LYS B 1 352 ? 4.754 24.775 -2.563 1.00 36.71 352 LYS A CA 1
ATOM 5857 C C . LYS B 1 352 ? 3.352 25.094 -3.049 1.00 36.39 352 LYS A C 1
ATOM 5858 O O . LYS B 1 352 ? 3.038 26.247 -3.343 1.00 37.52 352 LYS A O 1
ATOM 5864 N N . GLY B 1 353 ? 2.516 24.068 -3.144 1.00 32.38 353 GLY A N 1
ATOM 5865 C CA . GLY B 1 353 ? 1.136 24.262 -3.542 1.00 37.26 353 GLY A CA 1
ATOM 5866 C C . GLY B 1 353 ? 0.971 24.483 -5.033 1.00 35.26 353 GLY A C 1
ATOM 5867 O O . GLY B 1 353 ? -0.100 24.863 -5.499 1.00 36.59 353 GLY A O 1
ATOM 5868 N N . ILE B 1 354 ? 2.030 24.234 -5.790 1.00 35.22 354 ILE A N 1
ATOM 5869 C CA . ILE B 1 354 ? 1.977 24.428 -7.239 1.00 37.60 354 ILE A CA 1
ATOM 5870 C C . ILE B 1 354 ? 1.341 23.218 -7.922 1.00 32.24 354 ILE A C 1
ATOM 5871 O O . ILE B 1 354 ? 0.554 23.360 -8.855 1.00 36.96 354 ILE A O 1
ATOM 5876 N N . VAL B 1 355 ? 1.658 22.029 -7.432 1.00 35.23 355 VAL A N 1
ATOM 5877 C CA . VAL B 1 355 ? 0.997 20.825 -7.913 1.00 33.74 355 VAL A CA 1
ATOM 5878 C C . VAL B 1 355 ? 0.124 20.222 -6.829 1.00 32.99 355 VAL A C 1
ATOM 5879 O O . VAL B 1 355 ? 0.587 19.943 -5.734 1.00 32.07 355 VAL A O 1
ATOM 5883 N N . GLN B 1 356 ? -1.148 20.028 -7.155 1.00 30.63 356 GLN A N 1
ATOM 5884 C CA . GLN B 1 356 ? -2.107 19.450 -6.231 1.00 32.06 356 GLN A CA 1
ATOM 5885 C C . GLN B 1 356 ? -2.050 17.926 -6.277 1.00 38.07 356 GLN A C 1
ATOM 5886 O O . GLN B 1 356 ? -1.771 17.334 -7.328 1.00 30.07 356 GLN A O 1
ATOM 5892 N N . ALA B 1 357 ? -2.323 17.288 -5.143 1.00 30.96 357 ALA A N 1
ATOM 5893 C CA . ALA B 1 357 ? -2.082 15.855 -5.019 1.00 35.04 357 ALA A CA 1
ATOM 5894 C C . ALA B 1 357 ? -3.349 15.062 -4.718 1.00 35.55 357 ALA A C 1
ATOM 5895 O O . ALA B 1 357 ? -4.207 15.516 -3.964 1.00 38.10 357 ALA A O 1
ATOM 5897 N N . ARG B 1 358 ? -3.476 13.884 -5.327 1.00 33.44 358 ARG A N 1
ATOM 5898 C CA . ARG B 1 358 ? -4.631 13.006 -5.096 1.00 31.28 358 ARG A CA 1
ATOM 5899 C C . ARG B 1 358 ? -4.159 11.570 -4.991 1.00 29.50 358 ARG A C 1
ATOM 5900 O O . ARG B 1 358 ? -3.032 11.268 -5.358 1.00 34.04 358 ARG A O 1
ATOM 5908 N N . ASP B 1 359 ? -5.023 10.694 -4.491 1.00 26.78 359 ASP A N 1
ATOM 5909 C CA . ASP B 1 359 ? -4.784 9.249 -4.440 1.00 29.56 359 ASP A CA 1
ATOM 5910 C C . ASP B 1 359 ? -6.121 8.549 -4.608 1.00 33.51 359 ASP A C 1
ATOM 5911 O O . ASP B 1 359 ? -7.105 8.967 -3.998 1.00 32.23 359 ASP A O 1
ATOM 5916 N N . TYR B 1 360 ? -6.161 7.479 -5.397 1.00 29.55 360 TYR A N 1
ATOM 5917 C CA . TYR B 1 360 ? -7.398 6.715 -5.610 1.00 30.12 360 TYR A CA 1
ATOM 5918 C C . TYR B 1 360 ? -7.164 5.229 -5.390 1.00 29.90 360 TYR A C 1
ATOM 5919 O O . TYR B 1 360 ? -6.037 4.764 -5.490 1.00 28.36 360 TYR A O 1
ATOM 5928 N N . SER B 1 361 ? -8.223 4.485 -5.078 1.00 32.16 361 SER A N 1
ATOM 5929 C CA . SER B 1 361 ? -8.101 3.032 -4.925 1.00 34.93 361 SER A CA 1
ATOM 5930 C C . SER B 1 361 ? -8.017 2.359 -6.288 1.00 36.03 361 SER A C 1
ATOM 5931 O O . SER B 1 361 ? -8.452 2.921 -7.298 1.00 33.16 361 SER A O 1
ATOM 5934 N N . GLN B 1 362 ? -7.470 1.151 -6.314 1.00 32.97 362 GLN A N 1
ATOM 5935 C CA . GLN B 1 362 ? -7.371 0.419 -7.558 1.00 36.40 362 GLN A CA 1
ATOM 5936 C C . GLN B 1 362 ? -8.758 0.036 -8.007 1.00 32.22 362 GLN A C 1
ATOM 5937 O O . GLN B 1 362 ? -9.031 -0.085 -9.199 1.00 33.38 362 GLN A O 1
ATOM 5943 N N . GLU B 1 363 ? -9.645 -0.135 -7.046 1.00 32.01 363 GLU A N 1
ATOM 5944 C CA . GLU B 1 363 ? -11.004 -0.509 -7.352 1.00 34.73 363 GLU A CA 1
ATOM 5945 C C . GLU B 1 363 ? -11.718 0.610 -8.110 1.00 32.82 363 GLU A C 1
ATOM 5946 O O . GLU B 1 363 ? -12.486 0.360 -9.037 1.00 34.13 363 GLU A O 1
ATOM 5952 N N . GLU B 1 364 ? -11.467 1.852 -7.718 1.00 33.19 364 GLU A N 1
ATOM 5953 C CA . GLU B 1 364 ? -12.139 2.970 -8.362 1.00 30.93 364 GLU A CA 1
ATOM 5954 C C . GLU B 1 364 ? -11.469 3.292 -9.693 1.00 31.22 364 GLU A C 1
ATOM 5955 O O . GLU B 1 364 ? -12.135 3.639 -10.668 1.00 28.27 364 GLU A O 1
ATOM 5961 N N . SER B 1 365 ? -10.150 3.154 -9.725 1.00 28.36 365 SER A N 1
ATOM 5962 C CA . SER B 1 365 ? -9.391 3.396 -10.946 1.00 27.53 365 SER A CA 1
ATOM 5963 C C . SER B 1 365 ? -9.719 2.356 -12.013 1.00 27.13 365 SER A C 1
ATOM 5964 O O . SER B 1 365 ? -9.981 2.707 -13.162 1.00 26.90 365 SER A O 1
ATOM 5967 N N . PHE B 1 366 ? -9.736 1.082 -11.635 1.00 25.52 366 PHE A N 1
ATOM 5968 C CA . PHE B 1 366 ? -9.940 0.015 -12.616 1.00 27.78 366 PHE A CA 1
ATOM 5969 C C . PHE B 1 366 ? -11.337 0.059 -13.218 1.00 25.34 366 PHE A C 1
ATOM 5970 O O . PHE B 1 366 ? -11.518 -0.217 -14.407 1.00 22.01 366 PHE A O 1
ATOM 5978 N N . LYS B 1 367 ? -12.322 0.415 -12.400 1.00 26.44 367 LYS A N 1
ATOM 5979 C CA . LYS B 1 367 ? -13.692 0.632 -12.884 1.00 28.27 367 LYS A CA 1
ATOM 5980 C C . LYS B 1 367 ? -13.729 1.762 -13.901 1.00 27.14 367 LYS A C 1
ATOM 5981 O O . LYS B 1 367 ? -14.496 1.721 -14.859 1.00 26.71 367 LYS A O 1
ATOM 5987 N N . TRP B 1 368 ? -12.903 2.782 -13.693 1.00 26.12 368 TRP A N 1
ATOM 5988 C CA . TRP B 1 368 ? -12.811 3.848 -14.674 1.00 24.32 368 TRP A CA 1
ATOM 5989 C C . TRP B 1 368 ? -12.098 3.319 -15.919 1.00 25.27 368 TRP A C 1
ATOM 5990 O O . TRP B 1 368 ? -12.495 3.631 -17.048 1.00 24.00 368 TRP A O 1
ATOM 6001 N N . ALA B 1 369 ? -11.072 2.494 -15.708 1.00 24.29 369 ALA A N 1
ATOM 6002 C CA . ALA B 1 369 ? -10.317 1.895 -16.826 1.00 25.35 369 ALA A CA 1
ATOM 6003 C C . ALA B 1 369 ? -11.229 1.129 -17.784 1.00 21.70 369 ALA A C 1
ATOM 6004 O O . ALA B 1 369 ? -11.157 1.290 -19.007 1.00 21.78 369 ALA A O 1
ATOM 6006 N N . LYS B 1 370 ? -12.073 0.281 -17.215 1.00 21.42 370 LYS A N 1
ATOM 6007 C CA . LYS B 1 370 ? -13.009 -0.528 -17.988 1.00 24.52 370 LYS A CA 1
ATOM 6008 C C . LYS B 1 370 ? -14.001 0.356 -18.740 1.00 24.67 370 LYS A C 1
ATOM 6009 O O . LYS B 1 370 ? -14.300 0.092 -19.901 1.00 24.96 370 LYS A O 1
ATOM 6015 N N . LEU B 1 371 ? -14.523 1.392 -18.077 1.00 29.38 371 LEU A N 1
ATOM 6016 C CA . LEU B 1 371 ? -15.387 2.365 -18.758 1.00 27.22 371 LEU A CA 1
ATOM 6017 C C . LEU B 1 371 ? -14.663 3.046 -19.932 1.00 27.52 371 LEU A C 1
ATOM 6018 O O . LEU B 1 371 ? -15.211 3.168 -21.043 1.00 25.48 371 LEU A O 1
ATOM 6023 N N . PHE B 1 372 ? -13.431 3.490 -19.683 1.00 25.56 372 PHE A N 1
ATOM 6024 C CA . PHE B 1 372 ? -12.621 4.139 -20.723 1.00 24.88 372 PHE A CA 1
ATOM 6025 C C . PHE B 1 372 ? -12.412 3.215 -21.924 1.00 23.35 372 PHE A C 1
ATOM 6026 O O . PHE B 1 372 ? -12.423 3.644 -23.086 1.00 25.63 372 PHE A O 1
ATOM 6034 N N . SER B 1 373 ? -12.188 1.942 -21.628 1.00 23.36 373 SER A N 1
ATOM 6035 C CA . SER B 1 373 ? -11.926 0.942 -22.649 1.00 25.35 373 SER A CA 1
ATOM 6036 C C . SER B 1 373 ? -13.140 0.769 -23.586 1.00 23.95 373 SER A C 1
ATOM 6037 O O . SER B 1 373 ? -12.990 0.643 -24.795 1.00 23.64 373 SER A O 1
ATOM 6040 N N . GLU B 1 374 ? -14.340 0.762 -23.028 1.00 20.01 374 GLU A N 1
ATOM 6041 C CA . GLU B 1 374 ? -15.534 0.616 -23.862 1.00 27.98 374 GLU A CA 1
ATOM 6042 C C . GLU B 1 374 ? -15.867 1.884 -24.628 1.00 30.66 374 GLU A C 1
ATOM 6043 O O . GLU B 1 374 ? -16.476 1.834 -25.701 1.00 29.35 374 GLU A O 1
ATOM 6049 N N . LEU B 1 375 ? -15.494 3.020 -24.058 1.00 27.51 375 LEU A N 1
ATOM 6050 C CA . LEU B 1 375 ? -15.872 4.292 -24.634 1.00 29.49 375 LEU A CA 1
ATOM 6051 C C . LEU B 1 375 ? -14.938 4.661 -25.745 1.00 26.85 375 LEU A C 1
ATOM 6052 O O . LEU B 1 375 ? -15.373 5.004 -26.834 1.00 28.04 375 LEU A O 1
ATOM 6057 N N . GLU B 1 376 ? -13.647 4.592 -25.445 1.00 27.66 376 GLU A N 1
ATOM 6058 C CA . GLU B 1 376 ? -12.628 5.135 -26.316 1.00 25.21 376 GLU A CA 1
ATOM 6059 C C . GLU B 1 376 ? -11.920 4.037 -27.097 1.00 28.27 376 GLU A C 1
ATOM 6060 O O . GLU B 1 376 ? -11.289 4.321 -28.113 1.00 29.19 376 GLU A O 1
ATOM 6066 N N . GLY B 1 377 ? -12.032 2.797 -26.620 1.00 24.27 377 GLY A N 1
ATOM 6067 C CA . GLY B 1 377 ? -11.530 1.630 -27.325 1.00 27.61 377 GLY A CA 1
ATOM 6068 C C . GLY B 1 377 ? -10.111 1.185 -26.993 1.00 26.50 377 GLY A C 1
ATOM 6069 O O . GLY B 1 377 ? -9.629 0.224 -27.559 1.00 27.47 377 GLY A O 1
ATOM 6070 N N . TYR B 1 378 ? -9.452 1.883 -26.078 1.00 23.59 378 TYR A N 1
ATOM 6071 C CA . TYR B 1 378 ? -8.016 1.692 -25.828 1.00 25.11 378 TYR A CA 1
ATOM 6072 C C . TYR B 1 378 ? -7.799 1.296 -24.382 1.00 23.98 378 TYR A C 1
ATOM 6073 O O . TYR B 1 378 ? -8.308 1.980 -23.493 1.00 23.76 378 TYR A O 1
ATOM 6082 N N . ILE B 1 379 ? -7.046 0.229 -24.127 1.00 21.12 379 ILE A N 1
ATOM 6083 C CA . ILE B 1 379 ? -6.899 -0.239 -22.750 1.00 22.84 379 ILE A CA 1
ATOM 6084 C C . ILE B 1 379 ? -5.692 0.391 -22.080 1.00 22.21 379 ILE A C 1
ATOM 6085 O O . ILE B 1 379 ? -4.549 0.152 -22.467 1.00 20.33 379 ILE A O 1
ATOM 6090 N N . PRO B 1 380 ? -5.965 1.231 -21.072 1.00 22.16 380 PRO A N 1
ATOM 6091 C CA . PRO B 1 380 ? -4.952 1.956 -20.304 1.00 20.99 380 PRO A CA 1
ATOM 6092 C C . PRO B 1 380 ? -4.182 1.005 -19.423 1.00 21.19 380 PRO A C 1
ATOM 6093 O O . PRO B 1 380 ? -4.727 -0.019 -18.979 1.00 23.87 380 PRO A O 1
ATOM 6097 N N . ALA B 1 381 ? -2.942 1.357 -19.144 1.00 20.74 381 ALA A N 1
ATOM 6098 C CA . ALA B 1 381 ? -2.181 0.692 -18.122 1.00 19.39 381 ALA A CA 1
ATOM 6099 C C . ALA B 1 381 ? -2.874 0.907 -16.788 1.00 23.52 381 ALA A C 1
ATOM 6100 O O . ALA B 1 381 ? -3.495 1.946 -16.570 1.00 21.88 381 ALA A O 1
ATOM 6102 N N . PRO B 1 382 ? -2.777 -0.082 -15.898 1.00 26.36 382 PRO A N 1
ATOM 6103 C CA . PRO B 1 382 ? -3.317 0.045 -14.541 1.00 26.64 382 PRO A CA 1
ATOM 6104 C C . PRO B 1 382 ? -2.743 1.273 -13.843 1.00 26.47 382 PRO A C 1
ATOM 6105 O O . PRO B 1 382 ? -3.485 1.951 -13.143 1.00 26.31 382 PRO A O 1
ATOM 6109 N N . GLU B 1 383 ? -1.452 1.559 -14.037 1.00 23.11 383 GLU A N 1
ATOM 6110 C CA . GLU B 1 383 ? -0.888 2.825 -13.554 1.00 27.47 383 GLU A CA 1
ATOM 6111 C C . GLU B 1 383 ? -1.685 4.047 -14.045 1.00 25.50 383 GLU A C 1
ATOM 6112 O O . GLU B 1 383 ? -2.173 4.841 -13.239 1.00 25.69 383 GLU A O 1
ATOM 6118 N N . THR B 1 384 ? -1.826 4.184 -15.361 1.00 23.79 384 THR A N 1
ATOM 6119 C CA . THR B 1 384 ? -2.533 5.321 -15.974 1.00 23.23 384 THR A CA 1
ATOM 6120 C C . THR B 1 384 ? -3.982 5.507 -15.530 1.00 22.69 384 THR A C 1
ATOM 6121 O O . THR B 1 384 ? -4.503 6.631 -15.541 1.00 20.98 384 THR A O 1
ATOM 6125 N N . SER B 1 385 ? -4.638 4.418 -15.151 1.00 22.76 385 SER A N 1
ATOM 6126 C CA . SER B 1 385 ? -6.066 4.505 -14.844 1.00 24.05 385 SER A CA 1
ATOM 6127 C C . SER B 1 385 ? -6.297 5.359 -13.601 1.00 23.81 385 SER A C 1
ATOM 6128 O O . SER B 1 385 ? -7.391 5.828 -13.380 1.00 21.76 385 SER A O 1
ATOM 6131 N N . HIS B 1 386 ? -5.243 5.621 -12.833 1.00 25.24 386 HIS A N 1
ATOM 6132 C CA . HIS B 1 386 ? -5.355 6.486 -11.658 1.00 23.42 386 HIS A CA 1
ATOM 6133 C C . HIS B 1 386 ? -5.584 7.970 -11.989 1.00 24.14 386 HIS A C 1
ATOM 6134 O O . HIS B 1 386 ? -5.879 8.779 -11.097 1.00 24.91 386 HIS A O 1
ATOM 6141 N N . ALA B 1 387 ? -5.456 8.329 -13.264 1.00 21.49 387 ALA A N 1
ATOM 6142 C CA . ALA B 1 387 ? -5.699 9.702 -13.685 1.00 20.98 387 ALA A CA 1
ATOM 6143 C C . ALA B 1 387 ? -7.158 9.922 -14.018 1.00 23.67 387 ALA A C 1
ATOM 6144 O O . ALA B 1 387 ? -7.629 11.046 -14.033 1.00 24.32 387 ALA A O 1
ATOM 6146 N N . LEU B 1 388 ? -7.878 8.843 -14.286 1.00 23.72 388 LEU A N 1
ATOM 6147 C CA . LEU B 1 388 ? -9.241 8.968 -14.773 1.00 19.76 388 LEU A CA 1
ATOM 6148 C C . LEU B 1 388 ? -10.198 9.538 -13.708 1.00 24.25 388 LEU A C 1
ATOM 6149 O O . LEU B 1 388 ? -11.033 10.375 -14.020 1.00 21.91 388 LEU A O 1
ATOM 6154 N N . PRO B 1 389 ? -10.061 9.097 -12.451 1.00 23.96 389 PRO A N 1
ATOM 6155 C CA . PRO B 1 389 ? -10.876 9.713 -11.396 1.00 27.07 389 PRO A CA 1
ATOM 6156 C C . PRO B 1 389 ? -10.642 11.218 -11.275 1.00 27.99 389 PRO A C 1
ATOM 6157 O O . PRO B 1 389 ? -11.505 11.936 -10.757 1.00 30.26 389 PRO A O 1
ATOM 6161 N N . ILE B 1 390 ? -9.491 11.700 -11.738 1.00 28.33 390 ILE A N 1
ATOM 6162 C CA . ILE B 1 390 ? -9.249 13.137 -11.720 1.00 24.01 390 ILE A CA 1
ATOM 6163 C C . ILE B 1 390 ? -10.182 13.816 -12.707 1.00 25.85 390 ILE A C 1
ATOM 6164 O O . ILE B 1 390 ? -10.697 14.902 -12.449 1.00 23.86 390 ILE A O 1
ATOM 6169 N N . LEU B 1 391 ? -10.374 13.185 -13.857 1.00 28.75 391 LEU A N 1
ATOM 6170 C CA . LEU B 1 391 ? -11.197 13.795 -14.888 1.00 31.32 391 LEU A CA 1
ATOM 6171 C C . LEU B 1 391 ? -12.603 13.994 -14.379 1.00 30.25 391 LEU A C 1
ATOM 6172 O O . LEU B 1 391 ? -13.239 15.000 -14.664 1.00 32.63 391 LEU A O 1
ATOM 6177 N N . ALA B 1 392 ? -13.089 13.007 -13.639 1.00 32.79 392 ALA A N 1
ATOM 6178 C CA . ALA B 1 392 ? -14.450 13.044 -13.134 1.00 32.85 392 ALA A CA 1
ATOM 6179 C C . ALA B 1 392 ? -14.619 14.210 -12.162 1.00 27.92 392 ALA A C 1
ATOM 6180 O O . ALA B 1 392 ? -15.653 14.861 -12.151 1.00 31.18 392 ALA A O 1
ATOM 6182 N N . GLU B 1 393 ? -13.599 14.468 -11.351 1.00 29.05 393 GLU A N 1
ATOM 6183 C CA . GLU B 1 393 ? -13.607 15.610 -10.435 1.00 28.89 393 GLU A CA 1
ATOM 6184 C C . GLU B 1 393 ? -13.565 16.946 -11.183 1.00 31.19 393 GLU A C 1
ATOM 6185 O O . GLU B 1 393 ? -14.251 17.891 -10.818 1.00 27.95 393 GLU A O 1
ATOM 6191 N N . ILE B 1 394 ? -12.756 17.029 -12.236 1.00 29.00 394 ILE A N 1
ATOM 6192 C CA . ILE B 1 394 ? -12.656 18.269 -12.994 1.00 29.80 394 ILE A CA 1
ATOM 6193 C C . ILE B 1 394 ? -13.982 18.572 -13.689 1.00 31.39 394 ILE A C 1
ATOM 6194 O O . ILE B 1 394 ? -14.394 19.726 -13.781 1.00 33.12 394 ILE A O 1
ATOM 6199 N N . ALA B 1 395 ? -14.651 17.525 -14.160 1.00 29.07 395 ALA A N 1
ATOM 6200 C CA . ALA B 1 395 ? -15.916 17.667 -14.880 1.00 27.91 395 ALA A CA 1
ATOM 6201 C C . ALA B 1 395 ? -17.091 18.070 -13.973 1.00 35.81 395 ALA A C 1
ATOM 6202 O O . ALA B 1 395 ? -17.932 18.885 -14.355 1.00 33.85 395 ALA A O 1
ATOM 6204 N N . GLU B 1 396 ? -17.169 17.469 -12.795 1.00 35.65 396 GLU A N 1
ATOM 6205 C CA . GLU B 1 396 ? -18.171 17.876 -11.810 1.00 36.17 396 GLU A CA 1
ATOM 6206 C C . GLU B 1 396 ? -17.933 19.323 -11.399 1.00 36.20 396 GLU A C 1
ATOM 6207 O O . GLU B 1 396 ? -18.863 20.113 -11.313 1.00 38.52 396 GLU A O 1
ATOM 6213 N N . GLU B 1 397 ? -16.672 19.674 -11.173 1.00 35.94 397 GLU A N 1
ATOM 6214 C CA . GLU B 1 397 ? -16.306 21.051 -10.865 1.00 36.15 397 GLU A CA 1
ATOM 6215 C C . GLU B 1 397 ? -16.724 22.029 -11.984 1.00 39.13 397 GLU A C 1
ATOM 6216 O O . GLU B 1 397 ? -17.265 23.098 -11.704 1.00 41.66 397 GLU A O 1
ATOM 6222 N N . ALA B 1 398 ? -16.485 21.662 -13.243 1.00 35.17 398 ALA A N 1
ATOM 6223 C CA . ALA B 1 398 ? -16.821 22.520 -14.384 1.00 35.41 398 ALA A CA 1
ATOM 6224 C C . ALA B 1 398 ? -18.329 22.637 -14.554 1.00 41.59 398 ALA A C 1
ATOM 6225 O O . ALA B 1 398 ? -18.850 23.653 -15.021 1.00 41.78 398 ALA A O 1
ATOM 6227 N N . LYS B 1 399 ? -19.025 21.575 -14.173 1.00 39.47 399 LYS A N 1
ATOM 6228 C CA . LYS B 1 399 ? -20.471 21.540 -14.229 1.00 44.38 399 LYS A CA 1
ATOM 6229 C C . LYS B 1 399 ? -21.071 22.543 -13.244 1.00 45.83 399 LYS A C 1
ATOM 6230 O O . LYS B 1 399 ? -22.062 23.208 -13.547 1.00 46.66 399 LYS A O 1
ATOM 6236 N N . LYS B 1 400 ? -20.453 22.658 -12.071 1.00 42.92 400 LYS A N 1
ATOM 6237 C CA . LYS B 1 400 ? -20.947 23.552 -11.021 1.00 46.74 400 LYS A CA 1
ATOM 6238 C C . LYS B 1 400 ? -20.670 25.024 -11.314 1.00 48.67 400 LYS A C 1
ATOM 6239 O O . LYS B 1 400 ? -21.478 25.892 -10.967 1.00 49.50 400 LYS A O 1
ATOM 6245 N N . SER B 1 401 ? -19.530 25.301 -11.945 1.00 43.18 401 SER A N 1
ATOM 6246 C CA . SER B 1 401 ? -19.163 26.662 -12.340 1.00 43.07 401 SER A CA 1
ATOM 6247 C C . SER B 1 401 ? -19.675 27.045 -13.732 1.00 45.77 401 SER A C 1
ATOM 6248 O O . SER B 1 401 ? -19.665 28.217 -14.107 1.00 45.60 401 SER A O 1
ATOM 6251 N N . GLY B 1 402 ? -20.086 26.056 -14.513 1.00 44.36 402 GLY A N 1
ATOM 6252 C CA . GLY B 1 402 ? -20.515 26.311 -15.875 1.00 44.42 402 GLY A CA 1
ATOM 6253 C C . GLY B 1 402 ? -19.376 26.621 -16.841 1.00 44.63 402 GLY A C 1
ATOM 6254 O O . GLY B 1 402 ? -19.610 26.855 -18.025 1.00 42.51 402 GLY A O 1
ATOM 6255 N N . GLU B 1 403 ? -18.142 26.622 -16.343 1.00 42.98 403 GLU A N 1
ATOM 6256 C CA . GLU B 1 403 ? -16.980 26.859 -17.192 1.00 43.27 403 GLU A CA 1
ATOM 6257 C C . GLU B 1 403 ? -16.530 25.558 -17.862 1.00 45.28 403 GLU A C 1
ATOM 6258 O O . GLU B 1 403 ? -16.419 24.523 -17.203 1.00 44.67 403 GLU A O 1
ATOM 6264 N N . ARG B 1 404 ? -16.270 25.609 -19.164 1.00 35.24 404 ARG A N 1
ATOM 6265 C CA . ARG B 1 404 ? -15.849 24.421 -19.898 1.00 36.47 404 ARG A CA 1
ATOM 6266 C C . ARG B 1 404 ? -14.331 24.355 -20.045 1.00 37.35 404 ARG A C 1
ATOM 6267 O O . ARG B 1 404 ? -13.758 25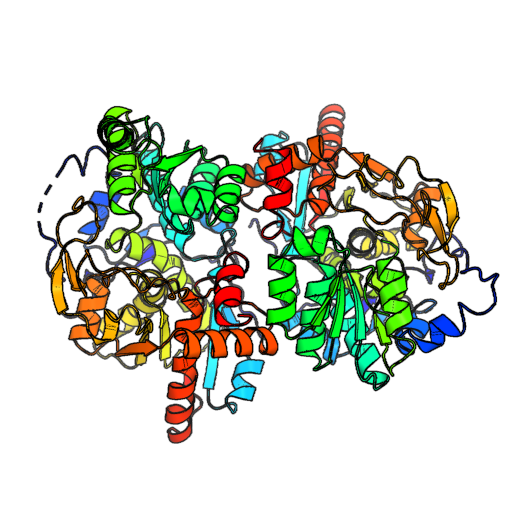.011 -20.911 1.00 45.01 404 ARG A O 1
ATOM 6275 N N . LYS B 1 405 ? -13.697 23.541 -19.209 1.00 32.02 405 LYS A N 1
ATOM 6276 C CA . LYS B 1 405 ? -12.236 23.501 -19.076 1.00 35.08 405 LYS A CA 1
ATOM 6277 C C . LYS B 1 405 ? -11.542 22.518 -20.039 1.00 32.02 405 LYS A C 1
ATOM 6278 O O . LYS B 1 405 ? -12.101 21.491 -20.397 1.00 29.33 405 LYS A O 1
ATOM 6284 N N . THR B 1 406 ? -10.305 22.824 -20.419 1.00 28.87 406 THR A N 1
ATOM 6285 C CA . THR B 1 406 ? -9.505 21.921 -21.233 1.00 29.15 406 THR A CA 1
ATOM 6286 C C . THR B 1 406 ? -8.469 21.172 -20.399 1.00 29.56 406 THR A C 1
ATOM 6287 O O . THR B 1 406 ? -7.695 21.791 -19.662 1.00 28.61 406 THR A O 1
ATOM 6291 N N . VAL B 1 407 ? -8.443 19.847 -20.544 1.00 24.94 407 VAL A N 1
ATOM 6292 C CA . VAL B 1 407 ? -7.558 18.994 -19.761 1.00 22.67 407 VAL A CA 1
ATOM 6293 C C . VAL B 1 407 ? -6.550 18.250 -20.659 1.00 23.57 407 VAL A C 1
ATOM 6294 O O . VAL B 1 407 ? -6.926 17.635 -21.644 1.00 21.12 407 VAL A O 1
ATOM 6298 N N . LEU B 1 408 ? -5.275 18.307 -20.299 1.00 21.47 408 LEU A N 1
ATOM 6299 C CA . LEU B 1 408 ? -4.254 17.524 -20.972 1.00 21.82 408 LEU A CA 1
ATOM 6300 C C . LEU B 1 408 ? -3.791 16.410 -20.036 1.00 22.75 408 LEU A C 1
ATOM 6301 O O . LEU B 1 408 ? -3.374 16.681 -18.911 1.00 21.91 408 LEU A O 1
ATOM 6306 N N . VAL B 1 409 ? -3.869 15.164 -20.492 1.00 21.99 409 VAL A N 1
ATOM 6307 C CA . VAL B 1 409 ? -3.517 14.001 -19.666 1.00 20.17 409 VAL A CA 1
ATOM 6308 C C . VAL B 1 409 ? -2.249 13.292 -20.124 1.00 22.10 409 VAL A C 1
ATOM 6309 O O . VAL B 1 409 ? -2.118 12.980 -21.301 1.00 20.78 409 VAL A O 1
ATOM 6313 N N . SER B 1 410 ? -1.341 12.990 -19.202 1.00 20.20 410 SER A N 1
ATOM 6314 C CA . SER B 1 410 ? -0.253 12.078 -19.542 1.00 24.92 410 SER A CA 1
ATOM 6315 C C . SER B 1 410 ? -0.796 10.641 -19.557 1.00 28.76 410 SER A C 1
ATOM 6316 O O . SER B 1 410 ? -1.117 10.074 -18.511 1.00 25.64 410 SER A O 1
ATOM 6319 N N . PHE B 1 411 ? -0.965 10.077 -20.749 1.00 26.03 411 PHE A N 1
ATOM 6320 C CA . PHE B 1 411 ? -1.460 8.707 -20.881 1.00 24.13 411 PHE A CA 1
ATOM 6321 C C . PHE B 1 411 ? -0.250 7.797 -20.946 1.00 23.72 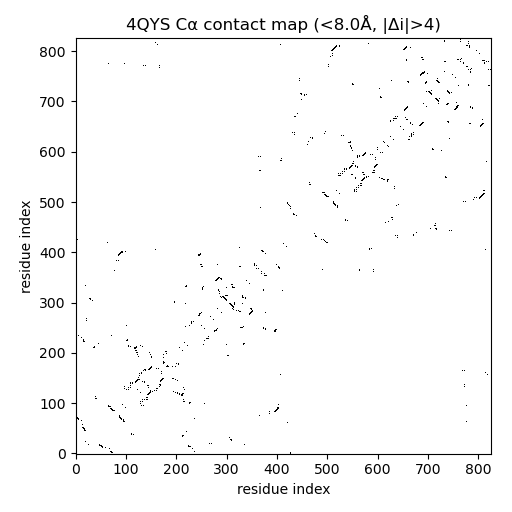411 PHE A C 1
ATOM 6322 O O . PHE B 1 411 ? 0.230 7.477 -22.022 1.00 24.44 411 PHE A O 1
ATOM 6330 N N . SER B 1 412 ? 0.219 7.365 -19.786 1.00 22.33 412 SER A N 1
ATOM 6331 C CA . SER B 1 412 ? 1.595 6.908 -19.658 1.00 28.92 412 SER A CA 1
ATOM 6332 C C . SER B 1 412 ? 1.880 5.547 -20.293 1.00 24.12 412 SER A C 1
ATOM 6333 O O . SER B 1 412 ? 3.011 5.267 -20.626 1.00 26.26 412 SER A O 1
ATOM 6336 N N . GLY B 1 413 ? 0.861 4.706 -20.446 1.00 25.52 413 GLY A N 1
ATOM 6337 C CA . GLY B 1 413 ? 1.069 3.384 -21.007 1.00 25.42 413 GLY A CA 1
ATOM 6338 C C . GLY B 1 413 ? -0.237 2.668 -21.321 1.00 26.19 413 GLY A C 1
ATOM 6339 O O . GLY B 1 413 ? -1.301 3.094 -20.881 1.00 21.03 413 GLY A O 1
ATOM 6340 N N . HIS B 1 414 ? -0.167 1.589 -22.096 1.00 22.84 414 HIS A N 1
ATOM 6341 C CA . HIS B 1 414 ? -1.353 0.769 -22.314 1.00 22.27 414 HIS A CA 1
ATOM 6342 C C . HIS B 1 414 ? -1.311 -0.424 -21.371 1.00 22.53 414 HIS A C 1
ATOM 6343 O O . HIS B 1 414 ? -0.295 -0.674 -20.715 1.00 20.68 414 HIS A O 1
ATOM 6350 N N . GLY B 1 415 ? -2.409 -1.166 -21.304 1.00 20.76 415 GLY A N 1
ATOM 6351 C CA . GLY B 1 415 ? -2.510 -2.273 -20.373 1.00 22.29 415 GLY A CA 1
ATOM 6352 C C . GLY B 1 415 ? -2.582 -3.653 -21.003 1.00 23.26 415 GLY A C 1
ATOM 6353 O O . GLY B 1 415 ? -3.041 -4.588 -20.366 1.00 20.51 415 GLY A O 1
ATOM 6354 N N . LEU B 1 416 ? -2.094 -3.798 -22.237 1.00 22.51 416 LEU A N 1
ATOM 6355 C CA . LEU B 1 416 ? -2.189 -5.081 -22.935 1.00 22.10 416 LEU A CA 1
ATOM 6356 C C . LEU B 1 416 ? -1.432 -6.197 -22.224 1.00 25.25 416 LEU A C 1
ATOM 6357 O O . LEU B 1 416 ? -1.831 -7.350 -22.317 1.00 25.33 416 LEU A O 1
ATOM 6362 N N . LEU B 1 417 ? -0.346 -5.884 -21.522 1.00 23.14 417 LEU A N 1
ATOM 6363 C CA . LEU B 1 417 ? 0.354 -6.937 -20.788 1.00 24.24 417 LEU A CA 1
ATOM 6364 C C . LEU B 1 417 ? -0.069 -6.938 -19.305 1.00 29.05 417 LEU A C 1
ATOM 6365 O O . LEU B 1 417 ? 0.500 -7.647 -18.484 1.00 26.32 417 LEU A O 1
ATOM 6370 N N . ASP B 1 418 ? -1.089 -6.155 -18.984 1.00 22.49 418 ASP A N 1
ATOM 6371 C CA . ASP B 1 418 ? -1.535 -6.028 -17.592 1.00 25.97 418 ASP A CA 1
ATOM 6372 C C . ASP B 1 418 ? -2.965 -6.530 -17.415 1.00 25.81 418 ASP A C 1
ATOM 6373 O O . ASP B 1 418 ? -3.632 -6.223 -16.419 1.00 25.18 418 ASP A O 1
ATOM 6378 N N . LEU B 1 419 ? -3.433 -7.312 -18.372 1.00 25.51 419 LEU A N 1
ATOM 6379 C CA . LEU B 1 419 ? -4.830 -7.735 -18.367 1.00 26.20 419 LEU A CA 1
ATOM 6380 C C . LEU B 1 419 ? -5.096 -8.674 -17.197 1.00 30.06 419 LEU A C 1
ATOM 6381 O O . LEU B 1 419 ? -6.216 -8.753 -16.706 1.00 26.74 419 LEU A O 1
ATOM 6386 N N . GLY B 1 420 ? -4.057 -9.383 -16.763 1.00 28.92 420 GLY A N 1
ATOM 6387 C CA . GLY B 1 420 ? -4.148 -10.234 -15.596 1.00 30.13 420 GLY A CA 1
ATOM 6388 C C . GLY B 1 420 ? -4.381 -9.406 -14.358 1.00 34.35 420 GLY A C 1
ATOM 6389 O O . GLY B 1 420 ? -5.120 -9.814 -13.460 1.00 32.88 420 GLY A O 1
ATOM 6390 N N . ASN B 1 421 ? -3.748 -8.238 -14.301 1.00 31.84 421 ASN A N 1
ATOM 6391 C CA . ASN B 1 421 ? -3.950 -7.337 -13.177 1.00 28.37 421 ASN A CA 1
ATOM 6392 C C . ASN B 1 421 ? -5.402 -6.921 -13.107 1.00 31.39 421 ASN A C 1
ATOM 6393 O O . ASN B 1 421 ? -6.043 -7.001 -12.051 1.00 24.91 421 ASN A O 1
ATOM 6398 N N . TYR B 1 422 ? -5.915 -6.474 -14.247 1.00 25.61 422 TYR A N 1
ATOM 6399 C CA . TYR B 1 422 ? -7.298 -6.040 -14.337 1.00 24.82 422 TYR A CA 1
ATOM 6400 C C . TYR B 1 422 ? -8.256 -7.161 -13.947 1.00 26.81 422 TYR A C 1
ATOM 6401 O O . TYR B 1 422 ? -9.176 -6.951 -13.157 1.00 27.07 422 TYR A O 1
ATOM 6410 N N . ALA B 1 423 ? -8.015 -8.356 -14.486 1.00 24.12 423 ALA A N 1
ATOM 6411 C CA . ALA B 1 423 ? -8.902 -9.499 -14.255 1.00 29.31 423 ALA A CA 1
ATOM 6412 C C . ALA B 1 423 ? -9.030 -9.831 -12.771 1.00 29.85 423 ALA A C 1
ATOM 6413 O O . ALA B 1 423 ? -10.112 -10.179 -12.310 1.00 28.95 423 ALA A O 1
ATOM 6415 N N . SER B 1 424 ? -7.936 -9.712 -12.025 1.00 29.16 424 SER A N 1
ATOM 6416 C CA . SER B 1 424 ? -7.949 -10.088 -10.614 1.00 28.48 424 SER A CA 1
ATOM 6417 C C . SER B 1 424 ? -8.895 -9.203 -9.819 1.00 36.48 424 SER A C 1
ATOM 6418 O O . SER B 1 424 ? -9.419 -9.604 -8.774 1.00 34.97 424 SER A O 1
ATOM 6421 N N . VAL B 1 425 ? -9.137 -8.004 -10.328 1.00 31.21 425 VAL A N 1
ATOM 6422 C CA . VAL B 1 425 ? -9.970 -7.054 -9.621 1.00 29.14 425 VAL A CA 1
ATOM 6423 C C . VAL B 1 425 ? -11.373 -6.991 -10.196 1.00 30.21 425 VAL A C 1
ATOM 6424 O O . VAL B 1 425 ? -12.335 -6.857 -9.456 1.00 35.74 425 VAL A O 1
ATOM 6428 N N . LEU B 1 426 ? -11.504 -7.104 -11.510 1.00 28.98 426 LEU A N 1
ATOM 6429 C CA . LEU B 1 426 ? -12.778 -6.781 -12.153 1.00 29.70 426 LEU A CA 1
ATOM 6430 C C . LEU B 1 426 ? -13.611 -7.987 -12.564 1.00 31.33 426 LEU A C 1
ATOM 6431 O O . LEU B 1 426 ? -14.828 -7.899 -12.631 1.00 36.00 426 LEU A O 1
ATOM 6436 N N . PHE B 1 427 ? -12.950 -9.075 -12.883 1.00 34.26 427 PHE A N 1
ATOM 6437 C CA . PHE B 1 427 ? -13.618 -10.203 -13.476 1.00 38.72 427 PHE A CA 1
ATOM 6438 C C . PHE B 1 427 ? -13.688 -11.325 -12.498 1.00 45.97 427 PHE A C 1
ATOM 6439 O O . PHE B 1 427 ? -13.445 -12.444 -12.815 1.00 54.80 427 PHE A O 1
ATOM 6447 N N . LYS B 1 428 ? -14.058 -10.976 -11.293 1.00 52.95 428 LYS A N 1
ATOM 6448 C CA . LYS B 1 428 ? -14.055 -11.898 -10.184 1.00 60.27 428 LYS A CA 1
ATOM 6449 C C . LYS B 1 428 ? -12.660 -12.419 -10.036 1.00 55.40 428 LYS A C 1
ATOM 6450 O O . LYS B 1 428 ? -12.286 -12.775 -8.949 1.00 59.08 428 LYS A O 1
#

Solvent-accessible surface area: 27352 Å² total